Protein AF-0000000079722863 (afdb_homodimer)

Sequence (1226 aa):
MKKISLLLFFFPYLYQCSDLTKPKSFPVSSSGKISIHKEDLLARGLPLAGDWEFYWNHSLQDLKKENSNPVFVPVPGIWREYPVSLYLLKGYGVYRLNVRVEDEISGIKLKIPRLPGIYEVYLNDTKVFSNGHPGKNSSDSYLIAHPFQTILSVPEKDFSLTVAVSNFHGNILKAGIRKPFLLSQGELLEKEEKKTEWLEIFLITVIFSFGLYHFVFYLSYRKDLTPFYFSLFCVIVSSYSFITSEIQYRMIPHLTLDLRIRAEFFCEVAFVPIVYLLFSKMFPNQYRSKWISYPIMTTIVFFSGIIFFSEAGVLELYQYYLYFPPLYAIPILGGIVQAIKEKQPKAITIFLTGLILAITMLNDVIYGLYEVYILFPYSFPIGLVGFVALNSYIISYRFTDDLERTKEFAQLQLRYNEQLKFQTEERSRIASDIHDSIGSELTAILFELEANGKKDQTLLKLKKEMSQLISNVRDIVFLMHHQGSKNELVEEVIIRYCKRIHETGRIQVHSMIGDFSGALKIDECLHVQKIFLEVMSNILRHGEAESIHVFWRKEVQGLILKISNDGKKFENPYLETKGIGLENIKMRAFKLESNVRFYYEKSKSHFELLIPRMKKISLLLFFFPYLYQCSDLTKPKSFPVSSSGKISIHKEDLLARGLPLAGDWEFYWNHSLQDLKKENSNPVFVPVPGIWREYPVSLYLLKGYGVYRLNVRVEDEISGIKLKIPRLPGIYEVYLNDTKVFSNGHPGKNSSDSYLIAHPFQTILSVPEKDFSLTVAVSNFHGNILKAGIRKPFLLSQGELLEKEEKKTEWLEIFLITVIFSFGLYHFVFYLSYRKDLTPFYFSLFCVIVSSYSFITSEIQYRMIPHLTLDLRIRAEFFCEVAFVPIVYLLFSKMFPNQYRSKWISYPIMTTIVFFSGIIFFSEAGVLELYQYYLYFPPLYAIPILGGIVQAIKEKQPKAITIFLTGLILAITMLNDVIYGLYEVYILFPYSFPIGLVGFVALNSYIISYRFTDDLERTKEFAQLQLRYNEQLKFQTEERSRIASDIHDSIGSELTAILFELEANGKKDQTLLKLKKEMSQLISNVRDIVFLMHHQGSKNELVEEVIIRYCKRIHETGRIQVHSMIGDFSGALKIDECLHVQKIFLEVMSNILRHGEAESIHVFWRKEVQGLILKISNDGKKFENPYLETKGIGLENIKMRAFKLESNVRFYYEKSKSHFELLIPR

InterPro domains:
  IPR008979 Galactose-binding-like domain superfamily [SSF49785] (43-131)
  IPR011623 7TM-DISM receptor, extracellular domain, type 1 [PF07695] (199-398)
  IPR011712 Signal transduction histidine kinase, subgroup 3, dimerisation and phosphoacceptor domain [PF07730] (426-482)
  IPR036890 Histidine kinase/HSP90-like ATPase superfamily [G3DSA:3.30.565.10] (492-613)
  IPR050482 Sensor Histidine Kinase Two-Component System [PTHR24421] (375-592)

Nearest PDB structures (foldseek):
  4gt8-assembly1_A  TM=8.811E-01  e=9.577E-07  Staphylococcus aureus subsp. aureus Mu50
  3ehg-assembly1_A  TM=8.394E-01  e=8.378E-06  Bacillus subtilis
  7ssj-assembly1_A-2  TM=5.279E-01  e=5.850E-07  Bacillus subtilis subsp. subtilis str. 168
  5iuj-assembly2_E  TM=5.201E-01  e=6.146E-07  Bacillus subtilis subsp. subtilis str. 168
  3gig-assembly1_B  TM=5.477E-01  e=2.107E-06  Bacillus subtilis

Solvent-accessible surface area (backbone atoms only — not comparable to full-atom values): 63698 Å² total; per-residue (Å²): 128,77,84,62,60,74,69,60,68,74,55,61,74,64,57,68,71,58,70,65,60,75,74,70,83,69,68,59,25,55,86,21,34,34,72,46,50,70,77,54,30,74,49,102,44,32,52,65,28,31,25,27,28,33,33,75,79,32,53,76,68,49,56,76,74,38,96,74,82,65,43,73,41,58,32,47,33,46,31,64,75,33,74,88,52,71,48,37,45,65,48,32,26,32,38,36,36,36,40,38,49,77,45,93,49,78,60,38,30,36,36,57,53,85,54,52,47,24,29,34,33,22,55,61,88,41,79,76,44,52,28,34,41,52,28,92,46,61,86,60,32,48,75,61,35,42,60,76,72,49,66,43,79,49,74,63,51,68,44,33,42,35,36,39,39,14,21,68,49,44,57,32,89,54,25,42,44,72,50,47,36,31,32,25,46,68,63,54,64,59,51,53,51,48,52,52,48,51,49,50,51,42,52,31,30,33,37,34,34,53,12,51,49,26,40,41,42,18,72,49,39,71,88,49,58,44,39,40,33,47,14,50,46,24,42,40,51,21,50,37,50,39,68,73,38,75,59,40,42,58,74,45,28,65,62,50,48,55,59,51,48,44,50,47,51,46,35,62,55,51,48,55,53,36,52,49,55,27,46,29,61,75,40,44,84,53,43,68,38,64,81,42,46,52,67,52,54,54,51,53,58,55,54,50,37,58,72,70,41,52,71,69,49,35,51,54,50,47,63,57,46,72,65,40,60,69,60,56,45,49,42,58,51,48,32,42,52,53,34,39,76,68,63,43,84,65,29,60,59,53,44,52,39,49,48,47,35,50,50,24,46,49,29,51,51,40,21,72,74,64,71,42,68,85,53,68,82,76,37,37,62,53,34,43,52,51,35,53,53,50,49,50,31,52,54,44,27,52,53,47,51,52,36,51,50,31,45,51,49,26,51,51,32,49,50,50,38,50,52,48,50,51,52,50,51,51,47,28,49,52,26,48,54,40,33,56,50,53,48,53,53,46,51,52,50,46,51,56,44,59,71,68,28,83,84,43,72,67,44,52,51,47,47,52,50,48,52,48,47,44,51,48,51,48,49,42,24,46,55,54,52,52,84,66,55,46,47,56,45,31,53,47,44,52,53,52,52,45,49,54,50,32,67,68,67,72,30,48,55,49,73,51,76,52,94,59,43,83,83,46,53,66,69,49,29,46,41,54,34,52,39,50,52,52,56,50,48,47,39,67,73,69,18,76,37,51,38,37,40,40,38,34,47,80,52,92,66,14,41,35,42,37,39,36,28,54,25,49,72,74,74,69,86,85,51,86,88,64,54,73,62,64,51,50,42,52,52,42,30,51,74,56,65,29,52,75,45,78,48,74,55,95,79,24,24,38,39,37,40,41,34,70,96,126,78,81,62,59,74,67,60,67,72,54,63,73,65,56,66,71,58,71,65,56,76,73,70,83,69,67,57,25,55,85,21,34,35,71,45,51,69,77,54,28,73,49,103,44,31,51,62,28,30,25,27,28,33,33,75,80,33,52,77,69,49,56,76,75,38,94,73,82,65,42,73,43,60,33,49,34,46,30,63,74,33,73,86,51,72,46,37,46,65,48,33,24,30,39,35,36,36,41,39,49,77,44,95,49,79,60,37,28,36,37,58,55,84,54,52,46,23,30,35,34,23,54,59,90,42,78,76,44,54,28,35,40,52,28,91,45,61,87,59,32,47,76,61,35,43,59,75,73,48,67,42,80,49,74,64,52,68,44,32,43,34,37,38,37,14,24,70,47,44,58,31,89,53,25,41,44,71,52,46,37,30,32,24,45,67,63,55,63,58,52,52,51,50,52,52,48,51,50,50,50,42,53,33,32,33,38,33,34,52,12,50,50,26,41,41,43,18,73,51,38,70,88,50,59,45,39,40,33,46,14,50,46,25,43,40,50,20,50,37,51,39,69,72,38,76,61,42,42,58,75,45,29,64,62,51,48,55,57,51,46,43,50,46,50,47,34,62,56,50,48,55,52,36,52,48,55,28,44,29,62,74,39,45,84,52,45,68,36,62,82,42,46,52,67,52,55,54,50,53,58,55,54,51,36,58,71,70,41,53,71,68,50,35,51,55,50,47,64,57,47,74,66,40,59,68,62,56,45,48,41,58,50,49,33,43,51,52,34,40,76,68,63,44,85,65,29,60,59,52,44,53,41,48,48,48,36,49,50,23,45,48,30,50,51,40,22,71,74,66,72,41,68,83,52,67,83,76,36,36,64,54,34,43,53,51,35,51,52,51,49,52,32,51,54,44,29,54,53,46,50,52,34,51,50,31,44,50,48,27,50,51,29,50,52,51,38,50,51,48,49,50,53,51,50,50,46,29,49,52,28,48,54,41,32,54,52,51,46,53,54,46,50,51,49,46,52,55,43,59,71,68,27,84,83,43,73,67,43,53,51,48,45,51,52,48,54,49,48,43,51,48,49,47,49,44,25,45,56,53,50,53,84,65,57,48,47,53,46,31,52,47,45,52,52,50,52,45,50,54,49,32,68,68,66,73,29,48,57,50,75,49,78,51,96,58,45,83,82,45,54,67,68,50,29,47,42,52,33,50,38,50,51,51,53,51,50,46,40,68,73,68,17,76,39,52,39,37,38,40,37,36,47,80,52,93,67,15,42,37,41,37,40,35,29,53,26,49,71,74,74,68,84,86,54,84,91,63,55,73,62,64,52,49,41,51,52,42,29,52,73,57,65,29,53,75,44,77,47,74,55,95,78,23,21,37,39,37,40,41,33,71,97

pLDDT: mean 80.48, std 15.43, range [27.27, 97.81]

Structure (mmCIF, N/CA/C/O backbone):
data_AF-0000000079722863-model_v1
#
loop_
_entity.id
_entity.type
_entity.pdbx_description
1 polymer 'histidine kinase'
#
loop_
_atom_site.group_PDB
_atom_site.id
_atom_site.type_symbol
_atom_site.label_atom_id
_atom_site.label_alt_id
_atom_site.label_comp_id
_atom_site.label_asym_id
_atom_site.label_entity_id
_atom_site.label_seq_id
_atom_site.pdbx_PDB_ins_code
_atom_site.Cartn_x
_atom_site.Cartn_y
_atom_site.Cartn_z
_atom_site.occupancy
_atom_site.B_iso_or_equiv
_atom_site.auth_seq_id
_atom_site.auth_comp_id
_atom_site.auth_asym_id
_atom_site.auth_atom_id
_atom_site.pdbx_PDB_model_num
ATOM 1 N N . MET A 1 1 ? 10.109 5.406 25.891 1 27.27 1 MET A N 1
ATOM 2 C CA . MET A 1 1 ? 10.344 3.965 25.938 1 27.27 1 MET A CA 1
ATOM 3 C C . MET A 1 1 ? 9.117 3.199 25.453 1 27.27 1 MET A C 1
ATOM 5 O O . MET A 1 1 ? 9.18 1.989 25.234 1 27.27 1 MET A O 1
ATOM 9 N N . LYS A 1 2 ? 7.941 3.738 25.859 1 36.19 2 LYS A N 1
ATOM 10 C CA . LYS A 1 2 ? 6.703 2.994 25.641 1 36.19 2 LYS A CA 1
ATOM 11 C C . LYS A 1 2 ? 6.43 2.799 24.156 1 36.19 2 LYS A C 1
ATOM 13 O O . LYS A 1 2 ? 5.637 1.938 23.766 1 36.19 2 LYS A O 1
ATOM 18 N N . LYS A 1 3 ? 6.801 3.705 23.375 1 38.03 3 LYS A N 1
ATOM 19 C CA . LYS A 1 3 ? 6.246 3.834 22.016 1 38.03 3 LYS A CA 1
ATOM 20 C C . LYS A 1 3 ? 6.914 2.859 21.062 1 38.03 3 LYS A C 1
ATOM 22 O O . LYS A 1 3 ? 6.641 2.879 19.859 1 38.03 3 LYS A O 1
ATOM 27 N N . ILE A 1 4 ? 7.973 2.215 21.516 1 35.38 4 ILE A N 1
ATOM 28 C CA . ILE A 1 4 ? 8.695 1.311 20.625 1 35.38 4 ILE A CA 1
ATOM 29 C C . ILE A 1 4 ? 7.938 -0.009 20.516 1 35.38 4 ILE A C 1
ATOM 31 O O . ILE A 1 4 ? 8.383 -0.926 19.812 1 35.38 4 ILE A O 1
ATOM 35 N N . SER A 1 5 ? 6.887 -0.254 21.25 1 33.09 5 SER A N 1
ATOM 36 C CA . SER A 1 5 ? 6.379 -1.618 21.375 1 33.09 5 SER A CA 1
ATOM 37 C C . SER A 1 5 ? 5.789 -2.104 20.047 1 33.09 5 SER A C 1
ATOM 39 O O . SER A 1 5 ? 5.598 -3.305 19.859 1 33.09 5 SER A O 1
ATOM 41 N N . LEU A 1 6 ? 5.34 -1.222 19.375 1 34 6 LEU A N 1
ATOM 42 C CA . LEU A 1 6 ? 4.52 -1.8 18.312 1 34 6 LEU A CA 1
ATOM 43 C C . LEU A 1 6 ? 5.387 -2.488 17.266 1 34 6 LEU A C 1
ATOM 45 O O . LEU A 1 6 ? 4.879 -3.213 16.406 1 34 6 LEU A O 1
ATOM 49 N N . LEU A 1 7 ? 6.637 -2.244 17.344 1 34.19 7 LEU A N 1
ATOM 50 C CA . LEU A 1 7 ? 7.469 -2.775 16.281 1 34.19 7 LEU A CA 1
ATOM 51 C C . LEU A 1 7 ? 7.598 -4.289 16.391 1 34.19 7 LEU A C 1
ATOM 53 O O . LEU A 1 7 ? 7.961 -4.961 15.422 1 34.19 7 LEU A O 1
ATOM 57 N N . LEU A 1 8 ? 7.406 -4.859 17.594 1 32.34 8 LEU A N 1
ATOM 58 C CA . LEU A 1 8 ? 7.781 -6.246 17.844 1 32.34 8 LEU A CA 1
ATOM 59 C C . LEU A 1 8 ? 6.828 -7.203 17.141 1 32.34 8 LEU A C 1
ATOM 61 O O . LEU A 1 8 ? 7.055 -8.414 17.125 1 32.34 8 LEU A O 1
ATOM 65 N N . PHE A 1 9 ? 5.707 -6.758 16.812 1 33.31 9 PHE A N 1
ATOM 66 C CA . PHE A 1 9 ? 4.812 -7.855 16.469 1 33.31 9 PHE A CA 1
ATOM 67 C C . PHE A 1 9 ? 5.199 -8.461 15.125 1 33.31 9 PHE A C 1
ATOM 69 O O . PHE A 1 9 ? 4.617 -9.469 14.703 1 33.31 9 PHE A O 1
ATOM 76 N N . PHE A 1 10 ? 5.82 -7.758 14.367 1 34.59 10 PHE A N 1
ATOM 77 C CA . PHE A 1 10 ? 5.977 -8.406 13.07 1 34.59 10 PHE A CA 1
ATOM 78 C C . PHE A 1 10 ? 7.023 -9.508 13.141 1 34.59 10 PHE A C 1
ATOM 80 O O . PHE A 1 10 ? 7.328 -10.148 12.125 1 34.59 10 PHE A O 1
ATOM 87 N N . PHE A 1 11 ? 7.684 -9.734 14.266 1 32.94 11 PHE A N 1
ATOM 88 C CA . PHE A 1 11 ? 8.797 -10.672 14.328 1 32.94 11 PHE A CA 1
ATOM 89 C C . PHE A 1 11 ? 8.297 -12.109 14.281 1 32.94 11 PHE A C 1
ATOM 91 O O . PHE A 1 11 ? 9.078 -13.031 14.047 1 32.94 11 PHE A O 1
ATOM 98 N N . PRO A 1 12 ? 7.117 -12.352 14.797 1 32.81 12 PRO A N 1
ATOM 99 C CA . PRO A 1 12 ? 6.992 -13.789 15.016 1 32.81 12 PRO A CA 1
ATOM 100 C C . PRO A 1 12 ? 7.055 -14.594 13.719 1 32.81 12 PRO A C 1
ATOM 102 O O . PRO A 1 12 ? 7.34 -15.789 13.742 1 32.81 12 PRO A O 1
ATOM 105 N N . TYR A 1 13 ? 6.578 -14.039 12.703 1 34.31 13 TYR A N 1
ATOM 106 C CA . TYR A 1 13 ? 6.414 -15.023 11.641 1 34.31 13 TYR A CA 1
ATOM 107 C C . TYR A 1 13 ? 7.766 -15.484 11.102 1 34.31 13 TYR A C 1
ATOM 109 O O . TYR A 1 13 ? 7.828 -16.281 10.172 1 34.31 13 TYR A O 1
ATOM 117 N N . LEU A 1 14 ? 8.789 -14.844 11.547 1 33.94 14 LEU A N 1
ATOM 118 C CA . LEU A 1 14 ? 10.094 -15.305 11.078 1 33.94 14 LEU A CA 1
ATOM 119 C C . LEU A 1 14 ? 10.383 -16.719 11.555 1 33.94 14 LEU A C 1
ATOM 121 O O . LEU A 1 14 ? 11.266 -17.391 11.023 1 33.94 14 LEU A O 1
ATOM 125 N N . TYR A 1 15 ? 9.859 -17.094 12.719 1 33 15 TYR A N 1
ATOM 126 C CA . TYR A 1 15 ? 10.367 -18.328 13.32 1 33 15 TYR A CA 1
ATOM 127 C C . TYR A 1 15 ? 9.922 -19.547 12.523 1 33 15 TYR A C 1
ATOM 129 O O . TYR A 1 15 ? 10.453 -20.641 12.711 1 33 15 TYR A O 1
ATOM 137 N N . GLN A 1 16 ? 8.773 -19.469 11.906 1 33.78 16 GLN A N 1
ATOM 138 C CA . GLN A 1 16 ? 8.344 -20.797 11.5 1 33.78 16 GLN A CA 1
ATOM 139 C C . GLN A 1 16 ? 9.273 -21.375 10.43 1 33.78 16 GLN A C 1
ATOM 141 O O . GLN A 1 16 ? 9.078 -22.5 9.961 1 33.78 16 GLN A O 1
ATOM 146 N N . CYS A 1 17 ? 9.992 -20.516 9.844 1 35.44 17 CYS A N 1
ATOM 147 C CA . CYS A 1 17 ? 10.734 -21.25 8.82 1 35.44 17 CYS A CA 1
ATOM 148 C C . CYS A 1 17 ? 11.711 -22.219 9.445 1 35.44 17 CYS A C 1
ATOM 150 O O . CYS A 1 17 ? 12.484 -22.875 8.742 1 35.44 17 CYS A O 1
ATOM 152 N N . SER A 1 18 ? 12.078 -21.969 10.727 1 34.31 18 SER A N 1
ATOM 153 C CA . SER A 1 18 ? 13.117 -22.922 11.141 1 34.31 18 SER A CA 1
ATOM 154 C C . SER A 1 18 ? 12.555 -24.312 11.344 1 34.31 18 SER A C 1
ATOM 156 O O . SER A 1 18 ? 12.32 -24.734 12.477 1 34.31 18 SER A O 1
ATOM 158 N N . ASP A 1 19 ? 11.469 -24.625 10.969 1 34.41 19 ASP A N 1
ATOM 159 C CA . ASP A 1 19 ? 11.391 -26.062 11.211 1 34.41 19 ASP A CA 1
ATOM 160 C C . ASP A 1 19 ? 12.711 -26.75 10.867 1 34.41 19 ASP A C 1
ATOM 162 O O . ASP A 1 19 ? 12.992 -27.016 9.695 1 34.41 19 ASP A O 1
ATOM 166 N N . LEU A 1 20 ? 13.719 -26.469 11.664 1 34.5 20 LEU A N 1
ATOM 167 C CA . LEU A 1 20 ? 14.898 -27.297 11.812 1 34.5 20 LEU A CA 1
ATOM 168 C C . LEU A 1 20 ? 14.508 -28.75 12.094 1 34.5 20 LEU A C 1
ATOM 170 O O . LEU A 1 20 ? 14.391 -29.141 13.258 1 34.5 20 LEU A O 1
ATOM 174 N N . THR A 1 21 ? 13.492 -29.297 11.773 1 35.44 21 THR A N 1
ATOM 175 C CA . THR A 1 21 ? 13.648 -30.734 11.961 1 35.44 21 THR A CA 1
ATOM 176 C C . THR A 1 21 ? 15.094 -31.156 11.711 1 35.44 21 THR A C 1
ATOM 178 O O . THR A 1 21 ? 15.812 -30.5 10.953 1 35.44 21 THR A O 1
ATOM 181 N N . LYS A 1 22 ? 15.555 -31.875 12.562 1 42.88 22 LYS A N 1
ATOM 182 C CA . LYS A 1 22 ? 16.828 -32.594 12.359 1 42.88 22 LYS A CA 1
ATOM 183 C C . LYS A 1 22 ? 17.047 -32.906 10.883 1 42.88 22 LYS A C 1
ATOM 185 O O . LYS A 1 22 ? 16.219 -33.531 10.25 1 42.88 22 LYS A O 1
ATOM 190 N N . PRO A 1 23 ? 17.828 -32.188 10.219 1 45.06 23 PRO A N 1
ATOM 191 C CA . PRO A 1 23 ? 18.078 -32.5 8.812 1 45.06 23 PRO A CA 1
ATOM 192 C C . PRO A 1 23 ? 18.172 -34 8.555 1 45.06 23 PRO A C 1
ATOM 194 O O . PRO A 1 23 ? 19.016 -34.688 9.156 1 45.06 23 PRO A O 1
ATOM 197 N N . LYS A 1 24 ? 17.125 -34.656 8.547 1 52.44 24 LYS A N 1
ATOM 198 C CA . LYS A 1 24 ? 17.359 -36 8.055 1 52.44 24 LYS A CA 1
ATOM 199 C C . LYS A 1 24 ? 18.438 -36.031 6.977 1 52.44 24 LYS A C 1
ATOM 201 O O . LYS A 1 24 ? 18.484 -35.125 6.125 1 52.44 24 LYS A O 1
ATOM 206 N N . SER A 1 25 ? 19.516 -36.656 7.215 1 68 25 SER A N 1
ATOM 207 C CA . SER A 1 25 ? 20.672 -36.875 6.363 1 68 25 SER A CA 1
ATOM 208 C C . SER A 1 25 ? 20.266 -37.281 4.953 1 68 25 SER A C 1
ATOM 210 O O . SER A 1 25 ? 19.625 -38.312 4.77 1 68 25 SER A O 1
ATOM 212 N N . PHE A 1 26 ? 20.078 -36.375 4.051 1 82.19 26 PHE A N 1
ATOM 213 C CA . PHE A 1 26 ? 19.828 -36.688 2.646 1 82.19 26 PHE A CA 1
ATOM 214 C C . PHE A 1 26 ? 21.031 -37.406 2.033 1 82.19 26 PHE A C 1
ATOM 216 O O . PHE A 1 26 ? 22.172 -37.125 2.418 1 82.19 26 PHE A O 1
ATOM 223 N N . PRO A 1 27 ? 20.703 -38.312 1.269 1 87.19 27 PRO A N 1
ATOM 224 C CA . PRO A 1 27 ? 21.828 -38.906 0.542 1 87.19 27 PRO A CA 1
ATOM 225 C C . PRO A 1 27 ? 22.562 -37.906 -0.323 1 87.19 27 PRO A C 1
ATOM 227 O O . PRO A 1 27 ? 21.953 -36.969 -0.862 1 87.19 27 PRO A O 1
ATOM 230 N N . VAL A 1 28 ? 23.859 -38.062 -0.399 1 91.38 28 VAL A N 1
ATOM 231 C CA . VAL A 1 28 ? 24.703 -37.219 -1.212 1 91.38 28 VAL A CA 1
ATOM 232 C C . VAL A 1 28 ? 25.375 -38.031 -2.32 1 91.38 28 VAL A C 1
ATOM 234 O O . VAL A 1 28 ? 25.703 -39.188 -2.125 1 91.38 28 VAL A O 1
ATOM 237 N N . SER A 1 29 ? 25.453 -37.406 -3.438 1 92.81 29 SER A N 1
ATOM 238 C CA . SER A 1 29 ? 26.078 -38.094 -4.57 1 92.81 29 SER A CA 1
ATOM 239 C C . SER A 1 29 ? 27.594 -38.188 -4.379 1 92.81 29 SER A C 1
ATOM 241 O O . SER A 1 29 ? 28.234 -37.281 -3.836 1 92.81 29 SER A O 1
ATOM 243 N N . SER A 1 30 ? 28.062 -39.375 -4.805 1 93.5 30 SER A N 1
ATOM 244 C CA . SER A 1 30 ? 29.484 -39.625 -4.809 1 93.5 30 SER A CA 1
ATOM 245 C C . SER A 1 30 ? 29.953 -40.156 -6.164 1 93.5 30 SER A C 1
ATOM 247 O O . SER A 1 30 ? 29.391 -41.156 -6.676 1 93.5 30 SER A O 1
ATOM 249 N N . SER A 1 31 ? 30.891 -39.531 -6.746 1 94 31 SER A N 1
ATOM 250 C CA . SER A 1 31 ? 31.484 -39.906 -8.023 1 94 31 SER A CA 1
ATOM 251 C C . SER A 1 31 ? 30.422 -39.969 -9.125 1 94 31 SER A C 1
ATOM 253 O O . SER A 1 31 ? 30.391 -40.938 -9.898 1 94 31 SER A O 1
ATOM 255 N N . GLY A 1 32 ? 29.547 -39.094 -9.031 1 95 32 GLY A N 1
ATOM 256 C CA . GLY A 1 32 ? 28.578 -38.938 -10.117 1 95 32 GLY A CA 1
ATOM 257 C C . GLY A 1 32 ? 27.391 -39.844 -9.992 1 95 32 GLY A C 1
ATOM 258 O O . GLY A 1 32 ? 26.625 -40.031 -10.945 1 95 32 GLY A O 1
ATOM 259 N N . LYS A 1 33 ? 27.281 -40.5 -8.875 1 95.81 33 LYS A N 1
ATOM 260 C CA . LYS A 1 33 ? 26.172 -41.438 -8.68 1 95.81 33 LYS A CA 1
ATOM 261 C C . LYS A 1 33 ? 25.469 -41.188 -7.359 1 95.81 33 LYS A C 1
ATOM 263 O O . LYS A 1 33 ? 26.094 -40.844 -6.363 1 95.81 33 LYS A O 1
ATOM 268 N N . ILE A 1 34 ? 24.172 -41.312 -7.449 1 94.5 34 ILE A N 1
ATOM 269 C CA . ILE A 1 34 ? 23.391 -41.156 -6.23 1 94.5 34 ILE A CA 1
ATOM 270 C C . ILE A 1 34 ? 22.297 -42.219 -6.191 1 94.5 34 ILE A C 1
ATOM 272 O O . ILE A 1 34 ? 21.688 -42.531 -7.223 1 94.5 34 ILE A O 1
ATOM 276 N N . SER A 1 35 ? 22.094 -42.844 -5.055 1 91.94 35 SER A N 1
ATOM 277 C CA . SER A 1 35 ? 21.031 -43.844 -4.852 1 91.94 35 SER A CA 1
ATOM 278 C C . SER A 1 35 ? 19.938 -43.281 -3.957 1 91.94 35 SER A C 1
ATOM 280 O O . SER A 1 35 ? 20.203 -42.781 -2.869 1 91.94 35 SER A O 1
ATOM 282 N N . ILE A 1 36 ? 18.766 -43.438 -4.473 1 89.88 36 ILE A N 1
ATOM 283 C CA . ILE A 1 36 ? 17.656 -42.844 -3.73 1 89.88 36 ILE A CA 1
ATOM 284 C C . ILE A 1 36 ? 16.688 -43.938 -3.299 1 89.88 36 ILE A C 1
ATOM 286 O O . ILE A 1 36 ? 16.453 -44.906 -4.043 1 89.88 36 ILE A O 1
ATOM 290 N N . HIS A 1 37 ? 16.141 -43.719 -2.064 1 87.94 37 HIS A N 1
ATOM 291 C CA . HIS A 1 37 ? 15.125 -44.594 -1.498 1 87.94 37 HIS A CA 1
ATOM 292 C C . HIS A 1 37 ? 13.797 -43.875 -1.32 1 87.94 37 HIS A C 1
ATOM 294 O O . HIS A 1 37 ? 13.742 -42.656 -1.378 1 87.94 37 HIS A O 1
ATOM 300 N N . LYS A 1 38 ? 12.734 -44.656 -1.161 1 84.25 38 LYS A N 1
ATOM 301 C CA . LYS A 1 38 ? 11.391 -44.094 -1.031 1 84.25 38 LYS A CA 1
ATOM 302 C C . LYS A 1 38 ? 11.289 -43.156 0.167 1 84.25 38 LYS A C 1
ATOM 304 O O . LYS A 1 38 ? 10.602 -42.125 0.108 1 84.25 38 LYS A O 1
ATOM 309 N N . GLU A 1 39 ? 12.008 -43.406 1.152 1 82.62 39 GLU A N 1
ATOM 310 C CA . GLU A 1 39 ? 11.953 -42.625 2.383 1 82.62 39 GLU A CA 1
ATOM 311 C C . GLU A 1 39 ? 12.562 -41.219 2.188 1 82.62 39 GLU A C 1
ATOM 313 O O . GLU A 1 39 ? 12.211 -40.281 2.891 1 82.62 39 GLU A O 1
ATOM 318 N N . ASP A 1 40 ? 13.445 -41.188 1.199 1 82.56 40 ASP A N 1
ATOM 319 C CA . ASP A 1 40 ? 14.133 -39.938 0.964 1 82.56 40 ASP A CA 1
ATOM 320 C C . ASP A 1 40 ? 13.211 -38.906 0.299 1 82.56 40 ASP A C 1
ATOM 322 O O . ASP A 1 40 ? 13.445 -37.719 0.382 1 82.56 40 ASP A O 1
ATOM 326 N N . LEU A 1 41 ? 12.172 -39.438 -0.337 1 83.06 41 LEU A N 1
ATOM 327 C CA . LEU A 1 41 ? 11.344 -38.594 -1.175 1 83.06 41 LEU A CA 1
ATOM 328 C C . LEU A 1 41 ? 10.156 -38.031 -0.39 1 83.06 41 LEU A C 1
ATOM 330 O O . LEU A 1 41 ? 9.406 -37.188 -0.888 1 83.06 41 LEU A O 1
ATOM 334 N N . LEU A 1 42 ? 9.953 -38.469 0.756 1 71.88 42 LEU A N 1
ATOM 335 C CA . LEU A 1 42 ? 8.781 -38.125 1.538 1 71.88 42 LEU A CA 1
ATOM 336 C C . LEU A 1 42 ? 8.953 -36.719 2.16 1 71.88 42 LEU A C 1
ATOM 338 O O . LEU A 1 42 ? 7.973 -36.094 2.572 1 71.88 42 LEU A O 1
ATOM 342 N N . ALA A 1 43 ? 10.156 -36.25 2.039 1 66.56 43 ALA A N 1
ATOM 343 C CA . ALA A 1 43 ? 10.422 -34.969 2.664 1 66.56 43 ALA A CA 1
ATOM 344 C C . ALA A 1 43 ? 10.133 -33.812 1.697 1 66.56 43 ALA A C 1
ATOM 346 O O . ALA A 1 43 ? 9.617 -34.031 0.6 1 66.56 43 ALA A O 1
ATOM 347 N N . ARG A 1 44 ? 10.266 -32.531 2.148 1 69.44 44 ARG A N 1
ATOM 348 C CA . ARG A 1 44 ? 10.055 -31.281 1.441 1 69.44 44 ARG A CA 1
ATOM 349 C C . ARG A 1 44 ? 10.93 -31.203 0.192 1 69.44 44 ARG A C 1
ATOM 351 O O . ARG A 1 44 ? 11.125 -30.125 -0.363 1 69.44 44 ARG A O 1
ATOM 358 N N . GLY A 1 45 ? 11.414 -32.375 -0.373 1 83 45 GLY A N 1
ATOM 359 C CA . GLY A 1 45 ? 12.25 -32.375 -1.558 1 83 45 GLY A CA 1
ATOM 360 C C . GLY A 1 45 ? 13.664 -32.875 -1.287 1 83 45 GLY A C 1
ATOM 361 O O . GLY A 1 45 ? 14.312 -32.438 -0.339 1 83 45 GLY A O 1
ATOM 362 N N . LEU A 1 46 ? 14.141 -33.938 -1.963 1 90.31 46 LEU A N 1
ATOM 363 C CA . LEU A 1 46 ? 15.5 -34.438 -1.877 1 90.31 46 LEU A CA 1
ATOM 364 C C . LEU A 1 46 ? 16.438 -33.656 -2.787 1 90.31 46 LEU A C 1
ATOM 366 O O . LEU A 1 46 ? 16.297 -33.688 -4.012 1 90.31 46 LEU A O 1
ATOM 370 N N . PRO A 1 47 ? 17.344 -32.969 -2.215 1 93 47 PRO A N 1
ATOM 371 C CA . PRO A 1 47 ? 18.312 -32.281 -3.059 1 93 47 PRO A CA 1
ATOM 372 C C . PRO A 1 47 ? 19.328 -33.219 -3.699 1 93 47 PRO A C 1
ATOM 374 O O . PRO A 1 47 ? 19.875 -34.094 -3.018 1 93 47 PRO A O 1
ATOM 377 N N . LEU A 1 48 ? 19.469 -33.094 -4.98 1 95.06 48 LEU A N 1
ATOM 378 C CA . LEU A 1 48 ? 20.5 -33.844 -5.672 1 95.06 48 LEU A CA 1
ATOM 379 C C . LEU A 1 48 ? 21.859 -33.156 -5.551 1 95.06 48 LEU A C 1
ATOM 381 O O . LEU A 1 48 ? 22.391 -32.656 -6.543 1 95.06 48 LEU A O 1
ATOM 385 N N . ALA A 1 49 ? 22.297 -33.281 -4.348 1 93.94 49 ALA A N 1
ATOM 386 C CA . ALA A 1 49 ? 23.547 -32.594 -4.027 1 93.94 49 ALA A CA 1
ATOM 387 C C . ALA A 1 49 ? 24.703 -33.594 -3.91 1 93.94 49 ALA A C 1
ATOM 389 O O . ALA A 1 49 ? 24.484 -34.781 -3.768 1 93.94 49 ALA A O 1
ATOM 390 N N . GLY A 1 50 ? 25.906 -33.031 -4.109 1 94.5 50 GLY A N 1
ATOM 391 C CA . GLY A 1 50 ? 27.109 -33.844 -3.975 1 94.5 50 GLY A CA 1
ATOM 392 C C . GLY A 1 50 ? 28.047 -33.719 -5.156 1 94.5 50 GLY A C 1
ATOM 393 O O . GLY A 1 50 ? 28.125 -32.656 -5.781 1 94.5 50 GLY A O 1
ATOM 394 N N . ASP A 1 51 ? 28.766 -34.812 -5.371 1 95.5 51 ASP A N 1
ATOM 395 C CA . ASP A 1 51 ? 29.781 -34.812 -6.422 1 95.5 51 ASP A CA 1
ATOM 396 C C . ASP A 1 51 ? 29.188 -35.219 -7.766 1 95.5 51 ASP A C 1
ATOM 398 O O . ASP A 1 51 ? 28.812 -36.375 -7.949 1 95.5 51 ASP A O 1
ATOM 402 N N . TRP A 1 52 ? 29.188 -34.25 -8.641 1 97.12 52 TRP A N 1
ATOM 403 C CA . TRP A 1 52 ? 28.703 -34.5 -10 1 97.12 52 TRP A CA 1
ATOM 404 C C . TRP A 1 52 ? 29.875 -34.688 -10.961 1 97.12 52 TRP A C 1
ATOM 406 O O . TRP A 1 52 ? 30.969 -34.156 -10.719 1 97.12 52 TRP A O 1
ATOM 416 N N . GLU A 1 53 ? 29.656 -35.375 -12.031 1 96.56 53 GLU A N 1
ATOM 417 C CA . GLU A 1 53 ? 30.609 -35.375 -13.133 1 96.56 53 GLU A CA 1
ATOM 418 C C . GLU A 1 53 ? 30.562 -34.031 -13.875 1 96.56 53 GLU A C 1
ATOM 420 O O . GLU A 1 53 ? 29.484 -33.5 -14.141 1 96.56 53 GLU A O 1
ATOM 425 N N . PHE A 1 54 ? 31.703 -33.5 -14.094 1 95.62 54 PHE A N 1
ATOM 426 C CA . PHE A 1 54 ? 31.766 -32.25 -14.812 1 95.62 54 PHE A CA 1
ATOM 427 C C . PHE A 1 54 ? 32.812 -32.312 -15.922 1 95.62 54 PHE A C 1
ATOM 429 O O . PHE A 1 54 ? 33.938 -32.719 -15.68 1 95.62 54 PHE A O 1
ATOM 436 N N . TYR A 1 55 ? 32.375 -31.938 -17.094 1 95 55 TYR A N 1
ATOM 437 C CA . TYR A 1 55 ? 33.25 -31.875 -18.281 1 95 55 TYR A CA 1
ATOM 438 C C . TYR A 1 55 ? 33.438 -30.438 -18.734 1 95 55 TYR A C 1
ATOM 440 O O . TYR A 1 55 ? 32.625 -29.922 -19.516 1 95 55 TYR A O 1
ATOM 448 N N . TRP A 1 56 ? 34.5 -29.891 -18.359 1 93.25 56 TRP A N 1
ATOM 449 C CA . TRP A 1 56 ? 34.812 -28.5 -18.688 1 93.25 56 TRP A CA 1
ATOM 450 C C . TRP A 1 56 ? 35.25 -28.359 -20.125 1 93.25 56 TRP A C 1
ATOM 452 O O . TRP A 1 56 ? 36.031 -29.172 -20.625 1 93.25 56 TRP A O 1
ATOM 462 N N . ASN A 1 57 ? 34.75 -27.438 -20.859 1 91.94 57 ASN A N 1
ATOM 463 C CA . ASN A 1 57 ? 35.094 -27.125 -22.234 1 91.94 57 ASN A CA 1
ATOM 464 C C . ASN A 1 57 ? 34.688 -28.25 -23.188 1 91.94 57 ASN A C 1
ATOM 466 O O . ASN A 1 57 ? 35.406 -28.547 -24.156 1 91.94 57 ASN A O 1
ATOM 470 N N . HIS A 1 58 ? 33.656 -28.953 -22.75 1 93.81 58 HIS A N 1
ATOM 471 C CA . HIS A 1 58 ? 33.094 -29.984 -23.594 1 93.81 58 HIS A CA 1
ATOM 472 C C . HIS A 1 58 ? 31.609 -29.75 -23.828 1 93.81 58 HIS A C 1
ATOM 474 O O . HIS A 1 58 ? 30.891 -29.344 -22.922 1 93.81 58 HIS A O 1
ATOM 480 N N . SER A 1 59 ? 31.25 -29.859 -25.094 1 92.81 59 SER A N 1
ATOM 481 C CA . SER A 1 59 ? 29.828 -29.828 -25.438 1 92.81 59 SER A CA 1
ATOM 482 C C . SER A 1 59 ? 29.219 -31.219 -25.391 1 92.81 59 SER A C 1
ATOM 484 O O . SER A 1 59 ? 29.938 -32.219 -25.281 1 92.81 59 SER A O 1
ATOM 486 N N . LEU A 1 60 ? 27.922 -31.297 -25.453 1 92.62 60 LEU A N 1
ATOM 487 C CA . LEU A 1 60 ? 27.234 -32.594 -25.469 1 92.62 60 LEU A CA 1
ATOM 488 C C . LEU A 1 60 ? 27.656 -33.438 -26.656 1 92.62 60 LEU A C 1
ATOM 490 O O . LEU A 1 60 ? 27.75 -34.656 -26.562 1 92.62 60 LEU A O 1
ATOM 494 N N . GLN A 1 61 ? 27.891 -32.75 -27.766 1 90.75 61 GLN A N 1
ATOM 495 C CA . GLN A 1 61 ? 28.328 -33.438 -28.984 1 90.75 61 GLN A CA 1
ATOM 496 C C . GLN A 1 61 ? 29.734 -34 -28.828 1 90.75 61 GLN A C 1
ATOM 498 O O . GLN A 1 61 ? 30.047 -35.062 -29.344 1 90.75 61 GLN A O 1
ATOM 503 N N . ASP A 1 62 ? 30.547 -33.281 -28.125 1 92.06 62 ASP A N 1
ATOM 504 C CA . ASP A 1 62 ? 31.922 -33.719 -27.875 1 92.06 62 ASP A CA 1
ATOM 505 C C . ASP A 1 62 ? 31.938 -35 -27.047 1 92.06 62 ASP A C 1
ATOM 507 O O . ASP A 1 62 ? 32.75 -35.906 -27.281 1 92.06 62 ASP A O 1
ATOM 511 N N . LEU A 1 63 ? 31.062 -35.031 -26.109 1 91.38 63 LEU A N 1
ATOM 512 C CA . LEU A 1 63 ? 31.016 -36.188 -25.188 1 91.38 63 LEU A CA 1
ATOM 513 C C . LEU A 1 63 ? 30.531 -37.438 -25.891 1 91.38 63 LEU A C 1
ATOM 515 O O . LEU A 1 63 ? 30.844 -38.562 -25.469 1 91.38 63 LEU A O 1
ATOM 519 N N . LYS A 1 64 ? 29.703 -37.312 -26.891 1 88.19 64 LYS A N 1
ATOM 520 C CA . LYS A 1 64 ? 29.25 -38.438 -27.672 1 88.19 64 LYS A CA 1
ATOM 521 C C . LYS A 1 64 ? 30.375 -39 -28.547 1 88.19 64 LYS A C 1
ATOM 523 O O . LYS A 1 64 ? 30.406 -40.188 -28.844 1 88.19 64 LYS A O 1
ATOM 528 N N . LYS A 1 65 ? 31.344 -38.156 -28.891 1 88.44 65 LYS A N 1
ATOM 529 C CA . LYS A 1 65 ? 32.406 -38.531 -29.812 1 88.44 65 LYS A CA 1
ATOM 530 C C . LYS A 1 65 ? 33.656 -39.031 -29.047 1 88.44 65 LYS A C 1
ATOM 532 O O . LYS A 1 65 ? 34.344 -39.938 -29.516 1 88.44 65 LYS A O 1
ATOM 537 N N . GLU A 1 66 ? 33.875 -38.344 -27.969 1 85.06 66 GLU A N 1
ATOM 538 C CA . GLU A 1 66 ? 35.094 -38.625 -27.234 1 85.06 66 GLU A CA 1
ATOM 539 C C . GLU A 1 66 ? 34.781 -39.156 -25.844 1 85.06 66 GLU A C 1
ATOM 541 O O . GLU A 1 66 ? 33.812 -38.719 -25.203 1 85.06 66 GLU A O 1
ATOM 546 N N . ASN A 1 67 ? 35.531 -40.25 -25.531 1 83.19 67 ASN A N 1
ATOM 547 C CA . ASN A 1 67 ? 35.438 -40.719 -24.156 1 83.19 67 ASN A CA 1
ATOM 548 C C . ASN A 1 67 ? 36.344 -39.875 -23.234 1 83.19 67 ASN A C 1
ATOM 550 O O . ASN A 1 67 ? 37.531 -40.188 -23.062 1 83.19 67 ASN A O 1
ATOM 554 N N . SER A 1 68 ? 35.812 -38.781 -22.734 1 85.31 68 SER A N 1
ATOM 555 C CA . SER A 1 68 ? 36.562 -37.906 -21.828 1 85.31 68 SER A CA 1
ATOM 556 C C . SER A 1 68 ? 36.344 -38.281 -20.375 1 85.31 68 SER A C 1
ATOM 558 O O . SER A 1 68 ? 35.25 -38.781 -20.016 1 85.31 68 SER A O 1
ATOM 560 N N . ASN A 1 69 ? 37.406 -38.094 -19.547 1 89.06 69 ASN A N 1
ATOM 561 C CA . ASN A 1 69 ? 37.281 -38.344 -18.125 1 89.06 69 ASN A CA 1
ATOM 562 C C . ASN A 1 69 ? 36.656 -37.188 -17.375 1 89.06 69 ASN A C 1
ATOM 564 O O . ASN A 1 69 ? 37.094 -36.031 -17.547 1 89.06 69 ASN A O 1
ATOM 568 N N . PRO A 1 70 ? 35.719 -37.5 -16.656 1 91.94 70 PRO A N 1
ATOM 569 C CA . PRO A 1 70 ? 35.062 -36.438 -15.906 1 91.94 70 PRO A CA 1
ATOM 570 C C . PRO A 1 70 ? 35.844 -36 -14.672 1 91.94 70 PRO A C 1
ATOM 572 O O . PRO A 1 70 ? 36.656 -36.781 -14.156 1 91.94 70 PRO A O 1
ATOM 575 N N . VAL A 1 71 ? 35.688 -34.75 -14.297 1 93.38 71 VAL A N 1
ATOM 576 C CA . VAL A 1 71 ? 36.094 -34.281 -12.992 1 93.38 71 VAL A CA 1
ATOM 577 C C . VAL A 1 71 ? 34.875 -34.156 -12.062 1 93.38 71 VAL A C 1
ATOM 579 O O . VAL A 1 71 ? 33.781 -33.844 -12.508 1 93.38 71 VAL A O 1
ATOM 582 N N . PHE A 1 72 ? 35.125 -34.469 -10.836 1 95.12 72 PHE A N 1
ATOM 583 C CA . PHE A 1 72 ? 34.031 -34.406 -9.891 1 95.12 72 PHE A CA 1
ATOM 584 C C . PHE A 1 72 ? 34 -33.062 -9.148 1 95.12 72 PHE A C 1
ATOM 586 O O . PHE A 1 72 ? 35.031 -32.656 -8.586 1 95.12 72 PHE A O 1
ATOM 593 N N . VAL A 1 73 ? 32.906 -32.406 -9.219 1 93.88 73 VAL A N 1
ATOM 594 C CA . VAL A 1 73 ? 32.75 -31.109 -8.602 1 93.88 73 VAL A CA 1
ATOM 595 C C . VAL A 1 73 ? 31.5 -31.094 -7.707 1 93.88 73 VAL A C 1
ATOM 597 O O . VAL A 1 73 ? 30.547 -31.828 -7.961 1 93.88 73 VAL A O 1
ATOM 600 N N . PRO A 1 74 ? 31.5 -30.328 -6.727 1 93.06 74 PRO A N 1
ATOM 601 C CA . PRO A 1 74 ? 30.328 -30.234 -5.836 1 93.06 74 PRO A CA 1
ATOM 602 C C . PRO A 1 74 ? 29.172 -29.469 -6.461 1 93.06 74 PRO A C 1
ATOM 604 O O . PRO A 1 74 ? 29.375 -28.406 -7.062 1 93.06 74 PRO A O 1
ATOM 607 N N . VAL A 1 75 ? 27.984 -29.984 -6.344 1 93.31 75 VAL A N 1
ATOM 608 C CA . VAL A 1 75 ? 26.734 -29.328 -6.73 1 93.31 75 VAL A CA 1
ATOM 609 C C . VAL A 1 75 ? 25.781 -29.312 -5.543 1 93.31 75 VAL A C 1
ATOM 611 O O . VAL A 1 75 ? 25.469 -30.359 -4.973 1 93.31 75 VAL A O 1
ATOM 614 N N . PRO A 1 76 ? 25.297 -28.312 -5.141 1 90.5 76 PRO A N 1
ATOM 615 C CA . PRO A 1 76 ? 25.453 -26.984 -5.711 1 90.5 76 PRO A CA 1
ATOM 616 C C . PRO A 1 76 ? 26.859 -26.406 -5.512 1 90.5 76 PRO A C 1
ATOM 618 O O . PRO A 1 76 ? 27.562 -26.812 -4.582 1 90.5 76 PRO A O 1
ATOM 621 N N . GLY A 1 77 ? 27.266 -25.5 -6.496 1 87.12 77 GLY A N 1
ATOM 622 C CA . GLY A 1 77 ? 28.578 -24.875 -6.461 1 87.12 77 GLY A CA 1
ATOM 623 C C . GLY A 1 77 ? 28.75 -23.797 -7.516 1 87.12 77 GLY A C 1
ATOM 624 O O . GLY A 1 77 ? 27.906 -23.641 -8.406 1 87.12 77 GLY A O 1
ATOM 625 N N . ILE A 1 78 ? 29.891 -23.078 -7.363 1 84.81 78 ILE A N 1
ATOM 626 C CA . ILE A 1 78 ? 30.188 -21.984 -8.289 1 84.81 78 ILE A CA 1
ATOM 627 C C . ILE A 1 78 ? 31.484 -22.281 -9.031 1 84.81 78 ILE A C 1
ATOM 629 O O . ILE A 1 78 ? 32.438 -22.844 -8.461 1 84.81 78 ILE A O 1
ATOM 633 N N . TRP A 1 79 ? 31.484 -21.859 -10.25 1 88.12 79 TRP A N 1
ATOM 634 C CA . TRP A 1 79 ? 32.625 -22.156 -11.109 1 88.12 79 TRP A CA 1
ATOM 635 C C . TRP A 1 79 ? 33.906 -21.547 -10.547 1 88.12 79 TRP A C 1
ATOM 637 O O . TRP A 1 79 ? 35 -22.109 -10.727 1 88.12 79 TRP A O 1
ATOM 647 N N . ARG A 1 80 ? 33.781 -20.469 -9.828 1 82.19 80 ARG A N 1
ATOM 648 C CA . ARG A 1 80 ? 34.938 -19.797 -9.258 1 82.19 80 ARG A CA 1
ATOM 649 C C . ARG A 1 80 ? 35.656 -20.703 -8.273 1 82.19 80 ARG A C 1
ATOM 651 O O . ARG A 1 80 ? 36.875 -20.516 -8.023 1 82.19 80 ARG A O 1
ATOM 658 N N . GLU A 1 81 ? 35 -21.641 -7.777 1 83.5 81 GLU A N 1
ATOM 659 C CA . GLU A 1 81 ? 35.594 -22.516 -6.766 1 83.5 81 GLU A CA 1
ATOM 660 C C . GLU A 1 81 ? 36.031 -23.844 -7.379 1 83.5 81 GLU A C 1
ATOM 662 O O . GLU A 1 81 ? 36.625 -24.672 -6.699 1 83.5 81 GLU A O 1
ATOM 667 N N . TYR A 1 82 ? 35.688 -23.953 -8.648 1 86.38 82 TYR A N 1
ATOM 668 C CA . TYR A 1 82 ? 36.094 -25.188 -9.328 1 86.38 82 TYR A CA 1
ATOM 669 C C . TYR A 1 82 ? 37.531 -25.109 -9.812 1 86.38 82 TYR A C 1
ATOM 671 O O . TYR A 1 82 ? 37.875 -24.219 -10.586 1 86.38 82 TYR A O 1
ATOM 679 N N . PRO A 1 83 ? 38.344 -25.938 -9.43 1 82.5 83 PRO A N 1
ATOM 680 C CA . PRO A 1 83 ? 39.75 -25.922 -9.93 1 82.5 83 PRO A CA 1
ATOM 681 C C . PRO A 1 83 ? 39.812 -26.172 -11.438 1 82.5 83 PRO A C 1
ATOM 683 O O . PRO A 1 83 ? 40.688 -25.609 -12.109 1 82.5 83 PRO A O 1
ATOM 686 N N . VAL A 1 84 ? 39 -26.891 -11.953 1 78.25 84 VAL A N 1
ATOM 687 C CA . VAL A 1 84 ? 39.031 -27.312 -13.352 1 78.25 84 VAL A CA 1
ATOM 688 C C . VAL A 1 84 ? 38.75 -26.109 -14.258 1 78.25 84 VAL A C 1
ATOM 690 O O . VAL A 1 84 ? 39.25 -26.031 -15.383 1 78.25 84 VAL A O 1
ATOM 693 N N . SER A 1 85 ? 38 -25.234 -13.844 1 75.38 85 SER A N 1
ATOM 694 C CA . SER A 1 85 ? 37.625 -24.078 -14.656 1 75.38 85 SER A CA 1
ATOM 695 C C . SER A 1 85 ? 38.688 -23 -14.594 1 75.38 85 SER A C 1
ATOM 697 O O . SER A 1 85 ? 38.562 -21.938 -15.227 1 75.38 85 SER A O 1
ATOM 699 N N . LEU A 1 86 ? 39.781 -23.297 -13.93 1 71.62 86 LEU A N 1
ATOM 700 C CA . LEU A 1 86 ? 40.844 -22.312 -13.719 1 71.62 86 LEU A CA 1
ATOM 701 C C . LEU A 1 86 ? 40.281 -21.016 -13.164 1 71.62 86 LEU A C 1
ATOM 703 O O . LEU A 1 86 ? 40.719 -19.922 -13.539 1 71.62 86 LEU A O 1
ATOM 707 N N . TYR A 1 87 ? 39.188 -21.219 -12.578 1 71.06 87 TYR A N 1
ATOM 708 C CA . TYR A 1 87 ? 38.562 -20.141 -11.828 1 71.06 87 TYR A CA 1
ATOM 709 C C . TYR A 1 87 ? 37.969 -19.094 -12.781 1 71.06 87 TYR A C 1
ATOM 711 O O . TYR A 1 87 ? 37.812 -17.922 -12.406 1 71.06 87 TYR A O 1
ATOM 719 N N . LEU A 1 88 ? 37.781 -19.609 -14.023 1 77.62 88 LEU A N 1
ATOM 720 C CA . LEU A 1 88 ? 37.156 -18.75 -15.008 1 77.62 88 LEU A CA 1
ATOM 721 C C . LEU A 1 88 ? 35.656 -18.734 -14.82 1 77.62 88 LEU A C 1
ATOM 723 O O . LEU A 1 88 ? 35.062 -19.734 -14.414 1 77.62 88 LEU A O 1
ATOM 727 N N . LEU A 1 89 ? 35.125 -17.594 -15.078 1 81.94 89 LEU A N 1
ATOM 728 C CA . LEU A 1 89 ? 33.688 -17.453 -14.891 1 81.94 89 LEU A CA 1
ATOM 729 C C . LEU A 1 89 ? 32.969 -17.562 -16.219 1 81.94 89 LEU A C 1
ATOM 731 O O . LEU A 1 89 ? 31.75 -17.812 -16.25 1 81.94 89 LEU A O 1
ATOM 735 N N . LYS A 1 90 ? 33.75 -17.453 -17.297 1 88.88 90 LYS A N 1
ATOM 736 C CA . LYS A 1 90 ? 33.188 -17.578 -18.641 1 88.88 90 LYS A CA 1
ATOM 737 C C . LYS A 1 90 ? 33.562 -18.922 -19.266 1 88.88 90 LYS A C 1
ATOM 739 O O . LYS A 1 90 ? 34.719 -19.359 -19.141 1 88.88 90 LYS A O 1
ATOM 744 N N . GLY A 1 91 ? 32.531 -19.578 -19.797 1 92.75 91 GLY A N 1
ATOM 745 C CA . GLY A 1 91 ? 32.781 -20.844 -20.453 1 92.75 91 GLY A CA 1
ATOM 746 C C . GLY A 1 91 ? 31.562 -21.719 -20.609 1 92.75 91 GLY A C 1
ATOM 747 O O . GLY A 1 91 ? 30.438 -21.203 -20.625 1 92.75 91 GLY A O 1
ATOM 748 N N . TYR A 1 92 ? 31.859 -22.922 -21.016 1 94.44 92 TYR A N 1
ATOM 749 C CA . TYR A 1 92 ? 30.797 -23.906 -21.172 1 94.44 92 TYR A CA 1
ATOM 750 C C . TYR A 1 92 ? 31.219 -25.281 -20.641 1 94.44 92 TYR A C 1
ATOM 752 O O . TYR A 1 92 ? 32.406 -25.531 -20.469 1 94.44 92 TYR A O 1
ATOM 760 N N . GLY A 1 93 ? 30.281 -26.031 -20.25 1 94.69 93 GLY A N 1
ATOM 761 C CA . GLY A 1 93 ? 30.531 -27.359 -19.719 1 94.69 93 GLY A CA 1
ATOM 762 C C . GLY A 1 93 ? 29.281 -28.203 -19.578 1 94.69 93 GLY A C 1
ATOM 763 O O . GLY A 1 93 ? 28.172 -27.734 -19.844 1 94.69 93 GLY A O 1
ATOM 764 N N . VAL A 1 94 ? 29.516 -29.5 -19.281 1 96.38 94 VAL A N 1
ATOM 765 C CA . VAL A 1 94 ? 28.406 -30.453 -19.141 1 96.38 94 VAL A CA 1
ATOM 766 C C . VAL A 1 94 ? 28.484 -31.141 -17.781 1 96.38 94 VAL A C 1
ATOM 768 O O . VAL A 1 94 ? 29.547 -31.641 -17.391 1 96.38 94 VAL A O 1
ATOM 771 N N . TYR A 1 95 ? 27.406 -31.016 -17.047 1 97.19 95 TYR A N 1
ATOM 772 C CA . TYR A 1 95 ? 27.25 -31.766 -15.797 1 97.19 95 TYR A CA 1
ATOM 773 C C . TYR A 1 95 ? 26.516 -33.094 -16.031 1 97.19 95 TYR A C 1
ATOM 775 O O . TYR A 1 95 ? 25.609 -33.156 -16.875 1 97.19 95 TYR A O 1
ATOM 783 N N . ARG A 1 96 ? 26.844 -34.125 -15.258 1 97.12 96 ARG A N 1
ATOM 784 C CA . ARG A 1 96 ? 26.125 -35.406 -15.367 1 97.12 96 ARG A CA 1
ATOM 785 C C . ARG A 1 96 ? 26 -36.094 -14.008 1 97.12 96 ARG A C 1
ATOM 787 O O . ARG A 1 96 ? 26.953 -36.094 -13.219 1 97.12 96 ARG A O 1
ATOM 794 N N . LEU A 1 97 ? 24.859 -36.5 -13.727 1 97.44 97 LEU A N 1
ATOM 795 C CA . LEU A 1 97 ? 24.578 -37.25 -12.508 1 97.44 97 LEU A CA 1
ATOM 796 C C . LEU A 1 97 ? 23.734 -38.5 -12.82 1 97.44 97 LEU A C 1
ATOM 798 O O . LEU A 1 97 ? 22.734 -38.406 -13.516 1 97.44 97 LEU A O 1
ATOM 802 N N . ASN A 1 98 ? 24.172 -39.625 -12.359 1 96.44 98 ASN A N 1
ATOM 803 C CA . ASN A 1 98 ? 23.422 -40.844 -12.5 1 96.44 98 ASN A CA 1
ATOM 804 C C . ASN A 1 98 ? 22.609 -41.156 -11.242 1 96.44 98 ASN A C 1
ATOM 806 O O . ASN A 1 98 ? 23.188 -41.312 -10.156 1 96.44 98 ASN A O 1
ATOM 810 N N . VAL A 1 99 ? 21.359 -41.281 -11.406 1 94.94 99 VAL A N 1
ATOM 811 C CA . VAL A 1 99 ? 20.469 -41.5 -10.273 1 94.94 99 VAL A CA 1
ATOM 812 C C . VAL A 1 99 ? 19.922 -42.906 -10.305 1 94.94 99 VAL A C 1
ATOM 814 O O . VAL A 1 99 ? 19.266 -43.312 -11.273 1 94.94 99 VAL A O 1
ATOM 817 N N . ARG A 1 100 ? 20.125 -43.656 -9.258 1 92.75 100 ARG A N 1
ATOM 818 C CA . ARG A 1 100 ? 19.625 -45 -9.102 1 92.75 100 ARG A CA 1
ATOM 819 C C . ARG A 1 100 ? 18.438 -45.031 -8.133 1 92.75 100 ARG A C 1
ATOM 821 O O . ARG A 1 100 ? 18.562 -44.594 -6.984 1 92.75 100 ARG A O 1
ATOM 828 N N . VAL A 1 101 ? 17.375 -45.531 -8.648 1 88.56 101 VAL A N 1
ATOM 829 C CA . VAL A 1 101 ? 16.172 -45.625 -7.832 1 88.56 101 VAL A CA 1
ATOM 830 C C . VAL A 1 101 ? 16.016 -47.062 -7.316 1 88.56 101 VAL A C 1
ATOM 832 O O . VAL A 1 101 ? 15.734 -47.969 -8.094 1 88.56 101 VAL A O 1
ATOM 835 N N . GLU A 1 102 ? 16.188 -47.312 -6.109 1 83.62 102 GLU A N 1
ATOM 836 C CA . GLU A 1 102 ? 16.203 -48.656 -5.531 1 83.62 102 GLU A CA 1
ATOM 837 C C . GLU A 1 102 ? 14.781 -49.219 -5.352 1 83.62 102 GLU A C 1
ATOM 839 O O . GLU A 1 102 ? 14.555 -50.406 -5.473 1 83.62 102 GLU A O 1
ATOM 844 N N . ASP A 1 103 ? 13.797 -48.312 -5.039 1 82.62 103 ASP A N 1
ATOM 845 C CA . ASP A 1 103 ? 12.422 -48.75 -4.816 1 82.62 103 ASP A CA 1
ATOM 846 C C . ASP A 1 103 ? 11.531 -48.375 -5.996 1 82.62 103 ASP A C 1
ATOM 848 O O . ASP A 1 103 ? 11.898 -47.531 -6.824 1 82.62 103 ASP A O 1
ATOM 852 N N . GLU A 1 104 ? 10.539 -49.25 -6.246 1 83.12 104 GLU A N 1
ATOM 853 C CA . GLU A 1 104 ? 9.539 -48.875 -7.242 1 83.12 104 GLU A CA 1
ATOM 854 C C . GLU A 1 104 ? 8.672 -47.719 -6.758 1 83.12 104 GLU A C 1
ATOM 856 O O . GLU A 1 104 ? 7.777 -47.906 -5.93 1 83.12 104 GLU A O 1
ATOM 861 N N . ILE A 1 105 ? 9.125 -46.688 -7.109 1 82.94 105 ILE A N 1
ATOM 862 C CA . ILE A 1 105 ? 8.398 -45.469 -6.707 1 82.94 105 ILE A CA 1
ATOM 863 C C . ILE A 1 105 ? 7.715 -44.844 -7.922 1 82.94 105 ILE A C 1
ATOM 865 O O . ILE A 1 105 ? 8.352 -44.625 -8.953 1 82.94 105 ILE A O 1
ATOM 869 N N . SER A 1 106 ? 6.398 -44.594 -7.812 1 83.94 106 SER A N 1
ATOM 870 C CA . SER A 1 106 ? 5.68 -43.969 -8.906 1 83.94 106 SER A CA 1
ATOM 871 C C . SER A 1 106 ? 5.469 -42.469 -8.625 1 83.94 106 SER A C 1
ATOM 873 O O . SER A 1 106 ? 5.426 -42.062 -7.469 1 83.94 106 SER A O 1
ATOM 875 N N . GLY A 1 107 ? 5.492 -41.656 -9.703 1 86.5 107 GLY A N 1
ATOM 876 C CA . GLY A 1 107 ? 5.129 -40.25 -9.594 1 86.5 107 GLY A CA 1
ATOM 877 C C . GLY A 1 107 ? 6.262 -39.375 -9.094 1 86.5 107 GLY A C 1
ATOM 878 O O . GLY A 1 107 ? 6.047 -38.469 -8.281 1 86.5 107 GLY A O 1
ATOM 879 N N . ILE A 1 108 ? 7.527 -39.688 -9.438 1 90.56 108 ILE A N 1
ATOM 880 C CA . ILE A 1 108 ? 8.672 -38.875 -9.039 1 90.56 108 ILE A CA 1
ATOM 881 C C . ILE A 1 108 ? 8.742 -37.625 -9.914 1 90.56 108 ILE A C 1
ATOM 883 O O . ILE A 1 108 ? 8.547 -37.719 -11.133 1 90.56 108 ILE A O 1
ATOM 887 N N . LYS A 1 109 ? 8.891 -36.562 -9.258 1 92.19 109 LYS A N 1
ATOM 888 C CA . LYS A 1 109 ? 9.016 -35.281 -9.953 1 92.19 109 LYS A CA 1
ATOM 889 C C . LYS A 1 109 ? 10.367 -34.625 -9.68 1 92.19 109 LYS A C 1
ATOM 891 O O . LYS A 1 109 ? 10.938 -34.812 -8.602 1 92.19 109 LYS A O 1
ATOM 896 N N . LEU A 1 110 ? 10.891 -33.906 -10.664 1 94.75 110 LEU A N 1
ATOM 897 C CA . LEU A 1 110 ? 12.164 -33.188 -10.586 1 94.75 110 LEU A CA 1
ATOM 898 C C . LEU A 1 110 ? 11.961 -31.703 -10.773 1 94.75 110 LEU A C 1
ATOM 900 O O . LEU A 1 110 ? 11.312 -31.281 -11.734 1 94.75 110 LEU A O 1
ATOM 904 N N . LYS A 1 111 ? 12.43 -30.969 -9.867 1 95.25 111 LYS A N 1
ATOM 905 C CA . LYS A 1 111 ? 12.438 -29.516 -10.016 1 95.25 111 LYS A CA 1
ATOM 906 C C . LYS A 1 111 ? 13.797 -29.031 -10.523 1 95.25 111 LYS A C 1
ATOM 908 O O . LYS A 1 111 ? 14.828 -29.297 -9.898 1 95.25 111 LYS A O 1
ATOM 913 N N . ILE A 1 112 ? 13.797 -28.359 -11.586 1 96.06 112 ILE A N 1
ATOM 914 C CA . ILE A 1 112 ? 15 -27.797 -12.172 1 96.06 112 ILE A CA 1
ATOM 915 C C . ILE A 1 112 ? 15.227 -26.391 -11.641 1 96.06 112 ILE A C 1
ATOM 917 O O . ILE A 1 112 ? 14.375 -25.5 -11.828 1 96.06 112 ILE A O 1
ATOM 921 N N . PRO A 1 113 ? 16.297 -26.156 -10.992 1 93.38 113 PRO A N 1
ATOM 922 C CA . PRO A 1 113 ? 16.578 -24.797 -10.531 1 93.38 113 PRO A CA 1
ATOM 923 C C . PRO A 1 113 ? 17 -23.875 -11.664 1 93.38 113 PRO A C 1
ATOM 925 O O . PRO A 1 113 ? 17.391 -24.328 -12.742 1 93.38 113 PRO A O 1
ATOM 928 N N . ARG A 1 114 ? 16.844 -22.672 -11.375 1 91.5 114 ARG A N 1
ATOM 929 C CA . ARG A 1 114 ? 17.312 -21.703 -12.352 1 91.5 114 ARG A CA 1
ATOM 930 C C . ARG A 1 114 ? 18.828 -21.578 -12.328 1 91.5 114 ARG A C 1
ATOM 932 O O . ARG A 1 114 ? 19.422 -21.344 -11.273 1 91.5 114 ARG A O 1
ATOM 939 N N . LEU A 1 115 ? 19.391 -21.75 -13.453 1 92.88 115 LEU A N 1
ATOM 940 C CA . LEU A 1 115 ? 20.844 -21.609 -13.602 1 92.88 115 LEU A CA 1
ATOM 941 C C . LEU A 1 115 ? 21.203 -20.312 -14.32 1 92.88 115 LEU A C 1
ATOM 943 O O . LEU A 1 115 ? 20.453 -19.859 -15.195 1 92.88 115 LEU A O 1
ATOM 947 N N . PRO A 1 116 ? 22.281 -19.812 -13.93 1 91.19 116 PRO A N 1
ATOM 948 C CA . PRO A 1 116 ? 22.766 -18.672 -14.703 1 91.19 116 PRO A CA 1
ATOM 949 C C . PRO A 1 116 ? 23.188 -19.047 -16.125 1 91.19 116 PRO A C 1
ATOM 951 O O . PRO A 1 116 ? 23.719 -20.141 -16.344 1 91.19 116 PRO A O 1
ATOM 954 N N . GLY A 1 117 ? 22.875 -18.172 -17.062 1 93.12 117 GLY A N 1
ATOM 955 C CA . GLY A 1 117 ? 23.297 -18.391 -18.438 1 93.12 117 GLY A CA 1
ATOM 956 C C . GLY A 1 117 ? 22.297 -19.219 -19.234 1 93.12 117 GLY A C 1
ATOM 957 O O . GLY A 1 117 ? 21.094 -19.125 -19.031 1 93.12 117 GLY A O 1
ATOM 958 N N . ILE A 1 118 ? 22.906 -19.906 -20.25 1 96.25 118 ILE A N 1
ATOM 959 C CA . ILE A 1 118 ? 22.094 -20.719 -21.156 1 96.25 118 ILE A CA 1
ATOM 960 C C . ILE A 1 118 ? 22.375 -22.203 -20.891 1 96.25 118 ILE A C 1
ATOM 962 O O . ILE A 1 118 ? 23.531 -22.609 -20.766 1 96.25 118 ILE A O 1
ATOM 966 N N . TYR A 1 119 ? 21.266 -22.891 -20.766 1 96.75 119 TYR A N 1
ATOM 967 C CA . TYR A 1 119 ? 21.484 -24.297 -20.422 1 96.75 119 TYR A CA 1
ATOM 968 C C . TYR A 1 119 ? 20.375 -25.172 -20.953 1 96.75 119 TYR A C 1
ATOM 970 O O . TYR A 1 119 ? 19.312 -24.672 -21.328 1 96.75 119 TYR A O 1
ATOM 978 N N . GLU A 1 120 ? 20.672 -26.422 -21.062 1 97.56 120 GLU A N 1
ATOM 979 C CA . GLU A 1 120 ? 19.766 -27.5 -21.438 1 97.56 120 GLU A CA 1
ATOM 980 C C . GLU A 1 120 ? 19.859 -28.672 -20.453 1 97.56 120 GLU A C 1
ATOM 982 O O . GLU A 1 120 ? 20.938 -28.969 -19.938 1 97.56 120 GLU A O 1
ATOM 987 N N . VAL A 1 121 ? 18.75 -29.219 -20.203 1 97.44 121 VAL A N 1
ATOM 988 C CA . VAL A 1 121 ? 18.719 -30.359 -19.297 1 97.44 121 VAL A CA 1
ATOM 989 C C . VAL A 1 121 ? 18.188 -31.594 -20.031 1 97.44 121 VAL A C 1
ATOM 991 O O . VAL A 1 121 ? 17.188 -31.516 -20.75 1 97.44 121 VAL A O 1
ATOM 994 N N . TYR A 1 122 ? 18.875 -32.688 -19.828 1 96.44 122 TYR A N 1
ATOM 995 C CA . TYR A 1 122 ? 18.516 -33.969 -20.469 1 96.44 122 TYR A CA 1
ATOM 996 C C . TYR A 1 122 ? 18.266 -35.031 -19.422 1 96.44 122 TYR A C 1
ATOM 998 O O . TYR A 1 122 ? 18.969 -35.125 -18.422 1 96.44 122 TYR A O 1
ATOM 1006 N N . LEU A 1 123 ? 17.25 -35.75 -19.562 1 95.44 123 LEU A N 1
ATOM 1007 C CA . LEU A 1 123 ? 17.016 -37 -18.875 1 95.44 123 LEU A CA 1
ATOM 1008 C C . LEU A 1 123 ? 17.328 -38.188 -19.781 1 95.44 123 LEU A C 1
ATOM 1010 O O . LEU A 1 123 ? 16.625 -38.438 -20.766 1 95.44 123 LEU A O 1
ATOM 1014 N N . ASN A 1 124 ? 18.375 -38.812 -19.359 1 92.38 124 ASN A N 1
ATOM 1015 C CA . ASN A 1 124 ? 18.938 -39.812 -20.266 1 92.38 124 ASN A CA 1
ATOM 1016 C C . ASN A 1 124 ? 19.328 -39.188 -21.594 1 92.38 124 ASN A C 1
ATOM 1018 O O . ASN A 1 124 ? 20.203 -38.312 -21.641 1 92.38 124 ASN A O 1
ATOM 1022 N N . ASP A 1 125 ? 18.594 -39.375 -22.672 1 89.38 125 ASP A N 1
ATOM 1023 C CA . ASP A 1 125 ? 19 -38.812 -23.953 1 89.38 125 ASP A CA 1
ATOM 1024 C C . ASP A 1 125 ? 17.906 -37.906 -24.516 1 89.38 125 ASP A C 1
ATOM 1026 O O . ASP A 1 125 ? 18 -37.438 -25.641 1 89.38 125 ASP A O 1
ATOM 1030 N N . THR A 1 126 ? 17.016 -37.594 -23.625 1 93.62 126 THR A N 1
ATOM 1031 C CA . THR A 1 126 ? 15.914 -36.781 -24.078 1 93.62 126 THR A CA 1
ATOM 1032 C C . THR A 1 126 ? 15.992 -35.375 -23.469 1 93.62 126 THR A C 1
ATOM 1034 O O . THR A 1 126 ? 16.078 -35.25 -22.234 1 93.62 126 THR A O 1
ATOM 1037 N N . LYS A 1 127 ? 16.031 -34.344 -24.312 1 95.56 127 LYS A N 1
ATOM 1038 C CA . LYS A 1 127 ? 16.016 -32.969 -23.828 1 95.56 127 LYS A CA 1
ATOM 1039 C C . LYS A 1 127 ? 14.672 -32.625 -23.188 1 95.56 127 LYS A C 1
ATOM 1041 O O . LYS A 1 127 ? 13.625 -32.688 -23.828 1 95.56 127 LYS A O 1
ATOM 1046 N N . VAL A 1 128 ? 14.664 -32.25 -21.938 1 94.12 128 VAL A N 1
ATOM 1047 C CA . VAL A 1 128 ? 13.406 -32.031 -21.234 1 94.12 128 VAL A CA 1
ATOM 1048 C C . VAL A 1 128 ? 13.281 -30.547 -20.859 1 94.12 128 VAL A C 1
ATOM 1050 O O . VAL A 1 128 ? 12.188 -30.078 -20.547 1 94.12 128 VAL A O 1
ATOM 1053 N N . PHE A 1 129 ? 14.344 -29.875 -20.859 1 95.31 129 PHE A N 1
ATOM 1054 C CA . PHE A 1 129 ? 14.344 -28.484 -20.453 1 95.31 129 PHE A CA 1
ATOM 1055 C C . PHE A 1 129 ? 15.414 -27.703 -21.203 1 95.31 129 PHE A C 1
ATOM 1057 O O . PHE A 1 129 ? 16.547 -28.172 -21.375 1 95.31 129 PHE A O 1
ATOM 1064 N N . SER A 1 130 ? 15.07 -26.547 -21.734 1 96.44 130 SER A N 1
ATOM 1065 C CA . SER A 1 130 ? 16.031 -25.703 -22.453 1 96.44 130 SER A CA 1
ATOM 1066 C C . SER A 1 130 ? 15.578 -24.25 -22.469 1 96.44 130 SER A C 1
ATOM 1068 O O . SER A 1 130 ? 14.406 -23.953 -22.734 1 96.44 130 SER A O 1
ATOM 1070 N N . ASN A 1 131 ? 16.406 -23.344 -22.156 1 95.19 131 ASN A N 1
ATOM 1071 C CA . ASN A 1 131 ? 16.078 -21.922 -22.281 1 95.19 131 ASN A CA 1
ATOM 1072 C C . ASN A 1 131 ? 16.766 -21.297 -23.5 1 95.19 131 ASN A C 1
ATOM 1074 O O . ASN A 1 131 ? 16.562 -20.125 -23.797 1 95.19 131 ASN A O 1
ATOM 1078 N N . GLY A 1 132 ? 17.5 -22.094 -24.172 1 96.56 132 GLY A N 1
ATOM 1079 C CA . GLY A 1 132 ? 18.234 -21.641 -25.328 1 96.56 132 GLY A CA 1
ATOM 1080 C C . GLY A 1 132 ? 19.219 -22.656 -25.859 1 96.56 132 GLY A C 1
ATOM 1081 O O . GLY A 1 132 ? 19.016 -23.875 -25.688 1 96.56 132 GLY A O 1
ATOM 1082 N N . HIS A 1 133 ? 20.188 -22.156 -26.562 1 96.12 133 HIS A N 1
ATOM 1083 C CA . HIS A 1 133 ? 21.203 -23.016 -27.125 1 96.12 133 HIS A CA 1
ATOM 1084 C C . HIS A 1 133 ? 22.578 -22.75 -26.516 1 96.12 133 HIS A C 1
ATOM 1086 O O . HIS A 1 133 ? 23.203 -21.734 -26.812 1 96.12 133 HIS A O 1
ATOM 1092 N N . PRO A 1 134 ? 22.953 -23.688 -25.641 1 96.62 134 PRO A N 1
ATOM 1093 C CA . PRO A 1 134 ? 24.281 -23.516 -25.078 1 96.62 134 PRO A CA 1
ATOM 1094 C C . PRO A 1 134 ? 25.391 -23.797 -26.094 1 96.62 134 PRO A C 1
ATOM 1096 O O . PRO A 1 134 ? 25.656 -24.969 -26.422 1 96.62 134 PRO A O 1
ATOM 1099 N N . GLY A 1 135 ? 26.062 -22.797 -26.5 1 94.94 135 GLY A N 1
ATOM 1100 C CA . GLY A 1 135 ? 27.141 -22.922 -27.484 1 94.94 135 GLY A CA 1
ATOM 1101 C C . GLY A 1 135 ? 28.516 -22.922 -26.859 1 94.94 135 GLY A C 1
ATOM 1102 O O . GLY A 1 135 ? 28.656 -22.922 -25.641 1 94.94 135 GLY A O 1
ATOM 1103 N N . LYS A 1 136 ? 29.516 -22.938 -27.734 1 94.44 136 LYS A N 1
ATOM 1104 C CA . LYS A 1 136 ? 30.906 -22.984 -27.312 1 94.44 136 LYS A CA 1
ATOM 1105 C C . LYS A 1 136 ? 31.5 -21.594 -27.172 1 94.44 136 LYS A C 1
ATOM 1107 O O . LYS A 1 136 ? 32.531 -21.406 -26.547 1 94.44 136 LYS A O 1
ATOM 1112 N N . ASN A 1 137 ? 30.812 -20.656 -27.766 1 93.12 137 ASN A N 1
ATOM 1113 C CA . ASN A 1 137 ? 31.234 -19.25 -27.688 1 93.12 137 ASN A CA 1
ATOM 1114 C C . ASN A 1 137 ? 30.031 -18.312 -27.531 1 93.12 137 ASN A C 1
ATOM 1116 O O . ASN A 1 137 ? 28.891 -18.766 -27.469 1 93.12 137 ASN A O 1
ATOM 1120 N N . SER A 1 138 ? 30.344 -17.078 -27.391 1 91.44 138 SER A N 1
ATOM 1121 C CA . SER A 1 138 ? 29.312 -16.062 -27.172 1 91.44 138 SER A CA 1
ATOM 1122 C C . SER A 1 138 ? 28.406 -15.93 -28.391 1 91.44 138 SER A C 1
ATOM 1124 O O . SER A 1 138 ? 27.203 -15.703 -28.234 1 91.44 138 SER A O 1
ATOM 1126 N N . SER A 1 139 ? 28.875 -16.125 -29.531 1 92.06 139 SER A N 1
ATOM 1127 C CA . SER A 1 139 ? 28.094 -15.945 -30.766 1 92.06 139 SER A CA 1
ATOM 1128 C C . SER A 1 139 ? 27.172 -17.141 -31 1 92.06 139 SER A C 1
ATOM 1130 O O . SER A 1 139 ? 26.078 -16.969 -31.547 1 92.06 139 SER A O 1
ATOM 1132 N N . ASP A 1 140 ? 27.578 -18.297 -30.516 1 93.44 140 ASP A N 1
ATOM 1133 C CA . ASP A 1 140 ? 26.812 -19.516 -30.766 1 93.44 140 ASP A CA 1
ATOM 1134 C C . ASP A 1 140 ? 25.812 -19.766 -29.625 1 93.44 140 ASP A C 1
ATOM 1136 O O . ASP A 1 140 ? 24.953 -20.641 -29.734 1 93.44 140 ASP A O 1
ATOM 1140 N N . SER A 1 141 ? 26 -19.094 -28.609 1 94.5 141 SER A N 1
ATOM 1141 C CA . SER A 1 141 ? 25.109 -19.25 -27.469 1 94.5 141 SER A CA 1
ATOM 1142 C C . SER A 1 141 ? 24.016 -18.188 -27.469 1 94.5 141 SER A C 1
ATOM 1144 O O . SER A 1 141 ? 24.312 -16.984 -27.531 1 94.5 141 SER A O 1
ATOM 1146 N N . TYR A 1 142 ? 22.781 -18.578 -27.453 1 93.81 142 TYR A N 1
ATOM 1147 C CA . TYR A 1 142 ? 21.703 -17.578 -27.453 1 93.81 142 TYR A CA 1
ATOM 1148 C C . TYR A 1 142 ? 20.516 -18.062 -26.641 1 93.81 142 TYR A C 1
ATOM 1150 O O . TYR A 1 142 ? 20.219 -19.266 -26.609 1 93.81 142 TYR A O 1
ATOM 1158 N N . LEU A 1 143 ? 19.875 -17.156 -26.094 1 94.81 143 LEU A N 1
ATOM 1159 C CA . LEU A 1 143 ? 18.672 -17.391 -25.297 1 94.81 143 LEU A CA 1
ATOM 1160 C C . LEU A 1 143 ? 17.422 -17.359 -26.172 1 94.81 143 LEU A C 1
ATOM 1162 O O . LEU A 1 143 ? 17.297 -16.516 -27.047 1 94.81 143 LEU A O 1
ATOM 1166 N N . ILE A 1 144 ? 16.516 -18.25 -25.969 1 93.81 144 ILE A N 1
ATOM 1167 C CA . ILE A 1 144 ? 15.227 -18.25 -26.641 1 93.81 144 ILE A CA 1
ATOM 1168 C C . ILE A 1 144 ? 14.148 -17.766 -25.672 1 93.81 144 ILE A C 1
ATOM 1170 O O . ILE A 1 144 ? 13.617 -16.656 -25.828 1 93.81 144 ILE A O 1
ATOM 1174 N N . ALA A 1 145 ? 13.82 -18.578 -24.719 1 93.44 145 ALA A N 1
ATOM 1175 C CA . ALA A 1 145 ? 12.852 -18.234 -23.688 1 93.44 145 ALA A CA 1
ATOM 1176 C C . ALA A 1 145 ? 12.977 -19.172 -22.484 1 93.44 145 ALA A C 1
ATOM 1178 O O . ALA A 1 145 ? 13.195 -20.375 -22.656 1 93.44 145 ALA A O 1
ATOM 1179 N N . HIS A 1 146 ? 12.836 -18.578 -21.375 1 92.62 146 HIS A N 1
ATOM 1180 C CA . HIS A 1 146 ? 12.828 -19.422 -20.188 1 92.62 146 HIS A CA 1
ATOM 1181 C C . HIS A 1 146 ? 11.539 -20.234 -20.109 1 92.62 146 HIS A C 1
ATOM 1183 O O . HIS A 1 146 ? 10.445 -19.672 -20.234 1 92.62 146 HIS A O 1
ATOM 1189 N N . PRO A 1 147 ? 11.75 -21.469 -19.906 1 90.88 147 PRO A N 1
ATOM 1190 C CA . PRO A 1 147 ? 10.547 -22.312 -19.828 1 90.88 147 PRO A CA 1
ATOM 1191 C C . PRO A 1 147 ? 9.648 -21.938 -18.641 1 90.88 147 PRO A C 1
ATOM 1193 O O . PRO A 1 147 ? 10.148 -21.547 -17.594 1 90.88 147 PRO A O 1
ATOM 1196 N N . PHE A 1 148 ? 8.477 -22.188 -18.906 1 87.31 148 PHE A N 1
ATOM 1197 C CA . PHE A 1 148 ? 7.461 -21.844 -17.922 1 87.31 148 PHE A CA 1
ATOM 1198 C C . PHE A 1 148 ? 7.434 -22.875 -16.797 1 87.31 148 PHE A C 1
ATOM 1200 O O . PHE A 1 148 ? 7.32 -22.516 -15.617 1 87.31 148 PHE A O 1
ATOM 1207 N N . GLN A 1 149 ? 7.508 -24.109 -17.125 1 86.19 149 GLN A N 1
ATOM 1208 C CA . GLN A 1 149 ? 7.477 -25.188 -16.156 1 86.19 149 GLN A CA 1
ATOM 1209 C C . GLN A 1 149 ? 8.883 -25.609 -15.75 1 86.19 149 GLN A C 1
ATOM 1211 O O . GLN A 1 149 ? 9.75 -25.812 -16.609 1 86.19 149 GLN A O 1
ATOM 1216 N N . THR A 1 150 ? 9.039 -25.672 -14.438 1 91.31 150 THR A N 1
ATOM 1217 C CA . THR A 1 150 ? 10.344 -26.078 -13.922 1 91.31 150 THR A CA 1
ATOM 1218 C C . THR A 1 150 ? 10.266 -27.453 -13.266 1 91.31 150 THR A C 1
ATOM 1220 O O . THR A 1 150 ? 11.289 -28.016 -12.859 1 91.31 150 THR A O 1
ATOM 1223 N N . ILE A 1 151 ? 9.086 -27.922 -13.125 1 92.31 151 ILE A N 1
ATOM 1224 C CA . ILE A 1 151 ? 8.891 -29.234 -12.508 1 92.31 151 ILE A CA 1
ATOM 1225 C C . ILE A 1 151 ? 8.453 -30.234 -13.562 1 92.31 151 ILE A C 1
ATOM 1227 O O . ILE A 1 151 ? 7.48 -30 -14.289 1 92.31 151 ILE A O 1
ATOM 1231 N N . LEU A 1 152 ? 9.195 -31.312 -13.656 1 91.69 152 LEU A N 1
ATOM 1232 C CA . LEU A 1 152 ? 8.922 -32.312 -14.664 1 91.69 152 LEU A CA 1
ATOM 1233 C C . LEU A 1 152 ? 8.844 -33.719 -14.031 1 91.69 152 LEU A C 1
ATOM 1235 O O . LEU A 1 152 ? 9.391 -33.938 -12.945 1 91.69 152 LEU A O 1
ATOM 1239 N N . SER A 1 153 ? 8.109 -34.562 -14.703 1 89.44 153 SER A N 1
ATOM 1240 C CA . SER A 1 153 ? 8.055 -35.969 -14.281 1 89.44 153 SER A CA 1
ATOM 1241 C C . SER A 1 153 ? 9.289 -36.719 -14.734 1 89.44 153 SER A C 1
ATOM 1243 O O . SER A 1 153 ? 9.805 -36.5 -15.836 1 89.44 153 SER A O 1
ATOM 1245 N N . VAL A 1 154 ? 9.766 -37.562 -13.867 1 90.38 154 VAL A N 1
ATOM 1246 C CA . VAL A 1 154 ? 10.945 -38.375 -14.195 1 90.38 154 VAL A CA 1
ATOM 1247 C C . VAL A 1 154 ? 10.555 -39.812 -14.375 1 90.38 154 VAL A C 1
ATOM 1249 O O . VAL A 1 154 ? 9.523 -40.25 -13.859 1 90.38 154 VAL A O 1
ATOM 1252 N N . PRO A 1 155 ? 11.438 -40.469 -15.148 1 82.81 155 PRO A N 1
ATOM 1253 C CA . PRO A 1 155 ? 11.18 -41.906 -15.297 1 82.81 155 PRO A CA 1
ATOM 1254 C C . PRO A 1 155 ? 11.258 -42.656 -13.977 1 82.81 155 PRO A C 1
ATOM 1256 O O . PRO A 1 155 ? 12.008 -42.281 -13.078 1 82.81 155 PRO A O 1
ATOM 1259 N N . GLU A 1 156 ? 10.469 -43.719 -13.812 1 80.19 156 GLU A N 1
ATOM 1260 C CA . GLU A 1 156 ? 10.344 -44.5 -12.578 1 80.19 156 GLU A CA 1
ATOM 1261 C C . GLU A 1 156 ? 11.523 -45.469 -12.406 1 80.19 156 GLU A C 1
ATOM 1263 O O . GLU A 1 156 ? 11.648 -46.125 -11.375 1 80.19 156 GLU A O 1
ATOM 1268 N N . LYS A 1 157 ? 12.383 -45.375 -13.367 1 85.81 157 LYS A N 1
ATOM 1269 C CA . LYS A 1 157 ? 13.586 -46.219 -13.305 1 85.81 157 LYS A CA 1
ATOM 1270 C C . LYS A 1 157 ? 14.844 -45.344 -13.211 1 85.81 157 LYS A C 1
ATOM 1272 O O . LYS A 1 157 ? 14.758 -44.125 -13 1 85.81 157 LYS A O 1
ATOM 1277 N N . ASP A 1 158 ? 16.031 -46.188 -13.195 1 92.81 158 ASP A N 1
ATOM 1278 C CA . ASP A 1 158 ? 17.312 -45.469 -13.203 1 92.81 158 ASP A CA 1
ATOM 1279 C C . ASP A 1 158 ? 17.391 -44.5 -14.383 1 92.81 158 ASP A C 1
ATOM 1281 O O . ASP A 1 158 ? 16.953 -44.812 -15.492 1 92.81 158 ASP A O 1
ATOM 1285 N N . PHE A 1 159 ? 17.828 -43.312 -14.016 1 94.06 159 PHE A N 1
ATOM 1286 C CA . PHE A 1 159 ? 17.969 -42.344 -15.078 1 94.06 159 PHE A CA 1
ATOM 1287 C C . PHE A 1 159 ? 19.234 -41.5 -14.891 1 94.06 159 PHE A C 1
ATOM 1289 O O . PHE A 1 159 ? 19.812 -41.5 -13.797 1 94.06 159 PHE A O 1
ATOM 1296 N N . SER A 1 160 ? 19.672 -40.906 -15.969 1 95.69 160 SER A N 1
ATOM 1297 C CA . SER A 1 160 ? 20.812 -39.969 -15.938 1 95.69 160 SER A CA 1
ATOM 1298 C C . SER A 1 160 ? 20.375 -38.531 -16.172 1 95.69 160 SER A C 1
ATOM 1300 O O . SER A 1 160 ? 19.5 -38.281 -17.016 1 95.69 160 SER A O 1
ATOM 1302 N N . LEU A 1 161 ? 20.875 -37.75 -15.336 1 96.56 161 LEU A N 1
ATOM 1303 C CA . LEU A 1 161 ? 20.641 -36.312 -15.453 1 96.56 161 LEU A CA 1
ATOM 1304 C C . LEU A 1 161 ? 21.844 -35.594 -16.031 1 96.56 161 LEU A C 1
ATOM 1306 O O . LEU A 1 161 ? 22.938 -35.625 -15.445 1 96.56 161 LEU A O 1
ATOM 1310 N N . THR A 1 162 ? 21.688 -35 -17.203 1 97.5 162 THR A N 1
ATOM 1311 C CA . THR A 1 162 ? 22.766 -34.281 -17.875 1 97.5 162 THR A CA 1
ATOM 1312 C C . THR A 1 162 ? 22.391 -32.812 -18.078 1 97.5 162 THR A C 1
ATOM 1314 O O . THR A 1 162 ? 21.297 -32.5 -18.578 1 97.5 162 THR A O 1
ATOM 1317 N N . VAL A 1 163 ? 23.25 -31.906 -17.719 1 97.81 163 VAL A N 1
ATOM 1318 C CA . VAL A 1 163 ? 23.016 -30.469 -17.844 1 97.81 163 VAL A CA 1
ATOM 1319 C C . VAL A 1 163 ? 24.125 -29.828 -18.672 1 97.81 163 VAL A C 1
ATOM 1321 O O . VAL A 1 163 ? 25.297 -29.844 -18.25 1 97.81 163 VAL A O 1
ATOM 1324 N N . ALA A 1 164 ? 23.828 -29.344 -19.812 1 97.56 164 ALA A N 1
ATOM 1325 C CA . ALA A 1 164 ? 24.766 -28.578 -20.625 1 97.56 164 ALA A CA 1
ATOM 1326 C C . ALA A 1 164 ? 24.609 -27.078 -20.359 1 97.56 164 ALA A C 1
ATOM 1328 O O . ALA A 1 164 ? 23.516 -26.531 -20.5 1 97.56 164 ALA A O 1
ATOM 1329 N N . VAL A 1 165 ? 25.672 -26.469 -19.984 1 96.12 165 VAL A N 1
ATOM 1330 C CA . VAL A 1 165 ? 25.578 -25.062 -19.609 1 96.12 165 VAL A CA 1
ATOM 1331 C C . VAL A 1 165 ? 26.594 -24.25 -20.391 1 96.12 165 VAL A C 1
ATOM 1333 O O . VAL A 1 165 ? 27.688 -24.734 -20.703 1 96.12 165 VAL A O 1
ATOM 1336 N N . SER A 1 166 ? 26.219 -23.094 -20.812 1 95.5 166 SER A N 1
ATOM 1337 C CA . SER A 1 166 ? 27.078 -22.078 -21.422 1 95.5 166 SER A CA 1
ATOM 1338 C C . SER A 1 166 ? 26.906 -20.734 -20.734 1 95.5 166 SER A C 1
ATOM 1340 O O . SER A 1 166 ? 25.812 -20.172 -20.719 1 95.5 166 SER A O 1
ATOM 1342 N N . ASN A 1 167 ? 27.953 -20.172 -20.188 1 93.25 167 ASN A N 1
ATOM 1343 C CA . ASN A 1 167 ? 27.891 -18.922 -19.438 1 93.25 167 ASN A CA 1
ATOM 1344 C C . ASN A 1 167 ? 28.688 -17.828 -20.109 1 93.25 167 ASN A C 1
ATOM 1346 O O . ASN A 1 167 ? 29.672 -17.328 -19.547 1 93.25 167 ASN A O 1
ATOM 1350 N N . PHE A 1 168 ? 28.234 -17.422 -21.25 1 92.44 168 PHE A N 1
ATOM 1351 C CA . PHE A 1 168 ? 28.859 -16.312 -21.984 1 92.44 168 PHE A CA 1
ATOM 1352 C C . PHE A 1 168 ? 28 -15.062 -21.906 1 92.44 168 PHE A C 1
ATOM 1354 O O . PHE A 1 168 ? 28.469 -13.961 -22.188 1 92.44 168 PHE A O 1
ATOM 1361 N N . HIS A 1 169 ? 26.75 -15.336 -21.547 1 91 169 HIS A N 1
ATOM 1362 C CA . HIS A 1 169 ? 25.797 -14.234 -21.453 1 91 169 HIS A CA 1
ATOM 1363 C C . HIS A 1 169 ? 25.188 -14.164 -20.062 1 91 169 HIS A C 1
ATOM 1365 O O . HIS A 1 169 ? 25.156 -15.164 -19.328 1 91 169 HIS A O 1
ATOM 1371 N N . GLY A 1 170 ? 24.781 -12.984 -19.688 1 86.75 170 GLY A N 1
ATOM 1372 C CA . GLY A 1 170 ? 24.141 -12.82 -18.391 1 86.75 170 GLY A CA 1
ATOM 1373 C C . GLY A 1 170 ? 25.125 -12.539 -17.266 1 86.75 170 GLY A C 1
ATOM 1374 O O . GLY A 1 170 ? 26.203 -11.992 -17.516 1 86.75 170 GLY A O 1
ATOM 1375 N N . ASN A 1 171 ? 24.688 -12.852 -16.109 1 84.12 171 ASN A N 1
ATOM 1376 C CA . ASN A 1 171 ? 25.547 -12.617 -14.945 1 84.12 171 ASN A CA 1
ATOM 1377 C C . ASN A 1 171 ? 26.578 -13.734 -14.781 1 84.12 171 ASN A C 1
ATOM 1379 O O . ASN A 1 171 ? 26.344 -14.68 -14.023 1 84.12 171 ASN A O 1
ATOM 1383 N N . ILE A 1 172 ? 27.703 -13.562 -15.344 1 84.94 172 ILE A N 1
ATOM 1384 C CA . ILE A 1 172 ? 28.75 -14.578 -15.391 1 84.94 172 ILE A CA 1
ATOM 1385 C C . ILE A 1 172 ? 29.328 -14.773 -14 1 84.94 172 ILE A C 1
ATOM 1387 O O . ILE A 1 172 ? 29.969 -15.797 -13.719 1 84.94 172 ILE A O 1
ATOM 1391 N N . LEU A 1 173 ? 29.094 -13.773 -13.172 1 80.31 173 LEU A N 1
ATOM 1392 C CA . LEU A 1 173 ? 29.641 -13.844 -11.82 1 80.31 173 LEU A CA 1
ATOM 1393 C C . LEU A 1 173 ? 28.938 -14.922 -11.008 1 80.31 173 LEU A C 1
ATOM 1395 O O . LEU A 1 173 ? 29.453 -15.375 -9.984 1 80.31 173 LEU A O 1
ATOM 1399 N N . LYS A 1 174 ? 27.828 -15.367 -11.547 1 82 174 LYS A N 1
ATOM 1400 C CA . LYS A 1 174 ? 27.031 -16.359 -10.82 1 82 174 LYS A CA 1
ATOM 1401 C C . LYS A 1 174 ? 27.094 -17.719 -11.508 1 82 174 LYS A C 1
ATOM 1403 O O . LYS A 1 174 ? 26.219 -18.562 -11.289 1 82 174 LYS A O 1
ATOM 1408 N N . ALA A 1 175 ? 28.094 -17.953 -12.227 1 88.19 175 ALA A N 1
ATOM 1409 C CA . ALA A 1 175 ? 28.203 -19.188 -13.016 1 88.19 175 ALA A CA 1
ATOM 1410 C C . ALA A 1 175 ? 28.266 -20.406 -12.109 1 88.19 175 ALA A C 1
ATOM 1412 O O . ALA A 1 175 ? 28.875 -20.375 -11.039 1 88.19 175 ALA A O 1
ATOM 1413 N N . GLY A 1 176 ? 27.594 -21.469 -12.633 1 89.12 176 GLY A N 1
ATOM 1414 C CA . GLY A 1 176 ? 27.5 -22.703 -11.875 1 89.12 176 GLY A CA 1
ATOM 1415 C C . GLY A 1 176 ? 26.094 -23.031 -11.445 1 89.12 176 GLY A C 1
ATOM 1416 O O . GLY A 1 176 ? 25.156 -22.266 -11.711 1 89.12 176 GLY A O 1
ATOM 1417 N N . ILE A 1 177 ? 25.906 -24.219 -10.883 1 92.62 177 ILE A N 1
ATOM 1418 C CA . ILE A 1 177 ? 24.625 -24.609 -10.328 1 92.62 177 ILE A CA 1
ATOM 1419 C C . ILE A 1 177 ? 24.547 -24.219 -8.852 1 92.62 177 ILE A C 1
ATOM 1421 O O . ILE A 1 177 ? 25.078 -24.922 -7.992 1 92.62 177 ILE A O 1
ATOM 1425 N N . ARG A 1 178 ? 23.797 -23.25 -8.586 1 86.44 178 ARG A N 1
ATOM 1426 C CA . ARG A 1 178 ? 23.828 -22.625 -7.262 1 86.44 178 ARG A CA 1
ATOM 1427 C C . ARG A 1 178 ? 22.766 -23.234 -6.348 1 86.44 178 ARG A C 1
ATOM 1429 O O . ARG A 1 178 ? 22.859 -23.125 -5.121 1 86.44 178 ARG A O 1
ATOM 1436 N N . LYS A 1 179 ? 21.766 -23.734 -6.914 1 88.88 179 LYS A N 1
ATOM 1437 C CA . LYS A 1 179 ? 20.719 -24.438 -6.176 1 88.88 179 LYS A CA 1
ATOM 1438 C C . LYS A 1 179 ? 20.594 -25.875 -6.637 1 88.88 179 LYS A C 1
ATOM 1440 O O . LYS A 1 179 ? 20.734 -26.172 -7.824 1 88.88 179 LYS A O 1
ATOM 1445 N N . PRO A 1 180 ? 20.297 -26.656 -5.727 1 92.75 180 PRO A N 1
ATOM 1446 C CA . PRO A 1 180 ? 20.234 -28.062 -6.109 1 92.75 180 PRO A CA 1
ATOM 1447 C C . PRO A 1 180 ? 18.953 -28.406 -6.871 1 92.75 180 PRO A C 1
ATOM 1449 O O . PRO A 1 180 ? 17.938 -27.703 -6.73 1 92.75 180 PRO A O 1
ATOM 1452 N N . PHE A 1 181 ? 19.141 -29.422 -7.691 1 95.31 181 PHE A N 1
ATOM 1453 C CA . PHE A 1 181 ? 17.953 -30.078 -8.219 1 95.31 181 PHE A CA 1
ATOM 1454 C C . PHE A 1 181 ? 17.188 -30.781 -7.113 1 95.31 181 PHE A C 1
ATOM 1456 O O . PHE A 1 181 ? 17.781 -31.359 -6.207 1 95.31 181 PHE A O 1
ATOM 1463 N N . LEU A 1 182 ? 15.914 -30.719 -7.16 1 94.56 182 LEU A N 1
ATOM 1464 C CA . LEU A 1 182 ? 15.117 -31.328 -6.105 1 94.56 182 LEU A CA 1
ATOM 1465 C C . LEU A 1 182 ? 14.242 -32.438 -6.668 1 94.56 182 LEU A C 1
ATOM 1467 O O . LEU A 1 182 ? 13.648 -32.312 -7.738 1 94.56 182 LEU A O 1
ATOM 1471 N N . LEU A 1 183 ? 14.211 -33.531 -5.961 1 93 183 LEU A N 1
ATOM 1472 C CA . LEU A 1 183 ? 13.344 -34.656 -6.281 1 93 183 LEU A CA 1
ATOM 1473 C C . LEU A 1 183 ? 12.289 -34.844 -5.195 1 93 183 LEU A C 1
ATOM 1475 O O . LEU A 1 183 ? 12.578 -34.719 -4.008 1 93 183 LEU A O 1
ATOM 1479 N N . SER A 1 184 ? 11.125 -35.062 -5.602 1 91.31 184 SER A N 1
ATOM 1480 C CA . SER A 1 184 ? 10.062 -35.375 -4.648 1 91.31 184 SER A CA 1
ATOM 1481 C C . SER A 1 184 ? 8.992 -36.25 -5.281 1 91.31 184 SER A C 1
ATOM 1483 O O . SER A 1 184 ? 9.023 -36.5 -6.488 1 91.31 184 SER A O 1
ATOM 1485 N N . GLN A 1 185 ? 8.164 -36.719 -4.387 1 87.75 185 GLN A N 1
ATOM 1486 C CA . GLN A 1 185 ? 7.031 -37.5 -4.848 1 87.75 185 GLN A CA 1
ATOM 1487 C C . GLN A 1 185 ? 5.738 -36.688 -4.781 1 87.75 185 GLN A C 1
ATOM 1489 O O . GLN A 1 185 ? 5.539 -35.906 -3.855 1 87.75 185 GLN A O 1
ATOM 1494 N N . GLY A 1 186 ? 4.941 -36.875 -5.793 1 81.31 186 GLY A N 1
ATOM 1495 C CA . GLY A 1 186 ? 3.623 -36.25 -5.75 1 81.31 186 GLY A CA 1
ATOM 1496 C C . GLY A 1 186 ? 3.639 -34.781 -6.125 1 81.31 186 GLY A C 1
ATOM 1497 O O . GLY A 1 186 ? 4.305 -34.375 -7.086 1 81.31 186 GLY A O 1
ATOM 1498 N N . GLU A 1 187 ? 2.818 -33.969 -5.293 1 85.62 187 GLU A N 1
ATOM 1499 C CA . GLU A 1 187 ? 2.633 -32.562 -5.645 1 85.62 187 GLU A CA 1
ATOM 1500 C C . GLU A 1 187 ? 3.336 -31.641 -4.645 1 85.62 187 GLU A C 1
ATOM 1502 O O . GLU A 1 187 ? 3.008 -30.453 -4.539 1 85.62 187 GLU A O 1
ATOM 1507 N N . LEU A 1 188 ? 4.266 -32.156 -3.998 1 87.31 188 LEU A N 1
ATOM 1508 C CA . LEU A 1 188 ? 4.918 -31.406 -2.945 1 87.31 188 LEU A CA 1
ATOM 1509 C C . LEU A 1 188 ? 5.75 -30.266 -3.537 1 87.31 188 LEU A C 1
ATOM 1511 O O . LEU A 1 188 ? 5.738 -29.156 -3.018 1 87.31 188 LEU A O 1
ATOM 1515 N N . LEU A 1 189 ? 6.441 -30.547 -4.578 1 90.44 189 LEU A N 1
ATOM 1516 C CA . LEU A 1 189 ? 7.285 -29.531 -5.199 1 90.44 189 LEU A CA 1
ATOM 1517 C C . LEU A 1 189 ? 6.438 -28.422 -5.793 1 90.44 189 LEU A C 1
ATOM 1519 O O . LEU A 1 189 ? 6.801 -27.25 -5.703 1 90.44 189 LEU A O 1
ATOM 1523 N N . GLU A 1 190 ? 5.355 -28.797 -6.34 1 89.62 190 GLU A N 1
ATOM 1524 C CA . GLU A 1 190 ? 4.465 -27.797 -6.918 1 89.62 190 GLU A CA 1
ATOM 1525 C C . GLU A 1 190 ? 3.873 -26.891 -5.844 1 89.62 190 GLU A C 1
ATOM 1527 O O . GLU A 1 190 ? 3.748 -25.672 -6.043 1 89.62 190 GLU A O 1
ATOM 1532 N N . LYS A 1 191 ? 3.529 -27.484 -4.77 1 89.06 191 LYS A N 1
ATOM 1533 C CA . LYS A 1 191 ? 2.967 -26.719 -3.66 1 89.06 191 LYS A CA 1
ATOM 1534 C C . LYS A 1 191 ? 3.99 -25.734 -3.092 1 89.06 191 LYS A C 1
ATOM 1536 O O . LYS A 1 191 ? 3.67 -24.578 -2.838 1 89.06 191 LYS A O 1
ATOM 1541 N N . GLU A 1 192 ? 5.164 -26.188 -2.949 1 88.88 192 GLU A N 1
ATOM 1542 C CA . GLU A 1 192 ? 6.215 -25.328 -2.418 1 88.88 192 GLU A CA 1
ATOM 1543 C C . GLU A 1 192 ? 6.555 -24.203 -3.393 1 88.88 192 GLU A C 1
ATOM 1545 O O . GLU A 1 192 ? 6.82 -23.062 -2.977 1 88.88 192 GLU A O 1
ATOM 1550 N N . GLU A 1 193 ? 6.605 -24.5 -4.602 1 89.38 193 GLU A N 1
ATOM 1551 C CA . GLU A 1 193 ? 6.887 -23.484 -5.613 1 89.38 193 GLU A CA 1
ATOM 1552 C C . GLU A 1 193 ? 5.805 -22.422 -5.641 1 89.38 193 GLU A C 1
ATOM 1554 O O . GLU A 1 193 ? 6.102 -21.234 -5.77 1 89.38 193 GLU A O 1
ATOM 1559 N N . LYS A 1 194 ? 4.605 -22.875 -5.523 1 90.44 194 LYS A N 1
ATOM 1560 C CA . LYS A 1 194 ? 3.5 -21.922 -5.527 1 90.44 194 LYS A CA 1
ATOM 1561 C C . LYS A 1 194 ? 3.549 -21.016 -4.301 1 90.44 194 LYS A C 1
ATOM 1563 O O . LYS A 1 194 ? 3.303 -19.812 -4.402 1 90.44 194 LYS A O 1
ATOM 1568 N N . LYS A 1 195 ? 3.867 -21.594 -3.225 1 88.88 195 LYS A N 1
ATOM 1569 C CA . LYS A 1 195 ? 3.973 -20.812 -2.004 1 88.88 195 LYS A CA 1
ATOM 1570 C C . LYS A 1 195 ? 5.059 -19.734 -2.131 1 88.88 195 LYS A C 1
ATOM 1572 O O . LYS A 1 195 ? 4.855 -18.594 -1.737 1 88.88 195 LYS A O 1
ATOM 1577 N N . THR A 1 196 ? 6.133 -20.141 -2.668 1 87.88 196 THR A N 1
ATOM 1578 C CA . THR A 1 196 ? 7.23 -19.188 -2.859 1 87.88 196 THR A CA 1
ATOM 1579 C C . THR A 1 196 ? 6.836 -18.094 -3.852 1 87.88 196 THR A C 1
ATOM 1581 O O . THR A 1 196 ? 7.152 -16.922 -3.65 1 87.88 196 THR A O 1
ATOM 1584 N N . GLU A 1 197 ? 6.164 -18.516 -4.809 1 90.75 197 GLU A N 1
ATOM 1585 C CA . GLU A 1 197 ? 5.695 -17.562 -5.812 1 90.75 197 GLU A CA 1
ATOM 1586 C C . GLU A 1 197 ? 4.727 -16.562 -5.207 1 90.75 197 GLU A C 1
ATOM 1588 O O . GLU A 1 197 ? 4.836 -15.359 -5.457 1 90.75 197 GLU A O 1
ATOM 1593 N N . TRP A 1 198 ? 3.816 -17.047 -4.449 1 91.38 198 TRP A N 1
ATOM 1594 C CA . TRP A 1 198 ? 2.838 -16.172 -3.807 1 91.38 198 TRP A CA 1
ATOM 1595 C C . TRP A 1 198 ? 3.525 -15.18 -2.883 1 91.38 198 TRP A C 1
ATOM 1597 O O . TRP A 1 198 ? 3.174 -14 -2.865 1 91.38 198 TRP A O 1
ATOM 1607 N N . LEU A 1 199 ? 4.461 -15.633 -2.201 1 88.69 199 LEU A N 1
ATOM 1608 C CA . LEU A 1 199 ? 5.168 -14.773 -1.26 1 88.69 199 LEU A CA 1
ATOM 1609 C C . LEU A 1 199 ? 5.953 -13.695 -1.996 1 88.69 199 LEU A C 1
ATOM 1611 O O . LEU A 1 199 ? 5.98 -12.539 -1.567 1 88.69 199 LEU A O 1
ATOM 1615 N N . GLU A 1 200 ? 6.559 -14.086 -3.055 1 88.62 200 GLU A N 1
ATOM 1616 C CA . GLU A 1 200 ? 7.32 -13.117 -3.838 1 88.62 200 GLU A CA 1
ATOM 1617 C C . GLU A 1 200 ? 6.41 -12.039 -4.414 1 88.62 200 GLU A C 1
ATOM 1619 O O . GLU A 1 200 ? 6.723 -10.844 -4.328 1 88.62 200 GLU A O 1
ATOM 1624 N N . ILE A 1 201 ? 5.316 -12.469 -4.918 1 92.38 201 ILE A N 1
ATOM 1625 C CA . ILE A 1 201 ? 4.395 -11.508 -5.508 1 92.38 201 ILE A CA 1
ATOM 1626 C C . ILE A 1 201 ? 3.826 -10.602 -4.414 1 92.38 201 ILE A C 1
ATOM 1628 O O . ILE A 1 201 ? 3.688 -9.398 -4.613 1 92.38 201 ILE A O 1
ATOM 1632 N N . PHE A 1 202 ? 3.547 -11.18 -3.316 1 91.12 202 PHE A N 1
ATOM 1633 C CA . PHE A 1 202 ? 3.023 -10.43 -2.186 1 91.12 202 PHE A CA 1
ATOM 1634 C C . PHE A 1 202 ? 4.004 -9.344 -1.758 1 91.12 202 PHE A C 1
ATOM 1636 O O . PHE A 1 202 ? 3.629 -8.172 -1.635 1 91.12 202 PHE A O 1
ATOM 1643 N N . LEU A 1 203 ? 5.219 -9.719 -1.61 1 86.88 203 LEU A N 1
ATOM 1644 C CA . LEU A 1 203 ? 6.238 -8.789 -1.131 1 86.88 203 LEU A CA 1
ATOM 1645 C C . LEU A 1 203 ? 6.48 -7.68 -2.145 1 86.88 203 LEU A C 1
ATOM 1647 O O . LEU A 1 203 ? 6.535 -6.504 -1.781 1 86.88 203 LEU A O 1
ATOM 1651 N N . ILE A 1 204 ? 6.594 -8.008 -3.379 1 90.25 204 ILE A N 1
ATOM 1652 C CA . ILE A 1 204 ? 6.832 -7.039 -4.445 1 90.25 204 ILE A CA 1
ATOM 1653 C C . ILE A 1 204 ? 5.66 -6.062 -4.527 1 90.25 204 ILE A C 1
ATOM 1655 O O . ILE A 1 204 ? 5.863 -4.852 -4.637 1 90.25 204 ILE A O 1
ATOM 1659 N N . THR A 1 205 ? 4.48 -6.594 -4.348 1 90.94 205 THR A N 1
ATOM 1660 C CA . THR A 1 205 ? 3.279 -5.777 -4.492 1 90.94 205 THR A CA 1
ATOM 1661 C C . THR A 1 205 ? 3.1 -4.855 -3.285 1 90.94 205 THR A C 1
ATOM 1663 O O . THR A 1 205 ? 2.668 -3.713 -3.43 1 90.94 205 THR A O 1
ATOM 1666 N N . VAL A 1 206 ? 3.416 -5.355 -2.158 1 88.44 206 VAL A N 1
ATOM 1667 C CA . VAL A 1 206 ? 3.287 -4.547 -0.953 1 88.44 206 VAL A CA 1
ATOM 1668 C C . VAL A 1 206 ? 4.191 -3.318 -1.057 1 88.44 206 VAL A C 1
ATOM 1670 O O . VAL A 1 206 ? 3.75 -2.193 -0.805 1 88.44 206 VAL A O 1
ATOM 1673 N N . ILE A 1 207 ? 5.426 -3.533 -1.433 1 87.56 207 ILE A N 1
ATOM 1674 C CA . ILE A 1 207 ? 6.391 -2.443 -1.542 1 87.56 207 ILE A CA 1
ATOM 1675 C C . ILE A 1 207 ? 5.945 -1.467 -2.627 1 87.56 207 ILE A C 1
ATOM 1677 O O . ILE A 1 207 ? 5.992 -0.25 -2.434 1 87.56 207 ILE A O 1
ATOM 1681 N N . PHE A 1 208 ? 5.508 -1.98 -3.67 1 91 208 PHE A N 1
ATOM 1682 C CA . PHE A 1 208 ? 5.027 -1.159 -4.773 1 91 208 PHE A CA 1
ATOM 1683 C C . PHE A 1 208 ? 3.842 -0.307 -4.34 1 91 208 PHE A C 1
ATOM 1685 O O . PHE A 1 208 ? 3.75 0.869 -4.699 1 91 208 PHE A O 1
ATOM 1692 N N . SER A 1 209 ? 2.955 -0.91 -3.59 1 88.25 209 SER A N 1
ATOM 1693 C CA . SER A 1 209 ? 1.746 -0.224 -3.148 1 88.25 209 SER A CA 1
ATOM 1694 C C . SER A 1 209 ? 2.078 0.924 -2.199 1 88.25 209 SER A C 1
ATOM 1696 O O . SER A 1 209 ? 1.438 1.978 -2.244 1 88.25 209 SER A O 1
ATOM 1698 N N . PHE A 1 210 ? 3.045 0.731 -1.401 1 85.31 210 PHE A N 1
ATOM 1699 C CA . PHE A 1 210 ? 3.486 1.818 -0.536 1 85.31 210 PHE A CA 1
ATOM 1700 C C . PHE A 1 210 ? 4.031 2.979 -1.359 1 85.31 210 PHE A C 1
ATOM 1702 O O . PHE A 1 210 ? 3.818 4.145 -1.019 1 85.31 210 PHE A O 1
ATOM 1709 N N . GLY A 1 211 ? 4.793 2.6 -2.383 1 87.44 211 GLY A N 1
ATOM 1710 C CA . GLY A 1 211 ? 5.27 3.625 -3.299 1 87.44 211 GLY A CA 1
ATOM 1711 C C . GLY A 1 211 ? 4.145 4.391 -3.973 1 87.44 211 GLY A C 1
ATOM 1712 O O . GLY A 1 211 ? 4.188 5.617 -4.062 1 87.44 211 GLY A O 1
ATOM 1713 N N . LEU A 1 212 ? 3.199 3.674 -4.367 1 85.19 212 LEU A N 1
ATOM 1714 C CA . LEU A 1 212 ? 2.049 4.297 -5.016 1 85.19 212 LEU A CA 1
ATOM 1715 C C . LEU A 1 212 ? 1.328 5.238 -4.055 1 85.19 212 LEU A C 1
ATOM 1717 O O . LEU A 1 212 ? 0.92 6.336 -4.445 1 85.19 212 LEU A O 1
ATOM 1721 N N . TYR A 1 213 ? 1.165 4.836 -2.889 1 82.88 213 TYR A N 1
ATOM 1722 C CA . TYR A 1 213 ? 0.506 5.664 -1.885 1 82.88 213 TYR A CA 1
ATOM 1723 C C . TYR A 1 213 ? 1.265 6.969 -1.671 1 82.88 213 TYR A C 1
ATOM 1725 O O . TYR A 1 213 ? 0.659 8.039 -1.601 1 82.88 213 TYR A O 1
ATOM 1733 N N . HIS A 1 214 ? 2.51 6.879 -1.464 1 85.94 214 HIS A N 1
ATOM 1734 C CA . HIS A 1 214 ? 3.299 8.078 -1.189 1 85.94 214 HIS A CA 1
ATOM 1735 C C . HIS A 1 214 ? 3.348 8.992 -2.406 1 85.94 214 HIS A C 1
ATOM 1737 O O . HIS A 1 214 ? 3.477 10.211 -2.264 1 85.94 214 HIS A O 1
ATOM 1743 N N . PHE A 1 215 ? 3.242 8.414 -3.512 1 87.44 215 PHE A N 1
ATOM 1744 C CA . PHE A 1 215 ? 3.135 9.242 -4.707 1 87.44 215 PHE A CA 1
ATOM 1745 C C . PHE A 1 215 ? 1.837 10.047 -4.695 1 87.44 215 PHE A C 1
ATOM 1747 O O . PHE A 1 215 ? 1.83 11.234 -5.023 1 87.44 215 PHE A O 1
ATOM 1754 N N . VAL A 1 216 ? 0.784 9.367 -4.312 1 78.81 216 VAL A N 1
ATOM 1755 C CA . VAL A 1 216 ? -0.512 10.031 -4.207 1 78.81 216 VAL A CA 1
ATOM 1756 C C . VAL A 1 216 ? -0.455 11.117 -3.129 1 78.81 216 VAL A C 1
ATOM 1758 O O . VAL A 1 216 ? -0.998 12.203 -3.307 1 78.81 216 VAL A O 1
ATOM 1761 N N . PHE A 1 217 ? 0.158 10.797 -2.039 1 80.06 217 PHE A N 1
ATOM 1762 C CA . PHE A 1 217 ? 0.333 11.766 -0.959 1 80.06 217 PHE A CA 1
ATOM 1763 C C . PHE A 1 217 ? 1.102 12.984 -1.445 1 80.06 217 PHE A C 1
ATOM 1765 O O . PHE A 1 217 ? 0.755 14.117 -1.105 1 80.06 217 PHE A O 1
ATOM 1772 N N . TYR A 1 218 ? 2.129 12.852 -2.23 1 85.38 218 TYR A N 1
ATOM 1773 C CA . TYR A 1 218 ? 2.908 13.945 -2.797 1 85.38 218 TYR A CA 1
ATOM 1774 C C . TYR A 1 218 ? 2.045 14.82 -3.699 1 85.38 218 TYR A C 1
ATOM 1776 O O . TYR A 1 218 ? 2.164 16.047 -3.684 1 85.38 218 TYR A O 1
ATOM 1784 N N . LEU A 1 219 ? 1.221 14.18 -4.465 1 78.94 219 LEU A N 1
ATOM 1785 C CA . LEU A 1 219 ? 0.35 14.93 -5.367 1 78.94 219 LEU A CA 1
ATOM 1786 C C . LEU A 1 219 ? -0.602 15.82 -4.578 1 78.94 219 LEU A C 1
ATOM 1788 O O . LEU A 1 219 ? -1.001 16.891 -5.059 1 78.94 219 LEU A O 1
ATOM 1792 N N . SER A 1 220 ? -0.954 15.359 -3.371 1 74.25 220 SER A N 1
ATOM 1793 C CA . SER A 1 220 ? -1.85 16.141 -2.523 1 74.25 220 SER A CA 1
ATOM 1794 C C . SER A 1 220 ? -1.114 17.297 -1.864 1 74.25 220 SER A C 1
ATOM 1796 O O . SER A 1 220 ? -1.723 18.328 -1.539 1 74.25 220 SER A O 1
ATOM 1798 N N . TYR A 1 221 ? 0.114 17.141 -1.635 1 76.69 221 TYR A N 1
ATOM 1799 C CA . TYR A 1 221 ? 0.937 18.172 -1.009 1 76.69 221 TYR A CA 1
ATOM 1800 C C . TYR A 1 221 ? 2.287 18.281 -1.706 1 76.69 221 TYR A C 1
ATOM 1802 O O . TYR A 1 221 ? 3.295 17.781 -1.21 1 76.69 221 TYR A O 1
ATOM 1810 N N . ARG A 1 222 ? 2.475 19.141 -2.668 1 80.69 222 ARG A N 1
ATOM 1811 C CA . ARG A 1 222 ? 3.627 19.203 -3.561 1 80.69 222 ARG A CA 1
ATOM 1812 C C . ARG A 1 222 ? 4.738 20.062 -2.971 1 80.69 222 ARG A C 1
ATOM 1814 O O . ARG A 1 222 ? 5.863 20.062 -3.469 1 80.69 222 ARG A O 1
ATOM 1821 N N . LYS A 1 223 ? 4.438 20.703 -1.941 1 78.75 223 LYS A N 1
ATOM 1822 C CA . LYS A 1 223 ? 5.445 21.578 -1.356 1 78.75 223 LYS A CA 1
ATOM 1823 C C . LYS A 1 223 ? 6.551 20.766 -0.678 1 78.75 223 LYS A C 1
ATOM 1825 O O . LYS A 1 223 ? 7.688 21.234 -0.574 1 78.75 223 LYS A O 1
ATOM 1830 N N . ASP A 1 224 ? 6.188 19.578 -0.218 1 82.12 224 ASP A N 1
ATOM 1831 C CA . ASP A 1 224 ? 7.168 18.688 0.392 1 82.12 224 ASP A CA 1
ATOM 1832 C C . ASP A 1 224 ? 7.547 17.547 -0.562 1 82.12 224 ASP A C 1
ATOM 1834 O O . ASP A 1 224 ? 6.691 16.766 -0.982 1 82.12 224 ASP A O 1
ATOM 1838 N N . LEU A 1 225 ? 8.766 17.406 -0.861 1 89.88 225 LEU A N 1
ATOM 1839 C CA . LEU A 1 225 ? 9.227 16.422 -1.832 1 89.88 225 LEU A CA 1
ATOM 1840 C C . LEU A 1 225 ? 9.602 15.117 -1.142 1 89.88 225 LEU A C 1
ATOM 1842 O O . LEU A 1 225 ? 9.914 14.125 -1.806 1 89.88 225 LEU A O 1
ATOM 1846 N N . THR A 1 226 ? 9.578 15 0.121 1 87.25 226 THR A N 1
ATOM 1847 C CA . THR A 1 226 ? 9.977 13.82 0.873 1 87.25 226 THR A CA 1
ATOM 1848 C C . THR A 1 226 ? 9.141 12.609 0.471 1 87.25 226 THR A C 1
ATOM 1850 O O . THR A 1 226 ? 9.68 11.555 0.139 1 87.25 226 THR A O 1
ATOM 1853 N N . PRO A 1 227 ? 7.793 12.727 0.371 1 86 227 PRO A N 1
ATOM 1854 C CA . PRO A 1 227 ? 7 11.562 -0.044 1 86 227 PRO A CA 1
ATOM 1855 C C . PRO A 1 227 ? 7.297 11.133 -1.479 1 86 227 PRO A C 1
ATOM 1857 O O . PRO A 1 227 ? 7.207 9.945 -1.8 1 86 227 PRO A O 1
ATOM 1860 N N . PHE A 1 228 ? 7.645 12.07 -2.291 1 91.88 228 PHE A N 1
ATOM 1861 C CA . PHE A 1 228 ? 7.961 11.742 -3.676 1 91.88 228 PHE A CA 1
ATOM 1862 C C . PHE A 1 228 ? 9.211 10.875 -3.756 1 91.88 228 PHE A C 1
ATOM 1864 O O . PHE A 1 228 ? 9.211 9.836 -4.43 1 91.88 228 PHE A O 1
ATOM 1871 N N . TYR A 1 229 ? 10.266 11.305 -3.115 1 92.38 229 TYR A N 1
ATOM 1872 C CA . TYR A 1 229 ? 11.508 10.547 -3.148 1 92.38 229 TYR A CA 1
ATOM 1873 C C . TYR A 1 229 ? 11.336 9.195 -2.465 1 92.38 229 TYR A C 1
ATOM 1875 O O . TYR A 1 229 ? 11.953 8.203 -2.867 1 92.38 229 TYR A O 1
ATOM 1883 N N . PHE A 1 230 ? 10.539 9.18 -1.481 1 89.44 230 PHE A N 1
ATOM 1884 C CA . PHE A 1 230 ? 10.258 7.902 -0.836 1 89.44 230 PHE A CA 1
ATOM 1885 C C . PHE A 1 230 ? 9.484 6.98 -1.771 1 89.44 230 PHE A C 1
ATOM 1887 O O . PHE A 1 230 ? 9.695 5.766 -1.772 1 89.44 230 PHE A O 1
ATOM 1894 N N . SER A 1 231 ? 8.508 7.516 -2.504 1 91 231 SER A N 1
ATOM 1895 C CA . SER A 1 231 ? 7.797 6.746 -3.52 1 91 231 SER A CA 1
ATOM 1896 C C . SER A 1 231 ? 8.766 6.156 -4.539 1 91 231 SER A C 1
ATOM 1898 O O . SER A 1 231 ? 8.656 4.98 -4.902 1 91 231 SER A O 1
ATOM 1900 N N . LEU A 1 232 ? 9.68 7.012 -4.945 1 93.31 232 LEU A N 1
ATOM 1901 C CA . LEU A 1 232 ? 10.68 6.551 -5.902 1 93.31 232 LEU A CA 1
ATOM 1902 C C . LEU A 1 232 ? 11.523 5.426 -5.312 1 93.31 232 LEU A C 1
ATOM 1904 O O . LEU A 1 232 ? 11.859 4.469 -6.008 1 93.31 232 LEU A O 1
ATOM 1908 N N . PHE A 1 233 ? 11.898 5.555 -4.082 1 91.12 233 PHE A N 1
ATOM 1909 C CA . PHE A 1 233 ? 12.648 4.523 -3.371 1 91.12 233 PHE A CA 1
ATOM 1910 C C . PHE A 1 233 ? 11.883 3.203 -3.377 1 91.12 233 PHE A C 1
ATOM 1912 O O . PHE A 1 233 ? 12.445 2.154 -3.691 1 91.12 233 PHE A O 1
ATOM 1919 N N . CYS A 1 234 ? 10.609 3.205 -3.076 1 89.38 234 CYS A N 1
ATOM 1920 C CA . CYS A 1 234 ? 9.789 2.002 -3.021 1 89.38 234 CYS A CA 1
ATOM 1921 C C . CYS A 1 234 ? 9.664 1.363 -4.398 1 89.38 234 CYS A C 1
ATOM 1923 O O . CYS A 1 234 ? 9.727 0.139 -4.527 1 89.38 234 CYS A O 1
ATOM 1925 N N . VAL A 1 235 ? 9.531 2.18 -5.402 1 92.19 235 VAL A N 1
ATOM 1926 C CA . VAL A 1 235 ? 9.375 1.666 -6.762 1 92.19 235 VAL A CA 1
ATOM 1927 C C . VAL A 1 235 ? 10.672 0.977 -7.199 1 92.19 235 VAL A C 1
ATOM 1929 O O . VAL A 1 235 ? 10.633 -0.095 -7.809 1 92.19 235 VAL A O 1
ATOM 1932 N N . ILE A 1 236 ? 11.75 1.56 -6.867 1 90.69 236 ILE A N 1
ATOM 1933 C CA . ILE A 1 236 ? 13.031 0.99 -7.262 1 90.69 236 ILE A CA 1
ATOM 1934 C C . ILE A 1 236 ? 13.273 -0.312 -6.5 1 90.69 236 ILE A C 1
ATOM 1936 O O . ILE A 1 236 ? 13.766 -1.288 -7.07 1 90.69 236 ILE A O 1
ATOM 1940 N N . VAL A 1 237 ? 12.969 -0.315 -5.289 1 86.88 237 VAL A N 1
ATOM 1941 C CA . VAL A 1 237 ? 13.156 -1.513 -4.477 1 86.88 237 VAL A CA 1
ATOM 1942 C C . VAL A 1 237 ? 12.219 -2.615 -4.957 1 86.88 237 VAL A C 1
ATOM 1944 O O . VAL A 1 237 ? 12.594 -3.787 -5.008 1 86.88 237 VAL A O 1
ATOM 1947 N N . SER A 1 238 ? 10.977 -2.268 -5.223 1 90.62 238 SER A N 1
ATOM 1948 C CA . SER A 1 238 ? 10.031 -3.232 -5.777 1 90.62 238 SER A CA 1
ATOM 1949 C C . SER A 1 238 ? 10.523 -3.787 -7.109 1 90.62 238 SER A C 1
ATOM 1951 O O . SER A 1 238 ? 10.43 -4.992 -7.359 1 90.62 238 SER A O 1
ATOM 1953 N N . SER A 1 239 ? 11.039 -2.92 -7.922 1 91.75 239 SER A N 1
ATOM 1954 C CA . SER A 1 239 ? 11.578 -3.342 -9.211 1 91.75 239 SER A CA 1
ATOM 1955 C C . SER A 1 239 ? 12.789 -4.262 -9.023 1 91.75 239 SER A C 1
ATOM 1957 O O . SER A 1 239 ? 12.945 -5.242 -9.75 1 91.75 239 SER A O 1
ATOM 1959 N N . TYR A 1 240 ? 13.594 -3.938 -8.086 1 88.94 240 TYR A N 1
ATOM 1960 C CA . TYR A 1 240 ? 14.742 -4.773 -7.77 1 88.94 240 TYR A CA 1
ATOM 1961 C C . TYR A 1 240 ? 14.305 -6.152 -7.289 1 88.94 240 TYR A C 1
ATOM 1963 O O . TYR A 1 240 ? 14.852 -7.168 -7.715 1 88.94 240 TYR A O 1
ATOM 1971 N N . SER A 1 241 ? 13.367 -6.191 -6.379 1 86.19 241 SER A N 1
ATOM 1972 C CA . SER A 1 241 ? 12.836 -7.457 -5.875 1 86.19 241 SER A CA 1
ATOM 1973 C C . SER A 1 241 ? 12.242 -8.297 -6.996 1 86.19 241 SER A C 1
ATOM 1975 O O . SER A 1 241 ? 12.352 -9.523 -6.992 1 86.19 241 SER A O 1
ATOM 1977 N N . PHE A 1 242 ? 11.672 -7.652 -7.938 1 92.19 242 PHE A N 1
ATOM 1978 C CA . PHE A 1 242 ? 11.078 -8.359 -9.062 1 92.19 242 PHE A CA 1
ATOM 1979 C C . PHE A 1 242 ? 12.156 -8.961 -9.961 1 92.19 242 PHE A C 1
ATOM 1981 O O . PHE A 1 242 ? 12.094 -10.141 -10.297 1 92.19 242 PHE A O 1
ATOM 1988 N N . ILE A 1 243 ? 13.125 -8.156 -10.273 1 91.19 243 ILE A N 1
ATOM 1989 C CA . ILE A 1 243 ? 14.133 -8.586 -11.242 1 91.19 243 ILE A CA 1
ATOM 1990 C C . ILE A 1 243 ? 15.016 -9.672 -10.633 1 91.19 243 ILE A C 1
ATOM 1992 O O . ILE A 1 243 ? 15.625 -10.461 -11.352 1 91.19 243 ILE A O 1
ATOM 1996 N N . THR A 1 244 ? 15.086 -9.742 -9.359 1 85.81 244 THR A N 1
ATOM 1997 C CA . THR A 1 244 ? 15.922 -10.75 -8.703 1 85.81 244 THR A CA 1
ATOM 1998 C C . THR A 1 244 ? 15.078 -11.938 -8.25 1 85.81 244 THR A C 1
ATOM 2000 O O . THR A 1 244 ? 15.602 -12.914 -7.723 1 85.81 244 THR A O 1
ATOM 2003 N N . SER A 1 245 ? 13.797 -11.859 -8.484 1 87.44 245 SER A N 1
ATOM 2004 C CA . SER A 1 245 ? 12.906 -12.945 -8.102 1 87.44 245 SER A CA 1
ATOM 2005 C C . SER A 1 245 ? 12.859 -14.023 -9.188 1 87.44 245 SER A C 1
ATOM 2007 O O . SER A 1 245 ? 13.367 -13.828 -10.289 1 87.44 245 SER A O 1
ATOM 2009 N N . GLU A 1 246 ? 12.32 -15.164 -8.828 1 88.44 246 GLU A N 1
ATOM 2010 C CA . GLU A 1 246 ? 12.156 -16.25 -9.781 1 88.44 246 GLU A CA 1
ATOM 2011 C C . GLU A 1 246 ? 10.945 -16.031 -10.688 1 88.44 246 GLU A C 1
ATOM 2013 O O . GLU A 1 246 ? 10.898 -16.531 -11.805 1 88.44 246 GLU A O 1
ATOM 2018 N N . ILE A 1 247 ? 10.094 -15.227 -10.273 1 90.75 247 ILE A N 1
ATOM 2019 C CA . ILE A 1 247 ? 8.836 -15.055 -10.992 1 90.75 247 ILE A CA 1
ATOM 2020 C C . ILE A 1 247 ? 9.078 -14.273 -12.281 1 90.75 247 ILE A C 1
ATOM 2022 O O . ILE A 1 247 ? 8.328 -14.414 -13.25 1 90.75 247 ILE A O 1
ATOM 2026 N N . GLN A 1 248 ? 10.156 -13.469 -12.336 1 92.25 248 GLN A N 1
ATOM 2027 C CA . GLN A 1 248 ? 10.391 -12.648 -13.516 1 92.25 248 GLN A CA 1
ATOM 2028 C C . GLN A 1 248 ? 10.633 -13.516 -14.75 1 92.25 248 GLN A C 1
ATOM 2030 O O . GLN A 1 248 ? 10.281 -13.133 -15.867 1 92.25 248 GLN A O 1
ATOM 2035 N N . TYR A 1 249 ? 11.164 -14.719 -14.531 1 92.56 249 TYR A N 1
ATOM 2036 C CA . TYR A 1 249 ? 11.461 -15.617 -15.641 1 92.56 249 TYR A CA 1
ATOM 2037 C C . TYR A 1 249 ? 10.18 -16.172 -16.25 1 92.56 249 TYR A C 1
ATOM 2039 O O . TYR A 1 249 ? 10.133 -16.484 -17.438 1 92.56 249 TYR A O 1
ATOM 2047 N N . ARG A 1 250 ? 9.203 -16.281 -15.453 1 91.25 250 ARG A N 1
ATOM 2048 C CA . ARG A 1 250 ? 7.918 -16.797 -15.93 1 91.25 250 ARG A CA 1
ATOM 2049 C C . ARG A 1 250 ? 7.07 -15.664 -16.516 1 91.25 250 ARG A C 1
ATOM 2051 O O . ARG A 1 250 ? 6.34 -15.875 -17.484 1 91.25 250 ARG A O 1
ATOM 2058 N N . MET A 1 251 ? 7.211 -14.539 -15.969 1 90.69 251 MET A N 1
ATOM 2059 C CA . MET A 1 251 ? 6.391 -13.414 -16.406 1 90.69 251 MET A CA 1
ATOM 2060 C C . MET A 1 251 ? 6.91 -12.836 -17.719 1 90.69 251 MET A C 1
ATOM 2062 O O . MET A 1 251 ? 6.125 -12.453 -18.578 1 90.69 251 MET A O 1
ATOM 2066 N N . ILE A 1 252 ? 8.219 -12.789 -17.781 1 93.5 252 ILE A N 1
ATOM 2067 C CA . ILE A 1 252 ? 8.836 -12.289 -19 1 93.5 252 ILE A CA 1
ATOM 2068 C C . ILE A 1 252 ? 9.906 -13.273 -19.484 1 93.5 252 ILE A C 1
ATOM 2070 O O . ILE A 1 252 ? 11.102 -12.984 -19.406 1 93.5 252 ILE A O 1
ATOM 2074 N N . PRO A 1 253 ? 9.469 -14.297 -20.094 1 92.69 253 PRO A N 1
ATOM 2075 C CA . PRO A 1 253 ? 10.406 -15.359 -20.453 1 92.69 253 PRO A CA 1
ATOM 2076 C C . PRO A 1 253 ? 11.359 -14.961 -21.578 1 92.69 253 PRO A C 1
ATOM 2078 O O . PRO A 1 253 ? 12.469 -15.492 -21.672 1 92.69 253 PRO A O 1
ATOM 2081 N N . HIS A 1 254 ? 11.039 -13.938 -22.328 1 93.81 254 HIS A N 1
ATOM 2082 C CA . HIS A 1 254 ? 11.828 -13.602 -23.516 1 93.81 254 HIS A CA 1
ATOM 2083 C C . HIS A 1 254 ? 12.812 -12.477 -23.203 1 93.81 254 HIS A C 1
ATOM 2085 O O . HIS A 1 254 ? 13.594 -12.078 -24.078 1 93.81 254 HIS A O 1
ATOM 2091 N N . LEU A 1 255 ? 12.82 -12.008 -22 1 94.19 255 LEU A N 1
ATOM 2092 C CA . LEU A 1 255 ? 13.75 -10.953 -21.641 1 94.19 255 LEU A CA 1
ATOM 2093 C C . LEU A 1 255 ? 15.195 -11.438 -21.734 1 94.19 255 LEU A C 1
ATOM 2095 O O . LEU A 1 255 ? 15.539 -12.484 -21.188 1 94.19 255 LEU A O 1
ATOM 2099 N N . THR A 1 256 ? 15.969 -10.75 -22.422 1 94.62 256 THR A N 1
ATOM 2100 C CA . THR A 1 256 ? 17.359 -11.156 -22.641 1 94.62 256 THR A CA 1
ATOM 2101 C C . THR A 1 256 ? 18.141 -11.133 -21.328 1 94.62 256 THR A C 1
ATOM 2103 O O . THR A 1 256 ? 17.781 -10.422 -20.391 1 94.62 256 THR A O 1
ATOM 2106 N N . LEU A 1 257 ? 19.188 -11.891 -21.281 1 94.19 257 LEU A N 1
ATOM 2107 C CA . LEU A 1 257 ? 20.031 -11.945 -20.094 1 94.19 257 LEU A CA 1
ATOM 2108 C C . LEU A 1 257 ? 20.781 -10.633 -19.891 1 94.19 257 LEU A C 1
ATOM 2110 O O . LEU A 1 257 ? 21.031 -10.219 -18.75 1 94.19 257 LEU A O 1
ATOM 2114 N N . ASP A 1 258 ? 21.062 -9.969 -20.922 1 94.06 258 ASP A N 1
ATOM 2115 C CA . ASP A 1 258 ? 21.734 -8.672 -20.859 1 94.06 258 ASP A CA 1
ATOM 2116 C C . ASP A 1 258 ? 20.844 -7.629 -20.172 1 94.06 258 ASP A C 1
ATOM 2118 O O . ASP A 1 258 ? 21.297 -6.926 -19.266 1 94.06 258 ASP A O 1
ATOM 2122 N N . LEU A 1 259 ? 19.656 -7.602 -20.609 1 94.88 259 LEU A N 1
ATOM 2123 C CA . LEU A 1 259 ? 18.734 -6.621 -20.047 1 94.88 259 LEU A CA 1
ATOM 2124 C C . LEU A 1 259 ? 18.453 -6.922 -18.578 1 94.88 259 LEU A C 1
ATOM 2126 O O . LEU A 1 259 ? 18.219 -6.008 -17.797 1 94.88 259 LEU A O 1
ATOM 2130 N N . ARG A 1 260 ? 18.469 -8.125 -18.234 1 94.31 260 ARG A N 1
ATOM 2131 C CA . ARG A 1 260 ? 18.219 -8.5 -16.844 1 94.31 260 ARG A CA 1
ATOM 2132 C C . ARG A 1 260 ? 19.328 -8.008 -15.93 1 94.31 260 ARG A C 1
ATOM 2134 O O . ARG A 1 260 ? 19.078 -7.449 -14.859 1 94.31 260 ARG A O 1
ATOM 2141 N N . ILE A 1 261 ? 20.531 -8.148 -16.359 1 92.94 261 ILE A N 1
ATOM 2142 C CA . ILE A 1 261 ? 21.656 -7.703 -15.539 1 92.94 261 ILE A CA 1
ATOM 2143 C C . ILE A 1 261 ? 21.703 -6.18 -15.508 1 92.94 261 ILE A C 1
ATOM 2145 O O . ILE A 1 261 ? 22.031 -5.578 -14.484 1 92.94 261 ILE A O 1
ATOM 2149 N N . ARG A 1 262 ? 21.422 -5.598 -16.609 1 95.75 262 ARG A N 1
ATOM 2150 C CA . ARG A 1 262 ? 21.406 -4.141 -16.656 1 95.75 262 ARG A CA 1
ATOM 2151 C C . ARG A 1 262 ? 20.344 -3.58 -15.719 1 95.75 262 ARG A C 1
ATOM 2153 O O . ARG A 1 262 ? 20.578 -2.592 -15.023 1 95.75 262 ARG A O 1
ATOM 2160 N N . ALA A 1 263 ? 19.203 -4.238 -15.727 1 95 263 ALA A N 1
ATOM 2161 C CA . ALA A 1 263 ? 18.109 -3.795 -14.867 1 95 263 ALA A CA 1
ATOM 2162 C C . ALA A 1 263 ? 18.469 -3.975 -13.391 1 95 263 ALA A C 1
ATOM 2164 O O . ALA A 1 263 ? 18.203 -3.096 -12.57 1 95 263 ALA A O 1
ATOM 2165 N N . GLU A 1 264 ? 19.016 -5.102 -13.117 1 91.25 264 GLU A N 1
ATOM 2166 C CA . GLU A 1 264 ? 19.453 -5.359 -11.75 1 91.25 264 GLU A CA 1
ATOM 2167 C C . GLU A 1 264 ? 20.484 -4.336 -11.305 1 91.25 264 GLU A C 1
ATOM 2169 O O . GLU A 1 264 ? 20.375 -3.748 -10.227 1 91.25 264 GLU A O 1
ATOM 2174 N N . PHE A 1 265 ? 21.453 -4.121 -12.148 1 92.81 265 PHE A N 1
ATOM 2175 C CA . PHE A 1 265 ? 22.531 -3.17 -11.891 1 92.81 265 PHE A CA 1
ATOM 2176 C C . PHE A 1 265 ? 21.984 -1.757 -11.734 1 92.81 265 PHE A C 1
ATOM 2178 O O . PHE A 1 265 ? 22.375 -1.029 -10.82 1 92.81 265 PHE A O 1
ATOM 2185 N N . PHE A 1 266 ? 21.062 -1.427 -12.516 1 95.44 266 PHE A N 1
ATOM 2186 C CA . PHE A 1 266 ? 20.453 -0.105 -12.484 1 95.44 266 PHE A CA 1
ATOM 2187 C C . PHE A 1 266 ? 19.75 0.135 -11.148 1 95.44 266 PHE A C 1
ATOM 2189 O O . PHE A 1 266 ? 19.922 1.19 -10.539 1 95.44 266 PHE A O 1
ATOM 2196 N N . CYS A 1 267 ? 19 -0.829 -10.742 1 92.06 267 CYS A N 1
ATOM 2197 C CA . CYS A 1 267 ? 18.266 -0.687 -9.492 1 92.06 267 CYS A CA 1
ATOM 2198 C C . CYS A 1 267 ? 19.219 -0.55 -8.305 1 92.06 267 CYS A C 1
ATOM 2200 O O . CYS A 1 267 ? 18.984 0.259 -7.406 1 92.06 267 CYS A O 1
ATOM 2202 N N . GLU A 1 268 ? 20.25 -1.278 -8.352 1 88.12 268 GLU A N 1
ATOM 2203 C CA . GLU A 1 268 ? 21.203 -1.229 -7.254 1 88.12 268 GLU A CA 1
ATOM 2204 C C . GLU A 1 268 ? 21.891 0.132 -7.184 1 88.12 268 GLU A C 1
ATOM 2206 O O . GLU A 1 268 ? 22.094 0.677 -6.094 1 88.12 268 GLU A O 1
ATOM 2211 N N . VAL A 1 269 ? 22.203 0.645 -8.297 1 93.25 269 VAL A N 1
ATOM 2212 C CA . VAL A 1 269 ? 22.891 1.935 -8.344 1 93.25 269 VAL A CA 1
ATOM 2213 C C . VAL A 1 269 ? 21.906 3.049 -7.977 1 93.25 269 VAL A C 1
ATOM 2215 O O . VAL A 1 269 ? 22.266 3.979 -7.246 1 93.25 269 VAL A O 1
ATOM 2218 N N . ALA A 1 270 ? 20.719 2.918 -8.438 1 93.88 270 ALA A N 1
ATOM 2219 C CA . ALA A 1 270 ? 19.703 3.959 -8.242 1 93.88 270 ALA A CA 1
ATOM 2220 C C . ALA A 1 270 ? 19.344 4.094 -6.766 1 93.88 270 ALA A C 1
ATOM 2222 O O . ALA A 1 270 ? 18.891 5.156 -6.328 1 93.88 270 ALA A O 1
ATOM 2223 N N . PHE A 1 271 ? 19.578 3.119 -6.016 1 88.31 271 PHE A N 1
ATOM 2224 C CA . PHE A 1 271 ? 19.266 3.109 -4.59 1 88.31 271 PHE A CA 1
ATOM 2225 C C . PHE A 1 271 ? 20 4.227 -3.865 1 88.31 271 PHE A C 1
ATOM 2227 O O . PHE A 1 271 ? 19.422 4.934 -3.039 1 88.31 271 PHE A O 1
ATOM 2234 N N . VAL A 1 272 ? 21.188 4.465 -4.176 1 90.19 272 VAL A N 1
ATOM 2235 C CA . VAL A 1 272 ? 22.078 5.348 -3.434 1 90.19 272 VAL A CA 1
ATOM 2236 C C . VAL A 1 272 ? 21.641 6.801 -3.633 1 90.19 272 VAL A C 1
ATOM 2238 O O . VAL A 1 272 ? 21.359 7.508 -2.662 1 90.19 272 VAL A O 1
ATOM 2241 N N . PRO A 1 273 ? 21.531 7.27 -4.844 1 93.62 273 PRO A N 1
ATOM 2242 C CA . PRO A 1 273 ? 21.125 8.664 -5.004 1 93.62 273 PRO A CA 1
ATOM 2243 C C . PRO A 1 273 ? 19.703 8.93 -4.504 1 93.62 273 PRO A C 1
ATOM 2245 O O . PRO A 1 273 ? 19.406 10.023 -4.016 1 93.62 273 PRO A O 1
ATOM 2248 N N . ILE A 1 274 ? 18.828 8.008 -4.605 1 92.62 274 ILE A N 1
ATOM 2249 C CA . ILE A 1 274 ? 17.453 8.211 -4.176 1 92.62 274 ILE A CA 1
ATOM 2250 C C . ILE A 1 274 ? 17.406 8.344 -2.656 1 92.62 274 ILE A C 1
ATOM 2252 O O . ILE A 1 274 ? 16.703 9.219 -2.129 1 92.62 274 ILE A O 1
ATOM 2256 N N . VAL A 1 275 ? 18.141 7.496 -1.958 1 88.06 275 VAL A N 1
ATOM 2257 C CA . VAL A 1 275 ? 18.203 7.586 -0.502 1 88.06 275 VAL A CA 1
ATOM 2258 C C . VAL A 1 275 ? 18.828 8.914 -0.088 1 88.06 275 VAL A C 1
ATOM 2260 O O . VAL A 1 275 ? 18.359 9.562 0.855 1 88.06 275 VAL A O 1
ATOM 2263 N N . TYR A 1 276 ? 19.812 9.336 -0.775 1 91.75 276 TYR A N 1
ATOM 2264 C CA . TYR A 1 276 ? 20.438 10.633 -0.521 1 91.75 276 TYR A CA 1
ATOM 2265 C C . TYR A 1 276 ? 19.422 11.766 -0.683 1 91.75 276 TYR A C 1
ATOM 2267 O O . TYR A 1 276 ? 19.344 12.656 0.165 1 91.75 276 TYR A O 1
ATOM 2275 N N . LEU A 1 277 ? 18.703 11.711 -1.795 1 92 277 LEU A N 1
ATOM 2276 C CA . LEU A 1 277 ? 17.719 12.75 -2.061 1 92 277 LEU A CA 1
ATOM 2277 C C . LEU A 1 277 ? 16.625 12.758 -0.997 1 92 277 LEU A C 1
ATOM 2279 O O . LEU A 1 277 ? 16.156 13.82 -0.58 1 92 277 LEU A O 1
ATOM 2283 N N . LEU A 1 278 ? 16.234 11.578 -0.58 1 88.56 278 LEU A N 1
ATOM 2284 C CA . LEU A 1 278 ? 15.234 11.461 0.48 1 88.56 278 LEU A CA 1
ATOM 2285 C C . LEU A 1 278 ? 15.727 12.109 1.768 1 88.56 278 LEU A C 1
ATOM 2287 O O . LEU A 1 278 ? 15.047 12.961 2.342 1 88.56 278 LEU A O 1
ATOM 2291 N N . PHE A 1 279 ? 16.953 11.836 2.164 1 88.12 279 PHE A N 1
ATOM 2292 C CA . PHE A 1 279 ? 17.5 12.336 3.42 1 88.12 279 PHE A CA 1
ATOM 2293 C C . PHE A 1 279 ? 17.859 13.812 3.297 1 88.12 279 PHE A C 1
ATOM 2295 O O . PHE A 1 279 ? 17.781 14.562 4.277 1 88.12 279 PHE A O 1
ATOM 2302 N N . SER A 1 280 ? 18.188 14.25 2.119 1 90.12 280 SER A N 1
ATOM 2303 C CA . SER A 1 280 ? 18.5 15.664 1.897 1 90.12 280 SER A CA 1
ATOM 2304 C C . SER A 1 280 ? 17.266 16.547 2.119 1 90.12 280 SER A C 1
ATOM 2306 O O . SER A 1 280 ? 17.391 17.719 2.471 1 90.12 280 SER A O 1
ATOM 2308 N N . LYS A 1 281 ? 16.109 15.969 1.87 1 87.12 281 LYS A N 1
ATOM 2309 C CA . LYS A 1 281 ? 14.883 16.719 2.104 1 87.12 281 LYS A CA 1
ATOM 2310 C C . LYS A 1 281 ? 14.445 16.609 3.562 1 87.12 281 LYS A C 1
ATOM 2312 O O . LYS A 1 281 ? 13.852 17.547 4.102 1 87.12 281 LYS A O 1
ATOM 2317 N N . MET A 1 282 ? 14.734 15.555 4.18 1 82.56 282 MET A N 1
ATOM 2318 C CA . MET A 1 282 ? 14.375 15.367 5.582 1 82.56 282 MET A CA 1
ATOM 2319 C C . MET A 1 282 ? 15.305 16.156 6.496 1 82.56 282 MET A C 1
ATOM 2321 O O . MET A 1 282 ? 14.859 16.734 7.488 1 82.56 282 MET A O 1
ATOM 2325 N N . PHE A 1 283 ? 16.609 16.078 6.105 1 85.81 283 PHE A N 1
ATOM 2326 C CA . PHE A 1 283 ? 17.625 16.781 6.867 1 85.81 283 PHE A CA 1
ATOM 2327 C C . PHE A 1 283 ? 18.469 17.656 5.957 1 85.81 283 PHE A C 1
ATOM 2329 O O . PHE A 1 283 ? 19.641 17.375 5.707 1 85.81 283 PHE A O 1
ATOM 2336 N N . PRO A 1 284 ? 18 18.734 5.547 1 87.06 284 PRO A N 1
ATOM 2337 C CA . PRO A 1 284 ? 18.672 19.562 4.535 1 87.06 284 PRO A CA 1
ATOM 2338 C C . PRO A 1 284 ? 20 20.156 5.035 1 87.06 284 PRO A C 1
ATOM 2340 O O . PRO A 1 284 ? 20.953 20.266 4.27 1 87.06 284 PRO A O 1
ATOM 2343 N N . ASN A 1 285 ? 20.062 20.5 6.266 1 85.81 285 ASN A N 1
ATOM 2344 C CA . ASN A 1 285 ? 21.266 21.125 6.797 1 85.81 285 ASN A CA 1
ATOM 2345 C C . ASN A 1 285 ? 22.453 20.172 6.816 1 85.81 285 ASN A C 1
ATOM 2347 O O . ASN A 1 285 ? 23.578 20.562 6.555 1 85.81 285 ASN A O 1
ATOM 2351 N N . GLN A 1 286 ? 22.188 18.953 7.004 1 86.56 286 GLN A N 1
ATOM 2352 C CA . GLN A 1 286 ? 23.25 17.969 7.105 1 86.56 286 GLN A CA 1
ATOM 2353 C C . GLN A 1 286 ? 23.656 17.453 5.727 1 86.56 286 GLN A C 1
ATOM 2355 O O . GLN A 1 286 ? 24.844 17.297 5.441 1 86.56 286 GLN A O 1
ATOM 2360 N N . TYR A 1 287 ? 22.766 17.281 4.852 1 89.94 287 TYR A N 1
ATOM 2361 C CA . TYR A 1 287 ? 23.031 16.578 3.604 1 89.94 287 TYR A CA 1
ATOM 2362 C C . TYR A 1 287 ? 23.359 17.547 2.479 1 89.94 287 TYR A C 1
ATOM 2364 O O . TYR A 1 287 ? 23.688 17.125 1.365 1 89.94 287 TYR A O 1
ATOM 2372 N N . ARG A 1 288 ? 23.406 18.781 2.752 1 82.88 288 ARG A N 1
ATOM 2373 C CA . ARG A 1 288 ? 23.859 19.781 1.781 1 82.88 288 ARG A CA 1
ATOM 2374 C C . ARG A 1 288 ? 25.391 19.875 1.777 1 82.88 288 ARG A C 1
ATOM 2376 O O . ARG A 1 288 ? 25.969 20.484 0.875 1 82.88 288 ARG A O 1
ATOM 2383 N N . SER A 1 289 ? 25.922 19.188 2.598 1 85.62 289 SER A N 1
ATOM 2384 C CA . SER A 1 289 ? 27.391 19.219 2.699 1 85.62 289 SER A CA 1
ATOM 2385 C C . SER A 1 289 ? 28.031 18.531 1.507 1 85.62 289 SER A C 1
ATOM 2387 O O . SER A 1 289 ? 27.531 17.516 1.018 1 85.62 289 SER A O 1
ATOM 2389 N N . LYS A 1 290 ? 29.172 19 1.083 1 88.31 290 LYS A N 1
ATOM 2390 C CA . LYS A 1 290 ? 29.875 18.531 -0.106 1 88.31 290 LYS A CA 1
ATOM 2391 C C . LYS A 1 290 ? 30.469 17.141 0.128 1 88.31 290 LYS A C 1
ATOM 2393 O O . LYS A 1 290 ? 30.578 16.344 -0.805 1 88.31 290 LYS A O 1
ATOM 2398 N N . TRP A 1 291 ? 30.781 16.906 1.324 1 86.69 291 TRP A N 1
ATOM 2399 C CA . TRP A 1 291 ? 31.422 15.633 1.606 1 86.69 291 TRP A CA 1
ATOM 2400 C C . TRP A 1 291 ? 30.438 14.477 1.491 1 86.69 291 TRP A C 1
ATOM 2402 O O . TRP A 1 291 ? 30.828 13.32 1.378 1 86.69 291 TRP A O 1
ATOM 2412 N N . ILE A 1 292 ? 29.219 14.75 1.462 1 89.38 292 ILE A N 1
ATOM 2413 C CA . ILE A 1 292 ? 28.203 13.727 1.265 1 89.38 292 ILE A CA 1
ATOM 2414 C C . ILE A 1 292 ? 27.766 13.711 -0.198 1 89.38 292 ILE A C 1
ATOM 2416 O O . ILE A 1 292 ? 27.688 12.648 -0.816 1 89.38 292 ILE A O 1
ATOM 2420 N N . SER A 1 293 ? 27.609 14.852 -0.852 1 87.81 293 SER A N 1
ATOM 2421 C CA . SER A 1 293 ? 27.031 14.953 -2.184 1 87.81 293 SER A CA 1
ATOM 2422 C C . SER A 1 293 ? 28 14.484 -3.256 1 87.81 293 SER A C 1
ATOM 2424 O O . SER A 1 293 ? 27.609 13.852 -4.234 1 87.81 293 SER A O 1
ATOM 2426 N N . TYR A 1 294 ? 29.25 14.672 -3.061 1 88.38 294 TYR A N 1
ATOM 2427 C CA . TYR A 1 294 ? 30.234 14.383 -4.105 1 88.38 294 TYR A CA 1
ATOM 2428 C C . TYR A 1 294 ? 30.359 12.883 -4.328 1 88.38 294 TYR A C 1
ATOM 2430 O O . TYR A 1 294 ? 30.266 12.406 -5.461 1 88.38 294 TYR A O 1
ATOM 2438 N N . PRO A 1 295 ? 30.516 12.148 -3.268 1 88.31 295 PRO A N 1
ATOM 2439 C CA . PRO A 1 295 ? 30.562 10.703 -3.488 1 88.31 295 PRO A CA 1
ATOM 2440 C C . PRO A 1 295 ? 29.297 10.164 -4.164 1 88.31 295 PRO A C 1
ATOM 2442 O O . PRO A 1 295 ? 29.375 9.273 -5.008 1 88.31 295 PRO A O 1
ATOM 2445 N N . ILE A 1 296 ? 28.234 10.688 -3.885 1 88.88 296 ILE A N 1
ATOM 2446 C CA . ILE A 1 296 ? 26.969 10.219 -4.434 1 88.88 296 ILE A CA 1
ATOM 2447 C C . ILE A 1 296 ? 26.891 10.562 -5.918 1 88.88 296 ILE A C 1
ATOM 2449 O O . ILE A 1 296 ? 26.344 9.797 -6.715 1 88.88 296 ILE A O 1
ATOM 2453 N N . MET A 1 297 ? 27.594 11.578 -6.289 1 90.06 297 MET A N 1
ATOM 2454 C CA . MET A 1 297 ? 27.594 12.016 -7.68 1 90.06 297 MET A CA 1
ATOM 2455 C C . MET A 1 297 ? 28.375 11.039 -8.555 1 90.06 297 MET A C 1
ATOM 2457 O O . MET A 1 297 ? 28.141 10.961 -9.766 1 90.06 297 MET A O 1
ATOM 2461 N N . THR A 1 298 ? 29.156 10.258 -7.914 1 91.44 298 THR A N 1
ATOM 2462 C CA . THR A 1 298 ? 29.953 9.297 -8.68 1 91.44 298 THR A CA 1
ATOM 2463 C C . THR A 1 298 ? 29.062 8.18 -9.219 1 91.44 298 THR A C 1
ATOM 2465 O O . THR A 1 298 ? 29.484 7.438 -10.117 1 91.44 298 THR A O 1
ATOM 2468 N N . THR A 1 299 ? 27.859 8.055 -8.719 1 94.5 299 THR A N 1
ATOM 2469 C CA . THR A 1 299 ? 26.938 7.039 -9.227 1 94.5 299 THR A CA 1
ATOM 2470 C C . THR A 1 299 ? 26.609 7.297 -10.695 1 94.5 299 THR A C 1
ATOM 2472 O O . THR A 1 299 ? 26.219 6.379 -11.414 1 94.5 299 THR A O 1
ATOM 2475 N N . ILE A 1 300 ? 26.844 8.531 -11.156 1 94.69 300 ILE A N 1
ATOM 2476 C CA . ILE A 1 300 ? 26.547 8.906 -12.539 1 94.69 300 ILE A CA 1
ATOM 2477 C C . ILE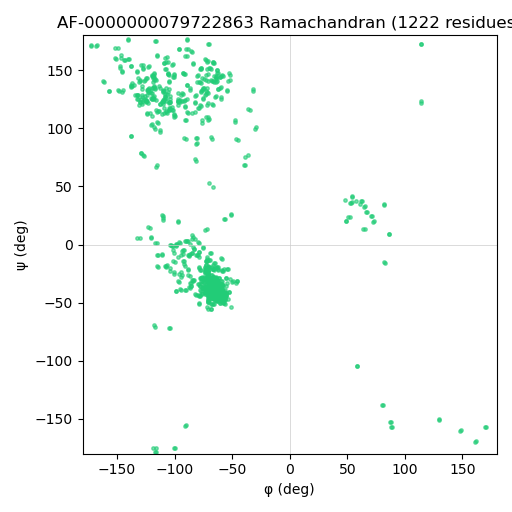 A 1 300 ? 27.438 8.102 -13.484 1 94.69 300 ILE A C 1
ATOM 2479 O O . ILE A 1 300 ? 27 7.727 -14.578 1 94.69 300 ILE A O 1
ATOM 2483 N N . VAL A 1 301 ? 28.594 7.797 -13.055 1 94.25 301 VAL A N 1
ATOM 2484 C CA . VAL A 1 301 ? 29.531 7.016 -13.859 1 94.25 301 VAL A CA 1
ATOM 2485 C C . VAL A 1 301 ? 28.969 5.613 -14.094 1 94.25 301 VAL A C 1
ATOM 2487 O O . VAL A 1 301 ? 29.031 5.09 -15.211 1 94.25 301 VAL A O 1
ATOM 2490 N N . PHE A 1 302 ? 28.422 5.059 -13.109 1 96.06 302 PHE A N 1
ATOM 2491 C CA . PHE A 1 302 ? 27.859 3.721 -13.227 1 96.06 302 PHE A CA 1
ATOM 2492 C C . PHE A 1 302 ? 26.609 3.736 -14.102 1 96.06 302 PHE A C 1
ATOM 2494 O O . PHE A 1 302 ? 26.391 2.82 -14.898 1 96.06 302 PHE A O 1
ATOM 2501 N N . PHE A 1 303 ? 25.812 4.773 -13.969 1 96 303 PHE A N 1
ATOM 2502 C CA . PHE A 1 303 ? 24.641 4.891 -14.82 1 96 303 PHE A CA 1
ATOM 2503 C C . PHE A 1 303 ? 25.031 4.984 -16.281 1 96 303 PHE A C 1
ATOM 2505 O O . PHE A 1 303 ? 24.422 4.344 -17.141 1 96 303 PHE A O 1
ATOM 2512 N N . SER A 1 304 ? 26.047 5.777 -16.531 1 96.06 304 SER A N 1
ATOM 2513 C CA . SER A 1 304 ? 26.547 5.926 -17.891 1 96.06 304 SER A CA 1
ATOM 2514 C C . SER A 1 304 ? 27.078 4.605 -18.438 1 96.06 304 SER A C 1
ATOM 2516 O O . SER A 1 304 ? 26.844 4.266 -19.594 1 96.06 304 SER A O 1
ATOM 2518 N N . GLY A 1 305 ? 27.719 3.875 -17.641 1 96.06 305 GLY A N 1
ATOM 2519 C CA . GLY A 1 305 ? 28.234 2.574 -18.047 1 96.06 305 GLY A CA 1
ATOM 2520 C C . GLY A 1 305 ? 27.125 1.571 -18.344 1 96.06 305 GLY A C 1
ATOM 2521 O O . GLY A 1 305 ? 27.219 0.803 -19.297 1 96.06 305 GLY A O 1
ATOM 2522 N N . ILE A 1 306 ? 26.125 1.583 -17.594 1 96.38 306 ILE A N 1
ATOM 2523 C CA . ILE A 1 306 ? 25 0.667 -17.766 1 96.38 306 ILE A CA 1
ATOM 2524 C C . ILE A 1 306 ? 24.344 0.913 -19.125 1 96.38 306 ILE A C 1
ATOM 2526 O O . ILE A 1 306 ? 23.953 -0.033 -19.812 1 96.38 306 ILE A O 1
ATOM 2530 N N . ILE A 1 307 ? 24.328 2.164 -19.531 1 94.88 307 ILE A N 1
ATOM 2531 C CA . ILE A 1 307 ? 23.625 2.531 -20.75 1 94.88 307 ILE A CA 1
ATOM 2532 C C . ILE A 1 307 ? 24.531 2.336 -21.969 1 94.88 307 ILE A C 1
ATOM 2534 O O . ILE A 1 307 ? 24.109 1.79 -22.984 1 94.88 307 ILE A O 1
ATOM 2538 N N . PHE A 1 308 ? 25.859 2.602 -21.844 1 94.94 308 PHE A N 1
ATOM 2539 C CA . PHE A 1 308 ? 26.688 2.742 -23.031 1 94.94 308 PHE A CA 1
ATOM 2540 C C . PHE A 1 308 ? 27.609 1.532 -23.203 1 94.94 308 PHE A C 1
ATOM 2542 O O . PHE A 1 308 ? 28.078 1.259 -24.312 1 94.94 308 PHE A O 1
ATOM 2549 N N . PHE A 1 309 ? 27.844 0.783 -22.25 1 95.75 309 PHE A N 1
ATOM 2550 C CA . PHE A 1 309 ? 28.812 -0.307 -22.359 1 95.75 309 PHE A CA 1
ATOM 2551 C C . PHE A 1 309 ? 28.172 -1.543 -22.969 1 95.75 309 PHE A C 1
ATOM 2553 O O . PHE A 1 309 ? 26.938 -1.676 -22.969 1 95.75 309 PHE A O 1
ATOM 2560 N N . SER A 1 310 ? 29.047 -2.363 -23.562 1 93.44 310 SER A N 1
ATOM 2561 C CA . SER A 1 310 ? 28.609 -3.666 -24.047 1 93.44 310 SER A CA 1
ATOM 2562 C C . SER A 1 310 ? 28.312 -4.617 -22.891 1 93.44 310 SER A C 1
ATOM 2564 O O . SER A 1 310 ? 28.547 -4.281 -21.734 1 93.44 310 SER A O 1
ATOM 2566 N N . GLU A 1 311 ? 27.781 -5.754 -23.156 1 92.38 311 GLU A N 1
ATOM 2567 C CA . GLU A 1 311 ? 27.422 -6.723 -22.125 1 92.38 311 GLU A CA 1
ATOM 2568 C C . GLU A 1 311 ? 28.625 -7.09 -21.266 1 92.38 311 GLU A C 1
ATOM 2570 O O . GLU A 1 311 ? 28.516 -7.141 -20.031 1 92.38 311 GLU A O 1
ATOM 2575 N N . ALA A 1 312 ? 29.719 -7.293 -21.891 1 89.06 312 ALA A N 1
ATOM 2576 C CA . ALA A 1 312 ? 30.953 -7.629 -21.172 1 89.06 312 ALA A CA 1
ATOM 2577 C C . ALA A 1 312 ? 31.422 -6.453 -20.312 1 89.06 312 ALA A C 1
ATOM 2579 O O . ALA A 1 312 ? 31.875 -6.645 -19.188 1 89.06 312 ALA A O 1
ATOM 2580 N N . GLY A 1 313 ? 31.312 -5.289 -20.875 1 92.19 313 GLY A N 1
ATOM 2581 C CA . GLY A 1 313 ? 31.703 -4.098 -20.141 1 92.19 313 GLY A CA 1
ATOM 2582 C C . GLY A 1 313 ? 30.859 -3.844 -18.922 1 92.19 313 GLY A C 1
ATOM 2583 O O . GLY A 1 313 ? 31.375 -3.43 -17.875 1 92.19 313 GLY A O 1
ATOM 2584 N N . VAL A 1 314 ? 29.625 -4.098 -19.078 1 94.38 314 VAL A N 1
ATOM 2585 C CA . VAL A 1 314 ? 28.703 -3.9 -17.969 1 94.38 314 VAL A CA 1
ATOM 2586 C C . VAL A 1 314 ? 29.062 -4.855 -16.828 1 94.38 314 VAL A C 1
ATOM 2588 O O . VAL A 1 314 ? 29.031 -4.473 -15.656 1 94.38 314 VAL A O 1
ATOM 2591 N N . LEU A 1 315 ? 29.438 -5.996 -17.156 1 90.31 315 LEU A N 1
ATOM 2592 C CA . LEU A 1 315 ? 29.781 -6.988 -16.141 1 90.31 315 LEU A CA 1
ATOM 2593 C C . LEU A 1 315 ? 31.078 -6.605 -15.43 1 90.31 315 LEU A C 1
ATOM 2595 O O . LEU A 1 315 ? 31.188 -6.789 -14.219 1 90.31 315 LEU A O 1
ATOM 2599 N N . GLU A 1 316 ? 31.938 -6.129 -16.188 1 90.31 316 GLU A N 1
ATOM 2600 C CA . GLU A 1 316 ? 33.156 -5.648 -15.562 1 90.31 316 GLU A CA 1
ATOM 2601 C C . GLU A 1 316 ? 32.906 -4.48 -14.617 1 90.31 316 GLU A C 1
ATOM 2603 O O . GLU A 1 316 ? 33.438 -4.43 -13.508 1 90.31 316 GLU A O 1
ATOM 2608 N N . LEU A 1 317 ? 32.094 -3.662 -15.133 1 93.25 317 LEU A N 1
ATOM 2609 C CA . LEU A 1 317 ? 31.734 -2.512 -14.32 1 93.25 317 LEU A CA 1
ATOM 2610 C C . LEU A 1 317 ? 31 -2.953 -13.062 1 93.25 317 LEU A C 1
ATOM 2612 O O . LEU A 1 317 ? 31.188 -2.371 -11.992 1 93.25 317 LEU A O 1
ATOM 2616 N N . TYR A 1 318 ? 30.203 -3.93 -13.195 1 90.19 318 TYR A N 1
ATOM 2617 C CA . TYR A 1 318 ? 29.422 -4.449 -12.078 1 90.19 318 TYR A CA 1
ATOM 2618 C C . TYR A 1 318 ? 30.344 -5.047 -11.016 1 90.19 318 TYR A C 1
ATOM 2620 O O . TYR A 1 318 ? 30.094 -4.879 -9.812 1 90.19 318 TYR A O 1
ATOM 2628 N N . GLN A 1 319 ? 31.344 -5.695 -11.391 1 85.81 319 GLN A N 1
ATOM 2629 C CA . GLN A 1 319 ? 32.312 -6.262 -10.453 1 85.81 319 GLN A CA 1
ATOM 2630 C C . GLN A 1 319 ? 32.969 -5.172 -9.609 1 85.81 319 GLN A C 1
ATOM 2632 O O . GLN A 1 319 ? 33.156 -5.348 -8.406 1 85.81 319 GLN A O 1
ATOM 2637 N N . TYR A 1 320 ? 33.219 -4.125 -10.25 1 87.56 320 TYR A N 1
ATOM 2638 C CA . TYR A 1 320 ? 33.781 -2.996 -9.531 1 87.56 320 TYR A CA 1
ATOM 2639 C C . TYR A 1 320 ? 32.75 -2.363 -8.594 1 87.56 320 TYR A C 1
ATOM 2641 O O . TYR A 1 320 ? 33.062 -1.987 -7.469 1 87.56 320 TYR A O 1
ATOM 2649 N N . TYR A 1 321 ? 31.562 -2.318 -9.086 1 89.25 321 TYR A N 1
ATOM 2650 C CA . TYR A 1 321 ? 30.516 -1.653 -8.32 1 89.25 321 TYR A CA 1
ATOM 2651 C C . TYR A 1 321 ? 30.25 -2.391 -7.012 1 89.25 321 TYR A C 1
ATOM 2653 O O . TYR A 1 321 ? 29.844 -1.78 -6.02 1 89.25 321 TYR A O 1
ATOM 2661 N N . LEU A 1 322 ? 30.453 -3.623 -6.988 1 81.5 322 LEU A N 1
ATOM 2662 C CA . LEU A 1 322 ? 30.141 -4.434 -5.816 1 81.5 322 LEU A CA 1
ATOM 2663 C C . LEU A 1 322 ? 30.922 -3.945 -4.598 1 81.5 322 LEU A C 1
ATOM 2665 O O . LEU A 1 322 ? 30.531 -4.211 -3.461 1 81.5 322 LEU A O 1
ATOM 2669 N N . TYR A 1 323 ? 31.906 -3.076 -4.758 1 80.75 323 TYR A N 1
ATOM 2670 C CA . TYR A 1 323 ? 32.719 -2.555 -3.66 1 80.75 323 TYR A CA 1
ATOM 2671 C C . TYR A 1 323 ? 32.281 -1.148 -3.275 1 80.75 323 TYR A C 1
ATOM 2673 O O . TYR A 1 323 ? 32.75 -0.598 -2.271 1 80.75 323 TYR A O 1
ATOM 2681 N N . PHE A 1 324 ? 31.344 -0.642 -3.936 1 85.38 324 PHE A N 1
ATOM 2682 C CA . PHE A 1 324 ? 31.016 0.77 -3.758 1 85.38 324 PHE A CA 1
ATOM 2683 C C . PHE A 1 324 ? 29.875 0.946 -2.773 1 85.38 324 PHE A C 1
ATOM 2685 O O . PHE A 1 324 ? 29.781 1.969 -2.09 1 85.38 324 PHE A O 1
ATOM 2692 N N . PRO A 1 325 ? 28.938 0.031 -2.682 1 83 325 PRO A N 1
ATOM 2693 C CA . PRO A 1 325 ? 27.812 0.252 -1.775 1 83 325 PRO A CA 1
ATOM 2694 C C . PRO A 1 325 ? 28.25 0.526 -0.339 1 83 325 PRO A C 1
ATOM 2696 O O . PRO A 1 325 ? 27.781 1.481 0.283 1 83 325 PRO A O 1
ATOM 2699 N N . PRO A 1 326 ? 29.203 -0.193 0.193 1 79.12 326 PRO A N 1
ATOM 2700 C CA . PRO A 1 326 ? 29.656 0.182 1.535 1 79.12 326 PRO A CA 1
ATOM 2701 C C . PRO A 1 326 ? 30.297 1.565 1.574 1 79.12 326 PRO A C 1
ATOM 2703 O O . PRO A 1 326 ? 30.188 2.275 2.576 1 79.12 326 PRO A O 1
ATOM 2706 N N . LEU A 1 327 ? 30.922 1.966 0.545 1 86.38 327 LEU A N 1
ATOM 2707 C CA . LEU A 1 327 ? 31.547 3.281 0.458 1 86.38 327 LEU A CA 1
ATOM 2708 C C . LEU A 1 327 ? 30.484 4.383 0.408 1 86.38 327 LEU A C 1
ATOM 2710 O O . LEU A 1 327 ? 30.688 5.465 0.96 1 86.38 327 LEU A O 1
ATOM 2714 N N . TYR A 1 328 ? 29.406 4.105 -0.264 1 88.31 328 TYR A N 1
ATOM 2715 C CA . TYR A 1 328 ? 28.328 5.078 -0.335 1 88.31 328 TYR A CA 1
ATOM 2716 C C . TYR A 1 328 ? 27.562 5.137 0.981 1 88.31 328 TYR A C 1
ATOM 2718 O O . TYR A 1 328 ? 26.969 6.168 1.322 1 88.31 328 TYR A O 1
ATOM 2726 N N . ALA A 1 329 ? 27.531 4.039 1.732 1 83.75 329 ALA A N 1
ATOM 2727 C CA . ALA A 1 329 ? 26.797 3.969 2.99 1 83.75 329 ALA A CA 1
ATOM 2728 C C . ALA A 1 329 ? 27.438 4.852 4.055 1 83.75 329 ALA A C 1
ATOM 2730 O O . ALA A 1 329 ? 26.75 5.414 4.906 1 83.75 329 ALA A O 1
ATOM 2731 N N . ILE A 1 330 ? 28.672 5.102 3.961 1 86.62 330 ILE A N 1
ATOM 2732 C CA . ILE A 1 330 ? 29.406 5.848 4.977 1 86.62 330 ILE A CA 1
ATOM 2733 C C . ILE A 1 330 ? 28.938 7.301 4.992 1 86.62 330 ILE A C 1
ATOM 2735 O O . ILE A 1 330 ? 28.5 7.805 6.027 1 86.62 330 ILE A O 1
ATOM 2739 N N . PRO A 1 331 ? 29 7.949 3.895 1 89.81 331 PRO A N 1
ATOM 2740 C CA . PRO A 1 331 ? 28.531 9.336 3.947 1 89.81 331 PRO A CA 1
ATOM 2741 C C . PRO A 1 331 ? 27.031 9.43 4.262 1 89.81 331 PRO A C 1
ATOM 2743 O O . PRO A 1 331 ? 26.609 10.367 4.941 1 89.81 331 PRO A O 1
ATOM 2746 N N . ILE A 1 332 ? 26.234 8.586 3.795 1 88.62 332 ILE A N 1
ATOM 2747 C CA . ILE A 1 332 ? 24.812 8.633 4.047 1 88.62 332 ILE A CA 1
ATOM 2748 C C . ILE A 1 332 ? 24.531 8.445 5.535 1 88.62 332 ILE A C 1
ATOM 2750 O O . ILE A 1 332 ? 23.766 9.211 6.137 1 88.62 332 ILE A O 1
ATOM 2754 N N . LEU A 1 333 ? 25.203 7.52 6.113 1 86.31 333 LEU A N 1
ATOM 2755 C CA . LEU A 1 333 ? 25.031 7.285 7.543 1 86.31 333 LEU A CA 1
ATOM 2756 C C . LEU A 1 333 ? 25.656 8.414 8.359 1 86.31 333 LEU A C 1
ATOM 2758 O O . LEU A 1 333 ? 25.156 8.766 9.43 1 86.31 333 LEU A O 1
ATOM 2762 N N . GLY A 1 334 ? 26.719 8.93 7.859 1 87.44 334 GLY A N 1
ATOM 2763 C CA . GLY A 1 334 ? 27.344 10.062 8.516 1 87.44 334 GLY A CA 1
ATOM 2764 C C . GLY A 1 334 ? 26.422 11.258 8.656 1 87.44 334 GLY A C 1
ATOM 2765 O O . GLY A 1 334 ? 26.406 11.93 9.688 1 87.44 334 GLY A O 1
ATOM 2766 N N . GLY A 1 335 ? 25.641 11.5 7.605 1 88.94 335 GLY A N 1
ATOM 2767 C CA . GLY A 1 335 ? 24.672 12.586 7.672 1 88.94 335 GLY A CA 1
ATOM 2768 C C . GLY A 1 335 ? 23.609 12.375 8.734 1 88.94 335 GLY A C 1
ATOM 2769 O O . GLY A 1 335 ? 23.234 13.312 9.43 1 88.94 335 GLY A O 1
ATOM 2770 N N . ILE A 1 336 ? 23.172 11.195 8.875 1 88.5 336 ILE A N 1
ATOM 2771 C CA . ILE A 1 336 ? 22.141 10.891 9.867 1 88.5 336 ILE A CA 1
ATOM 2772 C C . ILE A 1 336 ? 22.719 11.031 11.273 1 88.5 336 ILE A C 1
ATOM 2774 O O . ILE A 1 336 ? 22.031 11.484 12.188 1 88.5 336 ILE A O 1
ATOM 2778 N N . VAL A 1 337 ? 23.984 10.609 11.43 1 88.75 337 VAL A N 1
ATOM 2779 C CA . VAL A 1 337 ? 24.641 10.727 12.727 1 88.75 337 VAL A CA 1
ATOM 2780 C C . VAL A 1 337 ? 24.75 12.195 13.117 1 88.75 337 VAL A C 1
ATOM 2782 O O . VAL A 1 337 ? 24.531 12.562 14.273 1 88.75 337 VAL A O 1
ATOM 2785 N N . GLN A 1 338 ? 25.047 12.992 12.203 1 91.06 338 GLN A N 1
ATOM 2786 C CA . GLN A 1 338 ? 25.094 14.422 12.453 1 91.06 338 GLN A CA 1
ATOM 2787 C C . GLN A 1 338 ? 23.719 14.961 12.844 1 91.06 338 GLN A C 1
ATOM 2789 O O . GLN A 1 338 ? 23.609 15.844 13.703 1 91.06 338 GLN A O 1
ATOM 2794 N N . ALA A 1 339 ? 22.75 14.438 12.195 1 89.19 339 ALA A N 1
ATOM 2795 C CA . ALA A 1 339 ? 21.391 14.859 12.508 1 89.19 339 ALA A CA 1
ATOM 2796 C C . ALA A 1 339 ? 21 14.445 13.93 1 89.19 339 ALA A C 1
ATOM 2798 O O . ALA A 1 339 ? 20.297 15.18 14.625 1 89.19 339 ALA A O 1
ATOM 2799 N N . ILE A 1 340 ? 21.453 13.312 14.352 1 88.94 340 ILE A N 1
ATOM 2800 C CA . ILE A 1 340 ? 21.203 12.828 15.703 1 88.94 340 ILE A CA 1
ATOM 2801 C C . ILE A 1 340 ? 21.922 13.711 16.719 1 88.94 340 ILE A C 1
ATOM 2803 O O . ILE A 1 340 ? 21.344 14.078 17.75 1 88.94 340 ILE A O 1
ATOM 2807 N N . LYS A 1 341 ? 23.109 14.07 16.438 1 90.81 341 LYS A N 1
ATOM 2808 C CA . LYS A 1 341 ? 23.891 14.93 17.328 1 90.81 341 LYS A CA 1
ATOM 2809 C C . LYS A 1 341 ? 23.234 16.297 17.5 1 90.81 341 LYS A C 1
ATOM 2811 O O . LYS A 1 341 ? 23.266 16.875 18.594 1 90.81 341 LYS A O 1
ATOM 2816 N N . GLU A 1 342 ? 22.594 16.688 16.469 1 89.44 342 GLU A N 1
ATOM 2817 C CA . GLU A 1 342 ? 21.922 17.984 16.516 1 89.44 342 GLU A CA 1
ATOM 2818 C C . GLU A 1 342 ? 20.484 17.859 17.047 1 89.44 342 GLU A C 1
ATOM 2820 O O . GLU A 1 342 ? 19.719 18.812 17.016 1 89.44 342 GLU A O 1
ATOM 2825 N N . LYS A 1 343 ? 20.078 16.641 17.438 1 83.38 343 LYS A N 1
ATOM 2826 C CA . LYS A 1 343 ? 18.812 16.328 18.094 1 83.38 343 LYS A CA 1
ATOM 2827 C C . LYS A 1 343 ? 17.625 16.656 17.172 1 83.38 343 LYS A C 1
ATOM 2829 O O . LYS A 1 343 ? 16.656 17.266 17.609 1 83.38 343 LYS A O 1
ATOM 2834 N N . GLN A 1 344 ? 17.859 16.391 15.953 1 81 344 GLN A N 1
ATOM 2835 C CA . GLN A 1 344 ? 16.734 16.547 15.031 1 81 344 GLN A CA 1
ATOM 2836 C C . GLN A 1 344 ? 15.625 15.539 15.336 1 81 344 GLN A C 1
ATOM 2838 O O . GLN A 1 344 ? 15.906 14.406 15.742 1 81 344 GLN A O 1
ATOM 2843 N N . PRO A 1 345 ? 14.406 15.898 15.172 1 76.44 345 PRO A N 1
ATOM 2844 C CA . PRO A 1 345 ? 13.312 14.992 15.516 1 76.44 345 PRO A CA 1
ATOM 2845 C C . PRO A 1 345 ? 13.328 13.711 14.68 1 76.44 345 PRO A C 1
ATOM 2847 O O . PRO A 1 345 ? 13.531 13.766 13.469 1 76.44 345 PRO A O 1
ATOM 2850 N N . LYS A 1 346 ? 13.164 12.594 15.32 1 76.75 346 LYS A N 1
ATOM 2851 C CA . LYS A 1 346 ? 13 11.25 14.773 1 76.75 346 LYS A CA 1
ATOM 2852 C C . LYS A 1 346 ? 14.25 10.805 14.016 1 76.75 346 LYS A C 1
ATOM 2854 O O . LYS A 1 346 ? 14.211 9.836 13.266 1 76.75 346 LYS A O 1
ATOM 2859 N N . ALA A 1 347 ? 15.383 11.469 14.141 1 81.75 347 ALA A N 1
ATOM 2860 C CA . ALA A 1 347 ? 16.625 11.102 13.461 1 81.75 347 ALA A CA 1
ATOM 2861 C C . ALA A 1 347 ? 17.125 9.742 13.922 1 81.75 347 ALA A C 1
ATOM 2863 O O . ALA A 1 347 ? 17.625 8.945 13.117 1 81.75 347 ALA A O 1
ATOM 2864 N N . ILE A 1 348 ? 16.859 9.453 15.125 1 83.06 348 ILE A N 1
ATOM 2865 C CA . ILE A 1 348 ? 17.312 8.18 15.672 1 83.06 348 ILE A CA 1
ATOM 2866 C C . ILE A 1 348 ? 16.516 7.031 15.062 1 83.06 348 ILE A C 1
ATOM 2868 O O . ILE A 1 348 ? 17.094 5.996 14.711 1 83.06 348 ILE A O 1
ATOM 2872 N N . THR A 1 349 ? 15.281 7.219 14.977 1 77.56 349 THR A N 1
ATOM 2873 C CA . THR A 1 349 ? 14.438 6.18 14.398 1 77.56 349 THR A CA 1
ATOM 2874 C C . THR A 1 349 ? 14.805 5.938 12.938 1 77.56 349 THR A C 1
ATOM 2876 O O . THR A 1 349 ? 14.859 4.793 12.484 1 77.56 349 THR A O 1
ATOM 2879 N N . ILE A 1 350 ? 15.031 7.004 12.289 1 79.31 350 ILE A N 1
ATOM 2880 C CA . ILE A 1 350 ? 15.406 6.895 10.883 1 79.31 350 ILE A CA 1
ATOM 2881 C C . ILE A 1 350 ? 16.75 6.176 10.758 1 79.31 350 ILE A C 1
ATOM 2883 O O . ILE A 1 350 ? 16.922 5.34 9.867 1 79.31 350 ILE A O 1
ATOM 2887 N N . PHE A 1 351 ? 17.578 6.445 11.664 1 81.62 351 PHE A N 1
ATOM 2888 C CA . PHE A 1 351 ? 18.891 5.805 11.672 1 81.62 351 PHE A CA 1
ATOM 2889 C C . PHE A 1 351 ? 18.766 4.305 11.914 1 81.62 351 PHE A C 1
ATOM 2891 O O . PHE A 1 351 ? 19.375 3.502 11.211 1 81.62 351 PHE A O 1
ATOM 2898 N N . LEU A 1 352 ? 17.969 3.959 12.797 1 79.06 352 LEU A N 1
ATOM 2899 C CA . LEU A 1 352 ? 17.812 2.551 13.141 1 79.06 352 LEU A CA 1
ATOM 2900 C C . LEU A 1 352 ? 17.172 1.777 11.992 1 79.06 352 LEU A C 1
ATOM 2902 O O . LEU A 1 352 ? 17.609 0.664 11.68 1 79.06 352 LEU A O 1
ATOM 2906 N N . THR A 1 353 ? 16.203 2.346 11.398 1 74.88 353 THR A N 1
ATOM 2907 C CA . THR A 1 353 ? 15.57 1.672 10.266 1 74.88 353 THR A CA 1
ATOM 2908 C C . THR A 1 353 ? 16.516 1.593 9.078 1 74.88 353 THR A C 1
ATOM 2910 O O . THR A 1 353 ? 16.547 0.588 8.367 1 74.88 353 THR A O 1
ATOM 2913 N N . GLY A 1 354 ? 17.281 2.6 8.93 1 74.75 354 GLY A N 1
ATOM 2914 C CA . GLY A 1 354 ? 18.281 2.586 7.879 1 74.75 354 GLY A CA 1
ATOM 2915 C C . GLY A 1 354 ? 19.359 1.548 8.102 1 74.75 354 GLY A C 1
ATOM 2916 O O . GLY A 1 354 ? 19.797 0.888 7.16 1 74.75 354 GLY A O 1
ATOM 2917 N N . LEU A 1 355 ? 19.656 1.445 9.336 1 76.81 355 LEU A N 1
ATOM 2918 C CA . LEU A 1 355 ? 20.672 0.464 9.688 1 76.81 355 LEU A CA 1
ATOM 2919 C C . LEU A 1 355 ? 20.188 -0.954 9.422 1 76.81 355 LEU A C 1
ATOM 2921 O O . LEU A 1 355 ? 20.922 -1.788 8.906 1 76.81 355 LEU A O 1
ATOM 2925 N N . ILE A 1 356 ? 19.016 -1.181 9.742 1 72.94 356 ILE A N 1
ATOM 2926 C CA . ILE A 1 356 ? 18.438 -2.496 9.5 1 72.94 356 ILE A CA 1
ATOM 2927 C C . ILE A 1 356 ? 18.406 -2.781 7.996 1 72.94 356 ILE A C 1
ATOM 2929 O O . ILE A 1 356 ? 18.734 -3.885 7.562 1 72.94 356 ILE A O 1
ATOM 2933 N N . LEU A 1 357 ? 18.078 -1.852 7.285 1 73.62 357 LEU A N 1
ATOM 2934 C CA . LEU A 1 357 ? 18.047 -2.016 5.836 1 73.62 357 LEU A CA 1
ATOM 2935 C C . LEU A 1 357 ? 19.438 -2.273 5.285 1 73.62 357 LEU A C 1
ATOM 2937 O O . LEU A 1 357 ? 19.625 -3.152 4.441 1 73.62 357 LEU A O 1
ATOM 2941 N N . ALA A 1 358 ? 20.359 -1.538 5.805 1 73.06 358 ALA A N 1
ATOM 2942 C CA . ALA A 1 358 ? 21.734 -1.69 5.352 1 73.06 358 ALA A CA 1
ATOM 2943 C C . ALA A 1 358 ? 22.281 -3.076 5.691 1 73.06 358 ALA A C 1
ATOM 2945 O O . ALA A 1 358 ? 22.922 -3.719 4.859 1 73.06 358 ALA A O 1
ATOM 2946 N N . ILE A 1 359 ? 21.891 -3.533 6.801 1 74 359 ILE A N 1
ATOM 2947 C CA . ILE A 1 359 ? 22.375 -4.836 7.25 1 74 359 ILE A CA 1
ATOM 2948 C C . ILE A 1 359 ? 21.734 -5.941 6.414 1 74 359 ILE A C 1
ATOM 2950 O O . ILE A 1 359 ? 22.422 -6.879 5.988 1 74 359 ILE A O 1
ATOM 2954 N N . THR A 1 360 ? 20.516 -5.797 6.141 1 72.69 360 THR A N 1
ATOM 2955 C CA . THR A 1 360 ? 19.844 -6.82 5.359 1 72.69 360 THR A CA 1
ATOM 2956 C C . THR A 1 360 ? 20.312 -6.797 3.908 1 72.69 360 THR A C 1
ATOM 2958 O O . THR A 1 360 ? 20.422 -7.844 3.266 1 72.69 360 THR A O 1
ATOM 2961 N N . MET A 1 361 ? 20.625 -5.641 3.486 1 70.56 361 MET A N 1
ATOM 2962 C CA . MET A 1 361 ? 21.141 -5.523 2.131 1 70.56 361 MET A CA 1
ATOM 2963 C C . MET A 1 361 ? 22.547 -6.133 2.035 1 70.56 361 MET A C 1
ATOM 2965 O O . MET A 1 361 ? 22.844 -6.836 1.071 1 70.56 361 MET A O 1
ATOM 2969 N N . LEU A 1 362 ? 23.312 -5.84 3.035 1 70.12 362 LEU A N 1
ATOM 2970 C CA . LEU A 1 362 ? 24.672 -6.383 3.061 1 70.12 362 LEU A CA 1
ATOM 2971 C C . LEU A 1 362 ? 24.641 -7.906 3.166 1 70.12 362 LEU A C 1
ATOM 2973 O O . LEU A 1 362 ? 25.469 -8.586 2.561 1 70.12 362 LEU A O 1
ATOM 2977 N N . ASN A 1 363 ? 23.672 -8.359 3.814 1 70.62 363 ASN A N 1
ATOM 2978 C CA . ASN A 1 363 ? 23.516 -9.805 3.938 1 70.62 363 ASN A CA 1
ATOM 2979 C C . ASN A 1 363 ? 23.266 -10.453 2.582 1 70.62 363 ASN A C 1
ATOM 2981 O O . ASN A 1 363 ? 23.875 -11.477 2.26 1 70.62 363 ASN A O 1
ATOM 2985 N N . ASP A 1 364 ? 22.516 -9.875 1.853 1 66.12 364 ASP A N 1
ATOM 2986 C CA . ASP A 1 364 ? 22.188 -10.453 0.554 1 66.12 364 ASP A CA 1
ATOM 2987 C C . ASP A 1 364 ? 23.344 -10.305 -0.433 1 66.12 364 ASP A C 1
ATOM 2989 O O . ASP A 1 364 ? 23.578 -11.195 -1.247 1 66.12 364 ASP A O 1
ATOM 2993 N N . VAL A 1 365 ? 24.016 -9.195 -0.308 1 65.19 365 VAL A N 1
ATOM 2994 C CA . VAL A 1 365 ? 25.156 -8.969 -1.202 1 65.19 365 VAL A CA 1
ATOM 2995 C C . VAL A 1 365 ? 26.266 -9.945 -0.87 1 65.19 365 VAL A C 1
ATOM 2997 O O . VAL A 1 365 ? 26.891 -10.516 -1.771 1 65.19 365 VAL A O 1
ATOM 3000 N N . ILE A 1 366 ? 26.375 -10.141 0.385 1 67.44 366 ILE A N 1
ATOM 3001 C CA . ILE A 1 366 ? 27.422 -11.07 0.812 1 67.44 366 ILE A CA 1
ATOM 3002 C C . ILE A 1 366 ? 27.047 -12.492 0.377 1 67.44 366 ILE A C 1
ATOM 3004 O O . ILE A 1 366 ? 27.906 -13.25 -0.083 1 67.44 366 ILE A O 1
ATOM 3008 N N . TYR A 1 367 ? 25.844 -12.773 0.435 1 64.5 367 TYR A N 1
ATOM 3009 C CA . TYR A 1 367 ? 25.406 -14.086 -0.015 1 64.5 367 TYR A CA 1
ATOM 3010 C C . TYR A 1 367 ? 25.594 -14.242 -1.519 1 64.5 367 TYR A C 1
ATOM 3012 O O . TYR A 1 367 ? 26.016 -15.305 -1.988 1 64.5 367 TYR A O 1
ATOM 3020 N N . GLY A 1 368 ? 25.266 -13.266 -2.188 1 61.28 368 GLY A N 1
ATOM 3021 C CA . GLY A 1 368 ? 25.438 -13.336 -3.631 1 61.28 368 GLY A CA 1
ATOM 3022 C C . GLY A 1 368 ? 26.875 -13.531 -4.051 1 61.28 368 GLY A C 1
ATOM 3023 O O . GLY A 1 368 ? 27.156 -14.25 -5.012 1 61.28 368 GLY A O 1
ATOM 3024 N N . LEU A 1 369 ? 27.734 -12.945 -3.236 1 60.47 369 LEU A N 1
ATOM 3025 C CA . LEU A 1 369 ? 29.141 -12.977 -3.625 1 60.47 369 LEU A CA 1
ATOM 3026 C C . LEU A 1 369 ? 29.828 -14.203 -3.053 1 60.47 369 LEU A C 1
ATOM 3028 O O . LEU A 1 369 ? 30.641 -14.844 -3.738 1 60.47 369 LEU A O 1
ATOM 3032 N N . TYR A 1 370 ? 29.422 -14.469 -1.849 1 58.75 370 TYR A N 1
ATOM 3033 C CA . TYR A 1 370 ? 30.234 -15.469 -1.166 1 58.75 370 TYR A CA 1
ATOM 3034 C C . TYR A 1 370 ? 29.391 -16.672 -0.758 1 58.75 370 TYR A C 1
ATOM 3036 O O . TYR A 1 370 ? 29.906 -17.656 -0.222 1 58.75 370 TYR A O 1
ATOM 3044 N N . GLU A 1 371 ? 28.078 -16.688 -1.201 1 58.25 371 GLU A N 1
ATOM 3045 C CA . GLU A 1 371 ? 27.141 -17.734 -0.868 1 58.25 371 GLU A CA 1
ATOM 3046 C C . GLU A 1 371 ? 27.141 -18.031 0.629 1 58.25 371 GLU A C 1
ATOM 3048 O O . GLU A 1 371 ? 27.109 -19.203 1.037 1 58.25 371 GLU A O 1
ATOM 3053 N N . VAL A 1 372 ? 27.609 -17.094 1.386 1 56.06 372 VAL A N 1
ATOM 3054 C CA . VAL A 1 372 ? 27.547 -17.234 2.838 1 56.06 372 VAL A CA 1
ATOM 3055 C C . VAL A 1 372 ? 26.484 -16.297 3.404 1 56.06 372 VAL A C 1
ATOM 3057 O O . VAL A 1 372 ? 26.484 -15.102 3.105 1 56.06 372 VAL A O 1
ATOM 3060 N N . TYR A 1 373 ? 25.453 -17.016 3.957 1 54.91 373 TYR A N 1
ATOM 3061 C CA . TYR A 1 373 ? 24.469 -16.188 4.648 1 54.91 373 TYR A CA 1
ATOM 3062 C C . TYR A 1 373 ? 24.969 -15.797 6.035 1 54.91 373 TYR A C 1
ATOM 3064 O O . TYR A 1 373 ? 25.422 -16.641 6.801 1 54.91 373 TYR A O 1
ATOM 3072 N N . ILE A 1 374 ? 25.156 -14.477 6.289 1 56.62 374 ILE A N 1
ATOM 3073 C CA . ILE A 1 374 ? 25.438 -14.039 7.648 1 56.62 374 ILE A CA 1
ATOM 3074 C C . ILE A 1 374 ? 24.141 -14.008 8.461 1 56.62 374 ILE A C 1
ATOM 3076 O O . ILE A 1 374 ? 24.141 -14.383 9.641 1 56.62 374 ILE A O 1
ATOM 3080 N N . LEU A 1 375 ? 23.094 -13.625 7.738 1 61.47 375 LEU A N 1
ATOM 3081 C CA . LEU A 1 375 ? 21.766 -13.625 8.352 1 61.47 375 LEU A CA 1
ATOM 3082 C C . LEU A 1 375 ? 20.844 -14.625 7.652 1 61.47 375 LEU A C 1
ATOM 3084 O O . LEU A 1 375 ? 21.297 -15.398 6.801 1 61.47 375 LEU A O 1
ATOM 3088 N N . PHE A 1 376 ? 19.547 -14.625 8.078 1 55.88 376 PHE A N 1
ATOM 3089 C CA . PHE A 1 376 ? 18.578 -15.547 7.504 1 55.88 376 PHE A CA 1
ATOM 3090 C C . PHE A 1 376 ? 18.359 -15.258 6.023 1 55.88 376 PHE A C 1
ATOM 3092 O O . PHE A 1 376 ? 18.516 -14.117 5.582 1 55.88 376 PHE A O 1
ATOM 3099 N N . PRO A 1 377 ? 18.156 -16.297 5.32 1 57.34 377 PRO A N 1
ATOM 3100 C CA . PRO A 1 377 ? 17.891 -16.109 3.891 1 57.34 377 PRO A CA 1
ATOM 3101 C C . PRO A 1 377 ? 16.672 -15.219 3.625 1 57.34 377 PRO A C 1
ATOM 3103 O O . PRO A 1 377 ? 15.75 -15.18 4.43 1 57.34 377 PRO A O 1
ATOM 3106 N N . TYR A 1 378 ? 16.672 -14.445 2.619 1 56.06 378 TYR A N 1
ATOM 3107 C CA . TYR A 1 378 ? 15.602 -13.578 2.137 1 56.06 378 TYR A CA 1
ATOM 3108 C C . TYR A 1 378 ? 15.297 -12.477 3.15 1 56.06 378 TYR A C 1
ATOM 3110 O O . TYR A 1 378 ? 14.133 -12.133 3.361 1 56.06 378 TYR A O 1
ATOM 3118 N N . SER A 1 379 ? 16.328 -12.062 3.838 1 63.53 379 SER A N 1
ATOM 3119 C CA . SER A 1 379 ? 16.172 -11.047 4.875 1 63.53 379 SER A CA 1
ATOM 3120 C C . SER A 1 379 ? 15.922 -9.672 4.27 1 63.53 379 SER A C 1
ATOM 3122 O O . SER A 1 379 ? 15.242 -8.836 4.871 1 63.53 379 SER A O 1
ATOM 3124 N N . PHE A 1 380 ? 16.281 -9.531 3.076 1 66.94 380 PHE A N 1
ATOM 3125 C CA . PHE A 1 380 ? 16.234 -8.188 2.512 1 66.94 380 PHE A CA 1
ATOM 3126 C C . PHE A 1 380 ? 14.789 -7.766 2.26 1 66.94 380 PHE A C 1
ATOM 3128 O O . PHE A 1 380 ? 14.375 -6.68 2.664 1 66.94 380 PHE A O 1
ATOM 3135 N N . PRO A 1 381 ? 14.047 -8.695 1.735 1 65.5 381 PRO A N 1
ATOM 3136 C CA . PRO A 1 381 ? 12.68 -8.258 1.479 1 65.5 381 PRO A CA 1
ATOM 3137 C C . PRO A 1 381 ? 11.914 -7.926 2.76 1 65.5 381 PRO A C 1
ATOM 3139 O O . PRO A 1 381 ? 11.148 -6.965 2.795 1 65.5 381 PRO A O 1
ATOM 3142 N N . ILE A 1 382 ? 12.195 -8.641 3.75 1 65.5 382 ILE A N 1
ATOM 3143 C CA . ILE A 1 382 ? 11.508 -8.414 5.016 1 65.5 382 ILE A CA 1
ATOM 3144 C C . ILE A 1 382 ? 11.992 -7.105 5.633 1 65.5 382 ILE A C 1
ATOM 3146 O O . ILE A 1 382 ? 11.188 -6.32 6.148 1 65.5 382 ILE A O 1
ATOM 3150 N N . GLY A 1 383 ? 13.32 -7.066 5.641 1 67.19 383 GLY A N 1
ATOM 3151 C CA . GLY A 1 383 ? 13.875 -5.812 6.125 1 67.19 383 GLY A CA 1
ATOM 3152 C C . GLY A 1 383 ? 13.359 -4.602 5.367 1 67.19 383 GLY A C 1
ATOM 3153 O O . GLY A 1 383 ? 13.109 -3.551 5.961 1 67.19 383 GLY A O 1
ATOM 3154 N N . LEU A 1 384 ? 13.062 -4.902 4.184 1 72.75 384 LEU A N 1
ATOM 3155 C CA . LEU A 1 384 ? 12.586 -3.826 3.32 1 72.75 384 LEU A CA 1
ATOM 3156 C C . LEU A 1 384 ? 11.156 -3.426 3.684 1 72.75 384 LEU A C 1
ATOM 3158 O O . LEU A 1 384 ? 10.828 -2.238 3.711 1 72.75 384 LEU A O 1
ATOM 3162 N N . VAL A 1 385 ? 10.352 -4.418 3.969 1 70.38 385 VAL A N 1
ATOM 3163 C CA . VAL A 1 385 ? 8.969 -4.121 4.348 1 70.38 385 VAL A CA 1
ATOM 3164 C C . VAL A 1 385 ? 8.953 -3.312 5.641 1 70.38 385 VAL A C 1
ATOM 3166 O O . VAL A 1 385 ? 8.219 -2.326 5.754 1 70.38 385 VAL A O 1
ATOM 3169 N N . GLY A 1 386 ? 9.852 -3.732 6.5 1 67.69 386 GLY A N 1
ATOM 3170 C CA . GLY A 1 386 ? 9.961 -2.988 7.746 1 67.69 386 GLY A CA 1
ATOM 3171 C C . GLY A 1 386 ? 10.43 -1.56 7.547 1 67.69 386 GLY A C 1
ATOM 3172 O O . GLY A 1 386 ? 9.883 -0.631 8.148 1 67.69 386 GLY A O 1
ATOM 3173 N N . PHE A 1 387 ? 11.383 -1.393 6.75 1 74.31 387 PHE A N 1
ATOM 3174 C CA . PHE A 1 387 ? 11.922 -0.07 6.457 1 74.31 387 PHE A CA 1
ATOM 3175 C C . PHE A 1 387 ? 10.844 0.831 5.855 1 74.31 387 PHE A C 1
ATOM 3177 O O . PHE A 1 387 ? 10.688 1.98 6.273 1 74.31 387 PHE A O 1
ATOM 3184 N N . VAL A 1 388 ? 10.133 0.233 4.965 1 74.56 388 VAL A N 1
ATOM 3185 C CA . VAL A 1 388 ? 9.125 1.023 4.258 1 74.56 388 VAL A CA 1
ATOM 3186 C C . VAL A 1 388 ? 7.992 1.394 5.211 1 74.56 388 VAL A C 1
ATOM 3188 O O . VAL A 1 388 ? 7.535 2.537 5.227 1 74.56 388 VAL A O 1
ATOM 3191 N N . ALA A 1 389 ? 7.605 0.453 6.004 1 71.06 389 ALA A N 1
ATOM 3192 C CA . ALA A 1 389 ? 6.516 0.713 6.941 1 71.06 389 ALA A CA 1
ATOM 3193 C C . ALA A 1 389 ? 6.918 1.771 7.965 1 71.06 389 ALA A C 1
ATOM 3195 O O . ALA A 1 389 ? 6.152 2.699 8.242 1 71.06 389 ALA A O 1
ATOM 3196 N N . LEU A 1 390 ? 8.102 1.682 8.438 1 74.38 390 LEU A N 1
ATOM 3197 C CA . LEU A 1 390 ? 8.547 2.598 9.477 1 74.38 390 LEU A CA 1
ATOM 3198 C C . LEU A 1 390 ? 8.773 3.996 8.914 1 74.38 390 LEU A C 1
ATOM 3200 O O . LEU A 1 390 ? 8.461 4.992 9.562 1 74.38 390 LEU A O 1
ATOM 3204 N N . ASN A 1 391 ? 9.297 4.016 7.789 1 75.75 391 ASN A N 1
ATOM 3205 C CA . ASN A 1 391 ? 9.492 5.328 7.18 1 75.75 391 ASN A CA 1
ATOM 3206 C C . ASN A 1 391 ? 8.164 5.977 6.805 1 75.75 391 ASN A C 1
ATOM 3208 O O . ASN A 1 391 ? 8.023 7.199 6.859 1 75.75 391 ASN A O 1
ATOM 3212 N N . SER A 1 392 ? 7.258 5.164 6.406 1 74.19 392 SER A N 1
ATOM 3213 C CA . SER A 1 392 ? 5.918 5.691 6.172 1 74.19 392 SER A CA 1
ATOM 3214 C C . SER A 1 392 ? 5.332 6.301 7.438 1 74.19 392 SER A C 1
ATOM 3216 O O . SER A 1 392 ? 4.699 7.355 7.391 1 74.19 392 SER A O 1
ATOM 3218 N N . TYR A 1 393 ? 5.609 5.695 8.5 1 72.44 393 TYR A N 1
ATOM 3219 C CA . TYR A 1 393 ? 5.172 6.207 9.789 1 72.44 393 TYR A CA 1
ATOM 3220 C C . TYR A 1 393 ? 5.848 7.535 10.109 1 72.44 393 TYR A C 1
ATOM 3222 O O . TYR A 1 393 ? 5.195 8.477 10.562 1 72.44 393 TYR A O 1
ATOM 3230 N N . ILE A 1 394 ? 7.074 7.582 9.891 1 75.31 394 ILE A N 1
ATOM 3231 C CA . ILE A 1 394 ? 7.855 8.773 10.219 1 75.31 394 ILE A CA 1
ATOM 3232 C C . ILE A 1 394 ? 7.371 9.953 9.375 1 75.31 394 ILE A C 1
ATOM 3234 O O . ILE A 1 394 ? 7.199 11.062 9.891 1 75.31 394 ILE A O 1
ATOM 3238 N N . ILE A 1 395 ? 7.156 9.695 8.172 1 73.44 395 ILE A N 1
ATOM 3239 C CA . ILE A 1 395 ? 6.695 10.75 7.273 1 73.44 395 ILE A CA 1
ATOM 3240 C C . ILE A 1 395 ? 5.312 11.234 7.707 1 73.44 395 ILE A C 1
ATOM 3242 O O . ILE A 1 395 ? 5.07 12.438 7.809 1 73.44 395 ILE A O 1
ATOM 3246 N N . SER A 1 396 ? 4.449 10.328 7.98 1 73.44 396 SER A N 1
ATOM 3247 C CA . SER A 1 396 ? 3.107 10.68 8.438 1 73.44 396 SER A CA 1
ATOM 3248 C C . SER A 1 396 ? 3.156 11.445 9.758 1 73.44 396 SER A C 1
ATOM 3250 O O . SER A 1 396 ? 2.428 12.43 9.938 1 73.44 396 SER A O 1
ATOM 3252 N N . TYR A 1 397 ? 4.047 11.031 10.562 1 71 397 TYR A N 1
ATOM 3253 C CA . TYR A 1 397 ? 4.191 11.68 11.859 1 71 397 TYR A CA 1
ATOM 3254 C C . TYR A 1 397 ? 4.691 13.109 11.703 1 71 397 TYR A C 1
ATOM 3256 O O . TYR A 1 397 ? 4.227 14.008 12.406 1 71 397 TYR A O 1
ATOM 3264 N N . ARG A 1 398 ? 5.641 13.25 10.93 1 72.25 398 ARG A N 1
ATOM 3265 C CA . ARG A 1 398 ? 6.18 14.586 10.672 1 72.25 398 ARG A CA 1
ATOM 3266 C C . ARG A 1 398 ? 5.078 15.547 10.242 1 72.25 398 ARG A C 1
ATOM 3268 O O . ARG A 1 398 ? 5.023 16.688 10.711 1 72.25 398 ARG A O 1
ATOM 3275 N N . PHE A 1 399 ? 4.219 15.117 9.469 1 71.69 399 PHE A N 1
ATOM 3276 C CA . PHE A 1 399 ? 3.131 15.961 8.984 1 71.69 399 PHE A CA 1
ATOM 3277 C C . PHE A 1 399 ? 2.148 16.281 10.109 1 71.69 399 PHE A C 1
ATOM 3279 O O . PHE A 1 399 ? 1.699 17.422 10.242 1 71.69 399 PHE A O 1
ATOM 3286 N N . THR A 1 400 ? 1.83 15.312 10.836 1 71.88 400 THR A N 1
ATOM 3287 C CA . THR A 1 400 ? 0.884 15.508 11.93 1 71.88 400 THR A CA 1
ATOM 3288 C C . THR A 1 400 ? 1.485 16.391 13.016 1 71.88 400 THR A C 1
ATOM 3290 O O . THR A 1 400 ? 0.786 17.219 13.609 1 71.88 400 THR A O 1
ATOM 3293 N N . ASP A 1 401 ? 2.748 16.172 13.242 1 73.19 401 ASP A N 1
ATOM 3294 C CA . ASP A 1 401 ? 3.451 17 14.211 1 73.19 401 ASP A CA 1
ATOM 3295 C C . ASP A 1 401 ? 3.49 18.453 13.766 1 73.19 401 ASP A C 1
ATOM 3297 O O . ASP A 1 401 ? 3.297 19.375 14.57 1 73.19 401 ASP A O 1
ATOM 3301 N N . ASP A 1 402 ? 3.748 18.688 12.5 1 74.12 402 ASP A N 1
ATOM 3302 C CA . ASP A 1 402 ? 3.732 20.031 11.938 1 74.12 402 ASP A CA 1
ATOM 3303 C C . ASP A 1 402 ? 2.361 20.672 12.102 1 74.12 402 ASP A C 1
ATOM 3305 O O . ASP A 1 402 ? 2.264 21.859 12.414 1 74.12 402 ASP A O 1
ATOM 3309 N N . LEU A 1 403 ? 1.378 19.953 11.891 1 74.5 403 LEU A N 1
ATOM 3310 C CA . LEU A 1 403 ? 0.016 20.453 12.047 1 74.5 403 LEU A CA 1
ATOM 3311 C C . LEU A 1 403 ? -0.253 20.844 13.5 1 74.5 403 LEU A C 1
ATOM 3313 O O . LEU A 1 403 ? -0.773 21.938 13.758 1 74.5 403 LEU A O 1
ATOM 3317 N N . GLU A 1 404 ? 0.116 20.016 14.398 1 75.94 404 GLU A N 1
ATOM 3318 C CA . GLU A 1 404 ? -0.118 20.297 15.812 1 75.94 404 GLU A CA 1
ATOM 3319 C C . GLU A 1 404 ? 0.669 21.516 16.281 1 75.94 404 GLU A C 1
ATOM 3321 O O . GLU A 1 404 ? 0.159 22.328 17.047 1 75.94 404 GLU A O 1
ATOM 3326 N N . ARG A 1 405 ? 1.851 21.625 15.852 1 76.94 405 ARG A N 1
ATOM 3327 C CA . ARG A 1 405 ? 2.676 22.781 16.203 1 76.94 405 ARG A CA 1
ATOM 3328 C C . ARG A 1 405 ? 2.086 24.062 15.656 1 76.94 405 ARG A C 1
ATOM 3330 O O . ARG A 1 405 ? 2.076 25.094 16.344 1 76.94 405 ARG A O 1
ATOM 3337 N N . THR A 1 406 ? 1.635 23.953 14.438 1 77.75 406 THR A N 1
ATOM 3338 C CA . THR A 1 406 ? 1.033 25.141 13.836 1 77.75 406 THR A CA 1
ATOM 3339 C C . THR A 1 406 ? -0.232 25.547 14.586 1 77.75 406 THR A C 1
ATOM 3341 O O . THR A 1 406 ? -0.501 26.734 14.766 1 77.75 406 THR A O 1
ATOM 3344 N N . LYS A 1 407 ? -0.96 24.609 15.055 1 77.44 407 LYS A N 1
ATOM 3345 C CA . LYS A 1 407 ? -2.156 24.891 15.852 1 77.44 407 LYS A CA 1
ATOM 3346 C C . LYS A 1 407 ? -1.799 25.547 17.172 1 77.44 407 LYS A C 1
ATOM 3348 O O . LYS A 1 407 ? -2.451 26.5 17.594 1 77.44 407 LYS A O 1
ATOM 3353 N N . GLU A 1 408 ? -0.817 24.969 17.75 1 75.25 408 GLU A N 1
ATOM 3354 C CA . GLU A 1 408 ? -0.355 25.531 19.016 1 75.25 408 GLU A CA 1
ATOM 3355 C C . GLU A 1 408 ? 0.125 26.969 18.828 1 75.25 408 GLU A C 1
ATOM 3357 O O . GLU A 1 408 ? -0.164 27.844 19.656 1 75.25 408 GLU A O 1
ATOM 3362 N N . PHE A 1 409 ? 0.825 27.141 17.75 1 77.06 409 PHE A N 1
ATOM 3363 C CA . PHE A 1 409 ? 1.317 28.469 17.453 1 77.06 409 PHE A CA 1
ATOM 3364 C C . PHE A 1 409 ? 0.16 29.438 17.219 1 77.06 409 PHE A C 1
ATOM 3366 O O . PHE A 1 409 ? 0.187 30.578 17.688 1 77.06 409 PHE A O 1
ATOM 3373 N N . ALA A 1 410 ? -0.788 29 16.531 1 77.06 410 ALA A N 1
ATOM 3374 C CA . ALA A 1 410 ? -1.974 29.812 16.281 1 77.06 410 ALA A CA 1
ATOM 3375 C C . ALA A 1 410 ? -2.688 30.156 17.578 1 77.06 410 ALA A C 1
ATOM 3377 O O . ALA A 1 410 ? -3.141 31.281 17.781 1 77.06 410 ALA A O 1
ATOM 3378 N N . GLN A 1 411 ? -2.748 29.234 18.453 1 78 411 GLN A N 1
ATOM 3379 C CA . GLN A 1 411 ? -3.391 29.453 19.75 1 78 411 GLN A CA 1
ATOM 3380 C C . GLN A 1 411 ? -2.609 30.469 20.594 1 78 411 GLN A C 1
ATOM 3382 O O . GLN A 1 411 ? -3.203 31.297 21.281 1 78 411 GLN A O 1
ATOM 3387 N N . LEU A 1 412 ? -1.338 30.297 20.516 1 77.06 412 LEU A N 1
ATOM 3388 C CA . LEU A 1 412 ? -0.486 31.234 21.25 1 77.06 412 LEU A CA 1
ATOM 3389 C C . LEU A 1 412 ? -0.669 32.656 20.719 1 77.06 412 LEU A C 1
ATOM 3391 O O . LEU A 1 412 ? -0.717 33.625 21.5 1 77.06 412 LEU A O 1
ATOM 3395 N N . GLN A 1 413 ? -0.774 32.75 19.422 1 76.62 413 GLN A N 1
ATOM 3396 C CA . GLN A 1 413 ? -0.969 34.031 18.812 1 76.62 413 GLN A CA 1
ATOM 3397 C C . GLN A 1 413 ? -2.314 34.656 19.219 1 76.62 413 GLN A C 1
ATOM 3399 O O . GLN A 1 413 ? -2.424 35.844 19.422 1 76.62 413 GLN A O 1
ATOM 3404 N N . LEU A 1 414 ? -3.299 33.844 19.391 1 78.06 414 LEU A N 1
ATOM 3405 C CA . LEU A 1 414 ? -4.617 34.281 19.828 1 78.06 414 LEU A CA 1
ATOM 3406 C C . LEU A 1 414 ? -4.562 34.812 21.266 1 78.06 414 LEU A C 1
ATOM 3408 O O . LEU A 1 414 ? -5.164 35.844 21.562 1 78.06 414 LEU A O 1
ATOM 3412 N N . ARG A 1 415 ? -3.826 34.125 22.062 1 73.75 415 ARG A N 1
ATOM 3413 C CA . ARG A 1 415 ? -3.672 34.562 23.438 1 73.75 415 ARG A CA 1
ATOM 3414 C C . ARG A 1 415 ? -2.93 35.906 23.531 1 73.75 415 ARG A C 1
ATOM 3416 O O . ARG A 1 415 ? -3.281 36.75 24.344 1 73.75 415 ARG A O 1
ATOM 3423 N N . TYR A 1 416 ? -1.941 35.938 22.719 1 75.25 416 TYR A N 1
ATOM 3424 C CA . TYR A 1 416 ? -1.162 37.156 22.672 1 75.25 416 TYR A CA 1
ATOM 3425 C C . TYR A 1 416 ? -2.027 38.344 22.234 1 75.25 416 TYR A C 1
ATOM 3427 O O . TYR A 1 416 ? -1.933 39.438 22.797 1 75.25 416 TYR A O 1
ATOM 3435 N N . ASN A 1 417 ? -2.824 38.094 21.281 1 72.75 417 ASN A N 1
ATOM 3436 C CA . ASN A 1 417 ? -3.748 39.125 20.797 1 72.75 417 ASN A CA 1
ATOM 3437 C C . ASN A 1 417 ? -4.723 39.562 21.891 1 72.75 417 ASN A C 1
ATOM 3439 O O . ASN A 1 417 ? -5.031 40.75 22.016 1 72.75 417 ASN A O 1
ATOM 3443 N N . GLU A 1 418 ? -5.176 38.625 22.578 1 73.81 418 GLU A N 1
ATOM 3444 C CA . GLU A 1 418 ? -6.09 38.938 23.688 1 73.81 418 GLU A CA 1
ATOM 3445 C C . GLU A 1 418 ? -5.402 39.781 24.75 1 73.81 418 GLU A C 1
ATOM 3447 O O . GLU A 1 418 ? -6.004 40.688 25.297 1 73.81 418 GLU A O 1
ATOM 3452 N N . GLN A 1 419 ? -4.23 39.438 25.031 1 71.06 419 GLN A N 1
ATOM 3453 C CA . GLN A 1 419 ? -3.457 40.188 26.016 1 71.06 419 GLN A CA 1
ATOM 3454 C C . GLN A 1 419 ? -3.227 41.625 25.562 1 71.06 419 GLN A C 1
ATOM 3456 O O . GLN A 1 419 ? -3.334 42.562 26.359 1 71.06 419 GLN A O 1
ATOM 3461 N N . LEU A 1 420 ? -2.98 41.75 24.312 1 70.31 420 LEU A N 1
ATOM 3462 C CA . LEU A 1 420 ? -2.758 43.094 23.75 1 70.31 420 LEU A CA 1
ATOM 3463 C C . LEU A 1 420 ? -4.035 43.906 23.797 1 70.31 420 LEU A C 1
ATOM 3465 O O . LEU A 1 420 ? -3.994 45.125 24.062 1 70.31 420 LEU A O 1
ATOM 3469 N N . LYS A 1 421 ? -5.066 43.219 23.547 1 68.81 421 LYS A N 1
ATOM 3470 C CA . LYS A 1 421 ? -6.359 43.875 23.594 1 68.81 421 LYS A CA 1
ATOM 3471 C C . LYS A 1 421 ? -6.676 44.344 25.016 1 68.81 421 LYS A C 1
ATOM 3473 O O . LYS A 1 421 ? -7.16 45.469 25.203 1 68.81 421 LYS A O 1
ATOM 3478 N N . PHE A 1 422 ? -6.383 43.5 25.922 1 63.97 422 PHE A N 1
ATOM 3479 C CA . PHE A 1 422 ? -6.605 43.844 27.312 1 63.97 422 PHE A CA 1
ATOM 3480 C C . PHE A 1 422 ? -5.742 45.031 27.734 1 63.97 422 PHE A C 1
ATOM 3482 O O . PHE A 1 422 ? -6.199 45.938 28.453 1 63.97 422 PHE A O 1
ATOM 3489 N N . GLN A 1 423 ? -4.582 45 27.266 1 64.88 423 GLN A N 1
ATOM 3490 C CA . GLN A 1 423 ? -3.664 46.094 27.594 1 64.88 423 GLN A CA 1
ATOM 3491 C C . GLN A 1 423 ? -4.125 47.406 26.984 1 64.88 423 GLN A C 1
ATOM 3493 O O . GLN A 1 423 ? -4.039 48.469 27.609 1 64.88 423 GLN A O 1
ATOM 3498 N N . THR A 1 424 ? -4.664 47.25 25.812 1 64.31 424 THR A N 1
ATOM 3499 C CA . THR A 1 424 ? -5.16 48.438 25.125 1 64.31 424 THR A CA 1
ATOM 3500 C C . THR A 1 424 ? -6.402 48.969 25.828 1 64.31 424 THR A C 1
ATOM 3502 O O . THR A 1 424 ? -6.559 50.188 25.969 1 64.31 424 THR A O 1
ATOM 3505 N N . GLU A 1 425 ? -7.188 48.188 26.281 1 61.22 425 GLU A N 1
ATOM 3506 C CA . GLU A 1 425 ? -8.391 48.594 27 1 61.22 425 GLU A CA 1
ATOM 3507 C C . GLU A 1 425 ? -8.039 49.25 28.328 1 61.22 425 GLU A C 1
ATOM 3509 O O . GLU A 1 425 ? -8.664 50.219 28.734 1 61.22 425 GLU A O 1
ATOM 3514 N N . GLU A 1 426 ? -7.133 48.625 28.906 1 59.81 426 GLU A N 1
ATOM 3515 C CA . GLU A 1 426 ? -6.703 49.156 30.203 1 59.81 426 GLU A CA 1
ATOM 3516 C C . GLU A 1 426 ? -6.098 50.562 30.047 1 59.81 426 GLU A C 1
ATOM 3518 O O . GLU A 1 426 ? -6.379 51.469 30.844 1 59.81 426 GLU A O 1
ATOM 3523 N N . ARG A 1 427 ? -5.465 50.719 29.047 1 58.62 427 ARG A N 1
ATOM 3524 C CA . ARG A 1 427 ? -4.859 52.031 28.781 1 58.62 427 ARG A CA 1
ATOM 3525 C C . ARG A 1 427 ? -5.926 53.062 28.453 1 58.62 427 ARG A C 1
ATOM 3527 O O . ARG A 1 427 ? -5.832 54.219 28.891 1 58.62 427 ARG A O 1
ATOM 3534 N N . SER A 1 428 ? -6.867 52.594 27.734 1 57.47 428 SER A N 1
ATOM 3535 C CA . SER A 1 428 ? -7.98 53.469 27.391 1 57.47 428 SER A CA 1
ATOM 3536 C C . SER A 1 428 ? -8.742 53.906 28.641 1 57.47 428 SER A C 1
ATOM 3538 O O . SER A 1 428 ? -9.156 55.062 28.766 1 57.47 428 SER A O 1
ATOM 3540 N N . ARG A 1 429 ? -8.914 53.031 29.484 1 56.53 429 ARG A N 1
ATOM 3541 C CA . ARG A 1 429 ? -9.602 53.312 30.734 1 56.53 429 ARG A CA 1
ATOM 3542 C C . ARG A 1 429 ? -8.812 54.312 31.578 1 56.53 429 ARG A C 1
ATOM 3544 O O . ARG A 1 429 ? -9.383 55.25 32.125 1 56.53 429 ARG A O 1
ATOM 3551 N N . ILE A 1 430 ? -7.582 54.094 31.641 1 54.59 430 ILE A N 1
ATOM 3552 C CA . ILE A 1 430 ? -6.707 54.969 32.406 1 54.59 430 ILE A CA 1
ATOM 3553 C C . ILE A 1 430 ? -6.738 56.375 31.828 1 54.59 430 ILE A C 1
ATOM 3555 O O . ILE A 1 430 ? -6.82 57.375 32.562 1 54.59 430 ILE A O 1
ATOM 3559 N N . ALA A 1 431 ? -6.789 56.438 30.562 1 56.72 431 ALA A N 1
ATOM 3560 C CA . ALA A 1 431 ? -6.84 57.719 29.891 1 56.72 431 ALA A CA 1
ATOM 3561 C C . ALA A 1 431 ? -8.141 58.469 30.203 1 56.72 431 ALA A C 1
ATOM 3563 O O . ALA A 1 431 ? -8.133 59.656 30.438 1 56.72 431 ALA A O 1
ATOM 3564 N N . SER A 1 432 ? -9.227 57.75 30.266 1 54.28 432 SER A N 1
ATOM 3565 C CA . SER A 1 432 ? -10.531 58.344 30.578 1 54.28 432 SER A CA 1
ATOM 3566 C C . SER A 1 432 ? -10.586 58.844 32 1 54.28 432 SER A C 1
ATOM 3568 O O . SER A 1 432 ? -11.109 59.906 32.281 1 54.28 432 SER A O 1
ATOM 3570 N N . ASP A 1 433 ? -10.117 58.062 32.812 1 52.91 433 ASP A N 1
ATOM 3571 C CA . ASP A 1 433 ? -10.125 58.438 34.219 1 52.91 433 ASP A CA 1
ATOM 3572 C C . ASP A 1 433 ? -9.281 59.656 34.469 1 52.91 433 ASP A C 1
ATOM 3574 O O . ASP A 1 433 ? -9.664 60.531 35.25 1 52.91 433 ASP A O 1
ATOM 3578 N N . ILE A 1 434 ? -8.336 59.812 33.75 1 53.75 434 ILE A N 1
ATOM 3579 C CA . ILE A 1 434 ? -7.453 60.938 33.875 1 53.75 434 ILE A CA 1
ATOM 3580 C C . ILE A 1 434 ? -8.164 62.188 33.344 1 53.75 434 ILE A C 1
ATOM 3582 O O . ILE A 1 434 ? -8.094 63.25 33.969 1 53.75 434 ILE A O 1
ATOM 3586 N N . HIS A 1 435 ? -8.82 61.844 32.312 1 50.53 435 HIS A N 1
ATOM 3587 C CA . HIS A 1 435 ? -9.633 62.906 31.734 1 50.53 435 HIS A CA 1
ATOM 3588 C C . HIS A 1 435 ? -10.617 63.469 32.75 1 50.53 435 HIS A C 1
ATOM 3590 O O . HIS A 1 435 ? -10.672 64.688 32.969 1 50.53 435 HIS A O 1
ATOM 3596 N N . ASP A 1 436 ? -11.234 62.656 33.281 1 50.34 436 ASP A N 1
ATOM 3597 C CA . ASP A 1 436 ? -12.273 63.094 34.219 1 50.34 436 ASP A CA 1
ATOM 3598 C C . ASP A 1 436 ? -11.664 63.781 35.438 1 50.34 436 ASP A C 1
ATOM 3600 O O . ASP A 1 436 ? -12.18 64.812 35.875 1 50.34 436 ASP A O 1
ATOM 3604 N N . SER A 1 437 ? -10.531 63.375 35.812 1 51.88 437 SER A N 1
ATOM 3605 C CA . SER A 1 437 ? -9.93 63.906 37 1 51.88 437 SER A CA 1
ATOM 3606 C C . SER A 1 437 ? -9.289 65.25 36.75 1 51.88 437 SER A C 1
ATOM 3608 O O . SER A 1 437 ? -9.555 66.25 37.469 1 51.88 437 SER A O 1
ATOM 3610 N N . ILE A 1 438 ? -8.586 65.375 35.656 1 54.94 438 ILE A N 1
ATOM 3611 C CA . ILE A 1 438 ? -7.895 66.625 35.312 1 54.94 438 ILE A CA 1
ATOM 3612 C C . ILE A 1 438 ? -8.914 67.688 34.938 1 54.94 438 ILE A C 1
ATOM 3614 O O . ILE A 1 438 ? -8.781 68.812 35.344 1 54.94 438 ILE A O 1
ATOM 3618 N N . GLY A 1 439 ? -9.922 67.25 34.25 1 50.62 439 GLY A N 1
ATOM 3619 C CA . GLY A 1 439 ? -10.977 68.188 33.844 1 50.62 439 GLY A CA 1
ATOM 3620 C C . GLY A 1 439 ? -11.672 68.812 35.031 1 50.62 439 GLY A C 1
ATOM 3621 O O . GLY A 1 439 ? -11.891 70.062 35.031 1 50.62 439 GLY A O 1
ATOM 3622 N N . SER A 1 440 ? -11.984 68 35.969 1 52.62 440 SER A N 1
ATOM 3623 C CA . SER A 1 440 ? -12.695 68.562 37.125 1 52.62 440 SER A CA 1
ATOM 3624 C C . SER A 1 440 ? -11.82 69.5 37.938 1 52.62 440 SER A C 1
ATOM 3626 O O . SER A 1 440 ? -12.289 70.5 38.406 1 52.62 440 SER A O 1
ATOM 3628 N N . GLU A 1 441 ? -10.547 69.188 38.062 1 54.19 441 GLU A N 1
ATOM 3629 C CA . GLU A 1 441 ? -9.633 70 38.844 1 54.19 441 GLU A CA 1
ATOM 3630 C C . GLU A 1 441 ? -9.352 71.312 38.156 1 54.19 441 GLU A C 1
ATOM 3632 O O . GLU A 1 441 ? -9.344 72.375 38.844 1 54.19 441 GLU A O 1
ATOM 3637 N N . LEU A 1 442 ? -9.289 71.25 36.938 1 57.25 442 LEU A N 1
ATOM 3638 C CA . LEU A 1 442 ? -9.016 72.438 36.156 1 57.25 442 LEU A CA 1
ATOM 3639 C C . LEU A 1 442 ? -10.227 73.375 36.156 1 57.25 442 LEU A C 1
ATOM 3641 O O . LEU A 1 442 ? -10.086 74.625 36.281 1 57.25 442 LEU A O 1
ATOM 3645 N N . THR A 1 443 ? -11.336 72.812 36.125 1 53.34 443 THR A N 1
ATOM 3646 C CA . THR A 1 443 ? -12.57 73.562 36.156 1 53.34 443 THR A CA 1
ATOM 3647 C C . THR A 1 443 ? -12.727 74.25 37.5 1 53.34 443 THR A C 1
ATOM 3649 O O . THR A 1 443 ? -13.156 75.438 37.562 1 53.34 443 THR A O 1
ATOM 3652 N N . ALA A 1 444 ? -12.336 73.688 38.5 1 55.47 444 ALA A N 1
ATOM 3653 C CA . ALA A 1 444 ? -12.43 74.25 39.844 1 55.47 444 ALA A CA 1
ATOM 3654 C C . ALA A 1 444 ? -11.492 75.438 39.969 1 55.47 444 ALA A C 1
ATOM 3656 O O . ALA A 1 444 ? -11.875 76.5 40.562 1 55.47 444 ALA A O 1
ATOM 3657 N N . ILE A 1 445 ? -10.383 75.312 39.438 1 58.31 445 ILE A N 1
ATOM 3658 C CA . ILE A 1 445 ? -9.414 76.375 39.5 1 58.31 445 ILE A CA 1
ATOM 3659 C C . ILE A 1 445 ? -9.93 77.562 38.688 1 58.31 445 ILE A C 1
ATOM 3661 O O . ILE A 1 445 ? -9.82 78.75 39.125 1 58.31 445 ILE A O 1
ATOM 3665 N N . LEU A 1 446 ? -10.578 77.312 37.625 1 55.22 446 LEU A N 1
ATOM 3666 C CA . LEU A 1 446 ? -11.141 78.375 36.781 1 55.22 446 LEU A CA 1
ATOM 3667 C C . LEU A 1 446 ? -12.242 79.125 37.5 1 55.22 446 LEU A C 1
ATOM 3669 O O . LEU A 1 446 ? -12.32 80.312 37.406 1 55.22 446 LEU A O 1
ATOM 3673 N N . PHE A 1 447 ? -12.969 78.375 38.188 1 52.72 447 PHE A N 1
ATOM 3674 C CA . PHE A 1 447 ? -14.062 79 38.906 1 52.72 447 PHE A CA 1
ATOM 3675 C C . PHE A 1 447 ? -13.523 79.875 40.031 1 52.72 447 PHE A C 1
ATOM 3677 O O . PHE A 1 447 ? -14.047 81 40.25 1 52.72 447 PHE A O 1
ATOM 3684 N N . GLU A 1 448 ? -12.492 79.562 40.625 1 55.34 448 GLU A N 1
ATOM 3685 C CA . GLU A 1 448 ? -11.906 80.312 41.719 1 55.34 448 GLU A CA 1
ATOM 3686 C C . GLU A 1 448 ? -11.25 81.625 41.188 1 55.34 448 GLU A C 1
ATOM 3688 O O . GLU A 1 448 ? -11.352 82.625 41.812 1 55.34 448 GLU A O 1
ATOM 3693 N N . LEU A 1 449 ? -10.695 81.438 40.062 1 58.69 449 LEU A N 1
ATOM 3694 C CA . LEU A 1 449 ? -10.078 82.625 39.438 1 58.69 449 LEU A CA 1
ATOM 3695 C C . LEU A 1 449 ? -11.133 83.625 38.969 1 58.69 449 LEU A C 1
ATOM 3697 O O . LEU A 1 449 ? -10.938 84.812 39.062 1 58.69 449 LEU A O 1
ATOM 3701 N N . GLU A 1 450 ? -12.203 83.062 38.5 1 53.75 450 GLU A N 1
ATOM 3702 C CA . GLU A 1 450 ? -13.305 83.875 38.031 1 53.75 450 GLU A CA 1
ATOM 3703 C C . GLU A 1 450 ? -13.961 84.625 39.188 1 53.75 450 GLU A C 1
ATOM 3705 O O . GLU A 1 450 ? -14.344 85.812 39.031 1 53.75 450 GLU A O 1
ATOM 3710 N N . ALA A 1 451 ? -14.047 84 40.219 1 51.66 451 ALA A N 1
ATOM 3711 C CA . ALA A 1 451 ? -14.719 84.625 41.375 1 51.66 451 ALA A CA 1
ATOM 3712 C C . ALA A 1 451 ? -13.898 85.75 41.969 1 51.66 451 ALA A C 1
ATOM 3714 O O . ALA A 1 451 ? -14.461 86.75 42.406 1 51.66 451 ALA A O 1
ATOM 3715 N N . ASN A 1 452 ? -12.672 85.688 41.906 1 52.53 452 ASN A N 1
ATOM 3716 C CA . ASN A 1 452 ? -11.859 86.688 42.562 1 52.53 452 ASN A CA 1
ATOM 3717 C C . ASN A 1 452 ? -11.266 87.688 41.562 1 52.53 452 ASN A C 1
ATOM 3719 O O . ASN A 1 452 ? -10.672 88.688 41.938 1 52.53 452 ASN A O 1
ATOM 3723 N N . GLY A 1 453 ? -11.133 87.375 40.375 1 52.47 453 GLY A N 1
ATOM 3724 C CA . GLY A 1 453 ? -10.344 88.125 39.375 1 52.47 453 GLY A CA 1
ATOM 3725 C C . GLY A 1 453 ? -11.086 89.25 38.75 1 52.47 453 GLY A C 1
ATOM 3726 O O . GLY A 1 453 ? -10.648 89.812 37.719 1 52.47 453 GLY A O 1
ATOM 3727 N N . LYS A 1 454 ? -12.148 89.625 39.062 1 53.62 454 LYS A N 1
ATOM 3728 C CA . LYS A 1 454 ? -12.797 90.75 38.281 1 53.62 454 LYS A CA 1
ATOM 3729 C C . LYS A 1 454 ? -11.852 91.875 38.062 1 53.62 454 LYS A C 1
ATOM 3731 O O . LYS A 1 454 ? -12.055 92.688 37.156 1 53.62 454 LYS A O 1
ATOM 3736 N N . LYS A 1 455 ? -10.891 92.188 39 1 55.19 455 LYS A N 1
ATOM 3737 C CA . LYS A 1 455 ? -10.289 93.5 38.812 1 55.19 455 LYS A CA 1
ATOM 3738 C C . LYS A 1 455 ? -8.812 93.375 38.469 1 55.19 455 LYS A C 1
ATOM 3740 O O . LYS A 1 455 ? -8.125 94.375 38.312 1 55.19 455 LYS A O 1
ATOM 3745 N N . ASP A 1 456 ? -8.18 92.125 38.344 1 55.06 456 ASP A N 1
ATOM 3746 C CA . ASP A 1 456 ? -6.723 92.125 38.188 1 55.06 456 ASP A CA 1
ATOM 3747 C C . ASP A 1 456 ? -6.32 91.438 36.875 1 55.06 456 ASP A C 1
ATOM 3749 O O . ASP A 1 456 ? -6.805 90.375 36.562 1 55.06 456 ASP A O 1
ATOM 3753 N N . GLN A 1 457 ? -5.738 92.062 35.812 1 58.03 457 GLN A N 1
ATOM 3754 C CA . GLN A 1 457 ? -5.266 91.688 34.5 1 58.03 457 GLN A CA 1
ATOM 3755 C C . GLN A 1 457 ? -4.441 90.438 34.531 1 58.03 457 GLN A C 1
ATOM 3757 O O . GLN A 1 457 ? -4.496 89.625 33.625 1 58.03 457 GLN A O 1
ATOM 3762 N N . THR A 1 458 ? -3.729 90.188 35.594 1 58.56 458 THR A N 1
ATOM 3763 C CA . THR A 1 458 ? -2.904 89 35.75 1 58.56 458 THR A CA 1
ATOM 3764 C C . THR A 1 458 ? -3.777 87.75 35.938 1 58.56 458 THR A C 1
ATOM 3766 O O . THR A 1 458 ? -3.477 86.75 35.375 1 58.56 458 THR A O 1
ATOM 3769 N N . LEU A 1 459 ? -4.852 88 36.562 1 61.34 459 LEU A N 1
ATOM 3770 C CA . LEU A 1 459 ? -5.766 86.875 36.812 1 61.34 459 LEU A CA 1
ATOM 3771 C C . LEU A 1 459 ? -6.52 86.5 35.531 1 61.34 459 LEU A C 1
ATOM 3773 O O . LEU A 1 459 ? -6.805 85.312 35.312 1 61.34 459 LEU A O 1
ATOM 3777 N N . LEU A 1 460 ? -6.73 87.5 34.75 1 61.78 460 LEU A N 1
ATOM 3778 C CA . LEU A 1 460 ? -7.395 87.25 33.469 1 61.78 460 LEU A CA 1
ATOM 3779 C C . LEU A 1 460 ? -6.484 86.438 32.531 1 61.78 460 LEU A C 1
ATOM 3781 O O . LEU A 1 460 ? -6.949 85.562 31.828 1 61.78 460 LEU A O 1
ATOM 3785 N N . LYS A 1 461 ? -5.23 86.75 32.594 1 62.88 461 LYS A N 1
ATOM 3786 C CA . LYS A 1 461 ? -4.266 86.062 31.766 1 62.88 461 LYS A CA 1
ATOM 3787 C C . LYS A 1 461 ? -4.113 84.625 32.25 1 62.88 461 LYS A C 1
ATOM 3789 O O . LYS A 1 461 ? -4.059 83.688 31.422 1 62.88 461 LYS A O 1
ATOM 3794 N N . LEU A 1 462 ? -4.121 84.5 33.469 1 61.03 462 LEU A N 1
ATOM 3795 C CA . LEU A 1 462 ? -3.988 83.188 34.031 1 61.03 462 LEU A CA 1
ATOM 3796 C C . LEU A 1 462 ? -5.207 82.312 33.719 1 61.03 462 LEU A C 1
ATOM 3798 O O . LEU A 1 462 ? -5.082 81.125 33.5 1 61.03 462 LEU A O 1
ATOM 3802 N N . LYS A 1 463 ? -6.359 82.875 33.781 1 61.19 463 LYS A N 1
ATOM 3803 C CA . LYS A 1 463 ? -7.59 82.188 33.406 1 61.19 463 LYS A CA 1
ATOM 3804 C C . LYS A 1 463 ? -7.523 81.688 31.969 1 61.19 463 LYS A C 1
ATOM 3806 O O . LYS A 1 463 ? -7.914 80.5 31.688 1 61.19 463 LYS A O 1
ATOM 3811 N N . LYS A 1 464 ? -6.969 82.5 31.188 1 61.59 464 LYS A N 1
ATOM 3812 C CA . LYS A 1 464 ? -6.852 82.125 29.781 1 61.59 464 LYS A CA 1
ATOM 3813 C C . LYS A 1 464 ? -5.895 81 29.578 1 61.59 464 LYS A C 1
ATOM 3815 O O . LYS A 1 464 ? -6.203 80 28.844 1 61.59 464 LYS A O 1
ATOM 3820 N N . GLU A 1 465 ? -4.84 81.062 30.219 1 60.81 465 GLU A N 1
ATOM 3821 C CA . GLU A 1 465 ? -3.826 80 30.078 1 60.81 465 GLU A CA 1
ATOM 3822 C C . GLU A 1 465 ? -4.312 78.688 30.672 1 60.81 465 GLU A C 1
ATOM 3824 O O . GLU A 1 465 ? -4.062 77.625 30.094 1 60.81 465 GLU A O 1
ATOM 3829 N N . MET A 1 466 ? -5.016 78.812 31.688 1 59.72 466 MET A N 1
ATOM 3830 C CA . MET A 1 466 ? -5.559 77.625 32.344 1 59.72 466 MET A CA 1
ATOM 3831 C C . MET A 1 466 ? -6.645 77 31.469 1 59.72 466 MET A C 1
ATOM 3833 O O . MET A 1 466 ? -6.727 75.75 31.375 1 59.72 466 MET A O 1
ATOM 3837 N N . SER A 1 467 ? -7.43 77.812 30.953 1 59.5 467 SER A N 1
ATOM 3838 C CA . SER A 1 467 ? -8.477 77.312 30.062 1 59.5 467 SER A CA 1
ATOM 3839 C C . SER A 1 467 ? -7.879 76.562 28.875 1 59.5 467 SER A C 1
ATOM 3841 O O . SER A 1 467 ? -8.398 75.5 28.469 1 59.5 467 SER A O 1
ATOM 3843 N N . GLN A 1 468 ? -6.781 77.125 28.469 1 60.12 468 GLN A N 1
ATOM 3844 C CA . GLN A 1 468 ? -6.086 76.438 27.359 1 60.12 468 GLN A CA 1
ATOM 3845 C C . GLN A 1 468 ? -5.488 75.125 27.781 1 60.12 468 GLN A C 1
ATOM 3847 O O . GLN A 1 468 ? -5.527 74.125 27.016 1 60.12 468 GLN A O 1
ATOM 3852 N N . LEU A 1 469 ? -4.965 75.125 28.875 1 59.47 469 LEU A N 1
ATOM 3853 C CA . LEU A 1 469 ? -4.375 73.875 29.391 1 59.47 469 LEU A CA 1
ATOM 3854 C C . LEU A 1 469 ? -5.434 72.812 29.562 1 59.47 469 LEU A C 1
ATOM 3856 O O . LEU A 1 469 ? -5.195 71.625 29.219 1 59.47 469 LEU A O 1
ATOM 3860 N N . ILE A 1 470 ? -6.555 73.188 30.094 1 57.88 470 ILE A N 1
ATOM 3861 C CA . ILE A 1 470 ? -7.664 72.25 30.281 1 57.88 470 ILE A CA 1
ATOM 3862 C C . ILE A 1 470 ? -8.078 71.688 28.938 1 57.88 470 ILE A C 1
ATOM 3864 O O . ILE A 1 470 ? -8.297 70.5 28.812 1 57.88 470 ILE A O 1
ATOM 3868 N N . SER A 1 471 ? -8.117 72.562 28.062 1 60.09 471 SER A N 1
ATOM 3869 C CA . SER A 1 471 ? -8.508 72.125 26.719 1 60.09 471 SER A CA 1
ATOM 3870 C C . SER A 1 471 ? -7.488 71.188 26.141 1 60.09 471 SER A C 1
ATOM 3872 O O . SER A 1 471 ? -7.863 70.188 25.5 1 60.09 471 SER A O 1
ATOM 3874 N N . ASN A 1 472 ? -6.281 71.438 26.422 1 59.34 472 ASN A N 1
ATOM 3875 C CA . ASN A 1 472 ? -5.211 70.562 25.922 1 59.34 472 ASN A CA 1
ATOM 3876 C C . ASN A 1 472 ? -5.258 69.188 26.562 1 59.34 472 ASN A C 1
ATOM 3878 O O . ASN A 1 472 ? -5.113 68.188 25.875 1 59.34 472 ASN A O 1
ATOM 3882 N N . VAL A 1 473 ? -5.406 69.188 27.812 1 60.22 473 VAL A N 1
ATOM 3883 C CA . VAL A 1 473 ? -5.48 67.938 28.547 1 60.22 473 VAL A CA 1
ATOM 3884 C C . VAL A 1 473 ? -6.668 67.125 28.031 1 60.22 473 VAL A C 1
ATOM 3886 O O . VAL A 1 473 ? -6.562 65.938 27.844 1 60.22 473 VAL A O 1
ATOM 3889 N N . ARG A 1 474 ? -7.785 67.75 27.875 1 55.56 474 ARG A N 1
ATOM 3890 C CA . ARG A 1 474 ? -8.984 67.125 27.344 1 55.56 474 ARG A CA 1
ATOM 3891 C C . ARG A 1 474 ? -8.727 66.5 25.969 1 55.56 474 ARG A C 1
ATOM 3893 O O . ARG A 1 474 ? -9.188 65.438 25.688 1 55.56 474 ARG A O 1
ATOM 3900 N N . ASP A 1 475 ? -7.98 67.188 25.219 1 61.06 475 ASP A N 1
ATOM 3901 C CA . ASP A 1 475 ? -7.656 66.75 23.875 1 61.06 475 ASP A CA 1
ATOM 3902 C C . ASP A 1 475 ? -6.77 65.5 23.922 1 61.06 475 ASP A C 1
ATOM 3904 O O . ASP A 1 475 ? -6.961 64.562 23.156 1 61.06 475 ASP A O 1
ATOM 3908 N N . ILE A 1 476 ? -5.977 65.5 24.734 1 58.25 476 ILE A N 1
ATOM 3909 C CA . ILE A 1 476 ? -5.039 64.375 24.891 1 58.25 476 ILE A CA 1
ATOM 3910 C C . ILE A 1 476 ? -5.789 63.125 25.344 1 58.25 476 ILE A C 1
ATOM 3912 O O . ILE A 1 476 ? -5.59 62.062 24.797 1 58.25 476 ILE A O 1
ATOM 3916 N N . VAL A 1 477 ? -6.535 63.312 26.359 1 56.81 477 VAL A N 1
ATOM 3917 C CA . VAL A 1 477 ? -7.336 62.219 26.875 1 56.81 477 VAL A CA 1
ATOM 3918 C C . VAL A 1 477 ? -8.227 61.656 25.766 1 56.81 477 VAL A C 1
ATOM 3920 O O . VAL A 1 477 ? -8.375 60.438 25.641 1 56.81 477 VAL A O 1
ATOM 3923 N N . PHE A 1 478 ? -8.742 62.5 25.062 1 57.41 478 PHE A N 1
ATOM 3924 C CA . PHE A 1 478 ? -9.578 62.094 23.938 1 57.41 478 PHE A CA 1
ATOM 3925 C C . PHE A 1 478 ? -8.781 61.25 22.953 1 57.41 478 PHE A C 1
ATOM 3927 O O . PHE A 1 478 ? -9.25 60.188 22.516 1 57.41 478 PHE A O 1
ATOM 3934 N N . LEU A 1 479 ? -7.645 61.719 22.688 1 59.66 479 LEU A N 1
ATOM 3935 C CA . LEU A 1 479 ? -6.816 61.031 21.703 1 59.66 479 LEU A CA 1
ATOM 3936 C C . LEU A 1 479 ? -6.367 59.688 22.219 1 59.66 479 LEU A C 1
ATOM 3938 O O . LEU A 1 479 ? -6.25 58.719 21.438 1 59.66 479 LEU A O 1
ATOM 3942 N N . MET A 1 480 ? -6.223 59.656 23.344 1 57.53 480 MET A N 1
ATOM 3943 C CA . MET A 1 480 ? -5.812 58.406 23.969 1 57.53 480 MET A CA 1
ATOM 3944 C C . MET A 1 480 ? -6.938 57.375 23.906 1 57.53 480 MET A C 1
ATOM 3946 O O . MET A 1 480 ? -6.68 56.156 23.828 1 57.53 480 MET A O 1
ATOM 3950 N N . HIS A 1 481 ? -8.141 57.938 23.891 1 55.47 481 HIS A N 1
ATOM 3951 C CA . HIS A 1 481 ? -9.336 57.094 23.859 1 55.47 481 HIS A CA 1
ATOM 3952 C C . HIS A 1 481 ? -9.734 56.75 22.422 1 55.47 481 HIS A C 1
ATOM 3954 O O . HIS A 1 481 ? -10.477 55.781 22.188 1 55.47 481 HIS A O 1
ATOM 3960 N N . HIS A 1 482 ? -9.219 57.594 21.688 1 56.12 482 HIS A N 1
ATOM 3961 C CA . HIS A 1 482 ? -9.711 57.438 20.328 1 56.12 482 HIS A CA 1
ATOM 3962 C C . HIS A 1 482 ? -9.156 56.156 19.672 1 56.12 482 HIS A C 1
ATOM 3964 O O . HIS A 1 482 ? -7.941 56 19.562 1 56.12 482 HIS A O 1
ATOM 3970 N N . GLN A 1 483 ? -9.938 55.156 19.5 1 54.81 483 GLN A N 1
ATOM 3971 C CA . GLN A 1 483 ? -9.617 53.875 18.828 1 54.81 483 GLN A CA 1
ATOM 3972 C C . GLN A 1 483 ? -9.93 53.969 17.344 1 54.81 483 GLN A C 1
ATOM 3974 O O . GLN A 1 483 ? -9.695 53 16.609 1 54.81 483 GLN A O 1
ATOM 3979 N N . GLY A 1 484 ? -10.367 55.156 16.875 1 58.34 484 GLY A N 1
ATOM 3980 C CA . GLY A 1 484 ? -10.812 55.25 15.492 1 58.34 484 GLY A CA 1
ATOM 3981 C C . GLY A 1 484 ? -9.734 55.75 14.547 1 58.34 484 GLY A C 1
ATOM 3982 O O . GLY A 1 484 ? -8.586 55.938 14.953 1 58.34 484 GLY A O 1
ATOM 3983 N N . SER A 1 485 ? -9.984 55.625 13.289 1 71.25 485 SER A N 1
ATOM 3984 C CA . SER A 1 485 ? -9.102 56.062 12.211 1 71.25 485 SER A CA 1
ATOM 3985 C C . SER A 1 485 ? -8.984 57.594 12.195 1 71.25 485 SER A C 1
ATOM 3987 O O . SER A 1 485 ? -9.781 58.281 12.82 1 71.25 485 SER A O 1
ATOM 3989 N N . LYS A 1 486 ? -7.977 58.094 11.664 1 79.06 486 LYS A N 1
ATOM 3990 C CA . LYS A 1 486 ? -7.805 59.531 11.43 1 79.06 486 LYS A CA 1
ATOM 3991 C C . LYS A 1 486 ? -9.023 60.125 10.719 1 79.06 486 LYS A C 1
ATOM 3993 O O . LYS A 1 486 ? -9.453 61.219 11.031 1 79.06 486 LYS A O 1
ATOM 3998 N N . ASN A 1 487 ? -9.547 59.312 9.969 1 85.38 487 ASN A N 1
ATOM 3999 C CA . ASN A 1 487 ? -10.734 59.719 9.219 1 85.38 487 ASN A CA 1
ATOM 4000 C C . ASN A 1 487 ? -11.914 59.969 10.148 1 85.38 487 ASN A C 1
ATOM 4002 O O . ASN A 1 487 ? -12.695 60.906 9.914 1 85.38 487 ASN A O 1
ATOM 4006 N N . GLU A 1 488 ? -11.984 59.25 11.148 1 80.62 488 GLU A N 1
ATOM 4007 C CA . GLU A 1 488 ? -13.086 59.375 12.094 1 80.62 488 GLU A CA 1
ATOM 4008 C C . GLU A 1 488 ? -12.953 60.656 12.914 1 80.62 488 GLU A C 1
ATOM 4010 O O . GLU A 1 488 ? -13.961 61.219 13.375 1 80.62 488 GLU A O 1
ATOM 4015 N N . LEU A 1 489 ? -11.789 61.156 12.961 1 81.56 489 LEU A N 1
ATOM 4016 C CA . LEU A 1 489 ? -11.523 62.312 13.781 1 81.56 489 LEU A CA 1
ATOM 4017 C C . LEU A 1 489 ? -11.789 63.594 13 1 81.56 489 LEU A C 1
ATOM 4019 O O . LEU A 1 489 ? -12.109 64.625 13.578 1 81.56 489 LEU A O 1
ATOM 4023 N N . VAL A 1 490 ? -11.68 63.562 11.688 1 90.19 490 VAL A N 1
ATOM 4024 C CA . VAL A 1 490 ? -11.781 64.812 10.914 1 90.19 490 VAL A CA 1
ATOM 4025 C C . VAL A 1 490 ? -12.984 64.75 9.977 1 90.19 490 VAL A C 1
ATOM 4027 O O . VAL A 1 490 ? -14.047 65.312 10.273 1 90.19 490 VAL A O 1
ATOM 4030 N N . GLU A 1 491 ? -12.844 63.906 9 1 92.12 491 GLU A N 1
ATOM 4031 C CA . GLU A 1 491 ? -13.844 63.875 7.938 1 92.12 491 GLU A CA 1
ATOM 4032 C C . GLU A 1 491 ? -15.203 63.438 8.469 1 92.12 491 GLU A C 1
ATOM 4034 O O . GLU A 1 491 ? -16.219 64.062 8.203 1 92.12 491 GLU A O 1
ATOM 4039 N N . GLU A 1 492 ? -15.219 62.438 9.289 1 86.62 492 GLU A N 1
ATOM 4040 C CA . GLU A 1 492 ? -16.5 61.938 9.773 1 86.62 492 GLU A CA 1
ATOM 4041 C C . GLU A 1 492 ? -17.156 62.938 10.727 1 86.62 492 GLU A C 1
ATOM 4043 O O . GLU A 1 492 ? -18.375 63.125 10.719 1 86.62 492 GLU A O 1
ATOM 4048 N N . VAL A 1 493 ? -16.406 63.531 11.531 1 83.69 493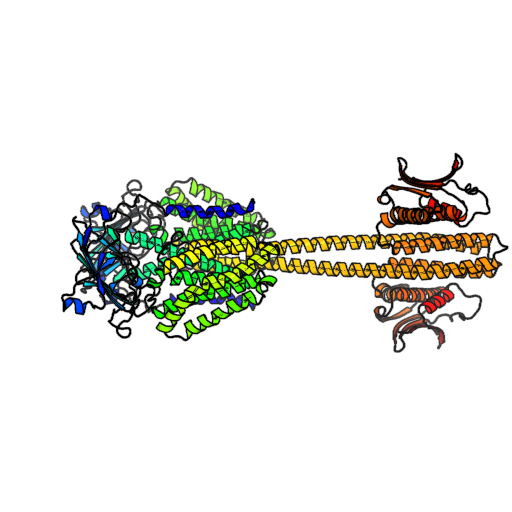 VAL A N 1
ATOM 4049 C CA . VAL A 1 493 ? -16.953 64.5 12.461 1 83.69 493 VAL A CA 1
ATOM 4050 C C . VAL A 1 493 ? -17.516 65.688 11.68 1 83.69 493 VAL A C 1
ATOM 4052 O O . VAL A 1 493 ? -18.609 66.188 11.977 1 83.69 493 VAL A O 1
ATOM 4055 N N . ILE A 1 494 ? -16.844 66.188 10.695 1 90.44 494 ILE A N 1
ATOM 4056 C CA . ILE A 1 494 ? -17.281 67.312 9.891 1 90.44 494 ILE A CA 1
ATOM 4057 C C . ILE A 1 494 ? -18.594 67 9.18 1 90.44 494 ILE A C 1
ATOM 4059 O O . ILE A 1 494 ? -19.562 67.75 9.234 1 90.44 494 ILE A O 1
ATOM 4063 N N . ILE A 1 495 ? -18.531 65.812 8.594 1 91.94 495 ILE A N 1
ATOM 4064 C CA . ILE A 1 495 ? -19.703 65.375 7.84 1 91.94 495 ILE A CA 1
ATOM 4065 C C . ILE A 1 495 ? -20.906 65.25 8.773 1 91.94 495 ILE A C 1
ATOM 4067 O O . ILE A 1 495 ? -21.984 65.75 8.477 1 91.94 495 ILE A O 1
ATOM 4071 N N . ARG A 1 496 ? -20.703 64.688 9.883 1 85.19 496 ARG A N 1
ATOM 4072 C CA . ARG A 1 496 ? -21.781 64.438 10.836 1 85.19 496 ARG A CA 1
ATOM 4073 C C . ARG A 1 496 ? -22.312 65.75 11.391 1 85.19 496 ARG A C 1
ATOM 4075 O O . ARG A 1 496 ? -23.516 65.938 11.555 1 85.19 496 ARG A O 1
ATOM 4082 N N . TYR A 1 497 ? -21.469 66.625 11.758 1 84.56 497 TYR A N 1
ATOM 4083 C CA . TYR A 1 497 ? -21.844 67.875 12.305 1 84.56 497 TYR A CA 1
ATOM 4084 C C . TYR A 1 497 ? -22.625 68.688 11.289 1 84.56 497 TYR A C 1
ATOM 4086 O O . TYR A 1 497 ? -23.656 69.312 11.609 1 84.56 497 TYR A O 1
ATOM 4094 N N . CYS A 1 498 ? -22.156 68.812 10.086 1 90.31 498 CYS A N 1
ATOM 4095 C CA . CYS A 1 498 ? -22.828 69.5 9.008 1 90.31 498 CYS A CA 1
ATOM 4096 C C . CYS A 1 498 ? -24.219 68.938 8.742 1 90.31 498 CYS A C 1
ATOM 4098 O O . CYS A 1 498 ? -25.172 69.688 8.562 1 90.31 498 CYS A O 1
ATOM 4100 N N . LYS A 1 499 ? -24.234 67.688 8.742 1 88.38 499 LYS A N 1
ATOM 4101 C CA . LYS A 1 499 ? -25.516 67 8.516 1 88.38 499 LYS A CA 1
ATOM 4102 C C . LYS A 1 499 ? -26.516 67.375 9.617 1 88.38 499 LYS A C 1
ATOM 4104 O O . LYS A 1 499 ? -27.688 67.625 9.344 1 88.38 499 LYS A O 1
ATOM 4109 N N . ARG A 1 500 ? -26.078 67.312 10.758 1 82.25 500 ARG A N 1
ATOM 4110 C CA . ARG A 1 500 ? -26.922 67.625 11.906 1 82.25 500 ARG A CA 1
ATOM 4111 C C . ARG A 1 500 ? -27.484 69.062 11.828 1 82.25 500 ARG A C 1
ATOM 4113 O O . ARG A 1 500 ? -28.656 69.25 12.086 1 82.25 500 ARG A O 1
ATOM 4120 N N . ILE A 1 501 ? -26.703 70 11.5 1 83.81 501 ILE A N 1
ATOM 4121 C CA . ILE A 1 501 ? -27.109 71.375 11.406 1 83.81 501 ILE A CA 1
ATOM 4122 C C . ILE A 1 501 ? -28.078 71.562 10.242 1 83.81 501 ILE A C 1
ATOM 4124 O O . ILE A 1 501 ? -29.094 72.25 10.367 1 83.81 501 ILE A O 1
ATOM 4128 N N . HIS A 1 502 ? -27.766 70.875 9.18 1 86.88 502 HIS A N 1
ATOM 4129 C CA . HIS A 1 502 ? -28.625 70.938 8 1 86.88 502 HIS A CA 1
ATOM 4130 C C . HIS A 1 502 ? -30.016 70.438 8.289 1 86.88 502 HIS A C 1
ATOM 4132 O O . HIS A 1 502 ? -31.016 70.938 7.828 1 86.88 502 HIS A O 1
ATOM 4138 N N . GLU A 1 503 ? -30.016 69.5 9.094 1 82.62 503 GLU A N 1
ATOM 4139 C CA . GLU A 1 503 ? -31.266 68.812 9.383 1 82.62 503 GLU A CA 1
ATOM 4140 C C . GLU A 1 503 ? -32.156 69.625 10.328 1 82.62 503 GLU A C 1
ATOM 4142 O O . GLU A 1 503 ? -33.344 69.375 10.414 1 82.62 503 GLU A O 1
ATOM 4147 N N . THR A 1 504 ? -31.516 70.5 11.039 1 74.31 504 THR A N 1
ATOM 4148 C CA . THR A 1 504 ? -32.344 71.375 11.898 1 74.31 504 THR A CA 1
ATOM 4149 C C . THR A 1 504 ? -33.219 72.25 11.062 1 74.31 504 THR A C 1
ATOM 4151 O O . THR A 1 504 ? -34.219 72.812 11.57 1 74.31 504 THR A O 1
ATOM 4154 N N . GLY A 1 505 ? -33 72.438 9.75 1 77.38 505 GLY A N 1
ATOM 4155 C CA . GLY A 1 505 ? -33.844 73.188 8.812 1 77.38 505 GLY A CA 1
ATOM 4156 C C . GLY A 1 505 ? -33.625 74.688 8.852 1 77.38 505 GLY A C 1
ATOM 4157 O O . GLY A 1 505 ? -34.062 75.438 7.973 1 77.38 505 GLY A O 1
ATOM 4158 N N . ARG A 1 506 ? -33 75.312 9.797 1 78.19 506 ARG A N 1
ATOM 4159 C CA . ARG A 1 506 ? -32.844 76.75 9.969 1 78.19 506 ARG A CA 1
ATOM 4160 C C . ARG A 1 506 ? -31.672 77.25 9.141 1 78.19 506 ARG A C 1
ATOM 4162 O O . ARG A 1 506 ? -31.703 78.375 8.633 1 78.19 506 ARG A O 1
ATOM 4169 N N . ILE A 1 507 ? -30.656 76.438 8.945 1 87.5 507 ILE A N 1
ATOM 4170 C CA . ILE A 1 507 ? -29.438 76.812 8.25 1 87.5 507 ILE A CA 1
ATOM 4171 C C . ILE A 1 507 ? -29.109 75.812 7.148 1 87.5 507 ILE A C 1
ATOM 4173 O O . ILE A 1 507 ? -29.156 74.625 7.383 1 87.5 507 ILE A O 1
ATOM 4177 N N . GLN A 1 508 ? -28.984 76.188 5.953 1 92.44 508 GLN A N 1
ATOM 4178 C CA . GLN A 1 508 ? -28.562 75.375 4.848 1 92.44 508 GLN A CA 1
ATOM 4179 C C . GLN A 1 508 ? -27.062 75.188 4.848 1 92.44 508 GLN A C 1
ATOM 4181 O O . GLN A 1 508 ? -26.297 76.125 4.816 1 92.44 508 GLN A O 1
ATOM 4186 N N . VAL A 1 509 ? -26.609 73.938 4.945 1 92.62 509 VAL A N 1
ATOM 4187 C CA . VAL A 1 509 ? -25.172 73.625 4.984 1 92.62 509 VAL A CA 1
ATOM 4188 C C . VAL A 1 509 ? -24.766 72.875 3.732 1 92.62 509 VAL A C 1
ATOM 4190 O O . VAL A 1 509 ? -25.406 71.875 3.389 1 92.62 509 VAL A O 1
ATOM 4193 N N . HIS A 1 510 ? -23.859 73.312 2.902 1 92.88 510 HIS A N 1
ATOM 4194 C CA . HIS A 1 510 ? -23.234 72.625 1.776 1 92.88 510 HIS A CA 1
ATOM 4195 C C . HIS A 1 510 ? -21.797 72.188 2.102 1 92.88 510 HIS A C 1
ATOM 4197 O O . HIS A 1 510 ? -20.984 73.062 2.477 1 92.88 510 HIS A O 1
ATOM 4203 N N . SER A 1 511 ? -21.547 70.938 2.121 1 92.75 511 SER A N 1
ATOM 4204 C CA . SER A 1 511 ? -20.219 70.5 2.496 1 92.75 511 SER A CA 1
ATOM 4205 C C . SER A 1 511 ? -19.578 69.625 1.383 1 92.75 511 SER A C 1
ATOM 4207 O O . SER A 1 511 ? -20.266 68.875 0.693 1 92.75 511 SER A O 1
ATOM 4209 N N . MET A 1 512 ? -18.344 69.875 1.01 1 92.81 512 MET A N 1
ATOM 4210 C CA . MET A 1 512 ? -17.469 69.062 0.158 1 92.81 512 MET A CA 1
ATOM 4211 C C . MET A 1 512 ? -16.234 68.625 0.926 1 92.81 512 MET A C 1
ATOM 4213 O O . MET A 1 512 ? -15.266 69.375 1.068 1 92.81 512 MET A O 1
ATOM 4217 N N . ILE A 1 513 ? -16.281 67.375 1.371 1 93.19 513 ILE A N 1
ATOM 4218 C CA . ILE A 1 513 ? -15.25 66.812 2.266 1 93.19 513 ILE A CA 1
ATOM 4219 C C . ILE A 1 513 ? -14.5 65.688 1.586 1 93.19 513 ILE A C 1
ATOM 4221 O O . ILE A 1 513 ? -15.086 64.688 1.248 1 93.19 513 ILE A O 1
ATOM 4225 N N . GLY A 1 514 ? -13.164 65.938 1.338 1 89.75 514 GLY A N 1
ATOM 4226 C CA . GLY A 1 514 ? -12.305 64.875 0.829 1 89.75 514 GLY A CA 1
ATOM 4227 C C . GLY A 1 514 ? -11.648 64.062 1.927 1 89.75 514 GLY A C 1
ATOM 4228 O O . GLY A 1 514 ? -11.711 64.438 3.102 1 89.75 514 GLY A O 1
ATOM 4229 N N . ASP A 1 515 ? -11.156 62.875 1.601 1 89.31 515 ASP A N 1
ATOM 4230 C CA . ASP A 1 515 ? -10.461 62 2.541 1 89.31 515 ASP A CA 1
ATOM 4231 C C . ASP A 1 515 ? -8.953 62.281 2.527 1 89.31 515 ASP A C 1
ATOM 4233 O O . ASP A 1 515 ? -8.227 61.75 1.689 1 89.31 515 ASP A O 1
ATOM 4237 N N . PHE A 1 516 ? -8.516 63.25 3.457 1 87.69 516 PHE A N 1
ATOM 4238 C CA . PHE A 1 516 ? -7.117 63.656 3.404 1 87.69 516 PHE A CA 1
ATOM 4239 C C . PHE A 1 516 ? -6.484 63.594 4.789 1 87.69 516 PHE A C 1
ATOM 4241 O O . PHE A 1 516 ? -5.34 64 4.973 1 87.69 516 PHE A O 1
ATOM 4248 N N . SER A 1 517 ? -7.223 63.094 5.762 1 85.81 517 SER A N 1
ATOM 4249 C CA . SER A 1 517 ? -6.727 63.062 7.133 1 85.81 517 SER A CA 1
ATOM 4250 C C . SER A 1 517 ? -5.512 62.156 7.262 1 85.81 517 SER A C 1
ATOM 4252 O O . SER A 1 517 ? -4.75 62.25 8.227 1 85.81 517 SER A O 1
ATOM 4254 N N . GLY A 1 518 ? -5.367 61.25 6.289 1 81.88 518 GLY A N 1
ATOM 4255 C CA . GLY A 1 518 ? -4.23 60.344 6.289 1 81.88 518 GLY A CA 1
ATOM 4256 C C . GLY A 1 518 ? -2.895 61.031 6.254 1 81.88 518 GLY A C 1
ATOM 4257 O O . GLY A 1 518 ? -1.883 60.5 6.711 1 81.88 518 GLY A O 1
ATOM 4258 N N . ALA A 1 519 ? -2.83 62.281 5.789 1 81.19 519 ALA A N 1
ATOM 4259 C CA . ALA A 1 519 ? -1.6 63.062 5.652 1 81.19 519 ALA A CA 1
ATOM 4260 C C . ALA A 1 519 ? -1.243 63.75 6.965 1 81.19 519 ALA A C 1
ATOM 4262 O O . ALA A 1 519 ? -0.161 64.312 7.094 1 81.19 519 ALA A O 1
ATOM 4263 N N . LEU A 1 520 ? -2.154 63.688 7.984 1 82.44 520 LEU A N 1
ATOM 4264 C CA . LEU A 1 520 ? -1.967 64.375 9.266 1 82.44 520 LEU A CA 1
ATOM 4265 C C . LEU A 1 520 ? -1.662 63.375 10.367 1 82.44 520 LEU A C 1
ATOM 4267 O O . LEU A 1 520 ? -1.988 62.188 10.242 1 82.44 520 LEU A O 1
ATOM 4271 N N . LYS A 1 521 ? -0.996 63.75 11.273 1 78.44 521 LYS A N 1
ATOM 4272 C CA . LYS A 1 521 ? -0.859 62.969 12.5 1 78.44 521 LYS A CA 1
ATOM 4273 C C . LYS A 1 521 ? -2.154 63 13.312 1 78.44 521 LYS A C 1
ATOM 4275 O O . LYS A 1 521 ? -2.996 63.875 13.125 1 78.44 521 LYS A O 1
ATOM 4280 N N . ILE A 1 522 ? -2.365 62.094 14.109 1 75 522 ILE A N 1
ATOM 4281 C CA . ILE A 1 522 ? -3.611 61.938 14.852 1 75 522 ILE A CA 1
ATOM 4282 C C . ILE A 1 522 ? -3.85 63.188 15.719 1 75 522 ILE A C 1
ATOM 4284 O O . ILE A 1 522 ? -4.988 63.625 15.867 1 75 522 ILE A O 1
ATOM 4288 N N . ASP A 1 523 ? -2.816 63.781 16.281 1 73.06 523 ASP A N 1
ATOM 4289 C CA . ASP A 1 523 ? -2.953 65 17.094 1 73.06 523 ASP A CA 1
ATOM 4290 C C . ASP A 1 523 ? -3.365 66.188 16.234 1 73.06 523 ASP A C 1
ATOM 4292 O O . ASP A 1 523 ? -4.164 67 16.672 1 73.06 523 ASP A O 1
ATOM 4296 N N . GLU A 1 524 ? -2.818 66.25 15.109 1 81.12 524 GLU A N 1
ATOM 4297 C CA . GLU A 1 524 ? -3.178 67.312 14.18 1 81.12 524 GLU A CA 1
ATOM 4298 C C . GLU A 1 524 ? -4.641 67.188 13.75 1 81.12 524 GLU A C 1
ATOM 4300 O O . GLU A 1 524 ? -5.328 68.25 13.602 1 81.12 524 GLU A O 1
ATOM 4305 N N . CYS A 1 525 ? -5.02 65.938 13.539 1 86.5 525 CYS A N 1
ATOM 4306 C CA . CYS A 1 525 ? -6.418 65.688 13.203 1 86.5 525 CYS A CA 1
ATOM 4307 C C . CYS A 1 525 ? -7.34 66.25 14.281 1 86.5 525 CYS A C 1
ATOM 4309 O O . CYS A 1 525 ? -8.375 66.875 13.977 1 86.5 525 CYS A O 1
ATOM 4311 N N . LEU A 1 526 ? -6.961 66.062 15.422 1 80.62 526 LEU A N 1
ATOM 4312 C CA . LEU A 1 526 ? -7.77 66.562 16.531 1 80.62 526 LEU A CA 1
ATOM 4313 C C . LEU A 1 526 ? -7.832 68.062 16.516 1 80.62 526 LEU A C 1
ATOM 4315 O O . LEU A 1 526 ? -8.891 68.625 16.766 1 80.62 526 LEU A O 1
ATOM 4319 N N . HIS A 1 527 ? -6.684 68.75 16.297 1 84.19 527 HIS A N 1
ATOM 4320 C CA . HIS A 1 527 ? -6.668 70.188 16.203 1 84.19 527 HIS A CA 1
ATOM 4321 C C . HIS A 1 527 ? -7.598 70.688 15.109 1 84.19 527 HIS A C 1
ATOM 4323 O O . HIS A 1 527 ? -8.336 71.625 15.305 1 84.19 527 HIS A O 1
ATOM 4329 N N . VAL A 1 528 ? -7.582 70.062 13.992 1 90 528 VAL A N 1
ATOM 4330 C CA . VAL A 1 528 ? -8.453 70.438 12.883 1 90 528 VAL A CA 1
ATOM 4331 C C . VAL A 1 528 ? -9.914 70.25 13.305 1 90 528 VAL A C 1
ATOM 4333 O O . VAL A 1 528 ? -10.727 71.188 13.055 1 90 528 VAL A O 1
ATOM 4336 N N . GLN A 1 529 ? -10.203 69.188 13.938 1 87.44 529 GLN A N 1
ATOM 4337 C CA . GLN A 1 529 ? -11.562 68.938 14.414 1 87.44 529 GLN A CA 1
ATOM 4338 C C . GLN A 1 529 ? -12.039 70 15.352 1 87.44 529 GLN A C 1
ATOM 4340 O O . GLN A 1 529 ? -13.141 70.562 15.188 1 87.44 529 GLN A O 1
ATOM 4345 N N . LYS A 1 530 ? -11.234 70.312 16.281 1 82.88 530 LYS A N 1
ATOM 4346 C CA . LYS A 1 530 ? -11.609 71.312 17.297 1 82.88 530 LYS A CA 1
ATOM 4347 C C . LYS A 1 530 ? -11.758 72.688 16.703 1 82.88 530 LYS A C 1
ATOM 4349 O O . LYS A 1 530 ? -12.648 73.438 17.109 1 82.88 530 LYS A O 1
ATOM 4354 N N . ILE A 1 531 ? -10.906 73 15.836 1 87.5 531 ILE A N 1
ATOM 4355 C CA . ILE A 1 531 ? -11.008 74.312 15.156 1 87.5 531 ILE A CA 1
ATOM 4356 C C . ILE A 1 531 ? -12.32 74.375 14.383 1 87.5 531 ILE A C 1
ATOM 4358 O O . ILE A 1 531 ? -13.047 75.375 14.477 1 87.5 531 ILE A O 1
ATOM 4362 N N . PHE A 1 532 ? -12.609 73.375 13.695 1 91.62 532 PHE A N 1
ATOM 4363 C CA . PHE A 1 532 ? -13.852 73.312 12.945 1 91.62 532 PHE A CA 1
ATOM 4364 C C . PHE A 1 532 ? -15.055 73.5 13.867 1 91.62 532 PHE A C 1
ATOM 4366 O O . PHE A 1 532 ? -15.93 74.375 13.578 1 91.62 532 PHE A O 1
ATOM 4373 N N . LEU A 1 533 ? -15.039 72.812 14.922 1 85.25 533 LEU A N 1
ATOM 4374 C CA . LEU A 1 533 ? -16.172 72.812 15.836 1 85.25 533 LEU A CA 1
ATOM 4375 C C . LEU A 1 533 ? -16.297 74.25 16.453 1 85.25 533 LEU A C 1
ATOM 4377 O O . LEU A 1 533 ? -17.422 74.75 16.641 1 85.25 533 LEU A O 1
ATOM 4381 N N . GLU A 1 534 ? -15.164 74.75 16.734 1 82.25 534 GLU A N 1
ATOM 4382 C CA . GLU A 1 534 ? -15.172 76.125 17.312 1 82.25 534 GLU A CA 1
ATOM 4383 C C . GLU A 1 534 ? -15.703 77.125 16.312 1 82.25 534 GLU A C 1
ATOM 4385 O O . GLU A 1 534 ? -16.5 78 16.672 1 82.25 534 GLU A O 1
ATOM 4390 N N . VAL A 1 535 ? -15.297 77.125 15.102 1 87.62 535 VAL A N 1
ATOM 4391 C CA . VAL A 1 535 ? -15.727 78.062 14.062 1 87.62 535 VAL A CA 1
ATOM 4392 C C . VAL A 1 535 ? -17.219 77.875 13.805 1 87.62 535 VAL A C 1
ATOM 4394 O O . VAL A 1 535 ? -17.969 78.812 13.742 1 87.62 535 VAL A O 1
ATOM 4397 N N . MET A 1 536 ? -17.625 76.688 13.758 1 85.88 536 MET A N 1
ATOM 4398 C CA . MET A 1 536 ? -19.031 76.375 13.508 1 85.88 536 MET A CA 1
ATOM 4399 C C . MET A 1 536 ? -19.906 76.875 14.664 1 85.88 536 MET A C 1
ATOM 4401 O O . MET A 1 536 ? -20.984 77.438 14.453 1 85.88 536 MET A O 1
ATOM 4405 N N . SER A 1 537 ? -19.484 76.625 15.812 1 80.88 537 SER A N 1
ATOM 4406 C CA . SER A 1 537 ? -20.219 77.062 16.984 1 80.88 537 SER A CA 1
ATOM 4407 C C . SER A 1 537 ? -20.359 78.562 17.016 1 80.88 537 SER A C 1
ATOM 4409 O O . SER A 1 537 ? -21.422 79.062 17.359 1 80.88 537 SER A O 1
ATOM 4411 N N . ASN A 1 538 ? -19.375 79.25 16.688 1 80.38 538 ASN A N 1
ATOM 4412 C CA . ASN A 1 538 ? -19.406 80.688 16.625 1 80.38 538 ASN A CA 1
ATOM 4413 C C . ASN A 1 538 ? -20.391 81.188 15.57 1 80.38 538 ASN A C 1
ATOM 4415 O O . ASN A 1 538 ? -21.109 82.188 15.797 1 80.38 538 ASN A O 1
ATOM 4419 N N . ILE A 1 539 ? -20.406 80.562 14.484 1 86 539 ILE A N 1
ATOM 4420 C CA . ILE A 1 539 ? -21.328 80.938 13.414 1 86 539 ILE A CA 1
ATOM 4421 C C . ILE A 1 539 ? -22.766 80.688 13.875 1 86 539 ILE A C 1
ATOM 4423 O O . ILE A 1 539 ? -23.625 81.562 13.633 1 86 539 ILE A O 1
ATOM 4427 N N . LEU A 1 540 ? -22.922 79.688 14.578 1 83.12 540 LEU A N 1
ATOM 4428 C CA . LEU A 1 540 ? -24.266 79.375 15.016 1 83.12 540 LEU A CA 1
ATOM 4429 C C . LEU A 1 540 ? -24.719 80.25 16.141 1 83.12 540 LEU A C 1
ATOM 4431 O O . LEU A 1 540 ? -25.891 80.625 16.219 1 83.12 540 LEU A O 1
ATOM 4435 N N . ARG A 1 541 ? -23.828 80.625 17 1 74.62 541 ARG A N 1
ATOM 4436 C CA . ARG A 1 541 ? -24.188 81.438 18.156 1 74.62 541 ARG A CA 1
ATOM 4437 C C . ARG A 1 541 ? -24.266 82.875 17.797 1 74.62 541 ARG A C 1
ATOM 4439 O O . ARG A 1 541 ? -25.172 83.625 18.234 1 74.62 541 ARG A O 1
ATOM 4446 N N . HIS A 1 542 ? -23.281 83.312 17 1 75.31 542 HIS A N 1
ATOM 4447 C CA . HIS A 1 542 ? -23.141 84.75 16.812 1 75.31 542 HIS A CA 1
ATOM 4448 C C . HIS A 1 542 ? -23.391 85.188 15.367 1 75.31 542 HIS A C 1
ATOM 4450 O O . HIS A 1 542 ? -23.516 86.375 15.062 1 75.31 542 HIS A O 1
ATOM 4456 N N . GLY A 1 543 ? -23.516 84.375 14.438 1 77.31 543 GLY A N 1
ATOM 4457 C CA . GLY A 1 543 ? -23.469 84.75 13.031 1 77.31 543 GLY A CA 1
ATOM 4458 C C . GLY A 1 543 ? -24.828 85 12.414 1 77.31 543 GLY A C 1
ATOM 4459 O O . GLY A 1 543 ? -24.969 85.688 11.422 1 77.31 543 GLY A O 1
ATOM 4460 N N . GLU A 1 544 ? -25.875 84.375 12.914 1 80.69 544 GLU A N 1
ATOM 4461 C CA . GLU A 1 544 ? -27.219 84.438 12.328 1 80.69 544 GLU A CA 1
ATOM 4462 C C . GLU A 1 544 ? -27.172 84.062 10.844 1 80.69 544 GLU A C 1
ATOM 4464 O O . GLU A 1 544 ? -27.766 84.75 10.016 1 80.69 544 GLU A O 1
ATOM 4469 N N . ALA A 1 545 ? -26.391 83.188 10.469 1 87.56 545 ALA A N 1
ATOM 4470 C CA . ALA A 1 545 ? -26.188 82.75 9.086 1 87.56 545 ALA A CA 1
ATOM 4471 C C . ALA A 1 545 ? -27.359 81.875 8.594 1 87.56 545 ALA A C 1
ATOM 4473 O O . ALA A 1 545 ? -27.969 81.188 9.367 1 87.56 545 ALA A O 1
ATOM 4474 N N . GLU A 1 546 ? -27.766 82 7.359 1 89.81 546 GLU A N 1
ATOM 4475 C CA . GLU A 1 546 ? -28.797 81.188 6.727 1 89.81 546 GLU A CA 1
ATOM 4476 C C . GLU A 1 546 ? -28.188 80.125 5.863 1 89.81 546 GLU A C 1
ATOM 4478 O O . GLU A 1 546 ? -28.812 79.062 5.609 1 89.81 546 GLU A O 1
ATOM 4483 N N . SER A 1 547 ? -27.016 80.375 5.457 1 93.12 547 SER A N 1
ATOM 4484 C CA . SER A 1 547 ? -26.312 79.438 4.641 1 93.12 547 SER A CA 1
ATOM 4485 C C . SER A 1 547 ? -24.844 79.312 5.055 1 93.12 547 SER A C 1
ATOM 4487 O O . SER A 1 547 ? -24.188 80.312 5.32 1 93.12 547 SER A O 1
ATOM 4489 N N . ILE A 1 548 ? -24.328 78.062 5.137 1 93.81 548 ILE A N 1
ATOM 4490 C CA . ILE A 1 548 ? -22.938 77.75 5.48 1 93.81 548 ILE A CA 1
ATOM 4491 C C . ILE A 1 548 ? -22.312 76.812 4.445 1 93.81 548 ILE A C 1
ATOM 4493 O O . ILE A 1 548 ? -22.969 75.875 4 1 93.81 548 ILE A O 1
ATOM 4497 N N . HIS A 1 549 ? -21.125 77.062 3.963 1 94.88 549 HIS A N 1
ATOM 4498 C CA . HIS A 1 549 ? -20.375 76.25 3.057 1 94.88 549 HIS A CA 1
ATOM 4499 C C . HIS A 1 549 ? -19.078 75.75 3.709 1 94.88 549 HIS A C 1
ATOM 4501 O O . HIS A 1 549 ? -18.297 76.562 4.223 1 94.88 549 HIS A O 1
ATOM 4507 N N . VAL A 1 550 ? -18.859 74.438 3.742 1 95.06 550 VAL A N 1
ATOM 4508 C CA . VAL A 1 550 ? -17.656 73.875 4.328 1 95.06 550 VAL A CA 1
ATOM 4509 C C . VAL A 1 550 ? -16.891 73.062 3.262 1 95.06 550 VAL A C 1
ATOM 4511 O O . VAL A 1 550 ? -17.469 72.25 2.59 1 95.06 550 VAL A O 1
ATOM 4514 N N . PHE A 1 551 ? -15.578 73.375 3.053 1 95 551 PHE A N 1
ATOM 4515 C CA . PHE A 1 551 ? -14.703 72.688 2.104 1 95 551 PHE A CA 1
ATOM 4516 C C . PHE A 1 551 ? -13.469 72.188 2.803 1 95 551 PHE A C 1
ATOM 4518 O O . PHE A 1 551 ? -12.805 72.875 3.561 1 95 551 PHE A O 1
ATOM 4525 N N . TRP A 1 552 ? -13.203 70.875 2.711 1 94.62 552 TRP A N 1
ATOM 4526 C CA . TRP A 1 552 ? -11.992 70.188 3.152 1 94.62 552 TRP A CA 1
ATOM 4527 C C . TRP A 1 552 ? -11.305 69.5 1.984 1 94.62 552 TRP A C 1
ATOM 4529 O O . TRP A 1 552 ? -11.789 68.438 1.485 1 94.62 552 TRP A O 1
ATOM 4539 N N . ARG A 1 553 ? -10.211 70 1.405 1 92.5 553 ARG A N 1
ATOM 4540 C CA . ARG A 1 553 ? -9.57 69.438 0.204 1 92.5 553 ARG A CA 1
ATOM 4541 C C . ARG A 1 553 ? -8.055 69.625 0.27 1 92.5 553 ARG A C 1
ATOM 4543 O O . ARG A 1 553 ? -7.551 70.375 1.14 1 92.5 553 ARG A O 1
ATOM 4550 N N . LYS A 1 554 ? -7.387 68.875 -0.55 1 91 554 LYS A N 1
ATOM 4551 C CA . LYS A 1 554 ? -5.941 69 -0.711 1 91 554 LYS A CA 1
ATOM 4552 C C . LYS A 1 554 ? -5.602 70 -1.84 1 91 554 LYS A C 1
ATOM 4554 O O . LYS A 1 554 ? -6.168 69.938 -2.93 1 91 554 LYS A O 1
ATOM 4559 N N . GLU A 1 555 ? -4.824 71 -1.535 1 85.12 555 GLU A N 1
ATOM 4560 C CA . GLU A 1 555 ? -4.34 71.938 -2.537 1 85.12 555 GLU A CA 1
ATOM 4561 C C . GLU A 1 555 ? -2.82 71.875 -2.672 1 85.12 555 GLU A C 1
ATOM 4563 O O . GLU A 1 555 ? -2.168 71.062 -1.991 1 85.12 555 GLU A O 1
ATOM 4568 N N . VAL A 1 556 ? -2.264 72.625 -3.629 1 80.56 556 VAL A N 1
ATOM 4569 C CA . VAL A 1 556 ? -0.841 72.625 -3.951 1 80.56 556 VAL A CA 1
ATOM 4570 C C . VAL A 1 556 ? -0.022 72.938 -2.703 1 80.56 556 VAL A C 1
ATOM 4572 O O . VAL A 1 556 ? 1.013 72.312 -2.457 1 80.56 556 VAL A O 1
ATOM 4575 N N . GLN A 1 557 ? -0.495 73.75 -1.878 1 80.06 557 GLN A N 1
ATOM 4576 C CA . GLN A 1 557 ? 0.274 74.188 -0.735 1 80.06 557 GLN A CA 1
ATOM 4577 C C . GLN A 1 557 ? -0.005 73.375 0.508 1 80.06 557 GLN A C 1
ATOM 4579 O O . GLN A 1 557 ? 0.708 73.5 1.509 1 80.06 557 GLN A O 1
ATOM 4584 N N . GLY A 1 558 ? -0.967 72.562 0.436 1 89.06 558 GLY A N 1
ATOM 4585 C CA . GLY A 1 558 ? -1.271 71.75 1.589 1 89.06 558 GLY A CA 1
ATOM 4586 C C . GLY A 1 558 ? -2.75 71.438 1.731 1 89.06 558 GLY A C 1
ATOM 4587 O O . GLY A 1 558 ? -3.484 71.438 0.741 1 89.06 558 GLY A O 1
ATOM 4588 N N . LEU A 1 559 ? -3.16 71.062 2.943 1 92.94 559 LEU A N 1
ATOM 4589 C CA . LEU A 1 559 ? -4.566 70.812 3.244 1 92.94 559 LEU A CA 1
ATOM 4590 C C . LEU A 1 559 ? -5.273 72.125 3.648 1 92.94 559 LEU A C 1
ATOM 4592 O O . LEU A 1 559 ? -4.711 72.938 4.375 1 92.94 559 LEU A O 1
ATOM 4596 N N . ILE A 1 560 ? -6.426 72.312 3.088 1 93.94 560 ILE A N 1
ATOM 4597 C CA . ILE A 1 560 ? -7.133 73.562 3.346 1 93.94 560 ILE A CA 1
ATOM 4598 C C . ILE A 1 560 ? -8.539 73.25 3.865 1 93.94 560 ILE A C 1
ATOM 4600 O O . ILE A 1 560 ? -9.25 72.438 3.303 1 93.94 560 ILE A O 1
ATOM 4604 N N . LEU A 1 561 ? -8.914 73.812 4.949 1 95.06 561 LEU A N 1
ATOM 4605 C CA . LEU A 1 561 ? -10.273 73.875 5.465 1 95.06 561 LEU A CA 1
ATOM 4606 C C . LEU A 1 561 ? -10.883 75.25 5.262 1 95.06 561 LEU A C 1
ATOM 4608 O O . LEU A 1 561 ? -10.359 76.25 5.773 1 95.06 561 LEU A O 1
ATOM 4612 N N . LYS A 1 562 ? -11.945 75.375 4.477 1 94.62 562 LYS A N 1
ATOM 4613 C CA . LYS A 1 562 ? -12.641 76.625 4.207 1 94.62 562 LYS A CA 1
ATOM 4614 C C . LYS A 1 562 ? -14.086 76.562 4.684 1 94.62 562 LYS A C 1
ATOM 4616 O O . LYS A 1 562 ? -14.805 75.625 4.395 1 94.62 562 LYS A O 1
ATOM 4621 N N . ILE A 1 563 ? -14.461 77.5 5.465 1 93.94 563 ILE A N 1
ATOM 4622 C CA . ILE A 1 563 ? -15.836 77.688 5.922 1 93.94 563 ILE A CA 1
ATOM 4623 C C . ILE A 1 563 ? -16.359 79.062 5.566 1 93.94 563 ILE A C 1
ATOM 4625 O O . ILE A 1 563 ? -15.75 80.062 5.91 1 93.94 563 ILE A O 1
ATOM 4629 N N . SER A 1 564 ? -17.422 79.125 4.84 1 93.56 564 SER A N 1
ATOM 4630 C CA . SER A 1 564 ? -18.047 80.438 4.457 1 93.56 564 SER A CA 1
ATOM 4631 C C . SER A 1 564 ? -19.516 80.438 4.887 1 93.56 564 SER A C 1
ATOM 4633 O O . SER A 1 564 ? -20.172 79.438 4.945 1 93.56 564 SER A O 1
ATOM 4635 N N . ASN A 1 565 ? -19.891 81.625 5.32 1 91.56 565 ASN A N 1
ATOM 4636 C CA . ASN A 1 565 ? -21.281 81.812 5.719 1 91.56 565 ASN A CA 1
ATOM 4637 C C . ASN A 1 565 ? -21.812 83.188 5.344 1 91.56 565 ASN A C 1
ATOM 4639 O O . ASN A 1 565 ? -21.016 84.062 5.113 1 91.56 565 ASN A O 1
ATOM 4643 N N . ASP A 1 566 ? -23.125 83.312 5.258 1 88.81 566 ASP A N 1
ATOM 4644 C CA . ASP A 1 566 ? -23.75 84.562 4.867 1 88.81 566 ASP A CA 1
ATOM 4645 C C . ASP A 1 566 ? -24.203 85.375 6.094 1 88.81 566 ASP A C 1
ATOM 4647 O O . ASP A 1 566 ? -25.078 86.25 5.988 1 88.81 566 ASP A O 1
ATOM 4651 N N . GLY A 1 567 ? -23.656 85.062 7.172 1 84.12 567 GLY A N 1
ATOM 4652 C CA . GLY A 1 567 ? -24.062 85.75 8.391 1 84.12 567 GLY A CA 1
ATOM 4653 C C . GLY A 1 567 ? -23.25 87 8.68 1 84.12 567 GLY A C 1
ATOM 4654 O O . GLY A 1 567 ? -22.766 87.625 7.754 1 84.12 567 GLY A O 1
ATOM 4655 N N . LYS A 1 568 ? -23.188 87.375 9.953 1 81.94 568 LYS A N 1
ATOM 4656 C CA . LYS A 1 568 ? -22.484 88.562 10.398 1 81.94 568 LYS A CA 1
ATOM 4657 C C . LYS A 1 568 ? -20.984 88.438 10.242 1 81.94 568 LYS A C 1
ATOM 4659 O O . LYS A 1 568 ? -20.453 87.312 10.195 1 81.94 568 LYS A O 1
ATOM 4664 N N . LYS A 1 569 ? -20.359 89.5 10.055 1 77.06 569 LYS A N 1
ATOM 4665 C CA . LYS A 1 569 ? -18.891 89.562 9.938 1 77.06 569 LYS A CA 1
ATOM 4666 C C . LYS A 1 569 ? -18.234 89.062 11.203 1 77.06 569 LYS A C 1
ATOM 4668 O O . LYS A 1 569 ? -18.703 89.312 12.312 1 77.06 569 LYS A O 1
ATOM 4673 N N . PHE A 1 570 ? -17.172 88.188 10.969 1 73 570 PHE A N 1
ATOM 4674 C CA . PHE A 1 570 ? -16.406 87.75 12.125 1 73 570 PHE A CA 1
ATOM 4675 C C . PHE A 1 570 ? -15.789 89 12.836 1 73 570 PHE A C 1
ATOM 4677 O O . PHE A 1 570 ? -15.383 89.938 12.188 1 73 570 PHE A O 1
ATOM 4684 N N . GLU A 1 571 ? -15.977 89.188 14.102 1 59.91 571 GLU A N 1
ATOM 4685 C CA . GLU A 1 571 ? -15.344 90.312 14.812 1 59.91 571 GLU A CA 1
ATOM 4686 C C . GLU A 1 571 ? -13.836 90.312 14.594 1 59.91 571 GLU A C 1
ATOM 4688 O O . GLU A 1 571 ? -13.219 89.25 14.43 1 59.91 571 GLU A O 1
ATOM 4693 N N . ASN A 1 572 ? -13.141 91.5 14.406 1 54.97 572 ASN A N 1
ATOM 4694 C CA . ASN A 1 572 ? -11.719 91.688 14.148 1 54.97 572 ASN A CA 1
ATOM 4695 C C . ASN A 1 572 ? -10.867 90.875 15.117 1 54.97 572 ASN A C 1
ATOM 4697 O O . ASN A 1 572 ? -10.898 91.125 16.328 1 54.97 572 ASN A O 1
ATOM 4701 N N . PRO A 1 573 ? -10.242 89.812 14.672 1 54.81 573 PRO A N 1
ATOM 4702 C CA . PRO A 1 573 ? -9.484 88.875 15.539 1 54.81 573 PRO A CA 1
ATOM 4703 C C . PRO A 1 573 ? -8.375 89.562 16.312 1 54.81 573 PRO A C 1
ATOM 4705 O O . PRO A 1 573 ? -7.836 89.062 17.281 1 54.81 573 PRO A O 1
ATOM 4708 N N . TYR A 1 574 ? -7.895 90.75 15.805 1 50.59 574 TYR A N 1
ATOM 4709 C CA . TYR A 1 574 ? -6.797 91.5 16.422 1 50.59 574 TYR A CA 1
ATOM 4710 C C . TYR A 1 574 ? -7.309 92.438 17.516 1 50.59 574 TYR A C 1
ATOM 4712 O O . TYR A 1 574 ? -6.531 93.188 18.141 1 50.59 574 TYR A O 1
ATOM 4720 N N . LEU A 1 575 ? -8.57 92.688 17.781 1 47.53 575 LEU A N 1
ATOM 4721 C CA . LEU A 1 575 ? -9.016 93.562 18.859 1 47.53 575 LEU A CA 1
ATOM 4722 C C . LEU A 1 575 ? -8.93 92.875 20.219 1 47.53 575 LEU A C 1
ATOM 4724 O O . LEU A 1 575 ? -9.07 91.688 20.312 1 47.53 575 LEU A O 1
ATOM 4728 N N . GLU A 1 576 ? -8.477 93.562 21.328 1 47.47 576 GLU A N 1
ATOM 4729 C CA . GLU A 1 576 ? -8.07 93.188 22.688 1 47.47 576 GLU A CA 1
ATOM 4730 C C . GLU A 1 576 ? -9.125 92.375 23.391 1 47.47 576 GLU A C 1
ATOM 4732 O O . GLU A 1 576 ? -8.812 91.625 24.328 1 47.47 576 GLU A O 1
ATOM 4737 N N . THR A 1 577 ? -10.438 92.688 23.422 1 47.03 577 THR A N 1
ATOM 4738 C CA . THR A 1 577 ? -11.406 91.938 24.266 1 47.03 577 THR A CA 1
ATOM 4739 C C . THR A 1 577 ? -11.648 90.562 23.766 1 47.03 577 THR A C 1
ATOM 4741 O O . THR A 1 577 ? -12.57 90.312 22.984 1 47.03 577 THR A O 1
ATOM 4744 N N . LYS A 1 578 ? -10.781 89.688 23.5 1 54.94 578 LYS A N 1
ATOM 4745 C CA . LYS A 1 578 ? -10.719 88.438 22.688 1 54.94 578 LYS A CA 1
ATOM 4746 C C . LYS A 1 578 ? -11.422 87.312 23.391 1 54.94 578 LYS A C 1
ATOM 4748 O O . LYS A 1 578 ? -11.141 87 24.547 1 54.94 578 LYS A O 1
ATOM 4753 N N . GLY A 1 579 ? -12.625 86.938 22.859 1 57.53 579 GLY A N 1
ATOM 4754 C CA . GLY A 1 579 ? -13.359 85.75 23.359 1 57.53 579 GLY A CA 1
ATOM 4755 C C . GLY A 1 579 ? -12.531 84.5 23.375 1 57.53 579 GLY A C 1
ATOM 4756 O O . GLY A 1 579 ? -11.523 84.375 22.656 1 57.53 579 GLY A O 1
ATOM 4757 N N . ILE A 1 580 ? -12.766 83.625 24.297 1 61.28 580 ILE A N 1
ATOM 4758 C CA . ILE A 1 580 ? -12.078 82.375 24.594 1 61.28 580 ILE A CA 1
ATOM 4759 C C . ILE A 1 580 ? -12.039 81.5 23.344 1 61.28 580 ILE A C 1
ATOM 4761 O O . ILE A 1 580 ? -11.039 80.875 23.062 1 61.28 580 ILE A O 1
ATOM 4765 N N . GLY A 1 581 ? -12.969 81.812 22.438 1 69.12 581 GLY A N 1
ATOM 4766 C CA . GLY A 1 581 ? -13.078 81 21.25 1 69.12 581 GLY A CA 1
ATOM 4767 C C . GLY A 1 581 ? -12.039 81.312 20.188 1 69.12 581 GLY A C 1
ATOM 4768 O O . GLY A 1 581 ? -11.406 80.375 19.656 1 69.12 581 GLY A O 1
ATOM 4769 N N . LEU A 1 582 ? -11.945 82.5 19.891 1 75.38 582 LEU A N 1
ATOM 4770 C CA . LEU A 1 582 ? -11 82.938 18.859 1 75.38 582 LEU A CA 1
ATOM 4771 C C . LEU A 1 582 ? -9.562 82.688 19.297 1 75.38 582 LEU A C 1
ATOM 4773 O O . LEU A 1 582 ? -8.711 82.375 18.484 1 75.38 582 LEU A O 1
ATOM 4777 N N . GLU A 1 583 ? -9.359 82.75 20.516 1 73.31 583 GLU A N 1
ATOM 4778 C CA . GLU A 1 583 ? -8.039 82.438 21.062 1 73.31 583 GLU A CA 1
ATOM 4779 C C . GLU A 1 583 ? -7.711 81 20.922 1 73.31 583 GLU A C 1
ATOM 4781 O O . GLU A 1 583 ? -6.57 80.625 20.641 1 73.31 583 GLU A O 1
ATOM 4786 N N . ASN A 1 584 ? -8.734 80.25 21.125 1 72.94 584 ASN A N 1
ATOM 4787 C CA . ASN A 1 584 ? -8.562 78.812 20.969 1 72.94 584 ASN A CA 1
ATOM 4788 C C . ASN A 1 584 ? -8.203 78.438 19.531 1 72.94 584 ASN A C 1
ATOM 4790 O O . ASN A 1 584 ? -7.344 77.562 19.312 1 72.94 584 ASN A O 1
ATOM 4794 N N . ILE A 1 585 ? -8.805 79 18.594 1 81.81 585 ILE A N 1
ATOM 4795 C CA . ILE A 1 585 ? -8.555 78.75 17.188 1 81.81 585 ILE A CA 1
ATOM 4796 C C . ILE A 1 585 ? -7.125 79.125 16.828 1 81.81 585 ILE A C 1
ATOM 4798 O O . ILE A 1 585 ? -6.414 78.375 16.172 1 81.81 585 ILE A O 1
ATOM 4802 N N . LYS A 1 586 ? -6.695 80.25 17.344 1 80 586 LYS A N 1
ATOM 4803 C CA . LYS A 1 586 ? -5.352 80.75 17.062 1 80 586 LYS A CA 1
ATOM 4804 C C . LYS A 1 586 ? -4.293 79.812 17.656 1 80 586 LYS A C 1
ATOM 4806 O O . LYS A 1 586 ? -3.283 79.5 17.016 1 80 586 LYS A O 1
ATOM 4811 N N . MET A 1 587 ? -4.574 79.438 18.781 1 76.94 587 MET A N 1
ATOM 4812 C CA . MET A 1 587 ? -3.643 78.562 19.484 1 76.94 587 MET A CA 1
ATOM 4813 C C . MET A 1 587 ? -3.496 77.188 18.75 1 76.94 587 MET A C 1
ATOM 4815 O O . MET A 1 587 ? -2.381 76.75 18.531 1 76.94 587 MET A O 1
ATOM 4819 N N . ARG A 1 588 ? -4.555 76.688 18.406 1 79.69 588 ARG A N 1
ATOM 4820 C CA . ARG A 1 588 ? -4.543 75.375 17.734 1 79.69 588 ARG A CA 1
ATOM 4821 C C . ARG A 1 588 ? -3.936 75.5 16.328 1 79.69 588 ARG A C 1
ATOM 4823 O O . ARG A 1 588 ? -3.234 74.625 15.875 1 79.69 588 ARG A O 1
ATOM 4830 N N . ALA A 1 589 ? -4.242 76.625 15.727 1 85.62 589 ALA A N 1
ATOM 4831 C CA . ALA A 1 589 ? -3.643 76.875 14.422 1 85.62 589 ALA A CA 1
ATOM 4832 C C . ALA A 1 589 ? -2.127 77 14.523 1 85.62 589 ALA A C 1
ATOM 4834 O O . ALA A 1 589 ? -1.396 76.562 13.648 1 85.62 589 ALA A O 1
ATOM 4835 N N . PHE A 1 590 ? -1.77 77.5 15.586 1 81.69 590 PHE A N 1
ATOM 4836 C CA . PHE A 1 590 ? -0.339 77.688 15.828 1 81.69 590 PHE A CA 1
ATOM 4837 C C . PHE A 1 590 ? 0.314 76.312 16.016 1 81.69 590 PHE A C 1
ATOM 4839 O O . PHE A 1 590 ? 1.39 76.062 15.469 1 81.69 590 PHE A O 1
ATOM 4846 N N . LYS A 1 591 ? -0.341 75.5 16.641 1 76.81 591 LYS A N 1
ATOM 4847 C CA . LYS A 1 591 ? 0.17 74.125 16.891 1 76.81 591 LYS A CA 1
ATOM 4848 C C . LYS A 1 591 ? 0.23 73.312 15.602 1 76.81 591 LYS A C 1
ATOM 4850 O O . LYS A 1 591 ? 1.079 72.438 15.453 1 76.81 591 LYS A O 1
ATOM 4855 N N . LEU A 1 592 ? -0.61 73.625 14.734 1 85.5 592 LEU A N 1
ATOM 4856 C CA . LEU A 1 592 ? -0.662 72.938 13.43 1 85.5 592 LEU A CA 1
ATOM 4857 C C . LEU A 1 592 ? 0.326 73.625 12.461 1 85.5 592 LEU A C 1
ATOM 4859 O O . LEU A 1 592 ? 0.478 73.125 11.328 1 85.5 592 LEU A O 1
ATOM 4863 N N . GLU A 1 593 ? 0.965 74.625 13 1 84.88 593 GLU A N 1
ATOM 4864 C CA . GLU A 1 593 ? 1.828 75.438 12.141 1 84.88 593 GLU A CA 1
ATOM 4865 C C . GLU A 1 593 ? 1.077 75.938 10.906 1 84.88 593 GLU A C 1
ATOM 4867 O O . GLU A 1 593 ? 1.608 75.875 9.797 1 84.88 593 GLU A O 1
ATOM 4872 N N . SER A 1 594 ? -0.076 76.188 11.172 1 87.81 594 SER A N 1
ATOM 4873 C CA . SER A 1 594 ? -0.964 76.625 10.078 1 87.81 594 SER A CA 1
ATOM 4874 C C . SER A 1 594 ? -1.283 78.062 10.141 1 87.81 594 SER A C 1
ATOM 4876 O O . SER A 1 594 ? -1 78.75 11.141 1 87.81 594 SER A O 1
ATOM 4878 N N . ASN A 1 595 ? -1.735 78.562 8.977 1 84.81 595 ASN A N 1
ATOM 4879 C CA . ASN A 1 595 ? -2.211 79.938 8.883 1 84.81 595 ASN A CA 1
ATOM 4880 C C . ASN A 1 595 ? -3.734 80 8.828 1 84.81 595 ASN A C 1
ATOM 4882 O O . ASN A 1 595 ? -4.367 79.25 8.125 1 84.81 595 ASN A O 1
ATOM 4886 N N . VAL A 1 596 ? -4.25 80.875 9.789 1 89.12 596 VAL A N 1
ATOM 4887 C CA . VAL A 1 596 ? -5.695 81.062 9.812 1 89.12 596 VAL A CA 1
ATOM 4888 C C . VAL A 1 596 ? -6.043 82.438 9.266 1 89.12 596 VAL A C 1
ATOM 4890 O O . VAL A 1 596 ? -5.379 83.438 9.594 1 89.12 596 VAL A O 1
ATOM 4893 N N . ARG A 1 597 ? -7.027 82.562 8.391 1 87.88 597 ARG A N 1
ATOM 4894 C CA . ARG A 1 597 ? -7.488 83.812 7.824 1 87.88 597 ARG A CA 1
ATOM 4895 C C . ARG A 1 597 ? -8.992 83.938 7.984 1 87.88 597 ARG A C 1
ATOM 4897 O O . ARG A 1 597 ? -9.75 83 7.766 1 87.88 597 ARG A O 1
ATOM 4904 N N . PHE A 1 598 ? -9.32 85.125 8.555 1 87.88 598 PHE A N 1
ATOM 4905 C CA . PHE A 1 598 ? -10.719 85.562 8.57 1 87.88 598 PHE A CA 1
ATOM 4906 C C . PHE A 1 598 ? -10.938 86.75 7.633 1 87.88 598 PHE A C 1
ATOM 4908 O O . PHE A 1 598 ? -10.234 87.75 7.711 1 87.88 598 PHE A O 1
ATOM 4915 N N . TYR A 1 599 ? -11.773 86.625 6.699 1 86.19 599 TYR A N 1
ATOM 4916 C CA . TYR A 1 599 ? -12.016 87.812 5.812 1 86.19 599 TYR A CA 1
ATOM 4917 C C . TYR A 1 599 ? -13.469 87.812 5.352 1 86.19 599 TYR A C 1
ATOM 4919 O O . TYR A 1 599 ? -14.188 86.812 5.469 1 86.19 599 TYR A O 1
ATOM 4927 N N . TYR A 1 600 ? -13.891 89 5.066 1 85.94 600 TYR A N 1
ATOM 4928 C CA . TYR A 1 600 ? -15.25 89.25 4.586 1 85.94 600 TYR A CA 1
ATOM 4929 C C . TYR A 1 600 ? -15.242 89.688 3.119 1 85.94 600 TYR A C 1
ATOM 4931 O O . TYR A 1 600 ? -14.547 90.625 2.738 1 85.94 600 TYR A O 1
ATOM 4939 N N . GLU A 1 601 ? -15.75 88.875 2.316 1 84.44 601 GLU A N 1
ATOM 4940 C CA . GLU A 1 601 ? -15.797 89.188 0.885 1 84.44 601 GLU A CA 1
ATOM 4941 C C . GLU A 1 601 ? -17.172 88.812 0.3 1 84.44 601 GLU A C 1
ATOM 4943 O O . GLU A 1 601 ? -17.766 87.812 0.647 1 84.44 601 GLU A O 1
ATOM 4948 N N . LYS A 1 602 ? -17.672 89.75 -0.605 1 84.06 602 LYS A N 1
ATOM 4949 C CA . LYS A 1 602 ? -18.906 89.562 -1.357 1 84.06 602 LYS A CA 1
ATOM 4950 C C . LYS A 1 602 ? -20.078 89.25 -0.425 1 84.06 602 LYS A C 1
ATOM 4952 O O . LYS A 1 602 ? -20.828 88.312 -0.659 1 84.06 602 LYS A O 1
ATOM 4957 N N . SER A 1 603 ? -20.25 89.875 0.756 1 82.25 603 SER A N 1
ATOM 4958 C CA . SER A 1 603 ? -21.344 89.812 1.72 1 82.25 603 SER A CA 1
ATOM 4959 C C . SER A 1 603 ? -21.344 88.438 2.449 1 82.25 603 SER A C 1
ATOM 4961 O O . SER A 1 603 ? -22.406 88 2.883 1 82.25 603 SER A O 1
ATOM 4963 N N . LYS A 1 604 ? -20.172 87.875 2.463 1 89 604 LYS A N 1
ATOM 4964 C CA . LYS A 1 604 ? -20.062 86.562 3.205 1 89 604 LYS A CA 1
ATOM 4965 C C . LYS A 1 604 ? -18.828 86.625 4.117 1 89 604 LYS A C 1
ATOM 4967 O O . LYS A 1 604 ? -17.828 87.25 3.799 1 89 604 LYS A O 1
ATOM 4972 N N . SER A 1 605 ? -18.938 85.938 5.184 1 90.5 605 SER A N 1
ATOM 4973 C CA . SER A 1 605 ? -17.812 85.812 6.105 1 90.5 605 SER A CA 1
ATOM 4974 C C . SER A 1 605 ? -17.078 84.5 5.816 1 90.5 605 SER A C 1
ATOM 4976 O O . SER A 1 605 ? -17.688 83.438 5.637 1 90.5 605 SER A O 1
ATOM 4978 N N . HIS A 1 606 ? -15.805 84.625 5.688 1 91.44 606 HIS A N 1
ATOM 4979 C CA . HIS A 1 606 ? -14.984 83.5 5.324 1 91.44 606 HIS A CA 1
ATOM 4980 C C . HIS A 1 606 ? -13.961 83.188 6.41 1 91.44 606 HIS A C 1
ATOM 4982 O O . HIS A 1 606 ? -13.367 84.125 6.992 1 91.44 606 HIS A O 1
ATOM 4988 N N . PHE A 1 607 ? -13.766 81.875 6.652 1 92.12 607 PHE A N 1
ATOM 4989 C CA . PHE A 1 607 ? -12.695 81.312 7.473 1 92.12 607 PHE A CA 1
ATOM 4990 C C . PHE A 1 607 ? -11.844 80.312 6.664 1 92.12 607 PHE A C 1
ATOM 4992 O O . PHE A 1 607 ? -12.375 79.5 5.918 1 92.12 607 PHE A O 1
ATOM 4999 N N . GLU A 1 608 ? -10.539 80.5 6.75 1 93.69 608 GLU A N 1
ATOM 5000 C CA . GLU A 1 608 ? -9.633 79.625 6.031 1 93.69 608 GLU A CA 1
ATOM 5001 C C . GLU A 1 608 ? -8.492 79.125 6.934 1 93.69 608 GLU A C 1
ATOM 5003 O O . GLU A 1 608 ? -7.848 79.938 7.602 1 93.69 608 GLU A O 1
ATOM 5008 N N . LEU A 1 609 ? -8.328 77.812 7.02 1 93.44 609 LEU A N 1
ATOM 5009 C CA . LEU A 1 609 ? -7.199 77.188 7.691 1 93.44 609 LEU A CA 1
ATOM 5010 C C . LEU A 1 609 ? -6.324 76.438 6.688 1 93.44 609 LEU A C 1
ATOM 5012 O O . LEU A 1 609 ? -6.789 75.5 6.016 1 93.44 609 LEU A O 1
ATOM 5016 N N . LEU A 1 610 ? -5.098 76.875 6.5 1 93.38 610 LEU A N 1
ATOM 5017 C CA . LEU A 1 610 ? -4.156 76.188 5.586 1 93.38 610 LEU A CA 1
ATOM 5018 C C . LEU A 1 610 ? -3.068 75.5 6.359 1 93.38 610 LEU A C 1
ATOM 5020 O O . LEU A 1 610 ? -2.316 76.125 7.117 1 93.38 610 LEU A O 1
ATOM 5024 N N . ILE A 1 611 ? -3.055 74.25 6.207 1 92.44 611 ILE A N 1
ATOM 5025 C CA . ILE A 1 611 ? -2.041 73.375 6.836 1 92.44 611 ILE A CA 1
ATOM 5026 C C . ILE A 1 611 ? -0.987 73 5.801 1 92.44 611 ILE A C 1
ATOM 5028 O O . ILE A 1 611 ? -1.273 72.25 4.871 1 92.44 611 ILE A O 1
ATOM 5032 N N . PRO A 1 612 ? 0.229 73.438 6.027 1 84.38 612 PRO A N 1
ATOM 5033 C CA . PRO A 1 612 ? 1.255 73.125 5.023 1 84.38 612 PRO A CA 1
ATOM 5034 C C . PRO A 1 612 ? 1.663 71.625 5 1 84.38 612 PRO A C 1
ATOM 5036 O O . PRO A 1 612 ? 1.822 71.062 6.055 1 84.38 612 PRO A O 1
ATOM 5039 N N . ARG A 1 613 ? 1.499 70.938 3.801 1 77 613 ARG A N 1
ATOM 5040 C CA . ARG A 1 613 ? 1.987 69.625 3.623 1 77 613 ARG A CA 1
ATOM 5041 C C . ARG A 1 613 ? 2.488 69.375 2.201 1 77 613 ARG A C 1
ATOM 5043 O O . ARG A 1 613 ? 1.984 70 1.257 1 77 613 ARG A O 1
ATOM 5050 N N . MET B 1 1 ? -11.391 22.484 -12.906 1 27.33 1 MET B N 1
ATOM 5051 C CA . MET B 1 1 ? -11.5 21.578 -14.047 1 27.33 1 MET B CA 1
ATOM 5052 C C . MET B 1 1 ? -10.188 20.844 -14.297 1 27.33 1 MET B C 1
ATOM 5054 O O . MET B 1 1 ? -10.148 19.875 -15.062 1 27.33 1 MET B O 1
ATOM 5058 N N . LYS B 1 2 ? -9.07 21.609 -14.125 1 35.28 2 LYS B N 1
ATOM 5059 C CA . LYS B 1 2 ? -7.77 21.062 -14.523 1 35.28 2 LYS B CA 1
ATOM 5060 C C . LYS B 1 2 ? -7.41 19.844 -13.695 1 35.28 2 LYS B C 1
ATOM 5062 O O . LYS B 1 2 ? -6.496 19.094 -14.055 1 35.28 2 LYS B O 1
ATOM 5067 N N . LYS B 1 3 ? -7.852 19.781 -12.5 1 38.16 3 LYS B N 1
ATOM 5068 C CA . LYS B 1 3 ? -7.262 18.891 -11.508 1 38.16 3 LYS B CA 1
ATOM 5069 C C . LYS B 1 3 ? -7.789 17.469 -11.664 1 38.16 3 LYS B C 1
ATOM 5071 O O . LYS B 1 3 ? -7.469 16.594 -10.867 1 38.16 3 LYS B O 1
ATOM 5076 N N . ILE B 1 4 ? -8.805 17.312 -12.508 1 35.47 4 ILE B N 1
ATOM 5077 C CA . ILE B 1 4 ? -9.398 15.992 -12.672 1 35.47 4 ILE B CA 1
ATOM 5078 C C . ILE B 1 4 ? -8.516 15.141 -13.578 1 35.47 4 ILE B C 1
ATOM 5080 O O . ILE B 1 4 ? -8.836 13.984 -13.859 1 35.47 4 ILE B O 1
ATOM 5084 N N . SER B 1 5 ? -7.469 15.656 -14.195 1 33.09 5 SER B N 1
ATOM 5085 C CA . SER B 1 5 ? -6.84 14.93 -15.297 1 33.09 5 SER B CA 1
ATOM 5086 C C . SER B 1 5 ? -6.156 13.656 -14.797 1 33.09 5 SER B C 1
ATOM 5088 O O . SER B 1 5 ? -5.836 12.766 -15.586 1 33.09 5 SER B O 1
ATOM 5090 N N . LEU B 1 6 ? -5.773 13.727 -13.664 1 34.12 6 LEU B N 1
ATOM 5091 C CA . LEU B 1 6 ? -4.855 12.617 -13.398 1 34.12 6 LEU B CA 1
ATOM 5092 C C . LEU B 1 6 ? -5.605 11.297 -13.312 1 34.12 6 LEU B C 1
ATOM 5094 O O . LEU B 1 6 ? -4.992 10.227 -13.289 1 34.12 6 LEU B O 1
ATOM 5098 N N . LEU B 1 7 ? -6.883 11.391 -13.273 1 34.19 7 LEU B N 1
ATOM 5099 C CA . LEU B 1 7 ? -7.609 10.148 -13.031 1 34.19 7 LEU B CA 1
ATOM 5100 C C . LEU B 1 7 ? -7.586 9.258 -14.273 1 34.19 7 LEU B C 1
ATOM 5102 O O . LEU B 1 7 ? -7.844 8.062 -14.18 1 34.19 7 LEU B O 1
ATOM 5106 N N . LEU B 1 8 ? -7.371 9.844 -15.469 1 32.12 8 LEU B N 1
ATOM 5107 C CA . LEU B 1 8 ? -7.633 9.109 -16.703 1 32.12 8 LEU B CA 1
ATOM 5108 C C . LEU B 1 8 ? -6.566 8.047 -16.938 1 32.12 8 LEU B C 1
ATOM 5110 O O . LEU B 1 8 ? -6.672 7.254 -17.875 1 32.12 8 LEU B O 1
ATOM 5114 N N . PHE B 1 9 ? -5.496 8.18 -16.328 1 33.22 9 PHE B N 1
ATOM 5115 C CA . PHE B 1 9 ? -4.496 7.293 -16.906 1 33.22 9 PHE B CA 1
ATOM 5116 C C . PHE B 1 9 ? -4.777 5.84 -16.547 1 33.22 9 PHE B C 1
ATOM 5118 O O . PHE B 1 9 ? -4.082 4.934 -17 1 33.22 9 PHE B O 1
ATOM 5125 N N . PHE B 1 10 ? -5.445 5.656 -15.562 1 34.34 10 PHE B N 1
ATOM 5126 C CA . PHE B 1 10 ? -5.496 4.234 -15.25 1 34.34 10 PHE B CA 1
ATOM 5127 C C . PHE B 1 10 ? -6.422 3.494 -16.203 1 34.34 10 PHE B C 1
ATOM 5129 O O . PHE B 1 10 ? -6.625 2.287 -16.078 1 34.34 10 PHE B O 1
ATOM 5136 N N . PHE B 1 11 ? -7.098 4.16 -17.125 1 32.69 11 PHE B N 1
ATOM 5137 C CA . PHE B 1 11 ? -8.125 3.514 -17.938 1 32.69 11 PHE B CA 1
ATOM 5138 C C . PHE B 1 11 ? -7.488 2.615 -18.984 1 32.69 11 PHE B C 1
ATOM 5140 O O . PHE B 1 11 ? -8.172 1.793 -19.609 1 32.69 11 PHE B O 1
ATOM 5147 N N . PRO B 1 12 ? -6.293 2.943 -19.438 1 32.69 12 PRO B N 1
ATOM 5148 C CA . PRO B 1 12 ? -6.066 2.217 -20.688 1 32.69 12 PRO B CA 1
ATOM 5149 C C . PRO B 1 12 ? -6.012 0.704 -20.484 1 32.69 12 PRO B C 1
ATOM 5151 O O . PRO B 1 12 ? -6.164 -0.054 -21.453 1 32.69 12 PRO B O 1
ATOM 5154 N N . TYR B 1 13 ? -5.555 0.312 -19.406 1 34.5 13 TYR B N 1
ATOM 5155 C CA . TYR B 1 13 ? -5.289 -1.12 -19.469 1 34.5 13 TYR B CA 1
ATOM 5156 C C . TYR B 1 13 ? -6.586 -1.916 -19.547 1 34.5 13 TYR B C 1
ATOM 5158 O O . TYR B 1 13 ? -6.562 -3.148 -19.578 1 34.5 13 TYR B O 1
ATOM 5166 N N . LEU B 1 14 ? -7.676 -1.242 -19.391 1 33.88 14 LEU B N 1
ATOM 5167 C CA . LEU B 1 14 ? -8.93 -1.983 -19.516 1 33.88 14 LEU B CA 1
ATOM 5168 C C . LEU B 1 14 ? -9.094 -2.543 -20.922 1 33.88 14 LEU B C 1
ATOM 5170 O O . LEU B 1 14 ? -9.891 -3.453 -21.141 1 33.88 14 LEU B O 1
ATOM 5174 N N . TYR B 1 15 ? -8.555 -1.865 -21.922 1 32.88 15 TYR B N 1
ATOM 5175 C CA . TYR B 1 15 ? -8.953 -2.225 -23.281 1 32.88 15 TYR B CA 1
ATOM 5176 C C . TYR B 1 15 ? -8.383 -3.58 -23.672 1 32.88 15 TYR B C 1
ATOM 5178 O O . TYR B 1 15 ? -8.859 -4.211 -24.609 1 32.88 15 TYR B O 1
ATOM 5186 N N . GLN B 1 16 ? -7.227 -3.91 -23.172 1 34 16 GLN B N 1
ATOM 5187 C CA . GLN B 1 16 ? -6.664 -5.039 -23.891 1 34 16 GLN B CA 1
ATOM 5188 C C . GLN B 1 16 ? -7.48 -6.309 -23.672 1 34 16 GLN B C 1
ATOM 5190 O O . GLN B 1 16 ? -7.188 -7.355 -24.234 1 34 16 GLN B O 1
ATOM 5195 N N . CYS B 1 17 ? -8.234 -6.266 -22.641 1 35.91 17 CYS B N 1
ATOM 5196 C CA . CYS B 1 17 ? -8.859 -7.578 -22.562 1 35.91 17 CYS B CA 1
ATOM 5197 C C . CYS B 1 17 ? -9.805 -7.801 -23.734 1 35.91 17 CYS B C 1
ATOM 5199 O O . CYS B 1 17 ? -10.477 -8.836 -23.812 1 35.91 17 CYS B O 1
ATOM 5201 N N . SER B 1 18 ? -10.266 -6.691 -24.375 1 34.5 18 SER B N 1
ATOM 5202 C CA . SER B 1 18 ? -11.242 -7.055 -25.391 1 34.5 18 SER B CA 1
ATOM 5203 C C . SER B 1 18 ? -10.57 -7.695 -26.594 1 34.5 18 SER B C 1
ATOM 5205 O O . SER B 1 18 ? -10.391 -7.043 -27.625 1 34.5 18 SER B O 1
ATOM 5207 N N . ASP B 1 19 ? -9.438 -8.055 -26.578 1 34.28 19 ASP B N 1
ATOM 5208 C CA . ASP B 1 19 ? -9.25 -8.75 -27.859 1 34.28 19 ASP B CA 1
ATOM 5209 C C . ASP B 1 19 ? -10.492 -9.57 -28.219 1 34.28 19 ASP B C 1
ATOM 5211 O O . ASP B 1 19 ? -10.688 -10.672 -27.719 1 34.28 19 ASP B O 1
ATOM 5215 N N . LEU B 1 20 ? -11.555 -8.852 -28.516 1 34.66 20 LEU B N 1
ATOM 5216 C CA . LEU B 1 20 ? -12.656 -9.367 -29.312 1 34.66 20 LEU B CA 1
ATOM 5217 C C . LEU B 1 20 ? -12.148 -9.992 -30.609 1 34.66 20 LEU B C 1
ATOM 5219 O O . LEU B 1 20 ? -12.047 -9.312 -31.625 1 34.66 20 LEU B O 1
ATOM 5223 N N . THR B 1 21 ? -11.055 -10.453 -30.797 1 35.84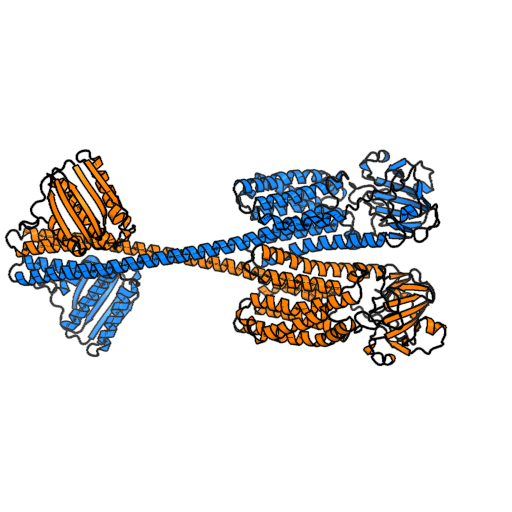 21 THR B N 1
ATOM 5224 C CA . THR B 1 21 ? -11.078 -11.219 -32.031 1 35.84 21 THR B CA 1
ATOM 5225 C C . THR B 1 21 ? -12.453 -11.836 -32.25 1 35.84 21 THR B C 1
ATOM 5227 O O . THR B 1 21 ? -13.188 -12.109 -31.312 1 35.84 21 THR B O 1
ATOM 5230 N N . LYS B 1 22 ? -12.867 -11.695 -33.375 1 42.88 22 LYS B N 1
ATOM 5231 C CA . LYS B 1 22 ? -14.031 -12.43 -33.875 1 42.88 22 LYS B CA 1
ATOM 5232 C C . LYS B 1 22 ? -14.148 -13.789 -33.188 1 42.88 22 LYS B C 1
ATOM 5234 O O . LYS B 1 22 ? -13.227 -14.602 -33.25 1 42.88 22 LYS B O 1
ATOM 5239 N N . PRO B 1 23 ? -14.977 -13.93 -32.219 1 45.16 23 PRO B N 1
ATOM 5240 C CA . PRO B 1 23 ? -15.133 -15.242 -31.609 1 45.16 23 PRO B CA 1
ATOM 5241 C C . PRO B 1 23 ? -15.039 -16.391 -32.594 1 45.16 23 PRO B C 1
ATOM 5243 O O . PRO B 1 23 ? -15.82 -16.453 -33.562 1 45.16 23 PRO B O 1
ATOM 5246 N N . LYS B 1 24 ? -13.93 -16.734 -33 1 53.16 24 LYS B N 1
ATOM 5247 C CA . LYS B 1 24 ? -13.992 -18 -33.75 1 53.16 24 LYS B CA 1
ATOM 5248 C C . LYS B 1 24 ? -15.016 -18.938 -33.156 1 53.16 24 LYS B C 1
ATOM 5250 O O . LYS B 1 24 ? -15.133 -19.047 -31.922 1 53.16 24 LYS B O 1
ATOM 5255 N N . SER B 1 25 ? -16.031 -19.281 -33.844 1 68.12 25 SER B N 1
ATOM 5256 C CA . SER B 1 25 ? -17.125 -20.188 -33.531 1 68.12 25 SER B CA 1
ATOM 5257 C C . SER B 1 25 ? -16.625 -21.5 -32.938 1 68.12 25 SER B C 1
ATOM 5259 O O . SER B 1 25 ? -15.859 -22.219 -33.562 1 68.12 25 SER B O 1
ATOM 5261 N N . PHE B 1 26 ? -16.5 -21.594 -31.641 1 82.5 26 PHE B N 1
ATOM 5262 C CA . PHE B 1 26 ? -16.172 -22.844 -30.984 1 82.5 26 PHE B CA 1
ATOM 5263 C C . PHE B 1 26 ? -17.266 -23.875 -31.188 1 82.5 26 PHE B C 1
ATOM 5265 O O . PHE B 1 26 ? -18.453 -23.516 -31.266 1 82.5 26 PHE B O 1
ATOM 5272 N N . PRO B 1 27 ? -16.828 -25.016 -31.391 1 87.88 27 PRO B N 1
ATOM 5273 C CA . PRO B 1 27 ? -17.859 -26.047 -31.422 1 87.88 27 PRO B CA 1
ATOM 5274 C C . PRO B 1 27 ? -18.641 -26.141 -30.125 1 87.88 27 PRO B C 1
ATOM 5276 O O . PRO B 1 27 ? -18.094 -25.922 -29.047 1 87.88 27 PRO B O 1
ATOM 5279 N N . VAL B 1 28 ? -19.922 -26.438 -30.281 1 91.56 28 VAL B N 1
ATOM 5280 C CA . VAL B 1 28 ? -20.797 -26.594 -29.125 1 91.56 28 VAL B CA 1
ATOM 5281 C C . VAL B 1 28 ? -21.328 -28.016 -29.078 1 91.56 28 VAL B C 1
ATOM 5283 O O . VAL B 1 28 ? -21.562 -28.641 -30.125 1 91.56 28 VAL B O 1
ATOM 5286 N N . SER B 1 29 ? -21.422 -28.5 -27.891 1 93 29 SER B N 1
ATOM 5287 C CA . SER B 1 29 ? -21.938 -29.859 -27.719 1 93 29 SER B CA 1
ATOM 5288 C C . SER B 1 29 ? -23.438 -29.938 -28 1 93 29 SER B C 1
ATOM 5290 O O . SER B 1 29 ? -24.172 -29 -27.688 1 93 29 SER B O 1
ATOM 5292 N N . SER B 1 30 ? -23.766 -31.047 -28.641 1 93.62 30 SER B N 1
ATOM 5293 C CA . SER B 1 30 ? -25.172 -31.359 -28.922 1 93.62 30 SER B CA 1
ATOM 5294 C C . SER B 1 30 ? -25.516 -32.781 -28.5 1 93.62 30 SER B C 1
ATOM 5296 O O . SER B 1 30 ? -24.844 -33.719 -28.906 1 93.62 30 SER B O 1
ATOM 5298 N N . SER B 1 31 ? -26.469 -32.906 -27.672 1 94.12 31 SER B N 1
ATOM 5299 C CA . SER B 1 31 ? -26.969 -34.188 -27.203 1 94.12 31 SER B CA 1
ATOM 5300 C C . SER B 1 31 ? -25.875 -34.969 -26.484 1 94.12 31 SER B C 1
ATOM 5302 O O . SER B 1 31 ? -25.703 -36.188 -26.734 1 94.12 31 SER B O 1
ATOM 5304 N N . GLY B 1 32 ? -25.078 -34.25 -25.828 1 95.06 32 GLY B N 1
ATOM 5305 C CA . GLY B 1 32 ? -24.094 -34.906 -24.984 1 95.06 32 GLY B CA 1
ATOM 5306 C C . GLY B 1 32 ? -22.828 -35.281 -25.719 1 95.06 32 GLY B C 1
ATOM 5307 O O . GLY B 1 32 ? -22 -36.062 -25.203 1 95.06 32 GLY B O 1
ATOM 5308 N N . LYS B 1 33 ? -22.719 -34.812 -26.906 1 95.94 33 LYS B N 1
ATOM 5309 C CA . LYS B 1 33 ? -21.531 -35.156 -27.703 1 95.94 33 LYS B CA 1
ATOM 5310 C C . LYS B 1 33 ? -20.906 -33.906 -28.312 1 95.94 33 LYS B C 1
ATOM 5312 O O . LYS B 1 33 ? -21.625 -32.969 -28.703 1 95.94 33 LYS B O 1
ATOM 5317 N N . ILE B 1 34 ? -19.625 -33.906 -28.297 1 94.56 34 ILE B N 1
ATOM 5318 C CA . ILE B 1 34 ? -18.906 -32.812 -28.922 1 94.56 34 ILE B CA 1
ATOM 5319 C C . ILE B 1 34 ? -17.719 -33.375 -29.719 1 94.56 34 ILE B C 1
ATOM 5321 O O . ILE B 1 34 ? -17.047 -34.281 -29.281 1 94.56 34 ILE B O 1
ATOM 5325 N N . SER B 1 35 ? -17.5 -32.875 -30.922 1 92.06 35 SER B N 1
ATOM 5326 C CA . SER B 1 35 ? -16.359 -33.219 -31.75 1 92.06 35 SER B CA 1
ATOM 5327 C C . SER B 1 35 ? -15.352 -32.094 -31.859 1 92.06 35 SER B C 1
ATOM 5329 O O . SER B 1 35 ? -15.727 -30.953 -32.156 1 92.06 35 SER B O 1
ATOM 5331 N N . ILE B 1 36 ? -14.164 -32.469 -31.578 1 90 36 ILE B N 1
ATOM 5332 C CA . ILE B 1 36 ? -13.148 -31.422 -31.562 1 90 36 ILE B CA 1
ATOM 5333 C C . ILE B 1 36 ? -12.094 -31.688 -32.625 1 90 36 ILE B C 1
ATOM 5335 O O . ILE B 1 36 ? -11.734 -32.844 -32.875 1 90 36 ILE B O 1
ATOM 5339 N N . HIS B 1 37 ? -11.617 -30.547 -33.219 1 88.06 37 HIS B N 1
ATOM 5340 C CA . HIS B 1 37 ? -10.555 -30.578 -34.219 1 88.06 37 HIS B CA 1
ATOM 5341 C C . HIS B 1 37 ? -9.305 -29.859 -33.719 1 88.06 37 HIS B C 1
ATOM 5343 O O . HIS B 1 37 ? -9.367 -29.125 -32.719 1 88.06 37 HIS B O 1
ATOM 5349 N N . LYS B 1 38 ? -8.188 -30.125 -34.375 1 84.56 38 LYS B N 1
ATOM 5350 C CA . LYS B 1 38 ? -6.902 -29.547 -33.969 1 84.56 38 LYS B CA 1
ATOM 5351 C C . LYS B 1 38 ? -6.949 -28.016 -34 1 84.56 38 LYS B C 1
ATOM 5353 O O . LYS B 1 38 ? -6.355 -27.359 -33.156 1 84.56 38 LYS B O 1
ATOM 5358 N N . GLU B 1 39 ? -7.684 -27.469 -34.844 1 82.69 39 GLU B N 1
ATOM 5359 C CA . GLU B 1 39 ? -7.754 -26.031 -35.031 1 82.69 39 GLU B CA 1
ATOM 5360 C C . GLU B 1 39 ? -8.484 -25.359 -33.844 1 82.69 39 GLU B C 1
ATOM 5362 O O . GLU B 1 39 ? -8.258 -24.188 -33.562 1 82.69 39 GLU B O 1
ATOM 5367 N N . ASP B 1 40 ? -9.336 -26.188 -33.25 1 82.88 40 ASP B N 1
ATOM 5368 C CA . ASP B 1 40 ? -10.133 -25.641 -32.156 1 82.88 40 ASP B CA 1
ATOM 5369 C C . ASP B 1 40 ? -9.281 -25.422 -30.922 1 82.88 40 ASP B C 1
ATOM 5371 O O . ASP B 1 40 ? -9.625 -24.609 -30.047 1 82.88 40 ASP B O 1
ATOM 5375 N N . LEU B 1 41 ? -8.164 -26.156 -30.875 1 83.31 41 LEU B N 1
ATOM 5376 C CA . LEU B 1 41 ? -7.379 -26.172 -29.641 1 83.31 41 LEU B CA 1
ATOM 5377 C C . LEU B 1 41 ? -6.281 -25.125 -29.672 1 83.31 41 LEU B C 1
ATOM 5379 O O . LEU B 1 41 ? -5.594 -24.891 -28.672 1 83.31 41 LEU B O 1
ATOM 5383 N N . LEU B 1 42 ? -6.102 -24.484 -30.719 1 72.19 42 LEU B N 1
ATOM 5384 C CA . LEU B 1 42 ? -5 -23.531 -30.891 1 72.19 42 LEU B CA 1
ATOM 5385 C C . LEU B 1 42 ? -5.332 -22.203 -30.234 1 72.19 42 LEU B C 1
ATOM 5387 O O . LEU B 1 42 ? -4.438 -21.391 -29.969 1 72.19 42 LEU B O 1
ATOM 5391 N N . ALA B 1 43 ? -6.57 -22.109 -29.828 1 66.69 43 ALA B N 1
ATOM 5392 C CA . ALA B 1 43 ? -6.984 -20.844 -29.234 1 66.69 43 ALA B CA 1
ATOM 5393 C C . ALA B 1 43 ? -6.75 -20.828 -27.734 1 66.69 43 ALA B C 1
ATOM 5395 O O . ALA B 1 43 ? -6.152 -21.75 -27.188 1 66.69 43 ALA B O 1
ATOM 5396 N N . ARG B 1 44 ? -7.016 -19.688 -27.047 1 69.75 44 ARG B N 1
ATOM 5397 C CA . ARG B 1 44 ? -6.883 -19.422 -25.609 1 69.75 44 ARG B CA 1
ATOM 5398 C C . ARG B 1 44 ? -7.699 -20.422 -24.797 1 69.75 44 ARG B C 1
ATOM 5400 O O . ARG B 1 44 ? -7.977 -20.188 -23.609 1 69.75 44 ARG B O 1
ATOM 5407 N N . GLY B 1 45 ? -8.047 -21.656 -25.375 1 83.31 45 GLY B N 1
ATOM 5408 C CA . GLY B 1 45 ? -8.828 -22.656 -24.656 1 83.31 45 GLY B CA 1
ATOM 5409 C C . GLY B 1 45 ? -10.195 -22.891 -25.281 1 83.31 45 GLY B C 1
ATOM 5410 O O . GLY B 1 45 ? -10.922 -21.938 -25.578 1 83.31 45 GLY B O 1
ATOM 5411 N N . LEU B 1 46 ? -10.547 -24.109 -25.656 1 90.5 46 LEU B N 1
ATOM 5412 C CA . LEU B 1 46 ? -11.852 -24.5 -26.188 1 90.5 46 LEU B CA 1
ATOM 5413 C C . LEU B 1 46 ? -12.82 -24.797 -25.047 1 90.5 46 LEU B C 1
ATOM 5415 O O . LEU B 1 46 ? -12.625 -25.75 -24.281 1 90.5 46 LEU B O 1
ATOM 5419 N N . PRO B 1 47 ? -13.812 -24 -24.906 1 93 47 PRO B N 1
ATOM 5420 C CA . PRO B 1 47 ? -14.805 -24.297 -23.875 1 93 47 PRO B CA 1
ATOM 5421 C C . PRO B 1 47 ? -15.695 -25.484 -24.25 1 93 47 PRO B C 1
ATOM 5423 O O . PRO B 1 47 ? -16.203 -25.562 -25.375 1 93 47 PRO B O 1
ATOM 5426 N N . LEU B 1 48 ? -15.789 -26.406 -23.328 1 95.19 48 LEU B N 1
ATOM 5427 C CA . LEU B 1 48 ? -16.719 -27.516 -23.516 1 95.19 48 LEU B CA 1
ATOM 5428 C C . LEU B 1 48 ? -18.125 -27.109 -23.109 1 95.19 48 LEU B C 1
ATOM 5430 O O . LEU B 1 48 ? -18.672 -27.609 -22.125 1 95.19 48 LEU B O 1
ATOM 5434 N N . ALA B 1 49 ? -18.625 -26.312 -24.016 1 94 49 ALA B N 1
ATOM 5435 C CA . ALA B 1 49 ? -19.938 -25.75 -23.734 1 94 49 ALA B CA 1
ATOM 5436 C C . ALA B 1 49 ? -21 -26.391 -24.625 1 94 49 ALA B C 1
ATOM 5438 O O . ALA B 1 49 ? -20.688 -27.016 -25.625 1 94 49 ALA B O 1
ATOM 5439 N N . GLY B 1 50 ? -22.25 -26.312 -24.125 1 94.62 50 GLY B N 1
ATOM 5440 C CA . GLY B 1 50 ? -23.375 -26.828 -24.891 1 94.62 50 GLY B CA 1
ATOM 5441 C C . GLY B 1 50 ? -24.266 -27.75 -24.078 1 94.62 50 GLY B C 1
ATOM 5442 O O . GLY B 1 50 ? -24.406 -27.562 -22.859 1 94.62 50 GLY B O 1
ATOM 5443 N N . ASP B 1 51 ? -24.859 -28.672 -24.812 1 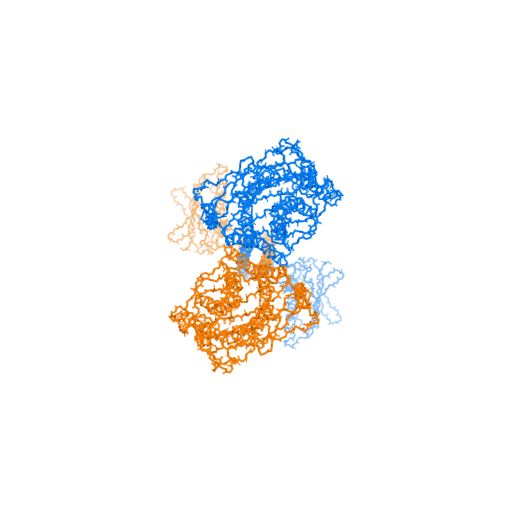95.56 51 ASP B N 1
ATOM 5444 C CA . ASP B 1 51 ? -25.828 -29.562 -24.188 1 95.56 51 ASP B CA 1
ATOM 5445 C C . ASP B 1 51 ? -25.141 -30.797 -23.625 1 95.56 51 ASP B C 1
ATOM 5447 O O . ASP B 1 51 ? -24.641 -31.641 -24.375 1 95.56 51 ASP B O 1
ATOM 5451 N N . TRP B 1 52 ? -25.188 -30.875 -22.328 1 97.12 52 TRP B N 1
ATOM 5452 C CA . TRP B 1 52 ? -24.625 -32.031 -21.641 1 97.12 52 TRP B CA 1
ATOM 5453 C C . TRP B 1 52 ? -25.734 -33 -21.203 1 97.12 52 TRP B C 1
ATOM 5455 O O . TRP B 1 52 ? -26.875 -32.562 -21 1 97.12 52 TRP B O 1
ATOM 5465 N N . GLU B 1 53 ? -25.391 -34.25 -21.062 1 96.62 53 GLU B N 1
ATOM 5466 C CA . GLU B 1 53 ? -26.297 -35.156 -20.391 1 96.62 53 GLU B CA 1
ATOM 5467 C C . GLU B 1 53 ? -26.344 -34.875 -18.891 1 96.62 53 GLU B C 1
ATOM 5469 O O . GLU B 1 53 ? -25.297 -34.656 -18.266 1 96.62 53 GLU B O 1
ATOM 5474 N N . PHE B 1 54 ? -27.516 -34.844 -18.391 1 95.62 54 PHE B N 1
ATOM 5475 C CA . PHE B 1 54 ? -27.656 -34.594 -16.969 1 95.62 54 PHE B CA 1
ATOM 5476 C C . PHE B 1 54 ? -28.656 -35.594 -16.359 1 95.62 54 PHE B C 1
ATOM 5478 O O . PHE B 1 54 ? -29.75 -35.781 -16.875 1 95.62 54 PHE B O 1
ATOM 5485 N N . TYR B 1 55 ? -28.188 -36.219 -15.305 1 95.06 55 TYR B N 1
ATOM 5486 C CA . TYR B 1 55 ? -29 -37.188 -14.555 1 95.06 55 TYR B CA 1
ATOM 5487 C C . TYR B 1 55 ? -29.312 -36.656 -13.156 1 95.06 55 TYR B C 1
ATOM 5489 O O . TYR B 1 55 ? -28.516 -36.812 -12.227 1 95.06 55 TYR B O 1
ATOM 5497 N N . TRP B 1 56 ? -30.453 -36.094 -13.023 1 93.38 56 TRP B N 1
ATOM 5498 C CA . TRP B 1 56 ? -30.859 -35.5 -11.758 1 93.38 56 TRP B CA 1
ATOM 5499 C C . TRP B 1 56 ? -31.25 -36.562 -10.75 1 93.38 56 TRP B C 1
ATOM 5501 O O . TRP B 1 56 ? -31.938 -37.531 -11.094 1 93.38 56 TRP B O 1
ATOM 5511 N N . ASN B 1 57 ? -30.812 -36.5 -9.562 1 92 57 ASN B N 1
ATOM 5512 C CA . ASN B 1 57 ? -31.125 -37.406 -8.453 1 92 57 ASN B CA 1
ATOM 5513 C C . ASN B 1 57 ? -30.578 -38.812 -8.695 1 92 57 ASN B C 1
ATOM 5515 O O . ASN B 1 57 ? -31.234 -39.781 -8.336 1 92 57 ASN B O 1
ATOM 5519 N N . HIS B 1 58 ? -29.5 -38.812 -9.477 1 93.88 58 HIS B N 1
ATOM 5520 C CA . HIS B 1 58 ? -28.797 -40.062 -9.711 1 93.88 58 HIS B CA 1
ATOM 5521 C C . HIS B 1 58 ? -27.344 -39.969 -9.305 1 93.88 58 HIS B C 1
ATOM 5523 O O . HIS B 1 58 ? -26.703 -38.938 -9.539 1 93.88 58 HIS B O 1
ATOM 5529 N N . SER B 1 59 ? -26.906 -40.969 -8.578 1 92.88 59 SER B N 1
ATOM 5530 C CA . SER B 1 59 ? -25.484 -41.062 -8.273 1 92.88 59 SER B CA 1
ATOM 5531 C C . SER B 1 59 ? -24.75 -41.875 -9.344 1 92.88 59 SER B C 1
ATOM 5533 O O . SER B 1 59 ? -25.375 -42.469 -10.219 1 92.88 59 SER B O 1
ATOM 5535 N N . LEU B 1 60 ? -23.453 -41.844 -9.32 1 92.62 60 LEU B N 1
ATOM 5536 C CA . LEU B 1 60 ? -22.656 -42.594 -10.273 1 92.62 60 LEU B CA 1
ATOM 5537 C C . LEU B 1 60 ? -22.953 -44.094 -10.18 1 92.62 60 LEU B C 1
ATOM 5539 O O . LEU B 1 60 ? -22.938 -44.781 -11.188 1 92.62 60 LEU B O 1
ATOM 5543 N N . GLN B 1 61 ? -23.188 -44.562 -8.969 1 90.81 61 GLN B N 1
ATOM 5544 C CA . GLN B 1 61 ? -23.516 -45.969 -8.727 1 90.81 61 GLN B CA 1
ATOM 5545 C C . GLN B 1 61 ? -24.875 -46.312 -9.312 1 90.81 61 GLN B C 1
ATOM 5547 O O . GLN B 1 61 ? -25.062 -47.438 -9.82 1 90.81 61 GLN B O 1
ATOM 5552 N N . ASP B 1 62 ? -25.781 -45.406 -9.25 1 92.12 62 ASP B N 1
ATOM 5553 C CA . ASP B 1 62 ? -27.109 -45.625 -9.812 1 92.12 62 ASP B CA 1
ATOM 5554 C C . ASP B 1 62 ? -27.047 -45.781 -11.328 1 92.12 62 ASP B C 1
ATOM 5556 O O . ASP B 1 62 ? -27.766 -46.594 -11.898 1 92.12 62 ASP B O 1
ATOM 5560 N N . LEU B 1 63 ? -26.219 -45 -11.914 1 91.44 63 LEU B N 1
ATOM 5561 C CA . LEU B 1 63 ? -26.109 -45 -13.375 1 91.44 63 LEU B CA 1
ATOM 5562 C C . LEU B 1 63 ? -25.484 -46.312 -13.867 1 91.44 63 LEU B C 1
ATOM 5564 O O . LEU B 1 63 ? -25.719 -46.719 -15.008 1 91.44 63 LEU B O 1
ATOM 5568 N N . LYS B 1 64 ? -24.625 -46.906 -13.102 1 88.25 64 LYS B N 1
ATOM 5569 C CA . LYS B 1 64 ? -24.031 -48.188 -13.461 1 88.25 64 LYS B CA 1
ATOM 5570 C C . LYS B 1 64 ? -25.047 -49.344 -13.375 1 88.25 64 LYS B C 1
ATOM 5572 O O . LYS B 1 64 ? -24.969 -50.312 -14.117 1 88.25 64 LYS B O 1
ATOM 5577 N N . LYS B 1 65 ? -26.094 -49.156 -12.539 1 88.5 65 LYS B N 1
ATOM 5578 C CA . LYS B 1 65 ? -27.078 -50.219 -12.297 1 88.5 65 LYS B CA 1
ATOM 5579 C C . LYS B 1 65 ? -28.281 -50.062 -13.211 1 88.5 65 LYS B C 1
ATOM 5581 O O . LYS B 1 65 ? -28.891 -51.031 -13.641 1 88.5 65 LYS B O 1
ATOM 5586 N N . GLU B 1 66 ? -28.609 -48.781 -13.375 1 85.06 66 GLU B N 1
ATOM 5587 C CA . GLU B 1 66 ? -29.828 -48.531 -14.133 1 85.06 66 GLU B CA 1
ATOM 5588 C C . GLU B 1 66 ? -29.531 -47.75 -15.414 1 85.06 66 GLU B C 1
ATOM 5590 O O . GLU B 1 66 ? -28.641 -46.906 -15.438 1 85.06 66 GLU B O 1
ATOM 5595 N N . ASN B 1 67 ? -30.203 -48.25 -16.469 1 83.31 67 ASN B N 1
ATOM 5596 C CA . ASN B 1 67 ? -30.141 -47.469 -17.703 1 83.31 67 ASN B CA 1
ATOM 5597 C C . ASN B 1 67 ? -31.141 -46.312 -17.688 1 83.31 67 ASN B C 1
ATOM 5599 O O . ASN B 1 67 ? -32.312 -46.5 -18.078 1 83.31 67 ASN B O 1
ATOM 5603 N N . SER B 1 68 ? -30.734 -45.219 -17.141 1 85.38 68 SER B N 1
ATOM 5604 C CA . SER B 1 68 ? -31.609 -44.031 -17.078 1 85.38 68 SER B CA 1
ATOM 5605 C C . SER B 1 68 ? -31.406 -43.125 -18.297 1 85.38 68 SER B C 1
ATOM 5607 O O . SER B 1 68 ? -30.297 -43.062 -18.828 1 85.38 68 SER B O 1
ATOM 5609 N N . ASN B 1 69 ? -32.531 -42.469 -18.703 1 89.12 69 ASN B N 1
ATOM 5610 C CA . ASN B 1 69 ? -32.469 -41.531 -19.812 1 89.12 69 ASN B CA 1
ATOM 5611 C C . ASN B 1 69 ? -31.969 -40.156 -19.359 1 89.12 69 ASN B C 1
ATOM 5613 O O . ASN B 1 69 ? -32.5 -39.594 -18.391 1 89.12 69 ASN B O 1
ATOM 5617 N N . PRO B 1 70 ? -31.016 -39.719 -20.031 1 91.94 70 PRO B N 1
ATOM 5618 C CA . PRO B 1 70 ? -30.484 -38.406 -19.656 1 91.94 70 PRO B CA 1
ATOM 5619 C C . PRO B 1 70 ? -31.359 -37.25 -20.141 1 91.94 70 PRO B C 1
ATOM 5621 O O . PRO B 1 70 ? -32.125 -37.406 -21.094 1 91.94 70 PRO B O 1
ATOM 5624 N N . VAL B 1 71 ? -31.344 -36.156 -19.422 1 93.38 71 VAL B N 1
ATOM 5625 C CA . VAL B 1 71 ? -31.859 -34.875 -19.875 1 93.38 71 VAL B CA 1
ATOM 5626 C C . VAL B 1 71 ? -30.703 -34 -20.328 1 93.38 71 VAL B C 1
ATOM 5628 O O . VAL B 1 71 ? -29.609 -34.031 -19.766 1 93.38 71 VAL B O 1
ATOM 5631 N N . PHE B 1 72 ? -30.984 -33.25 -21.344 1 95.19 72 PHE B N 1
ATOM 5632 C CA . PHE B 1 72 ? -29.922 -32.375 -21.859 1 95.19 72 PHE B CA 1
ATOM 5633 C C . PHE B 1 72 ? -30.062 -30.969 -21.297 1 95.19 72 PHE B C 1
ATOM 5635 O O . PHE B 1 72 ? -31.141 -30.375 -21.375 1 95.19 72 PHE B O 1
ATOM 5642 N N . VAL B 1 73 ? -29.016 -30.5 -20.703 1 93.94 73 VAL B N 1
ATOM 5643 C CA . VAL B 1 73 ? -29.016 -29.188 -20.078 1 93.94 73 VAL B CA 1
ATOM 5644 C C . VAL B 1 73 ? -27.828 -28.375 -20.594 1 93.94 73 VAL B C 1
ATOM 5646 O O . VAL B 1 73 ? -26.797 -28.938 -20.953 1 93.94 73 VAL B O 1
ATOM 5649 N N . PRO B 1 74 ? -27.938 -27.141 -20.609 1 93.12 74 PRO B N 1
ATOM 5650 C CA . PRO B 1 74 ? -26.828 -26.281 -21.047 1 93.12 74 PRO B CA 1
ATOM 5651 C C . PRO B 1 74 ? -25.719 -26.172 -20.016 1 93.12 74 PRO B C 1
ATOM 5653 O O . PRO B 1 74 ? -25.984 -26 -18.828 1 93.12 74 PRO B O 1
ATOM 5656 N N . VAL B 1 75 ? -24.5 -26.297 -20.438 1 93.31 75 VAL B N 1
ATOM 5657 C CA . VAL B 1 75 ? -23.312 -26.062 -19.641 1 93.31 75 VAL B CA 1
ATOM 5658 C C . VAL B 1 75 ? -22.406 -25.047 -20.328 1 93.31 75 VAL B C 1
ATOM 5660 O O . VAL B 1 75 ? -22.016 -25.25 -21.484 1 93.31 75 VAL B O 1
ATOM 5663 N N . PRO B 1 76 ? -22.047 -24.062 -19.812 1 90.5 76 PRO B N 1
ATOM 5664 C CA . PRO B 1 76 ? -22.297 -23.672 -18.422 1 90.5 76 PRO B CA 1
ATOM 5665 C C . PRO B 1 76 ? -23.75 -23.281 -18.172 1 90.5 76 PRO B C 1
ATOM 5667 O O . PRO B 1 76 ? -24.453 -22.891 -19.094 1 90.5 76 PRO B O 1
ATOM 5670 N N . GLY B 1 77 ? -24.188 -23.516 -16.844 1 87.19 77 GLY B N 1
ATOM 5671 C CA . GLY B 1 77 ? -25.547 -23.203 -16.438 1 87.19 77 GLY B CA 1
ATOM 5672 C C . GLY B 1 77 ? -25.781 -23.359 -14.945 1 87.19 77 GLY B C 1
ATOM 5673 O O . GLY B 1 77 ? -24.922 -23.891 -14.234 1 87.19 77 GLY B O 1
ATOM 5674 N N . ILE B 1 78 ? -26.984 -22.906 -14.547 1 84.88 78 ILE B N 1
ATOM 5675 C CA . ILE B 1 78 ? -27.344 -22.953 -13.133 1 84.88 78 ILE B CA 1
ATOM 5676 C C . ILE B 1 78 ? -28.562 -23.844 -12.945 1 84.88 78 ILE B C 1
ATOM 5678 O O . ILE B 1 78 ? -29.469 -23.844 -13.781 1 84.88 78 ILE B O 1
ATOM 5682 N N . TRP B 1 79 ? -28.547 -24.516 -11.844 1 88.19 79 TRP B N 1
ATOM 5683 C CA . TRP B 1 79 ? -29.609 -25.469 -11.578 1 88.19 79 TRP B CA 1
ATOM 5684 C C . TRP B 1 79 ? -30.969 -24.781 -11.523 1 88.19 79 TRP B C 1
ATOM 5686 O O . TRP B 1 79 ? -31.984 -25.359 -11.883 1 88.19 79 TRP B O 1
ATOM 5696 N N . ARG B 1 80 ? -30.984 -23.531 -11.141 1 82.31 80 ARG B N 1
ATOM 5697 C CA . ARG B 1 80 ? -32.219 -22.781 -11.031 1 82.31 80 ARG B CA 1
ATOM 5698 C C . ARG B 1 80 ? -32.906 -22.656 -12.383 1 82.31 80 ARG B C 1
ATOM 5700 O O . ARG B 1 80 ? -34.125 -22.469 -12.461 1 82.31 80 ARG B O 1
ATOM 5707 N N . GLU B 1 81 ? -32.188 -22.812 -13.391 1 83.62 81 GLU B N 1
ATOM 5708 C CA . GLU B 1 81 ? -32.719 -22.641 -14.742 1 83.62 81 GLU B CA 1
ATOM 5709 C C . GLU B 1 81 ? -33.031 -23.984 -15.391 1 83.62 81 GLU B C 1
ATOM 5711 O O . GLU B 1 81 ? -33.562 -24.031 -16.5 1 83.62 81 GLU B O 1
ATOM 5716 N N . TYR B 1 82 ? -32.625 -25 -14.664 1 86.5 82 TYR B N 1
ATOM 5717 C CA . TYR B 1 82 ? -32.875 -26.344 -15.203 1 86.5 82 TYR B CA 1
ATOM 5718 C C . TYR B 1 82 ? -34.281 -26.797 -14.898 1 86.5 82 TYR B C 1
ATOM 5720 O O . TYR B 1 82 ? -34.688 -26.859 -13.734 1 86.5 82 TYR B O 1
ATOM 5728 N N . PRO B 1 83 ? -35.031 -27.109 -15.828 1 82.75 83 PRO B N 1
ATOM 5729 C CA . PRO B 1 83 ? -36.375 -27.609 -15.562 1 82.75 83 PRO B CA 1
ATOM 5730 C C . PRO B 1 83 ? -36.375 -28.938 -14.805 1 82.75 83 PRO B C 1
ATOM 5732 O O . PRO B 1 83 ? -37.25 -29.172 -13.977 1 82.75 83 PRO B O 1
ATOM 5735 N N . VAL B 1 84 ? -35.469 -29.719 -14.992 1 78.56 84 VAL B N 1
ATOM 5736 C CA . VAL B 1 84 ? -35.406 -31.062 -14.438 1 78.56 84 VAL B CA 1
ATOM 5737 C C . VAL B 1 84 ? -35.188 -30.984 -12.922 1 78.56 84 VAL B C 1
ATOM 5739 O O . VAL B 1 84 ? -35.625 -31.844 -12.18 1 78.56 84 VAL B O 1
ATOM 5742 N N . SER B 1 85 ? -34.562 -30.031 -12.469 1 75.94 85 SER B N 1
ATOM 5743 C CA . SER B 1 85 ? -34.281 -29.906 -11.047 1 75.94 85 SER B CA 1
ATOM 5744 C C . SER B 1 85 ? -35.438 -29.266 -10.297 1 75.94 85 SER B C 1
ATOM 5746 O O . SER B 1 85 ? -35.375 -29.078 -9.086 1 75.94 85 SER B O 1
ATOM 5748 N N . LEU B 1 86 ? -36.5 -29.031 -11 1 72.06 86 LEU B N 1
ATOM 5749 C CA . LEU B 1 86 ? -37.656 -28.344 -10.422 1 72.06 86 LEU B CA 1
ATOM 5750 C C . LEU B 1 86 ? -37.25 -27.031 -9.75 1 72.06 86 LEU B C 1
ATOM 5752 O O . LEU B 1 86 ? -37.781 -26.672 -8.703 1 72.06 86 LEU B O 1
ATOM 5756 N N . TYR B 1 87 ? -36.156 -26.609 -10.242 1 71.12 87 TYR B N 1
ATOM 5757 C CA . TYR B 1 87 ? -35.656 -25.297 -9.859 1 71.12 87 TYR B CA 1
ATOM 5758 C C . TYR B 1 87 ? -35.125 -25.312 -8.43 1 71.12 87 TYR B C 1
ATOM 5760 O O . TYR B 1 87 ? -35.094 -24.281 -7.762 1 71.12 87 TYR B O 1
ATOM 5768 N N . LEU B 1 88 ? -34.844 -26.594 -8.016 1 77.88 88 LEU B N 1
ATOM 5769 C CA . LEU B 1 88 ? -34.25 -26.75 -6.699 1 77.88 88 LEU B CA 1
ATOM 5770 C C . LEU B 1 88 ? -32.75 -26.453 -6.742 1 77.88 88 LEU B C 1
ATOM 5772 O O . LEU B 1 88 ? -32.094 -26.734 -7.75 1 77.88 88 LEU B O 1
ATOM 5776 N N . LEU B 1 89 ? -32.344 -25.906 -5.684 1 82.38 89 LEU B N 1
ATOM 5777 C CA . LEU B 1 89 ? -30.938 -25.531 -5.625 1 82.38 89 LEU B CA 1
ATOM 5778 C C . LEU B 1 89 ? -30.141 -26.547 -4.824 1 82.38 89 LEU B C 1
ATOM 5780 O O . LEU B 1 89 ? -28.922 -26.625 -4.953 1 82.38 89 LEU B O 1
ATOM 5784 N N . LYS B 1 90 ? -30.875 -27.375 -4.098 1 89 90 LYS B N 1
ATOM 5785 C CA . LYS B 1 90 ? -30.266 -28.438 -3.307 1 89 90 LYS B CA 1
ATOM 5786 C C . LYS B 1 90 ? -30.5 -29.812 -3.945 1 89 90 LYS B C 1
ATOM 5788 O O . LYS B 1 90 ? -31.594 -30.094 -4.414 1 89 90 LYS B O 1
ATOM 5793 N N . GLY B 1 91 ? -29.359 -30.531 -4.07 1 92.88 91 GLY B N 1
ATOM 5794 C CA . GLY B 1 91 ? -29.484 -31.875 -4.641 1 92.88 91 GLY B CA 1
ATOM 5795 C C . GLY B 1 91 ? -28.172 -32.438 -5.156 1 92.88 91 GLY B C 1
ATOM 5796 O O . GLY B 1 91 ? -27.109 -32 -4.711 1 92.88 91 GLY B O 1
ATOM 5797 N N . TYR B 1 92 ? -28.344 -33.531 -5.852 1 94.5 92 TYR B N 1
ATOM 5798 C CA . TYR B 1 92 ? -27.172 -34.188 -6.461 1 94.5 92 TYR B CA 1
ATOM 5799 C C . TYR B 1 92 ? -27.5 -34.656 -7.867 1 94.5 92 TYR B C 1
ATOM 5801 O O . TYR B 1 92 ? -28.688 -34.812 -8.227 1 94.5 92 TYR B O 1
ATOM 5809 N N . GLY B 1 93 ? -26.516 -34.75 -8.664 1 94.75 93 GLY B N 1
ATOM 5810 C CA . GLY B 1 93 ? -26.672 -35.219 -10.039 1 94.75 93 GLY B CA 1
ATOM 5811 C C . GLY B 1 93 ? -25.359 -35.531 -10.719 1 94.75 93 GLY B C 1
ATOM 5812 O O . GLY B 1 93 ? -24.281 -35.312 -10.141 1 94.75 93 GLY B O 1
ATOM 5813 N N . VAL B 1 94 ? -25.484 -36.125 -11.93 1 96.38 94 VAL B N 1
ATOM 5814 C CA . VAL B 1 94 ? -24.297 -36.5 -12.695 1 96.38 94 VAL B CA 1
ATOM 5815 C C . VAL B 1 94 ? -24.375 -35.906 -14.094 1 96.38 94 VAL B C 1
ATOM 5817 O O . VAL B 1 94 ? -25.391 -36 -14.781 1 96.38 94 VAL B O 1
ATOM 5820 N N . TYR B 1 95 ? -23.344 -35.156 -14.43 1 97.19 95 TYR B N 1
ATOM 5821 C CA . TYR B 1 95 ? -23.172 -34.625 -15.781 1 97.19 95 TYR B CA 1
ATOM 5822 C C . TYR B 1 95 ? -22.312 -35.594 -16.609 1 97.19 95 TYR B C 1
ATOM 5824 O O . TYR B 1 95 ? -21.359 -36.188 -16.094 1 97.19 95 TYR B O 1
ATOM 5832 N N . ARG B 1 96 ? -22.562 -35.688 -17.922 1 97.12 96 ARG B N 1
ATOM 5833 C CA . ARG B 1 96 ? -21.734 -36.5 -18.797 1 97.12 96 ARG B CA 1
ATOM 5834 C C . ARG B 1 96 ? -21.609 -35.844 -20.188 1 97.12 96 ARG B C 1
ATOM 5836 O O . ARG B 1 96 ? -22.578 -35.344 -20.719 1 97.12 96 ARG B O 1
ATOM 5843 N N . LEU B 1 97 ? -20.453 -35.781 -20.656 1 97.5 97 LEU B N 1
ATOM 5844 C CA . LEU B 1 97 ? -20.156 -35.312 -21.984 1 97.5 97 LEU B CA 1
ATOM 5845 C C . LEU B 1 97 ? -19.203 -36.25 -22.719 1 97.5 97 LEU B C 1
ATOM 5847 O O . LEU B 1 97 ? -18.172 -36.625 -22.156 1 97.5 97 LEU B O 1
ATOM 5851 N N . ASN B 1 98 ? -19.547 -36.656 -23.891 1 96.5 98 ASN B N 1
ATOM 5852 C CA . ASN B 1 98 ? -18.672 -37.469 -24.719 1 96.5 98 ASN B CA 1
ATOM 5853 C C . ASN B 1 98 ? -17.891 -36.625 -25.734 1 96.5 98 ASN B C 1
ATOM 5855 O O . ASN B 1 98 ? -18.5 -35.938 -26.562 1 96.5 98 ASN B O 1
ATOM 5859 N N . VAL B 1 99 ? -16.641 -36.688 -25.641 1 95 99 VAL B N 1
ATOM 5860 C CA . VAL B 1 99 ? -15.781 -35.875 -26.5 1 95 99 VAL B CA 1
ATOM 5861 C C . VAL B 1 99 ? -15.109 -36.75 -27.547 1 95 99 VAL B C 1
ATOM 5863 O O . VAL B 1 99 ? -14.375 -37.688 -27.219 1 95 99 VAL B O 1
ATOM 5866 N N . ARG B 1 100 ? -15.281 -36.438 -28.781 1 93 100 ARG B N 1
ATOM 5867 C CA . ARG B 1 100 ? -14.664 -37.125 -29.906 1 93 100 ARG B CA 1
ATOM 5868 C C . ARG B 1 100 ? -13.523 -36.281 -30.5 1 93 100 ARG B C 1
ATOM 5870 O O . ARG B 1 100 ? -13.742 -35.156 -30.906 1 93 100 ARG B O 1
ATOM 5877 N N . VAL B 1 101 ? -12.398 -36.875 -30.5 1 88.81 101 VAL B N 1
ATOM 5878 C CA . VAL B 1 101 ? -11.227 -36.188 -31.047 1 88.81 101 VAL B CA 1
ATOM 5879 C C . VAL B 1 101 ? -10.961 -36.688 -32.469 1 88.81 101 VAL B C 1
ATOM 5881 O O . VAL B 1 101 ? -10.586 -37.844 -32.688 1 88.81 101 VAL B O 1
ATOM 5884 N N . GLU B 1 102 ? -11.156 -35.938 -33.438 1 84 102 GLU B N 1
ATOM 5885 C CA . GLU B 1 102 ? -11.078 -36.344 -34.844 1 84 102 GLU B CA 1
ATOM 5886 C C . GLU B 1 102 ? -9.625 -36.406 -35.312 1 84 102 GLU B C 1
ATOM 5888 O O . GLU B 1 102 ? -9.281 -37.25 -36.156 1 84 102 GLU B O 1
ATOM 5893 N N . ASP B 1 103 ? -8.742 -35.5 -34.781 1 82.75 103 ASP B N 1
ATOM 5894 C CA . ASP B 1 103 ? -7.344 -35.469 -35.188 1 82.75 103 ASP B CA 1
ATOM 5895 C C . ASP B 1 103 ? -6.434 -36.062 -34.125 1 82.75 103 ASP B C 1
ATOM 5897 O O . ASP B 1 103 ? -6.84 -36.219 -32.969 1 82.75 103 ASP B O 1
ATOM 5901 N N . GLU B 1 104 ? -5.363 -36.719 -34.625 1 83.25 104 GLU B N 1
ATOM 5902 C CA . GLU B 1 104 ? -4.352 -37.156 -33.656 1 83.25 104 GLU B CA 1
ATOM 5903 C C . GLU B 1 104 ? -3.621 -36 -33.031 1 83.25 104 GLU B C 1
ATOM 5905 O O . GLU B 1 104 ? -2.75 -35.375 -33.656 1 83.25 104 GLU B O 1
ATOM 5910 N N . ILE B 1 105 ? -4.152 -35.625 -32.031 1 83.19 105 ILE B N 1
ATOM 5911 C CA . ILE B 1 105 ? -3.568 -34.5 -31.328 1 83.19 105 ILE B CA 1
ATOM 5912 C C . ILE B 1 105 ? -2.889 -34.969 -30.047 1 83.19 105 ILE B C 1
ATOM 5914 O O . ILE B 1 105 ? -3.494 -35.688 -29.234 1 83.19 105 ILE B O 1
ATOM 5918 N N . SER B 1 106 ? -1.611 -34.625 -29.859 1 84.25 106 SER B N 1
ATOM 5919 C CA . SER B 1 106 ? -0.9 -35 -28.641 1 84.25 106 SER B CA 1
ATOM 5920 C C . SER B 1 106 ? -0.841 -33.812 -27.656 1 84.25 106 SER B C 1
ATOM 5922 O O . SER B 1 106 ? -0.9 -32.656 -28.062 1 84.25 106 SER B O 1
ATOM 5924 N N . GLY B 1 107 ? -0.883 -34.125 -26.344 1 86.62 107 GLY B N 1
ATOM 5925 C CA . GLY B 1 107 ? -0.656 -33.125 -25.297 1 86.62 107 GLY B CA 1
ATOM 5926 C C . GLY B 1 107 ? -1.888 -32.312 -25 1 86.62 107 GLY B C 1
ATOM 5927 O O . GLY B 1 107 ? -1.793 -31.078 -24.812 1 86.62 107 GLY B O 1
ATOM 5928 N N . ILE B 1 108 ? -3.109 -32.906 -25.078 1 90.75 108 ILE B N 1
ATOM 5929 C CA . ILE B 1 108 ? -4.336 -32.188 -24.75 1 90.75 108 ILE B CA 1
ATOM 5930 C C . ILE B 1 108 ? -4.484 -32.094 -23.234 1 90.75 108 ILE B C 1
ATOM 5932 O O . ILE B 1 108 ? -4.23 -33.062 -22.516 1 90.75 108 ILE B O 1
ATOM 5936 N N . LYS B 1 109 ? -4.762 -30.906 -22.844 1 92.25 109 LYS B N 1
ATOM 5937 C CA . LYS B 1 109 ? -4.969 -30.656 -21.422 1 92.25 109 LYS B CA 1
ATOM 5938 C C . LYS B 1 109 ? -6.387 -30.156 -21.156 1 92.25 109 LYS B C 1
ATOM 5940 O O . LYS B 1 109 ? -6.988 -29.5 -22 1 92.25 109 LYS B O 1
ATOM 5945 N N . LEU B 1 110 ? -6.93 -30.5 -19.984 1 94.81 110 LEU B N 1
ATOM 5946 C CA . LEU B 1 110 ? -8.266 -30.125 -19.547 1 94.81 110 LEU B CA 1
ATOM 5947 C C . LEU B 1 110 ? -8.195 -29.297 -18.266 1 94.81 110 LEU B C 1
ATOM 5949 O O . LEU B 1 110 ? -7.551 -29.719 -17.297 1 94.81 110 LEU B O 1
ATOM 5953 N N . LYS B 1 111 ? -8.766 -28.188 -18.297 1 95.25 111 LYS B N 1
ATOM 5954 C CA . LYS B 1 111 ? -8.906 -27.391 -17.078 1 95.25 111 LYS B CA 1
ATOM 5955 C C . LYS B 1 111 ? -10.273 -27.594 -16.438 1 95.25 111 LYS B C 1
ATOM 5957 O O . LYS B 1 111 ? -11.305 -27.391 -17.094 1 95.25 111 LYS B O 1
ATOM 5962 N N . ILE B 1 112 ? -10.297 -27.984 -15.25 1 96.06 112 ILE B N 1
ATOM 5963 C CA . ILE B 1 112 ? -11.523 -28.203 -14.492 1 96.06 112 ILE B CA 1
ATOM 5964 C C . ILE B 1 112 ? -11.898 -26.922 -13.75 1 96.06 112 ILE B C 1
ATOM 5966 O O . ILE B 1 112 ? -11.125 -26.422 -12.922 1 96.06 112 ILE B O 1
ATOM 5970 N N . PRO B 1 113 ? -13.008 -26.391 -14.047 1 93.31 113 PRO B N 1
ATOM 5971 C CA . PRO B 1 113 ? -13.445 -25.203 -13.305 1 93.31 113 PRO B CA 1
ATOM 5972 C C . PRO B 1 113 ? -13.898 -25.516 -11.883 1 93.31 113 PRO B C 1
ATOM 5974 O O . PRO B 1 113 ? -14.188 -26.672 -11.57 1 93.31 113 PRO B O 1
ATOM 5977 N N . ARG B 1 114 ? -13.859 -24.531 -11.141 1 91.31 114 ARG B N 1
ATOM 5978 C CA . ARG B 1 114 ? -14.367 -24.703 -9.781 1 91.31 114 ARG B CA 1
ATOM 5979 C C . ARG B 1 114 ? -15.891 -24.75 -9.766 1 91.31 114 ARG B C 1
ATOM 5981 O O . ARG B 1 114 ? -16.547 -23.844 -10.281 1 91.31 114 ARG B O 1
ATOM 5988 N N . LEU B 1 115 ? -16.391 -25.781 -9.203 1 92.69 115 LEU B N 1
ATOM 5989 C CA . LEU B 1 115 ? -17.828 -25.953 -9.07 1 92.69 115 LEU B CA 1
ATOM 5990 C C . LEU B 1 115 ? -18.266 -25.719 -7.629 1 92.69 115 LEU B C 1
ATOM 5992 O O . LEU B 1 115 ? -17.531 -26.031 -6.691 1 92.69 115 LEU B O 1
ATOM 5996 N N . PRO B 1 116 ? -19.422 -25.219 -7.539 1 91 116 PRO B N 1
ATOM 5997 C CA . PRO B 1 116 ? -19.969 -25.125 -6.18 1 91 116 PRO B CA 1
ATOM 5998 C C . PRO B 1 116 ? -20.281 -26.5 -5.59 1 91 116 PRO B C 1
ATOM 6000 O O . PRO B 1 116 ? -20.688 -27.422 -6.32 1 91 116 PRO B O 1
ATOM 6003 N N . GLY B 1 117 ? -20.016 -26.641 -4.309 1 93.12 117 GLY B N 1
ATOM 6004 C CA . GLY B 1 117 ? -20.359 -27.875 -3.617 1 93.12 117 GLY B CA 1
ATOM 6005 C C . GLY B 1 117 ? -19.266 -28.922 -3.713 1 93.12 117 GLY B C 1
ATOM 6006 O O . GLY B 1 117 ? -18.078 -28.594 -3.717 1 93.12 117 GLY B O 1
ATOM 6007 N N . ILE B 1 118 ? -19.75 -30.203 -3.621 1 96.25 118 ILE B N 1
ATOM 6008 C CA . ILE B 1 118 ? -18.828 -31.328 -3.639 1 96.25 118 ILE B CA 1
ATOM 6009 C C . ILE B 1 118 ? -18.984 -32.094 -4.957 1 96.25 118 ILE B C 1
ATOM 6011 O O . ILE B 1 118 ? -20.109 -32.344 -5.406 1 96.25 118 ILE B O 1
ATOM 6015 N N . TYR B 1 119 ? -17.828 -32.344 -5.523 1 96.81 119 TYR B N 1
ATOM 6016 C CA . TYR B 1 119 ? -17.938 -32.969 -6.836 1 96.81 119 TYR B CA 1
ATOM 6017 C C . TYR B 1 119 ? -16.719 -33.844 -7.129 1 96.81 119 TYR B C 1
ATOM 6019 O O . TYR B 1 119 ? -15.68 -33.719 -6.461 1 96.81 119 TYR B O 1
ATOM 6027 N N . GLU B 1 120 ? -16.891 -34.719 -8.039 1 97.56 120 GLU B N 1
ATOM 6028 C CA . GLU B 1 120 ? -15.867 -35.594 -8.594 1 97.56 120 GLU B CA 1
ATOM 6029 C C . GLU B 1 120 ? -15.898 -35.594 -10.125 1 97.56 120 GLU B C 1
ATOM 6031 O O . GLU B 1 120 ? -16.969 -35.469 -10.727 1 97.56 120 GLU B O 1
ATOM 6036 N N . VAL B 1 121 ? -14.766 -35.656 -10.664 1 97.44 121 VAL B N 1
ATOM 6037 C CA . VAL B 1 121 ? -14.656 -35.656 -12.117 1 97.44 121 VAL B CA 1
ATOM 6038 C C . VAL B 1 121 ? -13.992 -36.938 -12.578 1 97.44 121 VAL B C 1
ATOM 6040 O O . VAL B 1 121 ? -12.977 -37.344 -12.016 1 97.44 121 VAL B O 1
ATOM 6043 N N . TYR B 1 122 ? -14.57 -37.531 -13.594 1 96.5 122 TYR B N 1
ATOM 6044 C CA . TYR B 1 122 ? -14.078 -38.812 -14.141 1 96.5 122 TYR B CA 1
ATOM 6045 C C . TYR B 1 122 ? -13.766 -38.656 -15.625 1 96.5 122 TYR B C 1
ATOM 6047 O O . TYR B 1 122 ? -14.508 -38 -16.359 1 96.5 122 TYR B O 1
ATOM 6055 N N . LEU B 1 123 ? -12.688 -39.125 -16.031 1 95.44 123 LEU B N 1
ATOM 6056 C CA . LEU B 1 123 ? -12.375 -39.375 -17.438 1 95.44 123 LEU B CA 1
ATOM 6057 C C . LEU B 1 123 ? -12.539 -40.844 -17.781 1 95.44 123 LEU B C 1
ATOM 6059 O O . LEU B 1 123 ? -11.773 -41.688 -17.312 1 95.44 123 LEU B O 1
ATOM 6063 N N . ASN B 1 124 ? -13.539 -41 -18.578 1 92.5 124 ASN B N 1
ATOM 6064 C CA . ASN B 1 124 ? -13.969 -42.375 -18.781 1 92.5 124 ASN B CA 1
ATOM 6065 C C . ASN B 1 124 ? -14.367 -43.062 -17.469 1 92.5 124 ASN B C 1
ATOM 6067 O O . ASN B 1 124 ? -15.305 -42.594 -16.797 1 92.5 124 ASN B O 1
ATOM 6071 N N . ASP B 1 125 ? -13.57 -43.938 -16.922 1 89.38 125 ASP B N 1
ATOM 6072 C CA . ASP B 1 125 ? -13.953 -44.594 -15.68 1 89.38 125 ASP B CA 1
ATOM 6073 C C . ASP B 1 125 ? -12.93 -44.344 -14.578 1 89.38 125 ASP B C 1
ATOM 6075 O O . ASP B 1 125 ? -13.016 -44.938 -13.492 1 89.38 125 ASP B O 1
ATOM 6079 N N . THR B 1 126 ? -12.117 -43.406 -14.859 1 93.69 126 THR B N 1
ATOM 6080 C CA . THR B 1 126 ? -11.07 -43.125 -13.883 1 93.69 126 THR B CA 1
ATOM 6081 C C . THR B 1 126 ? -11.297 -41.781 -13.203 1 93.69 126 THR B C 1
ATOM 6083 O O . THR B 1 126 ? -11.461 -40.75 -13.883 1 93.69 126 THR B O 1
ATOM 6086 N N . LYS B 1 127 ? -11.398 -41.781 -11.883 1 95.56 127 LYS B N 1
ATOM 6087 C CA . LYS B 1 127 ? -11.523 -40.562 -11.125 1 95.56 127 LYS B CA 1
ATOM 6088 C C . LYS B 1 127 ? -10.25 -39.719 -11.219 1 95.56 127 LYS B C 1
ATOM 6090 O O . LYS B 1 127 ? -9.172 -40.156 -10.812 1 95.56 127 LYS B O 1
ATOM 6095 N N . VAL B 1 128 ? -10.328 -38.531 -11.711 1 94.12 128 VAL B N 1
ATOM 6096 C CA . VAL B 1 128 ? -9.133 -37.719 -11.93 1 94.12 128 VAL B CA 1
ATOM 6097 C C . VAL B 1 128 ? -9.156 -36.5 -11.023 1 94.12 128 VAL B C 1
ATOM 6099 O O . VAL B 1 128 ? -8.133 -35.844 -10.812 1 94.12 128 VAL B O 1
ATOM 6102 N N . PHE B 1 129 ? -10.266 -36.156 -10.547 1 95.31 129 PHE B N 1
ATOM 6103 C CA . PHE B 1 129 ? -10.422 -34.969 -9.734 1 95.31 129 PHE B CA 1
ATOM 6104 C C . PHE B 1 129 ? -11.523 -35.156 -8.703 1 95.31 129 PHE B C 1
ATOM 6106 O O . PHE B 1 129 ? -12.594 -35.688 -9.008 1 95.31 129 PHE B O 1
ATOM 6113 N N . SER B 1 130 ? -11.273 -34.812 -7.453 1 96.44 130 SER B N 1
ATOM 6114 C CA . SER B 1 130 ? -12.273 -34.906 -6.398 1 96.44 130 SER B CA 1
ATOM 6115 C C . SER B 1 130 ? -11.953 -33.969 -5.242 1 96.44 130 SER B C 1
ATOM 6117 O O . SER B 1 130 ? -10.805 -33.875 -4.809 1 96.44 130 SER B O 1
ATOM 6119 N N . ASN B 1 131 ? -12.891 -33.219 -4.785 1 95.19 131 ASN B N 1
ATOM 6120 C CA . ASN B 1 131 ? -12.688 -32.406 -3.598 1 95.19 131 ASN B CA 1
ATOM 6121 C C . ASN B 1 131 ? -13.359 -33 -2.373 1 95.19 131 ASN B C 1
ATOM 6123 O O . ASN B 1 131 ? -13.258 -32.469 -1.269 1 95.19 131 ASN B O 1
ATOM 6127 N N . GLY B 1 132 ? -13.984 -34.094 -2.592 1 96.56 132 GLY B N 1
ATOM 6128 C CA . GLY B 1 132 ? -14.703 -34.781 -1.526 1 96.56 132 GLY B CA 1
ATOM 6129 C C . GLY B 1 132 ? -15.57 -35.906 -2.027 1 96.56 132 GLY B C 1
ATOM 6130 O O . GLY B 1 132 ? -15.266 -36.531 -3.049 1 96.56 132 GLY B O 1
ATOM 6131 N N . HIS B 1 133 ? -16.562 -36.219 -1.228 1 96.19 133 HIS B N 1
ATOM 6132 C CA . HIS B 1 133 ? -17.469 -37.312 -1.584 1 96.19 133 HIS B CA 1
ATOM 6133 C C . HIS B 1 133 ? -18.875 -36.781 -1.823 1 96.19 133 HIS B C 1
ATOM 6135 O O . HIS B 1 133 ? -19.594 -36.438 -0.873 1 96.19 133 HIS B O 1
ATOM 6141 N N . PRO B 1 134 ? -19.203 -36.75 -3.111 1 96.62 134 PRO B N 1
ATOM 6142 C CA . PRO B 1 134 ? -20.578 -36.312 -3.393 1 96.62 134 PRO B CA 1
ATOM 6143 C C . PRO B 1 134 ? -21.609 -37.375 -3.018 1 96.62 134 PRO B C 1
ATOM 6145 O O . PRO B 1 134 ? -21.734 -38.375 -3.721 1 96.62 134 PRO B O 1
ATOM 6148 N N . GLY B 1 135 ? -22.344 -37.125 -2.016 1 95 135 GLY B N 1
ATOM 6149 C CA . GLY B 1 135 ? -23.359 -38.062 -1.535 1 95 135 GLY B CA 1
ATOM 6150 C C . GLY B 1 135 ? -24.75 -37.719 -1.989 1 95 135 GLY B C 1
ATOM 6151 O O . GLY B 1 135 ? -24.953 -36.781 -2.773 1 95 135 GLY B O 1
ATOM 6152 N N . LYS B 1 136 ? -25.719 -38.5 -1.481 1 94.56 136 LYS B N 1
ATOM 6153 C CA . LYS B 1 136 ? -27.109 -38.344 -1.85 1 94.56 136 LYS B CA 1
ATOM 6154 C C . LYS B 1 136 ? -27.828 -37.375 -0.885 1 94.56 136 LYS B C 1
ATOM 6156 O O . LYS B 1 136 ? -28.922 -36.906 -1.186 1 94.56 136 LYS B O 1
ATOM 6161 N N . ASN B 1 137 ? -27.203 -37.188 0.24 1 93.25 137 ASN B N 1
ATOM 6162 C CA . ASN B 1 137 ? -27.766 -36.281 1.25 1 93.25 137 ASN B CA 1
ATOM 6163 C C . ASN B 1 137 ? -26.672 -35.469 1.92 1 93.25 137 ASN B C 1
ATOM 6165 O O . ASN B 1 137 ? -25.484 -35.594 1.59 1 93.25 137 ASN B O 1
ATOM 6169 N N . SER B 1 138 ? -27.094 -34.594 2.771 1 91.56 138 SER B N 1
ATOM 6170 C CA . SER B 1 138 ? -26.172 -33.688 3.453 1 91.56 138 SER B CA 1
ATOM 6171 C C . SER B 1 138 ? -25.219 -34.469 4.363 1 91.56 138 SER B C 1
ATOM 6173 O O . SER B 1 138 ? -24.062 -34.094 4.5 1 91.56 138 SER B O 1
ATOM 6175 N N . SER B 1 139 ? -25.625 -35.5 4.941 1 92.19 139 SER B N 1
ATOM 6176 C CA . SER B 1 139 ? -24.812 -36.281 5.887 1 92.19 139 SER B CA 1
ATOM 6177 C C . SER B 1 139 ? -23.781 -37.125 5.164 1 92.19 139 SER B C 1
ATOM 6179 O O . SER B 1 139 ? -22.688 -37.344 5.684 1 92.19 139 SER B O 1
ATOM 6181 N N . ASP B 1 140 ? -24.094 -37.531 3.939 1 93.5 140 ASP B N 1
ATOM 6182 C CA . ASP B 1 140 ? -23.219 -38.406 3.188 1 93.5 140 ASP B CA 1
ATOM 6183 C C . ASP B 1 140 ? -22.25 -37.594 2.316 1 93.5 140 ASP B C 1
ATOM 6185 O O . ASP B 1 140 ? -21.297 -38.156 1.751 1 93.5 140 ASP B O 1
ATOM 6189 N N . SER B 1 141 ? -22.531 -36.406 2.18 1 94.56 141 SER B N 1
ATOM 6190 C CA . SER B 1 141 ? -21.688 -35.531 1.377 1 94.56 141 SER B CA 1
ATOM 6191 C C . SER B 1 141 ? -20.688 -34.781 2.25 1 94.56 141 SER B C 1
ATOM 6193 O O . SER B 1 141 ? -21.094 -34.094 3.197 1 94.56 141 SER B O 1
ATOM 6195 N N . TYR B 1 142 ? -19.422 -34.906 1.988 1 93.88 142 TYR B N 1
ATOM 6196 C CA . TYR B 1 142 ? -18.453 -34.188 2.797 1 93.88 142 TYR B CA 1
ATOM 6197 C C . TYR B 1 142 ? -17.25 -33.75 1.955 1 93.88 142 TYR B C 1
ATOM 6199 O O . TYR B 1 142 ? -16.859 -34.438 1.024 1 93.88 142 TYR B O 1
ATOM 6207 N N . LEU B 1 143 ? -16.719 -32.688 2.332 1 95 143 LEU B N 1
ATOM 6208 C CA . LEU B 1 143 ? -15.539 -32.094 1.688 1 95 143 LEU B CA 1
ATOM 6209 C C . LEU B 1 143 ? -14.258 -32.625 2.322 1 95 143 LEU B C 1
ATOM 6211 O O . LEU B 1 143 ? -14.18 -32.781 3.547 1 95 143 LEU B O 1
ATOM 6215 N N . ILE B 1 144 ? -13.289 -32.938 1.564 1 93.81 144 ILE B N 1
ATOM 6216 C CA . ILE B 1 144 ? -11.977 -33.344 2.049 1 93.81 144 ILE B CA 1
ATOM 6217 C C . ILE B 1 144 ? -10.984 -32.188 1.847 1 93.81 144 ILE B C 1
ATOM 6219 O O . ILE B 1 144 ? -10.555 -31.562 2.812 1 93.81 144 ILE B O 1
ATOM 6223 N N . ALA B 1 145 ? -10.625 -31.953 0.622 1 93.56 145 ALA B N 1
ATOM 6224 C CA . ALA B 1 145 ? -9.742 -30.844 0.262 1 93.56 145 ALA B CA 1
ATOM 6225 C C . ALA B 1 145 ? -9.844 -30.516 -1.227 1 93.56 145 ALA B C 1
ATOM 6227 O O . ALA B 1 145 ? -9.945 -31.422 -2.057 1 93.56 145 ALA B O 1
ATOM 6228 N N . HIS B 1 146 ? -9.828 -29.266 -1.455 1 92.69 146 HIS B N 1
ATOM 6229 C CA . HIS B 1 146 ? -9.797 -28.906 -2.865 1 92.69 146 HIS B CA 1
ATOM 6230 C C . HIS B 1 146 ? -8.438 -29.219 -3.486 1 92.69 146 HIS B C 1
ATOM 6232 O O . HIS B 1 146 ? -7.398 -28.875 -2.928 1 92.69 146 HIS B O 1
ATOM 6238 N N . PRO B 1 147 ? -8.531 -29.859 -4.578 1 90.94 147 PRO B N 1
ATOM 6239 C CA . PRO B 1 147 ? -7.262 -30.203 -5.215 1 90.94 147 PRO B CA 1
ATOM 6240 C C . PRO B 1 147 ? -6.457 -28.984 -5.645 1 90.94 147 PRO B C 1
ATOM 6242 O O . PRO B 1 147 ? -7.031 -27.969 -6.043 1 90.94 147 PRO B O 1
ATOM 6245 N N . PHE B 1 148 ? -5.27 -29.219 -5.617 1 87.44 148 PHE B N 1
ATOM 6246 C CA . PHE B 1 148 ? -4.328 -28.156 -5.941 1 87.44 148 PHE B CA 1
ATOM 6247 C C . PHE B 1 148 ? -4.25 -27.953 -7.445 1 87.44 148 PHE B C 1
ATOM 6249 O O . PHE B 1 148 ? -4.219 -26.812 -7.918 1 87.44 148 PHE B O 1
ATOM 6256 N N . GLN B 1 149 ? -4.184 -29 -8.18 1 86.31 149 GLN B N 1
ATOM 6257 C CA . GLN B 1 149 ? -4.094 -28.938 -9.641 1 86.31 149 GLN B CA 1
ATOM 6258 C C . GLN B 1 149 ? -5.477 -29.016 -10.281 1 86.31 149 GLN B C 1
ATOM 6260 O O . GLN B 1 149 ? -6.277 -29.891 -9.938 1 86.31 149 GLN B O 1
ATOM 6265 N N . THR B 1 150 ? -5.672 -28.047 -11.164 1 91.31 150 THR B N 1
ATOM 6266 C CA . THR B 1 150 ? -6.957 -28.016 -11.852 1 91.31 150 THR B CA 1
ATOM 6267 C C . THR B 1 150 ? -6.789 -28.375 -13.328 1 91.31 150 THR B C 1
ATOM 6269 O O . THR B 1 150 ? -7.773 -28.5 -14.062 1 91.31 150 THR B O 1
ATOM 6272 N N . ILE B 1 151 ? -5.574 -28.469 -13.734 1 92.38 151 ILE B N 1
ATOM 6273 C CA . ILE B 1 151 ? -5.293 -28.797 -15.125 1 92.38 151 ILE B CA 1
ATOM 6274 C C . ILE B 1 151 ? -4.711 -30.203 -15.219 1 92.38 151 ILE B C 1
ATOM 6276 O O . ILE B 1 151 ? -3.738 -30.516 -14.531 1 92.38 151 ILE B O 1
ATOM 6280 N N . LEU B 1 152 ? -5.352 -31.016 -16 1 91.81 152 LEU B N 1
ATOM 6281 C CA . LEU B 1 152 ? -4.941 -32.406 -16.141 1 91.81 152 LEU B CA 1
ATOM 6282 C C . LEU B 1 152 ? -4.762 -32.781 -17.609 1 91.81 152 LEU B C 1
ATOM 6284 O O . LEU B 1 152 ? -5.332 -32.156 -18.484 1 91.81 152 LEU B O 1
ATOM 6288 N N . SER B 1 153 ? -3.922 -33.781 -17.812 1 89.56 153 SER B N 1
ATOM 6289 C CA . SER B 1 153 ? -3.752 -34.312 -19.156 1 89.56 153 SER B CA 1
ATOM 6290 C C . SER B 1 153 ? -4.891 -35.281 -19.516 1 89.56 153 SER B C 1
ATOM 6292 O O . SER B 1 153 ? -5.371 -36.031 -18.656 1 89.56 153 SER B O 1
ATOM 6294 N N . VAL B 1 154 ? -5.336 -35.188 -20.719 1 90.44 154 VAL B N 1
ATOM 6295 C CA . VAL B 1 154 ? -6.422 -36.031 -21.172 1 90.44 154 VAL B CA 1
ATOM 6296 C C . VAL B 1 154 ? -5.891 -37.062 -22.172 1 90.44 154 VAL B C 1
ATOM 6298 O O . VAL B 1 154 ? -4.848 -36.844 -22.797 1 90.44 154 VAL B O 1
ATOM 6301 N N . PRO B 1 155 ? -6.664 -38.125 -22.234 1 83.19 155 PRO B N 1
ATOM 6302 C CA . PRO B 1 155 ? -6.27 -39.125 -23.234 1 83.19 155 PRO B CA 1
ATOM 6303 C C . PRO B 1 155 ? -6.34 -38.594 -24.656 1 83.19 155 PRO B C 1
ATOM 6305 O O . PRO B 1 155 ? -7.164 -37.719 -24.953 1 83.19 155 PRO B O 1
ATOM 6308 N N . GLU B 1 156 ? -5.473 -39.062 -25.547 1 80.62 156 GLU B N 1
ATOM 6309 C CA . GLU B 1 156 ? -5.348 -38.562 -26.922 1 80.62 156 GLU B CA 1
ATOM 6310 C C . GLU B 1 156 ? -6.43 -39.156 -27.812 1 80.62 156 GLU B C 1
ATOM 6312 O O . GLU B 1 156 ? -6.531 -38.812 -29 1 80.62 156 GLU B O 1
ATOM 6317 N N . LYS B 1 157 ? -7.25 -39.938 -27.188 1 86.12 157 LYS B N 1
ATOM 6318 C CA . LYS B 1 157 ? -8.375 -40.531 -27.906 1 86.12 157 LYS B CA 1
ATOM 6319 C C . LYS B 1 157 ? -9.703 -40.031 -27.344 1 86.12 157 LYS B C 1
ATOM 6321 O O . LYS B 1 157 ? -9.742 -39.094 -26.547 1 86.12 157 LYS B O 1
ATOM 6326 N N . ASP B 1 158 ? -10.812 -40.656 -28.047 1 92.94 158 ASP B N 1
ATOM 6327 C CA . ASP B 1 158 ? -12.148 -40.344 -27.547 1 92.94 158 ASP B CA 1
ATOM 6328 C C . ASP B 1 158 ? -12.266 -40.656 -26.062 1 92.94 158 ASP B C 1
ATOM 6330 O O . ASP B 1 158 ? -11.75 -41.656 -25.578 1 92.94 158 ASP B O 1
ATOM 6334 N N . PHE B 1 159 ? -12.812 -39.656 -25.406 1 94.12 159 PHE B N 1
ATOM 6335 C CA . PHE B 1 159 ? -13 -39.875 -23.984 1 94.12 159 PHE B CA 1
ATOM 6336 C C . PHE B 1 159 ? -14.344 -39.312 -23.516 1 94.12 159 PHE B C 1
ATOM 6338 O O . PHE B 1 159 ? -14.969 -38.531 -24.219 1 94.12 159 PHE B O 1
ATOM 6345 N N . SER B 1 160 ? -14.797 -39.812 -22.375 1 95.75 160 SER B N 1
ATOM 6346 C CA . SER B 1 160 ? -16.016 -39.312 -21.734 1 95.75 160 SER B CA 1
ATOM 6347 C C . SER B 1 160 ? -15.688 -38.562 -20.469 1 95.75 160 SER B C 1
ATOM 6349 O O . SER B 1 160 ? -14.812 -38.969 -19.688 1 95.75 160 SER B O 1
ATOM 6351 N N . LEU B 1 161 ? -16.312 -37.438 -20.406 1 96.62 161 LEU B N 1
ATOM 6352 C CA . LEU B 1 161 ? -16.188 -36.625 -19.219 1 96.62 161 LEU B CA 1
ATOM 6353 C C . LEU B 1 161 ? -17.438 -36.719 -18.344 1 96.62 161 LEU B C 1
ATOM 6355 O O . LEU B 1 161 ? -18.531 -36.406 -18.797 1 96.62 161 LEU B O 1
ATOM 6359 N N . THR B 1 162 ? -17.281 -37.219 -17.141 1 97.5 162 THR B N 1
ATOM 6360 C CA . THR B 1 162 ? -18.391 -37.406 -16.203 1 97.5 162 THR B CA 1
ATOM 6361 C C . THR B 1 162 ? -18.141 -36.594 -14.922 1 97.5 162 THR B C 1
ATOM 6363 O O . THR B 1 162 ? -17.078 -36.688 -14.328 1 97.5 162 THR B O 1
ATOM 6366 N N . VAL B 1 163 ? -19.109 -35.844 -14.5 1 97.81 163 VAL B N 1
ATOM 6367 C CA . VAL B 1 163 ? -19 -35 -13.305 1 97.81 163 VAL B CA 1
ATOM 6368 C C . VAL B 1 163 ? -20.125 -35.344 -12.336 1 97.81 163 VAL B C 1
ATOM 6370 O O . VAL B 1 163 ? -21.297 -35.125 -12.648 1 97.81 163 VAL B O 1
ATOM 6373 N N . ALA B 1 164 ? -19.812 -35.906 -11.227 1 97.56 164 ALA B N 1
ATOM 6374 C CA . ALA B 1 164 ? -20.781 -36.125 -10.148 1 97.56 164 ALA B CA 1
ATOM 6375 C C . ALA B 1 164 ? -20.781 -34.969 -9.164 1 97.56 164 ALA B C 1
ATOM 6377 O O . ALA B 1 164 ? -19.75 -34.625 -8.594 1 97.56 164 ALA B O 1
ATOM 6378 N N . VAL B 1 165 ? -21.906 -34.375 -8.969 1 96.12 165 VAL B N 1
ATOM 6379 C CA . VAL B 1 165 ? -21.969 -33.188 -8.125 1 96.12 165 VAL B CA 1
ATOM 6380 C C . VAL B 1 165 ? -23.016 -33.406 -7.039 1 96.12 165 VAL B C 1
ATOM 6382 O O . VAL B 1 165 ? -24.047 -34.031 -7.266 1 96.12 165 VAL B O 1
ATOM 6385 N N . SER B 1 166 ? -22.734 -32.938 -5.871 1 95.5 166 SER B N 1
ATOM 6386 C CA . SER B 1 166 ? -23.641 -32.875 -4.738 1 95.5 166 SER B CA 1
ATOM 6387 C C . SER B 1 166 ? -23.625 -31.469 -4.125 1 95.5 166 SER B C 1
ATOM 6389 O O . SER B 1 166 ? -22.594 -31 -3.658 1 95.5 166 SER B O 1
ATOM 6391 N N . ASN B 1 167 ? -24.766 -30.797 -4.094 1 93.31 167 ASN B N 1
ATOM 6392 C CA . ASN B 1 167 ? -24.859 -29.422 -3.609 1 93.31 167 ASN B CA 1
ATOM 6393 C C . ASN B 1 167 ? -25.719 -29.328 -2.359 1 93.31 167 ASN B C 1
ATOM 6395 O O . ASN B 1 167 ? -26.781 -28.703 -2.379 1 93.31 167 ASN B O 1
ATOM 6399 N N . PHE B 1 168 ? -25.234 -29.875 -1.282 1 92.5 168 PHE B N 1
ATOM 6400 C CA . PHE B 1 168 ? -25.922 -29.812 -0 1 92.5 168 PHE B CA 1
ATOM 6401 C C . PHE B 1 168 ? -25.203 -28.875 0.958 1 92.5 168 PHE B C 1
ATOM 6403 O O . PHE B 1 168 ? -25.766 -28.453 1.969 1 92.5 168 PHE B O 1
ATOM 6410 N N . HIS B 1 169 ? -23.953 -28.656 0.577 1 91.06 169 HIS B N 1
ATOM 6411 C CA . HIS B 1 169 ? -23.109 -27.812 1.402 1 91.06 169 HIS B CA 1
ATOM 6412 C C . HIS B 1 169 ? -22.578 -26.625 0.602 1 91.06 169 HIS B C 1
ATOM 6414 O O . HIS B 1 169 ? -22.484 -26.688 -0.625 1 91.06 169 HIS B O 1
ATOM 6420 N N . GLY B 1 170 ? -22.281 -25.562 1.289 1 86.62 170 GLY B N 1
ATOM 6421 C CA . GLY B 1 170 ? -21.719 -24.406 0.623 1 86.62 170 GLY B CA 1
ATOM 6422 C C . GLY B 1 170 ? -22.781 -23.453 0.082 1 86.62 170 GLY B C 1
ATOM 6423 O O . GLY B 1 170 ? -23.906 -23.406 0.605 1 86.62 170 GLY B O 1
ATOM 6424 N N . ASN B 1 171 ? -22.375 -22.719 -0.87 1 84.25 171 ASN B N 1
ATOM 6425 C CA . ASN B 1 171 ? -23.297 -21.766 -1.466 1 84.25 171 ASN B CA 1
ATOM 6426 C C . ASN B 1 171 ? -24.219 -22.438 -2.48 1 84.25 171 ASN B C 1
ATOM 6428 O O . ASN B 1 171 ? -23.938 -22.438 -3.68 1 84.25 171 ASN B O 1
ATOM 6432 N N . ILE B 1 172 ? -25.312 -22.859 -2.041 1 85.06 172 ILE B N 1
ATOM 6433 C CA . ILE B 1 172 ? -26.266 -23.641 -2.836 1 85.06 172 ILE B CA 1
ATOM 6434 C C . ILE B 1 172 ? -26.891 -22.75 -3.9 1 85.06 172 ILE B C 1
ATOM 6436 O O . ILE B 1 172 ? -27.438 -23.234 -4.891 1 85.06 172 ILE B O 1
ATOM 6440 N N . LEU B 1 173 ? -26.781 -21.469 -3.646 1 80.62 173 LEU B N 1
ATOM 6441 C CA . LEU B 1 173 ? -27.391 -20.516 -4.582 1 80.62 173 LEU B CA 1
ATOM 6442 C C . LEU B 1 173 ? -26.625 -20.5 -5.902 1 80.62 173 LEU B C 1
ATOM 6444 O O . LEU B 1 173 ? -27.156 -20.047 -6.922 1 80.62 173 LEU B O 1
ATOM 6448 N N . LYS B 1 174 ? -25.453 -21.094 -5.855 1 82 174 LYS B N 1
ATOM 6449 C CA . LYS B 1 174 ? -24.609 -21.078 -7.047 1 82 174 LYS B CA 1
ATOM 6450 C C . LYS B 1 174 ? -24.5 -22.469 -7.66 1 82 174 LYS B C 1
ATOM 6452 O O . LYS B 1 174 ? -23.578 -22.766 -8.422 1 82 174 LYS B O 1
ATOM 6457 N N . ALA B 1 175 ? -25.453 -23.281 -7.438 1 88.12 175 ALA B N 1
ATOM 6458 C CA . ALA B 1 175 ? -25.422 -24.672 -7.891 1 88.12 175 ALA B CA 1
ATOM 6459 C C . ALA B 1 175 ? -25.406 -24.75 -9.414 1 88.12 175 ALA B C 1
ATOM 6461 O O . ALA B 1 175 ? -26.078 -23.953 -10.086 1 88.12 175 ALA B O 1
ATOM 6462 N N . GLY B 1 176 ? -24.625 -25.75 -9.859 1 89.06 176 GLY B N 1
ATOM 6463 C CA . GLY B 1 176 ? -24.453 -25.938 -11.289 1 89.06 176 GLY B CA 1
ATOM 6464 C C . GLY B 1 176 ? -23.031 -25.672 -11.758 1 89.06 176 GLY B C 1
ATOM 6465 O O . GLY B 1 176 ? -22.156 -25.312 -10.961 1 89.06 176 GLY B O 1
ATOM 6466 N N . ILE B 1 177 ? -22.766 -25.969 -13.023 1 92.56 177 ILE B N 1
ATOM 6467 C CA . ILE B 1 177 ? -21.469 -25.672 -13.625 1 92.56 177 ILE B CA 1
ATOM 6468 C C . ILE B 1 177 ? -21.5 -24.297 -14.266 1 92.56 177 ILE B C 1
ATOM 6470 O O . ILE B 1 177 ? -21.984 -24.125 -15.383 1 92.56 177 ILE B O 1
ATOM 6474 N N . ARG B 1 178 ? -20.859 -23.391 -13.648 1 86.44 178 ARG B N 1
ATOM 6475 C CA . ARG B 1 178 ? -21.016 -22 -14.023 1 86.44 178 ARG B CA 1
ATOM 6476 C C . ARG B 1 178 ? -19.938 -21.562 -15.016 1 86.44 178 ARG B C 1
ATOM 6478 O O . ARG B 1 178 ? -20.094 -20.562 -15.711 1 86.44 178 ARG B O 1
ATOM 6485 N N . LYS B 1 179 ? -18.875 -22.234 -14.992 1 88.69 179 LYS B N 1
ATOM 6486 C CA . LYS B 1 179 ? -17.797 -22 -15.945 1 88.69 179 LYS B CA 1
ATOM 6487 C C . LYS B 1 179 ? -17.516 -23.25 -16.766 1 88.69 179 LYS B C 1
ATOM 6489 O O . LYS B 1 179 ? -17.578 -24.375 -16.25 1 88.69 179 LYS B O 1
ATOM 6494 N N . PRO B 1 180 ? -17.188 -23.016 -17.938 1 92.69 180 PRO B N 1
ATOM 6495 C CA . PRO B 1 180 ? -16.969 -24.203 -18.781 1 92.69 180 PRO B CA 1
ATOM 6496 C C . PRO B 1 180 ? -15.633 -24.875 -18.5 1 92.69 180 PRO B C 1
ATOM 6498 O O . PRO B 1 180 ? -14.703 -24.234 -18.016 1 92.69 180 PRO B O 1
ATOM 6501 N N . PHE B 1 181 ? -15.688 -26.156 -18.766 1 95.31 181 PHE B N 1
ATOM 6502 C CA . PHE B 1 181 ? -14.422 -26.875 -18.891 1 95.31 181 PHE B CA 1
ATOM 6503 C C . PHE B 1 181 ? -13.641 -26.391 -20.109 1 95.31 181 PHE B C 1
ATOM 6505 O O . PHE B 1 181 ? -14.227 -26.109 -21.156 1 95.31 181 PHE B O 1
ATOM 6512 N N . LEU B 1 182 ? -12.375 -26.266 -19.969 1 94.56 182 LEU B N 1
ATOM 6513 C CA . LEU B 1 182 ? -11.57 -25.766 -21.078 1 94.56 182 LEU B CA 1
ATOM 6514 C C . LEU B 1 182 ? -10.57 -26.812 -21.547 1 94.56 182 LEU B C 1
ATOM 6516 O O . LEU B 1 182 ? -9.945 -27.484 -20.719 1 94.56 182 LEU B O 1
ATOM 6520 N N . LEU B 1 183 ? -10.477 -26.969 -22.828 1 93.12 183 LEU B N 1
ATOM 6521 C CA . LEU B 1 183 ? -9.492 -27.844 -23.453 1 93.12 183 LEU B CA 1
ATOM 6522 C C . LEU B 1 183 ? -8.477 -27.031 -24.25 1 93.12 183 LEU B C 1
ATOM 6524 O O . LEU B 1 183 ? -8.836 -26.047 -24.906 1 93.12 183 LEU B O 1
ATOM 6528 N N . SER B 1 184 ? -7.281 -27.344 -24.094 1 91.44 184 SER B N 1
ATOM 6529 C CA . SER B 1 184 ? -6.242 -26.719 -24.891 1 91.44 184 SER B CA 1
ATOM 6530 C C . SER B 1 184 ? -5.066 -27.656 -25.125 1 91.44 184 SER B C 1
ATOM 6532 O O . SER B 1 184 ? -5.023 -28.75 -24.562 1 91.44 184 SER B O 1
ATOM 6534 N N . GLN B 1 185 ? -4.242 -27.188 -26.016 1 87.94 185 GLN B N 1
ATOM 6535 C CA . GLN B 1 185 ? -3.016 -27.938 -26.281 1 87.94 185 GLN B CA 1
ATOM 6536 C C . GLN B 1 185 ? -1.808 -27.25 -25.641 1 87.94 185 GLN B C 1
ATOM 6538 O O . GLN B 1 185 ? -1.729 -26.016 -25.609 1 87.94 185 GLN B O 1
ATOM 6543 N N . GLY B 1 186 ? -0.955 -28.062 -25.094 1 81.62 186 GLY B N 1
ATOM 6544 C CA . GLY B 1 186 ? 0.296 -27.516 -24.594 1 81.62 186 GLY B CA 1
ATOM 6545 C C . GLY B 1 186 ? 0.159 -26.875 -23.219 1 81.62 186 GLY B C 1
ATOM 6546 O O . GLY B 1 186 ? -0.5 -27.422 -22.344 1 81.62 186 GLY B O 1
ATOM 6547 N N . GLU B 1 187 ? 0.872 -25.656 -23.094 1 85.88 187 GLU B N 1
ATOM 6548 C CA . GLU B 1 187 ? 0.94 -25.016 -21.781 1 85.88 187 GLU B CA 1
ATOM 6549 C C . GLU B 1 187 ? 0.112 -23.734 -21.734 1 85.88 187 GLU B C 1
ATOM 6551 O O . GLU B 1 187 ? 0.321 -22.875 -20.875 1 85.88 187 GLU B O 1
ATOM 6556 N N . LEU B 1 188 ? -0.787 -23.656 -22.609 1 87.44 188 LEU B N 1
ATOM 6557 C CA . LEU B 1 188 ? -1.556 -22.422 -22.703 1 87.44 188 LEU B CA 1
ATOM 6558 C C . LEU B 1 188 ? -2.461 -22.25 -21.5 1 87.44 188 LEU B C 1
ATOM 6560 O O . LEU B 1 188 ? -2.572 -21.141 -20.953 1 87.44 188 LEU B O 1
ATOM 6564 N N . LEU B 1 189 ? -3.082 -23.297 -21.078 1 90.56 189 LEU B N 1
ATOM 6565 C CA . LEU B 1 189 ? -3.988 -23.219 -19.938 1 90.56 189 LEU B CA 1
ATOM 6566 C C . LEU B 1 189 ? -3.225 -22.891 -18.656 1 90.56 189 LEU B C 1
ATOM 6568 O O . LEU B 1 189 ? -3.695 -22.109 -17.828 1 90.56 189 LEU B O 1
ATOM 6572 N N . GLU B 1 190 ? -2.09 -23.438 -18.562 1 89.75 190 GLU B N 1
ATOM 6573 C CA . GLU B 1 190 ? -1.269 -23.172 -17.375 1 89.75 190 GLU B CA 1
ATOM 6574 C C . GLU B 1 190 ? -0.811 -21.719 -17.344 1 89.75 190 GLU B C 1
ATOM 6576 O O . GLU B 1 190 ? -0.787 -21.094 -16.281 1 89.75 190 GLU B O 1
ATOM 6581 N N . LYS B 1 191 ? -0.454 -21.234 -18.469 1 89.06 191 LYS B N 1
ATOM 6582 C CA . LYS B 1 191 ? -0.014 -19.844 -18.562 1 89.06 191 LYS B CA 1
ATOM 6583 C C . LYS B 1 191 ? -1.148 -18.891 -18.203 1 89.06 191 LYS B C 1
ATOM 6585 O O . LYS B 1 191 ? -0.951 -17.922 -17.469 1 89.06 191 LYS B O 1
ATOM 6590 N N . GLU B 1 192 ? -2.283 -19.172 -18.703 1 88.94 192 GLU B N 1
ATOM 6591 C CA . GLU B 1 192 ? -3.434 -18.312 -18.422 1 88.94 192 GLU B CA 1
ATOM 6592 C C . GLU B 1 192 ? -3.832 -18.391 -16.953 1 88.94 192 GLU B C 1
ATOM 6594 O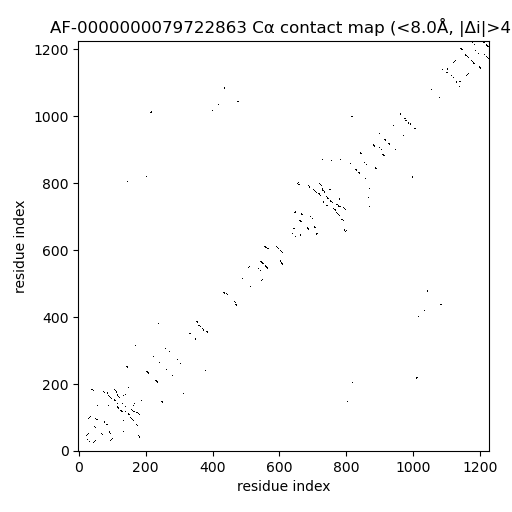 O . GLU B 1 192 ? -4.223 -17.375 -16.359 1 88.94 192 GLU B O 1
ATOM 6599 N N . GLU B 1 193 ? -3.799 -19.516 -16.422 1 89.38 193 GLU B N 1
ATOM 6600 C CA . GLU B 1 193 ? -4.129 -19.672 -15.008 1 89.38 193 GLU B CA 1
ATOM 6601 C C . GLU B 1 193 ? -3.152 -18.922 -14.117 1 89.38 193 GLU B C 1
ATOM 6603 O O . GLU B 1 193 ? -3.557 -18.297 -13.133 1 89.38 193 GLU B O 1
ATOM 6608 N N . LYS B 1 194 ? -1.921 -19 -14.484 1 90.38 194 LYS B N 1
ATOM 6609 C CA . LYS B 1 194 ? -0.91 -18.297 -13.695 1 90.38 194 LYS B CA 1
ATOM 6610 C C . LYS B 1 194 ? -1.1 -16.781 -13.781 1 90.38 194 LYS B C 1
ATOM 6612 O O . LYS B 1 194 ? -0.965 -16.078 -12.781 1 90.38 194 LYS B O 1
ATOM 6617 N N . LYS B 1 195 ? -1.397 -16.359 -14.93 1 88.88 195 LYS B N 1
ATOM 6618 C CA . LYS B 1 195 ? -1.63 -14.93 -15.102 1 88.88 195 LYS B CA 1
ATOM 6619 C C . LYS B 1 195 ? -2.807 -14.461 -14.25 1 88.88 195 LYS B C 1
ATOM 6621 O O . LYS B 1 195 ? -2.729 -13.414 -13.602 1 88.88 195 LYS B O 1
ATOM 6626 N N . THR B 1 196 ? -3.824 -15.219 -14.266 1 87.81 196 THR B N 1
ATOM 6627 C CA . THR B 1 196 ? -4.996 -14.875 -13.469 1 87.81 196 THR B CA 1
ATOM 6628 C C . THR B 1 196 ? -4.66 -14.914 -11.977 1 87.81 196 THR B C 1
ATOM 6630 O O . THR B 1 196 ? -5.094 -14.039 -11.219 1 87.81 196 THR B O 1
ATOM 6633 N N . GLU B 1 197 ? -3.908 -15.852 -11.664 1 90.75 197 GLU B N 1
ATOM 6634 C CA . GLU B 1 197 ? -3.486 -15.977 -10.273 1 90.75 197 GLU B CA 1
ATOM 6635 C C . GLU B 1 197 ? -2.645 -14.781 -9.836 1 90.75 197 GLU B C 1
ATOM 6637 O O . GLU B 1 197 ? -2.855 -14.227 -8.758 1 90.75 197 GLU B O 1
ATOM 6642 N N . TRP B 1 198 ? -1.727 -14.422 -10.664 1 91.25 198 TRP B N 1
ATOM 6643 C CA . TRP B 1 198 ? -0.865 -13.289 -10.359 1 91.25 198 TRP B CA 1
ATOM 6644 C C . TRP B 1 198 ? -1.684 -12.008 -10.211 1 91.25 198 TRP B C 1
ATOM 6646 O O . TRP B 1 198 ? -1.446 -11.211 -9.297 1 91.25 198 TRP B O 1
ATOM 6656 N N . LEU B 1 199 ? -2.598 -11.859 -11.039 1 88.5 199 LEU B N 1
ATOM 6657 C CA . LEU B 1 199 ? -3.426 -10.656 -11.008 1 88.5 199 LEU B CA 1
ATOM 6658 C C . LEU B 1 199 ? -4.277 -10.617 -9.742 1 88.5 199 LEU B C 1
ATOM 6660 O O . LEU B 1 199 ? -4.426 -9.555 -9.125 1 88.5 199 LEU B O 1
ATOM 6664 N N . GLU B 1 200 ? -4.797 -11.734 -9.391 1 88.5 200 GLU B N 1
ATOM 6665 C CA . GLU B 1 200 ? -5.609 -11.797 -8.18 1 88.5 200 GLU B CA 1
ATOM 6666 C C . GLU B 1 200 ? -4.781 -11.469 -6.941 1 88.5 200 GLU B C 1
ATOM 6668 O O . GLU B 1 200 ? -5.207 -10.68 -6.094 1 88.5 200 GLU B O 1
ATOM 6673 N N . ILE B 1 201 ? -3.623 -12.023 -6.902 1 92.38 201 ILE B N 1
ATOM 6674 C CA . ILE B 1 201 ? -2.768 -11.781 -5.746 1 92.38 201 ILE B CA 1
ATOM 6675 C C . ILE B 1 201 ? -2.338 -10.312 -5.723 1 92.38 201 ILE B C 1
ATOM 6677 O O . ILE B 1 201 ? -2.297 -9.688 -4.66 1 92.38 201 ILE B O 1
ATOM 6681 N N . PHE B 1 202 ? -2.064 -9.805 -6.859 1 91.25 202 PHE B N 1
ATOM 6682 C CA . PHE B 1 202 ? -1.668 -8.406 -6.977 1 91.25 202 PHE B CA 1
ATOM 6683 C C . PHE B 1 202 ? -2.762 -7.484 -6.445 1 91.25 202 PHE B C 1
ATOM 6685 O O . PHE B 1 202 ? -2.5 -6.621 -5.605 1 91.25 202 PHE B O 1
ATOM 6692 N N . LEU B 1 203 ? -3.936 -7.723 -6.879 1 86.75 203 LEU B N 1
ATOM 6693 C CA . LEU B 1 203 ? -5.059 -6.867 -6.512 1 86.75 203 LEU B CA 1
ATOM 6694 C C . LEU B 1 203 ? -5.355 -6.973 -5.02 1 86.75 203 LEU B C 1
ATOM 6696 O O . LEU B 1 203 ? -5.531 -5.957 -4.344 1 86.75 203 LEU B O 1
ATOM 6700 N N . ILE B 1 204 ? -5.391 -8.148 -4.496 1 90.19 204 ILE B N 1
ATOM 6701 C CA . ILE B 1 204 ? -5.664 -8.383 -3.086 1 90.19 204 ILE B CA 1
ATOM 6702 C C . ILE B 1 204 ? -4.59 -7.719 -2.23 1 90.19 204 ILE B C 1
ATOM 6704 O O . ILE B 1 204 ? -4.898 -7.062 -1.233 1 90.19 204 ILE B O 1
ATOM 6708 N N . THR B 1 205 ? -3.365 -7.801 -2.695 1 90.88 205 THR B N 1
ATOM 6709 C CA . THR B 1 205 ? -2.24 -7.285 -1.923 1 90.88 205 THR B CA 1
ATOM 6710 C C . THR B 1 205 ? -2.201 -5.762 -1.974 1 90.88 205 THR B C 1
ATOM 6712 O O . THR B 1 205 ? -1.869 -5.109 -0.98 1 90.88 205 THR B O 1
ATOM 6715 N N . VAL B 1 206 ? -2.521 -5.242 -3.086 1 88.38 206 VAL B N 1
ATOM 6716 C CA . VAL B 1 206 ? -2.521 -3.789 -3.221 1 88.38 206 VAL B CA 1
ATOM 6717 C C . VAL B 1 206 ? -3.527 -3.18 -2.248 1 88.38 206 VAL B C 1
ATOM 6719 O O . VAL B 1 206 ? -3.205 -2.236 -1.522 1 88.38 206 VAL B O 1
ATOM 6722 N N . ILE B 1 207 ? -4.719 -3.725 -2.221 1 87.31 207 ILE B N 1
ATOM 6723 C CA . ILE B 1 207 ? -5.773 -3.211 -1.354 1 87.31 207 ILE B CA 1
ATOM 6724 C C . ILE B 1 207 ? -5.371 -3.387 0.108 1 87.31 207 ILE B C 1
ATOM 6726 O O . ILE B 1 207 ? -5.531 -2.471 0.918 1 87.31 207 ILE B O 1
ATOM 6730 N N . PHE B 1 208 ? -4.848 -4.469 0.385 1 90.94 208 PHE B N 1
ATOM 6731 C CA . PHE B 1 208 ? -4.398 -4.758 1.742 1 90.94 208 PHE B CA 1
ATOM 6732 C C . PHE B 1 208 ? -3.312 -3.775 2.174 1 90.94 208 PHE B C 1
ATOM 6734 O O . PHE B 1 208 ? -3.314 -3.301 3.311 1 90.94 208 PHE B O 1
ATOM 6741 N N . SER B 1 209 ? -2.408 -3.498 1.276 1 88.25 209 SER B N 1
ATOM 6742 C CA . SER B 1 209 ? -1.287 -2.613 1.575 1 88.25 209 SER B CA 1
ATOM 6743 C C . SER B 1 209 ? -1.763 -1.189 1.842 1 88.25 209 SER B C 1
ATOM 6745 O O . SER B 1 209 ? -1.222 -0.501 2.711 1 88.25 209 SER B O 1
ATOM 6747 N N . PHE B 1 210 ? -2.746 -0.777 1.14 1 85.19 210 PHE B N 1
ATOM 6748 C CA . PHE B 1 210 ? -3.322 0.536 1.406 1 85.19 210 PHE B CA 1
ATOM 6749 C C . PHE B 1 210 ? -3.939 0.585 2.799 1 85.19 210 PHE B C 1
ATOM 6751 O O . PHE B 1 210 ? -3.848 1.602 3.488 1 85.19 210 PHE B O 1
ATOM 6758 N N . GLY B 1 211 ? -4.617 -0.519 3.133 1 87.38 211 GLY B N 1
ATOM 6759 C CA . GLY B 1 211 ? -5.145 -0.619 4.484 1 87.38 211 GLY B CA 1
ATOM 6760 C C . GLY B 1 211 ? -4.07 -0.556 5.551 1 87.38 211 GLY B C 1
ATOM 6761 O O . GLY B 1 211 ? -4.223 0.143 6.555 1 87.38 211 GLY B O 1
ATOM 6762 N N . LEU B 1 212 ? -3.041 -1.232 5.289 1 85.12 212 LEU B N 1
ATOM 6763 C CA . LEU B 1 212 ? -1.927 -1.234 6.23 1 85.12 212 LEU B CA 1
ATOM 6764 C C . LEU B 1 212 ? -1.339 0.165 6.383 1 85.12 212 LEU B C 1
ATOM 6766 O O . LEU B 1 212 ? -1.016 0.592 7.492 1 85.12 212 LEU B O 1
ATOM 6770 N N . TYR B 1 213 ? -1.198 0.833 5.336 1 82.88 213 TYR B N 1
ATOM 6771 C CA . TYR B 1 213 ? -0.663 2.189 5.367 1 82.88 213 TYR B CA 1
ATOM 6772 C C . TYR B 1 213 ? -1.548 3.105 6.207 1 82.88 213 TYR B C 1
ATOM 6774 O O . TYR B 1 213 ? -1.05 3.893 7.016 1 82.88 213 TYR B O 1
ATOM 6782 N N . HIS B 1 214 ? -2.787 3.088 5.945 1 85.88 214 HIS B N 1
ATOM 6783 C CA . HIS B 1 214 ? -3.697 3.977 6.66 1 85.88 214 HIS B CA 1
ATOM 6784 C C . HIS B 1 214 ? -3.775 3.613 8.141 1 85.88 214 HIS B C 1
ATOM 6786 O O . HIS B 1 214 ? -4.02 4.477 8.984 1 85.88 214 HIS B O 1
ATOM 6792 N N . PHE B 1 215 ? -3.555 2.416 8.406 1 87.88 215 PHE B N 1
ATOM 6793 C CA . PHE B 1 215 ? -3.475 2.025 9.812 1 87.88 215 PHE B CA 1
ATOM 6794 C C . PHE B 1 215 ? -2.258 2.656 10.477 1 87.88 215 PHE B C 1
ATOM 6796 O O . PHE B 1 215 ? -2.346 3.154 11.602 1 87.88 215 PHE B O 1
ATOM 6803 N N . VAL B 1 216 ? -1.17 2.621 9.75 1 78.56 216 VAL B N 1
ATOM 6804 C CA . VAL B 1 216 ? 0.053 3.24 10.25 1 78.56 216 VAL B CA 1
ATOM 6805 C C . VAL B 1 216 ? -0.153 4.746 10.398 1 78.56 216 VAL B C 1
ATOM 6807 O O . VAL B 1 216 ? 0.295 5.344 11.383 1 78.56 216 VAL B O 1
ATOM 6810 N N . PHE B 1 217 ? -0.785 5.328 9.438 1 79.94 217 PHE B N 1
ATOM 6811 C CA . PHE B 1 217 ? -1.098 6.75 9.492 1 79.94 217 PHE B CA 1
ATOM 6812 C C . PHE B 1 217 ? -1.953 7.074 10.711 1 79.94 217 PHE B C 1
ATOM 6814 O O . PHE B 1 217 ? -1.728 8.078 11.383 1 79.94 217 PHE B O 1
ATOM 6821 N N . TYR B 1 218 ? -2.928 6.285 11.055 1 85.38 218 TYR B N 1
ATOM 6822 C CA . TYR B 1 218 ? -3.777 6.465 12.227 1 85.38 218 TYR B CA 1
ATOM 6823 C C . TYR B 1 218 ? -2.959 6.398 13.508 1 85.38 218 TYR B C 1
ATOM 6825 O O . TYR B 1 218 ? -3.191 7.172 14.438 1 85.38 218 TYR B O 1
ATOM 6833 N N . LEU B 1 219 ? -2.033 5.484 13.547 1 79.06 219 LEU B N 1
ATOM 6834 C CA . LEU B 1 219 ? -1.193 5.348 14.727 1 79.06 219 LEU B CA 1
ATOM 6835 C C . LEU B 1 219 ? -0.365 6.605 14.961 1 79.06 219 LEU B C 1
ATOM 6837 O O . LEU B 1 219 ? -0.043 6.941 16.109 1 79.06 219 LEU B O 1
ATOM 6841 N N . SER B 1 220 ? -0.034 7.266 13.844 1 74.38 220 SER B N 1
ATOM 6842 C CA . SER B 1 220 ? 0.748 8.492 13.945 1 74.38 220 SER B CA 1
ATOM 6843 C C . SER B 1 220 ? -0.119 9.664 14.391 1 74.38 220 SER B C 1
ATOM 6845 O O . SER B 1 220 ? 0.38 10.617 15 1 74.38 220 SER B O 1
ATOM 6847 N N . TYR B 1 221 ? -1.331 9.625 14.086 1 76.88 221 TYR B N 1
ATOM 6848 C CA . TYR B 1 221 ? -2.27 10.68 14.453 1 76.88 221 TYR B CA 1
ATOM 6849 C C . TYR B 1 221 ? -3.594 10.094 14.922 1 76.88 221 TYR B C 1
ATOM 6851 O O . TYR B 1 221 ? -4.57 10.062 14.164 1 76.88 221 TYR B O 1
ATOM 6859 N N . ARG B 1 222 ? -3.814 9.867 16.188 1 80.94 222 ARG B N 1
ATOM 6860 C CA . ARG B 1 222 ? -4.93 9.117 16.75 1 80.94 222 ARG B CA 1
ATOM 6861 C C . ARG B 1 222 ? -6.137 10.016 16.984 1 80.94 222 ARG B C 1
ATOM 6863 O O . ARG B 1 222 ? -7.238 9.531 17.25 1 80.94 222 ARG B O 1
ATOM 6870 N N . LYS B 1 223 ? -5.949 11.234 16.844 1 78.94 223 LYS B N 1
ATOM 6871 C CA . LYS B 1 223 ? -7.055 12.156 17.094 1 78.94 223 LYS B CA 1
ATOM 6872 C C . LYS B 1 223 ? -8.109 12.07 16 1 78.94 223 LYS B C 1
ATOM 6874 O O . LYS B 1 223 ? -9.289 12.344 16.234 1 78.94 223 LYS B O 1
ATOM 6879 N N . ASP B 1 224 ? -7.668 11.703 14.797 1 82.06 224 ASP B N 1
ATOM 6880 C CA . ASP B 1 224 ? -8.586 11.523 13.672 1 82.06 224 ASP B CA 1
ATOM 6881 C C . ASP B 1 224 ? -8.82 10.039 13.391 1 82.06 224 ASP B C 1
ATOM 6883 O O . ASP B 1 224 ? -7.879 9.305 13.094 1 82.06 224 ASP B O 1
ATOM 6887 N N . LEU B 1 225 ? -10 9.609 13.422 1 89.81 225 LEU B N 1
ATOM 6888 C CA . LEU B 1 225 ? -10.328 8.195 13.258 1 89.81 225 LEU B CA 1
ATOM 6889 C C . LEU B 1 225 ? -10.609 7.867 11.797 1 89.81 225 LEU B C 1
ATOM 6891 O O . LEU B 1 225 ? -10.797 6.703 11.445 1 89.81 225 LEU B O 1
ATOM 6895 N N . THR B 1 226 ? -10.633 8.766 10.898 1 87.06 226 THR B N 1
ATOM 6896 C CA . THR B 1 226 ? -10.961 8.562 9.492 1 87.06 226 THR B CA 1
ATOM 6897 C C . THR B 1 226 ? -9.992 7.566 8.852 1 87.06 226 THR B C 1
ATOM 6899 O O . THR B 1 226 ? -10.414 6.594 8.227 1 87.06 226 THR B O 1
ATOM 6902 N N . PRO B 1 227 ? -8.648 7.691 9.07 1 85.88 227 PRO B N 1
ATOM 6903 C CA . PRO B 1 227 ? -7.738 6.711 8.477 1 85.88 227 PRO B CA 1
ATOM 6904 C C . PRO B 1 227 ? -7.93 5.305 9.039 1 85.88 227 PRO B C 1
ATOM 6906 O O . PRO B 1 227 ? -7.719 4.316 8.336 1 85.88 227 PRO B O 1
ATOM 6909 N N . PHE B 1 228 ? -8.344 5.246 10.258 1 91.75 228 PHE B N 1
ATOM 6910 C CA . PHE B 1 228 ? -8.57 3.943 10.875 1 91.75 228 PHE B CA 1
ATOM 6911 C C . PHE B 1 228 ? -9.727 3.217 10.203 1 91.75 228 PHE B C 1
ATOM 6913 O O . PHE B 1 228 ? -9.602 2.049 9.828 1 91.75 228 PHE B O 1
ATOM 6920 N N . TYR B 1 229 ? -10.828 3.885 10.078 1 92.25 229 TYR B N 1
ATOM 6921 C CA . TYR B 1 229 ? -11.992 3.262 9.461 1 92.25 229 TYR B CA 1
ATOM 6922 C C . TYR B 1 229 ? -11.734 2.949 7.988 1 92.25 229 TYR B C 1
ATOM 6924 O O . TYR B 1 229 ? -12.234 1.958 7.461 1 92.25 229 TYR B O 1
ATOM 6932 N N . PHE B 1 230 ? -10.992 3.773 7.398 1 89.31 230 PHE B N 1
ATOM 6933 C CA . PHE B 1 230 ? -10.625 3.492 6.016 1 89.31 230 PHE B CA 1
ATOM 6934 C C . PHE B 1 230 ? -9.727 2.264 5.934 1 89.31 230 PHE B C 1
ATOM 6936 O O . PHE B 1 230 ? -9.828 1.476 4.992 1 89.31 230 PHE B O 1
ATOM 6943 N N . SER B 1 231 ? -8.766 2.131 6.844 1 91 231 SER B N 1
ATOM 6944 C CA . SER B 1 231 ? -7.941 0.927 6.926 1 91 231 SER B CA 1
ATOM 6945 C C . SER B 1 231 ? -8.805 -0.322 7.078 1 91 231 SER B C 1
ATOM 6947 O O . SER B 1 231 ? -8.57 -1.329 6.41 1 91 231 SER B O 1
ATOM 6949 N N . LEU B 1 232 ? -9.773 -0.19 7.945 1 93.31 232 LEU B N 1
ATOM 6950 C CA . LEU B 1 232 ? -10.688 -1.312 8.156 1 93.31 232 LEU B CA 1
ATOM 6951 C C . LEU B 1 232 ? -11.445 -1.645 6.875 1 93.31 232 LEU B C 1
ATOM 6953 O O . LEU B 1 232 ? -11.656 -2.818 6.562 1 93.31 232 LEU B O 1
ATOM 6957 N N . PHE B 1 233 ? -11.891 -0.645 6.184 1 90.94 233 PHE B N 1
ATOM 6958 C CA . PHE B 1 233 ? -12.57 -0.816 4.902 1 90.94 233 PHE B CA 1
ATOM 6959 C C . PHE B 1 233 ? -11.688 -1.581 3.924 1 90.94 233 PHE B C 1
ATOM 6961 O O . PHE B 1 233 ? -12.141 -2.537 3.291 1 90.94 233 PHE B O 1
ATOM 6968 N N . CYS B 1 234 ? -10.43 -1.23 3.785 1 89.12 234 CYS B N 1
ATOM 6969 C CA . CYS B 1 234 ? -9.5 -1.87 2.861 1 89.12 234 CYS B CA 1
ATOM 6970 C C . CYS B 1 234 ? -9.258 -3.324 3.25 1 89.12 234 CYS B C 1
ATOM 6972 O O . CYS B 1 234 ? -9.195 -4.199 2.385 1 89.12 234 CYS B O 1
ATOM 6974 N N . VAL B 1 235 ? -9.156 -3.574 4.52 1 92.19 235 VAL B N 1
ATOM 6975 C CA . VAL B 1 235 ? -8.898 -4.93 4.996 1 92.19 235 VAL B CA 1
ATOM 6976 C C . VAL B 1 235 ? -10.102 -5.824 4.688 1 92.19 235 VAL B C 1
ATOM 6978 O O . VAL B 1 235 ? -9.938 -6.965 4.25 1 92.19 235 VAL B O 1
ATOM 6981 N N . ILE B 1 236 ? -11.234 -5.301 4.883 1 90.81 236 ILE B N 1
ATOM 6982 C CA . ILE B 1 236 ? -12.445 -6.082 4.637 1 90.81 236 ILE B CA 1
ATOM 6983 C C . ILE B 1 236 ? -12.594 -6.344 3.141 1 90.81 236 ILE B C 1
ATOM 6985 O O . ILE B 1 236 ? -12.969 -7.445 2.73 1 90.81 236 ILE B O 1
ATOM 6989 N N . VAL B 1 237 ? -12.352 -5.383 2.377 1 86.62 237 VAL B N 1
ATOM 6990 C CA . VAL B 1 237 ? -12.461 -5.531 0.93 1 86.62 237 VAL B CA 1
ATOM 6991 C C . VAL B 1 237 ? -11.406 -6.508 0.427 1 86.62 237 VAL B C 1
ATOM 699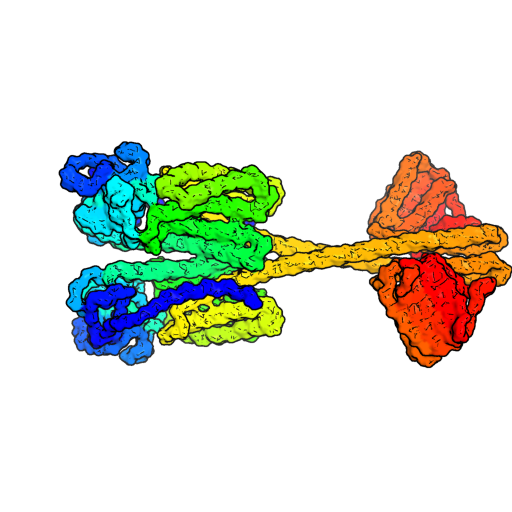3 O O . VAL B 1 237 ? -11.672 -7.324 -0.46 1 86.62 237 VAL B O 1
ATOM 6996 N N . SER B 1 238 ? -10.188 -6.371 0.921 1 90.5 238 SER B N 1
ATOM 6997 C CA . SER B 1 238 ? -9.133 -7.32 0.569 1 90.5 238 SER B CA 1
ATOM 6998 C C . SER B 1 238 ? -9.516 -8.742 0.967 1 90.5 238 SER B C 1
ATOM 7000 O O . SER B 1 238 ? -9.305 -9.688 0.201 1 90.5 238 SER B O 1
ATOM 7002 N N . SER B 1 239 ? -10.062 -8.875 2.129 1 91.69 239 SER B N 1
ATOM 7003 C CA . SER B 1 239 ? -10.508 -10.18 2.596 1 91.69 239 SER B CA 1
ATOM 7004 C C . SER B 1 239 ? -11.633 -10.727 1.722 1 91.69 239 SER B C 1
ATOM 7006 O O . SER B 1 239 ? -11.672 -11.922 1.424 1 91.69 239 SER B O 1
ATOM 7008 N N . TYR B 1 240 ? -12.5 -9.875 1.344 1 88.88 240 TYR B N 1
ATOM 7009 C CA . TYR B 1 240 ? -13.586 -10.266 0.453 1 88.88 240 TYR B CA 1
ATOM 7010 C C . TYR B 1 240 ? -13.047 -10.727 -0.897 1 88.88 240 TYR B C 1
ATOM 7012 O O . TYR B 1 240 ? -13.484 -11.742 -1.433 1 88.88 240 TYR B O 1
ATOM 7020 N N . SER B 1 241 ? -12.164 -9.961 -1.478 1 85.94 241 SER B N 1
ATOM 7021 C CA . SER B 1 241 ? -11.547 -10.312 -2.752 1 85.94 241 SER B CA 1
ATOM 7022 C C . SER B 1 241 ? -10.828 -11.656 -2.66 1 85.94 241 SER B C 1
ATOM 7024 O O . SER B 1 241 ? -10.836 -12.438 -3.613 1 85.94 241 SER B O 1
ATOM 7026 N N . PHE B 1 242 ? -10.266 -11.93 -1.542 1 92.19 242 PHE B N 1
ATOM 7027 C CA . PHE B 1 242 ? -9.555 -13.18 -1.344 1 92.19 242 PHE B CA 1
ATOM 7028 C C . PHE B 1 242 ? -10.531 -14.352 -1.28 1 92.19 242 PHE B C 1
ATOM 7030 O O . PHE B 1 242 ? -10.352 -15.359 -1.974 1 92.19 242 PHE B O 1
ATOM 7037 N N . ILE B 1 243 ? -11.562 -14.172 -0.506 1 91.06 243 ILE B N 1
ATOM 7038 C CA . ILE B 1 243 ? -12.477 -15.281 -0.258 1 91.06 243 ILE B CA 1
ATOM 7039 C C . ILE B 1 243 ? -13.281 -15.578 -1.52 1 91.06 243 ILE B C 1
ATOM 7041 O O . ILE B 1 243 ? -13.789 -16.688 -1.697 1 91.06 243 ILE B O 1
ATOM 7045 N N . THR B 1 244 ? -13.406 -14.648 -2.387 1 85.69 244 THR B N 1
ATOM 7046 C CA . THR B 1 244 ? -14.172 -14.859 -3.611 1 85.69 244 THR B CA 1
ATOM 7047 C C . THR B 1 244 ? -13.242 -15.18 -4.781 1 85.69 244 THR B C 1
ATOM 7049 O O . THR B 1 244 ? -13.703 -15.438 -5.895 1 85.69 244 THR B O 1
ATOM 7052 N N . SER B 1 245 ? -11.969 -15.203 -4.52 1 87.31 245 SER B N 1
ATOM 7053 C CA . SER B 1 245 ? -11 -15.516 -5.566 1 87.31 245 SER B CA 1
ATOM 7054 C C . SER B 1 245 ? -10.805 -17.016 -5.707 1 87.31 245 SER B C 1
ATOM 7056 O O . SER B 1 245 ? -11.289 -17.797 -4.875 1 87.31 245 SER B O 1
ATOM 7058 N N . GLU B 1 246 ? -10.172 -17.422 -6.789 1 88.25 246 GLU B N 1
ATOM 7059 C CA . GLU B 1 246 ? -9.867 -18.828 -7.012 1 88.25 246 GLU B CA 1
ATOM 7060 C C . GLU B 1 246 ? -8.648 -19.266 -6.203 1 88.25 246 GLU B C 1
ATOM 7062 O O . GLU B 1 246 ? -8.508 -20.438 -5.879 1 88.25 246 GLU B O 1
ATOM 7067 N N . ILE B 1 247 ? -7.895 -18.359 -5.816 1 90.62 247 ILE B N 1
ATOM 7068 C CA . ILE B 1 247 ? -6.629 -18.688 -5.172 1 90.62 247 ILE B CA 1
ATOM 7069 C C . ILE B 1 247 ? -6.887 -19.203 -3.764 1 90.62 247 ILE B C 1
ATOM 7071 O O . ILE B 1 247 ? -6.078 -19.969 -3.221 1 90.62 247 ILE B O 1
ATOM 7075 N N . GLN B 1 248 ? -8.023 -18.844 -3.158 1 92 248 GLN B N 1
ATOM 7076 C CA . GLN B 1 248 ? -8.281 -19.25 -1.783 1 92 248 GLN B CA 1
ATOM 7077 C C . GLN B 1 248 ? -8.383 -20.781 -1.675 1 92 248 GLN B C 1
ATOM 7079 O O . GLN B 1 248 ? -8.016 -21.359 -0.653 1 92 248 GLN B O 1
ATOM 7084 N N . TYR B 1 249 ? -8.812 -21.422 -2.756 1 92.44 249 TYR B N 1
ATOM 7085 C CA . TYR B 1 249 ? -8.969 -22.875 -2.75 1 92.44 249 TYR B CA 1
ATOM 7086 C C . TYR B 1 249 ? -7.617 -23.578 -2.74 1 92.44 249 TYR B C 1
ATOM 7088 O O . TYR B 1 249 ? -7.488 -24.688 -2.215 1 92.44 249 TYR B O 1
ATOM 7096 N N . ARG B 1 250 ? -6.668 -22.938 -3.299 1 91.19 250 ARG B N 1
ATOM 7097 C CA . ARG B 1 250 ? -5.324 -23.5 -3.332 1 91.19 250 ARG B CA 1
ATOM 7098 C C . ARG B 1 250 ? -4.555 -23.156 -2.061 1 91.19 250 ARG B C 1
ATOM 7100 O O . ARG B 1 250 ? -3.768 -23.969 -1.569 1 91.19 250 ARG B O 1
ATOM 7107 N N . MET B 1 251 ? -4.824 -22.047 -1.545 1 90.75 251 MET B N 1
ATOM 7108 C CA . MET B 1 251 ? -4.094 -21.594 -0.365 1 90.75 251 MET B CA 1
ATOM 7109 C C . MET B 1 251 ? -4.602 -22.281 0.892 1 90.75 251 MET B C 1
ATOM 7111 O O . MET B 1 251 ? -3.818 -22.641 1.772 1 90.75 251 MET B O 1
ATOM 7115 N N . ILE B 1 252 ? -5.902 -22.422 0.909 1 93.56 252 ILE B N 1
ATOM 7116 C CA . ILE B 1 252 ? -6.512 -23.094 2.047 1 93.56 252 ILE B CA 1
ATOM 7117 C C . ILE B 1 252 ? -7.457 -24.188 1.549 1 93.56 252 ILE B C 1
ATOM 7119 O O . ILE B 1 252 ? -8.68 -24.062 1.671 1 93.56 252 ILE B O 1
ATOM 7123 N N . PRO B 1 253 ? -6.902 -25.266 1.175 1 92.69 253 PRO B N 1
ATOM 7124 C CA . PRO B 1 253 ? -7.719 -26.312 0.54 1 92.69 253 PRO B CA 1
ATOM 7125 C C . PRO B 1 253 ? -8.656 -27 1.523 1 92.69 253 PRO B C 1
ATOM 7127 O O . PRO B 1 253 ? -9.711 -27.516 1.125 1 92.69 253 PRO B O 1
ATOM 7130 N N . HIS B 1 254 ? -8.398 -26.922 2.803 1 93.88 254 HIS B N 1
ATOM 7131 C CA . HIS B 1 254 ? -9.164 -27.688 3.779 1 93.88 254 HIS B CA 1
ATOM 7132 C C . HIS B 1 254 ? -10.258 -26.844 4.41 1 93.88 254 HIS B C 1
ATOM 7134 O O . HIS B 1 254 ? -11.031 -27.328 5.242 1 93.88 254 HIS B O 1
ATOM 7140 N N . LEU B 1 255 ? -10.359 -25.609 4.008 1 94.19 255 LEU B N 1
ATOM 7141 C CA . LEU B 1 255 ? -11.406 -24.75 4.559 1 94.19 255 LEU B CA 1
ATOM 7142 C C . LEU B 1 255 ? -12.789 -25.281 4.188 1 94.19 255 LEU B C 1
ATOM 7144 O O . LEU B 1 255 ? -13.062 -25.547 3.016 1 94.19 255 LEU B O 1
ATOM 7148 N N . THR B 1 256 ? -13.602 -25.438 5.109 1 94.69 256 THR B N 1
ATOM 7149 C CA . THR B 1 256 ? -14.922 -26 4.879 1 94.69 256 THR B CA 1
ATOM 7150 C C . THR B 1 256 ? -15.773 -25.047 4.035 1 94.69 256 THR B C 1
ATOM 7152 O O . THR B 1 256 ? -15.516 -23.844 3.998 1 94.69 256 THR B O 1
ATOM 7155 N N . LEU B 1 257 ? -16.75 -25.594 3.385 1 94.25 257 LEU B N 1
ATOM 7156 C CA . LEU B 1 257 ? -17.641 -24.797 2.549 1 94.25 257 LEU B CA 1
ATOM 7157 C C . LEU B 1 257 ? -18.516 -23.875 3.402 1 94.25 257 LEU B C 1
ATOM 7159 O O . LEU B 1 257 ? -18.859 -22.766 2.986 1 94.25 257 LEU B O 1
ATOM 7163 N N . ASP B 1 258 ? -18.812 -24.266 4.551 1 94.06 258 ASP B N 1
ATOM 7164 C CA . ASP B 1 258 ? -19.594 -23.469 5.484 1 94.06 258 ASP B CA 1
ATOM 7165 C C . ASP B 1 258 ? -18.844 -22.203 5.891 1 94.06 258 ASP B C 1
ATOM 7167 O O . ASP B 1 258 ? -19.391 -21.094 5.836 1 94.06 258 ASP B O 1
ATOM 7171 N N . LEU B 1 259 ? -17.641 -22.406 6.238 1 94.88 259 LEU B N 1
ATOM 7172 C CA . LEU B 1 259 ? -16.828 -21.266 6.672 1 94.88 259 LEU B CA 1
ATOM 7173 C C . LEU B 1 259 ? -16.594 -20.312 5.516 1 94.88 259 LEU B C 1
ATOM 7175 O O . LEU B 1 259 ? -16.484 -19.094 5.727 1 94.88 259 LEU B O 1
ATOM 7179 N N . ARG B 1 260 ? -16.516 -20.797 4.363 1 94.38 260 ARG B N 1
ATOM 7180 C CA . ARG B 1 260 ? -16.297 -19.938 3.201 1 94.38 260 ARG B CA 1
ATOM 7181 C C . ARG B 1 260 ? -17.5 -19.031 2.961 1 94.38 260 ARG B C 1
ATOM 7183 O O . ARG B 1 260 ? -17.344 -17.828 2.723 1 94.38 260 ARG B O 1
ATOM 7190 N N . ILE B 1 261 ? -18.656 -19.562 3.07 1 93 261 ILE B N 1
ATOM 7191 C CA . ILE B 1 261 ? -19.844 -18.75 2.846 1 93 261 ILE B CA 1
ATOM 7192 C C . ILE B 1 261 ? -20.031 -17.766 4.004 1 93 261 ILE B C 1
ATOM 7194 O O . ILE B 1 261 ? -20.469 -16.641 3.799 1 93 261 ILE B O 1
ATOM 7198 N N . ARG B 1 262 ? -19.766 -18.219 5.16 1 95.81 262 ARG B N 1
ATOM 7199 C CA . ARG B 1 262 ? -19.875 -17.328 6.316 1 95.81 262 ARG B CA 1
ATOM 7200 C C . ARG B 1 262 ? -18.906 -16.156 6.191 1 95.81 262 ARG B C 1
ATOM 7202 O O . ARG B 1 262 ? -19.266 -15.016 6.5 1 95.81 262 ARG B O 1
ATOM 7209 N N . ALA B 1 263 ? -17.719 -16.484 5.734 1 95 263 ALA B N 1
ATOM 7210 C CA . ALA B 1 263 ? -16.719 -15.438 5.57 1 95 263 ALA B CA 1
ATOM 7211 C C . ALA B 1 263 ? -17.125 -14.445 4.48 1 95 263 ALA B C 1
ATOM 7213 O O . ALA B 1 263 ? -16.984 -13.234 4.652 1 95 263 ALA B O 1
ATOM 7214 N N . GLU B 1 264 ? -17.578 -14.992 3.416 1 91.12 264 GLU B N 1
ATOM 7215 C CA . GLU B 1 264 ? -18.047 -14.141 2.332 1 91.12 264 GLU B CA 1
ATOM 7216 C C . GLU B 1 264 ? -19.188 -13.25 2.793 1 91.12 264 GLU B C 1
ATOM 7218 O O . GLU B 1 264 ? -19.172 -12.031 2.572 1 91.12 264 GLU B O 1
ATOM 7223 N N . PHE B 1 265 ? -20.125 -13.859 3.457 1 92.81 265 PHE B N 1
ATOM 7224 C CA . PHE B 1 265 ? -21.297 -13.164 3.98 1 92.81 265 PHE B CA 1
ATOM 7225 C C . PHE B 1 265 ? -20.891 -12.102 4.992 1 92.81 265 PHE B C 1
ATOM 7227 O O . PHE B 1 265 ? -21.391 -10.977 4.957 1 92.81 265 PHE B O 1
ATOM 7234 N N . PHE B 1 266 ? -19.984 -12.398 5.77 1 95.5 266 PHE B N 1
ATOM 7235 C CA . PHE B 1 266 ? -19.484 -11.484 6.793 1 95.5 266 PHE B CA 1
ATOM 7236 C C . PHE B 1 266 ? -18.875 -10.242 6.164 1 95.5 266 PHE B C 1
ATOM 7238 O O . PHE B 1 266 ? -19.172 -9.117 6.578 1 95.5 266 PHE B O 1
ATOM 7245 N N . CYS B 1 267 ? -18.062 -10.469 5.195 1 92 267 CYS B N 1
ATOM 7246 C CA . CYS B 1 267 ? -17.406 -9.344 4.543 1 92 267 CYS B CA 1
ATOM 7247 C C . CYS B 1 267 ? -18.406 -8.438 3.855 1 92 267 CYS B C 1
ATOM 7249 O O . CYS B 1 267 ? -18.297 -7.211 3.916 1 92 267 CYS B O 1
ATOM 7251 N N . GLU B 1 268 ? -19.375 -9.023 3.287 1 88.12 268 GLU B N 1
ATOM 7252 C CA . GLU B 1 268 ? -20.391 -8.242 2.588 1 88.12 268 GLU B CA 1
ATOM 7253 C C . GLU B 1 268 ? -21.203 -7.391 3.562 1 88.12 268 GLU B C 1
ATOM 7255 O O . GLU B 1 268 ? -21.484 -6.223 3.285 1 88.12 268 GLU B O 1
ATOM 7260 N N . VAL B 1 269 ? -21.5 -7.953 4.652 1 93.25 269 VAL B N 1
ATOM 7261 C CA . VAL B 1 269 ? -22.297 -7.238 5.645 1 93.25 269 VAL B CA 1
ATOM 7262 C C . VAL B 1 269 ? -21.438 -6.164 6.312 1 93.25 269 VAL B C 1
ATOM 7264 O O . VAL B 1 269 ? -21.906 -5.047 6.547 1 93.25 269 VAL B O 1
ATOM 7267 N N . ALA B 1 270 ? -20.203 -6.488 6.555 1 93.88 270 ALA B N 1
ATOM 7268 C CA . ALA B 1 270 ? -19.312 -5.586 7.273 1 93.88 270 ALA B CA 1
ATOM 7269 C C . ALA B 1 270 ? -19.031 -4.332 6.457 1 93.88 270 ALA B C 1
ATOM 7271 O O . ALA B 1 270 ? -18.688 -3.283 7.016 1 93.88 270 ALA B O 1
ATOM 7272 N N . PHE B 1 271 ? -19.219 -4.395 5.219 1 88.19 271 PHE B N 1
ATOM 7273 C CA . PHE B 1 271 ? -18.969 -3.275 4.316 1 88.19 271 PHE B CA 1
ATOM 7274 C C . PHE B 1 271 ? -19.844 -2.082 4.688 1 88.19 271 PHE B C 1
ATOM 7276 O O . PHE B 1 271 ? -19.359 -0.947 4.734 1 88.19 271 PHE B O 1
ATOM 7283 N N . VAL B 1 272 ? -21.016 -2.277 5.023 1 90.06 272 VAL B N 1
ATOM 7284 C CA . VAL B 1 272 ? -22.016 -1.232 5.199 1 90.06 272 VAL B CA 1
ATOM 7285 C C . VAL B 1 272 ? -21.719 -0.429 6.461 1 90.06 272 VAL B C 1
ATOM 7287 O O . VAL B 1 272 ? -21.547 0.791 6.402 1 90.06 272 VAL B O 1
ATOM 7290 N N . PRO B 1 273 ? -21.578 -1.049 7.582 1 93.56 273 PRO B N 1
ATOM 7291 C CA . PRO B 1 273 ? -21.297 -0.254 8.781 1 93.56 273 PRO B CA 1
ATOM 7292 C C . PRO B 1 273 ? -19.938 0.43 8.719 1 93.56 273 PRO B C 1
ATOM 7294 O O . PRO B 1 273 ? -19.766 1.524 9.266 1 93.56 273 PRO B O 1
ATOM 7297 N N . ILE B 1 274 ? -18.984 -0.151 8.117 1 92.56 274 ILE B N 1
ATOM 7298 C CA . ILE B 1 274 ? -17.656 0.437 8.055 1 92.56 274 ILE B CA 1
ATOM 7299 C C . ILE B 1 274 ? -17.688 1.699 7.199 1 92.56 274 ILE B C 1
ATOM 7301 O O . ILE B 1 274 ? -17.094 2.721 7.562 1 92.56 274 ILE B O 1
ATOM 7305 N N . VAL B 1 275 ? -18.375 1.634 6.074 1 87.94 275 VAL B N 1
ATOM 7306 C CA . VAL B 1 275 ? -18.516 2.805 5.215 1 87.94 275 VAL B CA 1
ATOM 7307 C C . VAL B 1 275 ? -19.266 3.906 5.957 1 87.94 275 VAL B C 1
ATOM 7309 O O . VAL B 1 275 ? -18.906 5.082 5.867 1 87.94 275 VAL B O 1
ATOM 7312 N N . TYR B 1 276 ? -20.266 3.545 6.672 1 91.5 276 TYR B N 1
ATOM 7313 C CA . TYR B 1 276 ? -21.016 4.496 7.484 1 91.5 276 TYR B CA 1
ATOM 7314 C C . TYR B 1 276 ? -20.109 5.18 8.5 1 91.5 276 TYR B C 1
ATOM 7316 O O . TYR B 1 276 ? -20.141 6.402 8.656 1 91.5 276 TYR B O 1
ATOM 7324 N N . LEU B 1 277 ? -19.328 4.363 9.195 1 91.88 277 LEU B N 1
ATOM 7325 C CA . LEU B 1 277 ? -18.422 4.91 10.211 1 91.88 277 LEU B CA 1
ATOM 7326 C C . LEU B 1 277 ? -17.391 5.836 9.578 1 91.88 277 LEU B C 1
ATOM 7328 O O . LEU B 1 277 ? -17.047 6.871 10.156 1 91.88 277 LEU B O 1
ATOM 7332 N N . LEU B 1 278 ? -16.906 5.453 8.422 1 88.31 278 LEU B N 1
ATOM 7333 C CA . LEU B 1 278 ? -15.961 6.289 7.695 1 88.31 278 LEU B CA 1
ATOM 7334 C C . LEU B 1 278 ? -16.578 7.645 7.359 1 88.31 278 LEU B C 1
ATOM 7336 O O . LEU B 1 278 ? -16 8.688 7.68 1 88.31 278 LEU B O 1
ATOM 7340 N N . PHE B 1 279 ? -17.781 7.656 6.848 1 87.94 279 PHE B N 1
ATOM 7341 C CA . PHE B 1 279 ? -18.422 8.891 6.418 1 87.94 279 PHE B CA 1
ATOM 7342 C C . PHE B 1 279 ? -18.922 9.695 7.617 1 87.94 279 PHE B C 1
ATOM 7344 O O . PHE B 1 279 ? -18.969 10.922 7.57 1 87.94 279 PHE B O 1
ATOM 7351 N N . SER B 1 280 ? -19.234 9.031 8.688 1 89.88 280 SER B N 1
ATOM 7352 C CA . SER B 1 280 ? -19.656 9.719 9.898 1 89.88 280 SER B CA 1
ATOM 7353 C C . SER B 1 280 ? -18.531 10.562 10.484 1 89.88 280 SER B C 1
ATOM 7355 O O . SER B 1 280 ? -18.781 11.562 11.164 1 89.88 280 SER B O 1
ATOM 7357 N N . LYS B 1 281 ? -17.312 10.117 10.258 1 87.06 281 LYS B N 1
ATOM 7358 C CA . LYS B 1 281 ? -16.172 10.883 10.734 1 87.06 281 LYS B CA 1
ATOM 7359 C C . LYS B 1 281 ? -15.797 11.984 9.75 1 87.06 281 LYS B C 1
ATOM 7361 O O . LYS B 1 281 ? -15.32 13.047 10.156 1 87.06 281 LYS B O 1
ATOM 7366 N N . MET B 1 282 ? -16.016 11.766 8.531 1 82.31 282 MET B N 1
ATOM 7367 C CA . MET B 1 282 ? -15.703 12.758 7.508 1 82.31 282 MET B CA 1
ATOM 7368 C C . MET B 1 282 ? -16.75 13.875 7.496 1 82.31 282 MET B C 1
ATOM 7370 O O . MET B 1 282 ? -16.406 15.047 7.336 1 82.31 282 MET B O 1
ATOM 7374 N N . PHE B 1 283 ? -18.016 13.398 7.625 1 85.62 283 PHE B N 1
ATOM 7375 C CA . PHE B 1 283 ? -19.141 14.328 7.641 1 85.62 283 PHE B CA 1
ATOM 7376 C C . PHE B 1 283 ? -20.016 14.109 8.867 1 85.62 283 PHE B C 1
ATOM 7378 O O . PHE B 1 283 ? -21.141 13.617 8.75 1 85.62 283 PHE B O 1
ATOM 7385 N N . PRO B 1 284 ? -19.625 14.523 9.984 1 87 284 PRO B N 1
ATOM 7386 C CA . PRO B 1 284 ? -20.312 14.195 11.227 1 87 284 PRO B CA 1
ATOM 7387 C C . PRO B 1 284 ? -21.703 14.828 11.312 1 87 284 PRO B C 1
ATOM 7389 O O . PRO B 1 284 ? -22.641 14.219 11.844 1 87 284 PRO B O 1
ATOM 7392 N N . ASN B 1 285 ? -21.875 16 10.797 1 85.62 285 ASN B N 1
ATOM 7393 C CA . ASN B 1 285 ? -23.156 16.688 10.898 1 85.62 285 ASN B CA 1
ATOM 7394 C C . ASN B 1 285 ? -24.234 15.992 10.094 1 85.62 285 ASN B C 1
ATOM 7396 O O . ASN B 1 285 ? -25.391 15.93 10.516 1 85.62 285 ASN B O 1
ATOM 7400 N N . GLN B 1 286 ? -23.875 15.391 9.055 1 86.25 286 GLN B N 1
ATOM 7401 C CA . GLN B 1 286 ? -24.859 14.742 8.188 1 86.25 286 GLN B CA 1
ATOM 7402 C C . GLN B 1 286 ? -25.141 13.312 8.648 1 86.25 286 GLN B C 1
ATOM 7404 O O . GLN B 1 286 ? -26.297 12.883 8.664 1 86.25 286 GLN B O 1
ATOM 7409 N N . TYR B 1 287 ? -24.203 12.625 9.109 1 89.56 287 TYR B N 1
ATOM 7410 C CA . TYR B 1 287 ? -24.328 11.195 9.352 1 89.56 287 TYR B CA 1
ATOM 7411 C C . TYR B 1 287 ? -24.703 10.914 10.797 1 89.56 287 TYR B C 1
ATOM 7413 O O . TYR B 1 287 ? -24.938 9.758 11.172 1 89.56 287 TYR B O 1
ATOM 7421 N N . ARG B 1 288 ? -24.875 11.898 11.57 1 82.5 288 ARG B N 1
ATOM 7422 C CA . ARG B 1 288 ? -25.375 11.734 12.938 1 82.5 288 ARG B CA 1
ATOM 7423 C C . ARG B 1 288 ? -26.891 11.656 12.953 1 82.5 288 ARG B C 1
ATOM 7425 O O . ARG B 1 288 ? -27.484 11.297 13.977 1 82.5 288 ARG B O 1
ATOM 7432 N N . SER B 1 289 ? -27.406 11.781 11.875 1 85.44 289 SER B N 1
ATOM 7433 C CA . SER B 1 289 ? -28.859 11.742 11.781 1 85.44 289 SER B CA 1
ATOM 7434 C C . SER B 1 289 ? -29.391 10.32 11.977 1 85.44 289 SER B C 1
ATOM 7436 O O . SER B 1 289 ? -28.766 9.359 11.523 1 85.44 289 SER B O 1
ATOM 7438 N N . LYS B 1 290 ? -30.531 10.188 12.578 1 88.25 290 LYS B N 1
ATOM 7439 C CA . LYS B 1 290 ? -31.125 8.906 12.938 1 88.25 290 LYS B CA 1
ATOM 7440 C C . LYS B 1 290 ? -31.609 8.156 11.703 1 88.25 290 LYS B C 1
ATOM 7442 O O . LYS B 1 290 ? -31.609 6.922 11.68 1 88.25 290 LYS B O 1
ATOM 7447 N N . TRP B 1 291 ? -31.953 8.898 10.742 1 86.69 291 TRP B N 1
ATOM 7448 C CA . TRP B 1 291 ? -32.5 8.25 9.555 1 86.69 291 TRP B CA 1
ATOM 7449 C C . TRP B 1 291 ? -31.406 7.527 8.773 1 86.69 291 TRP B C 1
ATOM 7451 O O . TRP B 1 291 ? -31.688 6.676 7.93 1 86.69 291 TRP B O 1
ATOM 7461 N N . ILE B 1 292 ? -30.234 7.793 9.055 1 89.19 292 ILE B N 1
ATOM 7462 C CA . ILE B 1 292 ? -29.109 7.094 8.43 1 89.19 292 ILE B CA 1
ATOM 7463 C C . ILE B 1 292 ? -28.594 5.996 9.359 1 89.19 292 ILE B C 1
ATOM 7465 O O . ILE B 1 292 ? -28.391 4.859 8.93 1 89.19 292 ILE B O 1
ATOM 7469 N N . SER B 1 293 ? -28.516 6.23 10.656 1 87.69 293 SER B N 1
ATOM 7470 C CA . SER B 1 293 ? -27.875 5.32 11.602 1 87.69 293 SER B CA 1
ATOM 7471 C C . SER B 1 293 ? -28.75 4.109 11.883 1 87.69 293 SER B C 1
ATOM 7473 O O . SER B 1 293 ? -28.25 2.992 12.023 1 87.69 293 SER B O 1
ATOM 7475 N N . TYR B 1 294 ? -30.031 4.266 11.852 1 88.44 294 TYR B N 1
ATOM 7476 C CA . TYR B 1 294 ? -30.922 3.182 12.258 1 88.44 294 TYR B CA 1
ATOM 7477 C C . TYR B 1 294 ? -30.906 2.055 11.234 1 88.44 294 TYR B C 1
ATOM 7479 O O . TYR B 1 294 ? -30.719 0.888 11.594 1 88.44 294 TYR B O 1
ATOM 7487 N N . PRO B 1 295 ? -31.047 2.402 9.992 1 88.38 295 PRO B N 1
ATOM 7488 C CA . PRO B 1 295 ? -30.953 1.317 9.016 1 88.38 295 PRO B CA 1
ATOM 7489 C C . PRO B 1 295 ? -29.609 0.578 9.078 1 88.38 295 PRO B C 1
ATOM 7491 O O . PRO B 1 295 ? -29.578 -0.645 8.922 1 88.38 295 PRO B O 1
ATOM 7494 N N . ILE B 1 296 ? -28.609 1.223 9.344 1 89 296 ILE B N 1
ATOM 7495 C CA . ILE B 1 296 ? -27.281 0.623 9.375 1 89 296 ILE B CA 1
ATOM 7496 C C . ILE B 1 296 ? -27.156 -0.298 10.594 1 89 296 ILE B C 1
ATOM 7498 O O . ILE B 1 296 ? -26.516 -1.343 10.523 1 89 296 ILE B O 1
ATOM 7502 N N . MET B 1 297 ? -27.938 -0.003 11.586 1 90.12 297 MET B N 1
ATOM 7503 C CA . MET B 1 297 ? -27.906 -0.801 12.812 1 90.12 297 MET B CA 1
ATOM 7504 C C . MET B 1 297 ? -28.562 -2.162 12.586 1 90.12 297 MET B C 1
ATOM 7506 O O . MET B 1 297 ? -28.266 -3.121 13.297 1 90.12 297 MET B O 1
ATOM 7510 N N . THR B 1 298 ? -29.312 -2.232 11.547 1 91.44 298 THR B N 1
ATOM 7511 C CA . THR B 1 298 ? -29.969 -3.496 11.266 1 91.44 298 THR B CA 1
ATOM 7512 C C . THR B 1 298 ? -28.969 -4.543 10.781 1 91.44 298 THR B C 1
ATOM 7514 O O . THR B 1 298 ? -29.281 -5.738 10.758 1 91.44 298 THR B O 1
ATOM 7517 N N . THR B 1 299 ? -27.781 -4.129 10.406 1 94.44 299 THR B N 1
ATOM 7518 C CA . THR B 1 299 ? -26.75 -5.074 9.984 1 94.44 299 THR B CA 1
ATOM 7519 C C . THR B 1 299 ? -26.375 -6.016 11.125 1 94.44 299 THR B C 1
ATOM 7521 O O . THR B 1 299 ? -25.859 -7.105 10.891 1 94.44 299 THR B O 1
ATOM 7524 N N . ILE B 1 300 ? -26.688 -5.609 12.359 1 94.75 300 ILE B N 1
ATOM 7525 C CA . ILE B 1 300 ? -26.359 -6.41 13.531 1 94.75 300 ILE B CA 1
ATOM 7526 C C . ILE B 1 300 ? -27.125 -7.73 13.484 1 94.75 300 ILE B C 1
ATOM 7528 O O . ILE B 1 300 ? -26.609 -8.766 13.914 1 94.75 300 ILE B O 1
ATOM 7532 N N . VAL B 1 301 ? -28.266 -7.695 12.922 1 94.31 301 VAL B N 1
ATOM 7533 C CA . VAL B 1 301 ? -29.094 -8.898 12.789 1 94.31 301 VAL B CA 1
ATOM 7534 C C . VAL B 1 301 ? -28.391 -9.906 11.883 1 94.31 301 VAL B C 1
ATOM 7536 O O . VAL B 1 301 ? -28.359 -11.102 12.188 1 94.31 301 VAL B O 1
ATOM 7539 N N . PHE B 1 302 ? -27.859 -9.453 10.859 1 96 302 PHE B N 1
ATOM 7540 C CA . PHE B 1 302 ? -27.172 -10.336 9.922 1 96 302 PHE B CA 1
ATOM 7541 C C . PHE B 1 302 ? -25.891 -10.883 10.539 1 96 302 PHE B C 1
ATOM 7543 O O . PHE B 1 302 ? -25.547 -12.047 10.352 1 96 302 PHE B O 1
ATOM 7550 N N . PHE B 1 303 ? -25.188 -10.047 11.289 1 96.06 303 PHE B N 1
ATOM 7551 C CA . PHE B 1 303 ? -23.984 -10.523 11.969 1 96.06 303 PHE B CA 1
ATOM 7552 C C . PHE B 1 303 ? -24.328 -11.633 12.953 1 96.06 303 PHE B C 1
ATOM 7554 O O . PHE B 1 303 ? -23.625 -12.641 13.023 1 96.06 303 PHE B O 1
ATOM 7561 N N . SER B 1 304 ? -25.375 -11.406 13.672 1 96.12 304 SER B N 1
ATOM 7562 C CA . SER B 1 304 ? -25.828 -12.406 14.633 1 96.12 304 SER B CA 1
ATOM 7563 C C . SER B 1 304 ? -26.203 -13.711 13.938 1 96.12 304 SER B C 1
ATOM 7565 O O . SER B 1 304 ? -25.891 -14.797 14.422 1 96.12 304 SER B O 1
ATOM 7567 N N . GLY B 1 305 ? -26.844 -13.625 12.852 1 96.06 305 GLY B N 1
ATOM 7568 C CA . GLY B 1 305 ? -27.203 -14.805 12.086 1 96.06 305 GLY B CA 1
ATOM 7569 C C . GLY B 1 305 ? -26.016 -15.562 11.547 1 96.06 305 GLY B C 1
ATOM 7570 O O . GLY B 1 305 ? -25.984 -16.797 11.562 1 96.06 305 GLY B O 1
ATOM 7571 N N . ILE B 1 306 ? -25.031 -14.883 11.125 1 96.38 306 ILE B N 1
ATOM 7572 C CA . ILE B 1 306 ? -23.828 -15.492 10.57 1 96.38 306 ILE B CA 1
ATOM 7573 C C . ILE B 1 306 ? -23.141 -16.328 11.648 1 96.38 306 ILE B C 1
ATOM 7575 O O . ILE B 1 306 ? -22.625 -17.406 11.375 1 96.38 306 ILE B O 1
ATOM 7579 N N . ILE B 1 307 ? -23.219 -15.836 12.875 1 94.81 307 ILE B N 1
ATOM 7580 C CA . ILE B 1 307 ? -22.484 -16.484 13.961 1 94.81 307 ILE B CA 1
ATOM 7581 C C . ILE B 1 307 ? -23.312 -17.625 14.547 1 94.81 307 ILE B C 1
ATOM 7583 O O . ILE B 1 307 ? -22.797 -18.703 14.789 1 94.81 307 ILE B O 1
ATOM 7587 N N . PHE B 1 308 ? -24.656 -17.484 14.617 1 94.94 308 PHE B N 1
ATOM 7588 C CA . PHE B 1 308 ? -25.438 -18.391 15.453 1 94.94 308 PHE B CA 1
ATOM 7589 C C . PHE B 1 308 ? -26.234 -19.375 14.602 1 94.94 308 PHE B C 1
ATOM 7591 O O . PHE B 1 308 ? -26.625 -20.438 15.07 1 94.94 308 PHE B O 1
ATOM 7598 N N . PHE B 1 309 ? -26.453 -19.141 13.406 1 95.75 309 PHE B N 1
ATOM 7599 C CA . PHE B 1 309 ? -27.312 -20 12.602 1 95.75 309 PHE B CA 1
ATOM 7600 C C . PHE B 1 309 ? -26.531 -21.188 12.062 1 95.75 309 PHE B C 1
ATOM 7602 O O . PHE B 1 309 ? -25.312 -21.156 12.008 1 95.75 309 PHE B O 1
ATOM 7609 N N . SER B 1 310 ? -27.312 -22.234 11.773 1 93.5 310 SER B N 1
ATOM 7610 C CA . SER B 1 310 ? -26.75 -23.406 11.102 1 93.5 310 SER B CA 1
ATOM 7611 C C . SER B 1 310 ? -26.406 -23.078 9.648 1 93.5 310 SER B C 1
ATOM 7613 O O . SER B 1 310 ? -26.719 -22 9.148 1 93.5 310 SER B O 1
ATOM 7615 N N . GLU B 1 311 ? -25.766 -23.953 8.961 1 92.5 311 GLU B N 1
ATOM 7616 C CA . GLU B 1 311 ? -25.359 -23.734 7.574 1 92.5 311 GLU B CA 1
ATOM 7617 C C . GLU B 1 311 ? -26.578 -23.422 6.699 1 92.5 311 GLU B C 1
ATOM 7619 O O . GLU B 1 311 ? -26.531 -22.5 5.883 1 92.5 311 GLU B O 1
ATOM 7624 N N . ALA B 1 312 ? -27.625 -24.141 6.906 1 89.12 312 ALA B N 1
ATOM 7625 C CA . ALA B 1 312 ? -28.844 -23.906 6.137 1 89.12 312 ALA B CA 1
ATOM 7626 C C . ALA B 1 312 ? -29.453 -22.547 6.477 1 89.12 312 ALA B C 1
ATOM 7628 O O . ALA B 1 312 ? -29.953 -21.844 5.594 1 89.12 312 ALA B O 1
ATOM 7629 N N . GLY B 1 313 ? -29.438 -22.234 7.723 1 92.19 313 GLY B N 1
ATOM 7630 C CA . GLY B 1 313 ? -29.969 -20.953 8.164 1 92.19 313 GLY B CA 1
ATOM 7631 C C . GLY B 1 313 ? -29.203 -19.766 7.605 1 92.19 313 GLY B C 1
ATOM 7632 O O . GLY B 1 313 ? -29.797 -18.75 7.238 1 92.19 313 GLY B O 1
ATOM 7633 N N . VAL B 1 314 ? -27.938 -19.953 7.566 1 94.38 314 VAL B N 1
ATOM 7634 C CA . VAL B 1 314 ? -27.094 -18.875 7.047 1 94.38 314 VAL B CA 1
ATOM 7635 C C . VAL B 1 314 ? -27.422 -18.641 5.574 1 94.38 314 VAL B C 1
ATOM 7637 O O . VAL B 1 314 ? -27.469 -17.484 5.125 1 94.38 314 VAL B O 1
ATOM 7640 N N . LEU B 1 315 ? -27.672 -19.641 4.883 1 90.38 315 LEU B N 1
ATOM 7641 C CA . LEU B 1 315 ? -27.969 -19.531 3.461 1 90.38 315 LEU B CA 1
ATOM 7642 C C . LEU B 1 315 ? -29.328 -18.859 3.252 1 90.38 315 LEU B C 1
ATOM 7644 O O . LEU B 1 315 ? -29.484 -18.047 2.332 1 90.38 315 LEU B O 1
ATOM 7648 N N . GLU B 1 316 ? -30.188 -19.219 4.062 1 90.38 316 GLU B N 1
ATOM 7649 C CA . GLU B 1 316 ? -31.484 -18.547 3.992 1 90.38 316 GLU B CA 1
ATOM 7650 C C . GLU B 1 316 ? -31.359 -17.062 4.305 1 90.38 316 GLU B C 1
ATOM 7652 O O . GLU B 1 316 ? -31.953 -16.219 3.613 1 90.38 316 GLU B O 1
ATOM 7657 N N . LEU B 1 317 ? -30.641 -16.859 5.285 1 93.38 317 LEU B N 1
ATOM 7658 C CA . LEU B 1 317 ? -30.422 -15.477 5.668 1 93.38 317 LEU B CA 1
ATOM 7659 C C . LEU B 1 317 ? -29.703 -14.719 4.555 1 93.38 317 LEU B C 1
ATOM 7661 O O . LEU B 1 317 ? -29.984 -13.547 4.312 1 93.38 317 LEU B O 1
ATOM 7665 N N . TYR B 1 318 ? -28.812 -15.367 3.922 1 90.19 318 TYR B N 1
ATOM 7666 C CA . TYR B 1 318 ? -28.047 -14.758 2.84 1 90.19 318 TYR B CA 1
ATOM 7667 C C . TYR B 1 318 ? -28.953 -14.406 1.665 1 90.19 318 TYR B C 1
ATOM 7669 O O . TYR B 1 318 ? -28.781 -13.352 1.042 1 90.19 318 TYR B O 1
ATOM 7677 N N . GLN B 1 319 ? -29.875 -15.195 1.372 1 85.88 319 GLN B N 1
ATOM 7678 C CA . GLN B 1 319 ? -30.828 -14.922 0.299 1 85.88 319 GLN B CA 1
ATOM 7679 C C . GLN B 1 319 ? -31.625 -13.648 0.577 1 85.88 319 GLN B C 1
ATOM 7681 O O . GLN B 1 319 ? -31.859 -12.852 -0.333 1 85.88 319 GLN B O 1
ATOM 7686 N N . TYR B 1 320 ? -31.922 -13.5 1.78 1 87.62 320 TYR B N 1
ATOM 7687 C CA . TYR B 1 320 ? -32.625 -12.281 2.166 1 87.62 320 TYR B CA 1
ATOM 7688 C C . TYR B 1 320 ? -31.719 -11.07 2.102 1 87.62 320 TYR B C 1
ATOM 7690 O O . TYR B 1 320 ? -32.125 -9.992 1.659 1 87.62 320 TYR B O 1
ATOM 7698 N N . TYR B 1 321 ? -30.516 -11.312 2.496 1 89.38 321 TYR B N 1
ATOM 7699 C CA . TYR B 1 321 ? -29.578 -10.203 2.562 1 89.38 321 TYR B CA 1
ATOM 7700 C C . TYR B 1 321 ? -29.297 -9.633 1.176 1 89.38 321 TYR B C 1
ATOM 7702 O O . TYR B 1 321 ? -29 -8.445 1.031 1 89.38 321 TYR B O 1
ATOM 7710 N N . LEU B 1 322 ? -29.375 -10.422 0.204 1 81.44 322 LEU B N 1
ATOM 7711 C CA . LEU B 1 322 ? -29.047 -10 -1.154 1 81.44 322 LEU B CA 1
ATOM 7712 C C . LEU B 1 322 ? -29.922 -8.828 -1.587 1 81.44 322 LEU B C 1
ATOM 7714 O O . LEU B 1 322 ? -29.562 -8.086 -2.502 1 81.44 322 LEU B O 1
ATOM 7718 N N . TYR B 1 323 ? -30.984 -8.5 -0.858 1 80.75 323 TYR B N 1
ATOM 7719 C CA . TYR B 1 323 ? -31.891 -7.402 -1.189 1 80.75 323 TYR B CA 1
ATOM 7720 C C . TYR B 1 323 ? -31.594 -6.176 -0.333 1 80.75 323 TYR B C 1
ATOM 7722 O O . TYR B 1 323 ? -32.156 -5.102 -0.562 1 80.75 323 TYR B O 1
ATOM 7730 N N . PHE B 1 324 ? -30.672 -6.266 0.521 1 85.62 324 PHE B N 1
ATOM 7731 C CA . PHE B 1 324 ? -30.5 -5.207 1.508 1 85.62 324 PHE B CA 1
ATOM 7732 C C . PHE B 1 324 ? -29.422 -4.227 1.065 1 85.62 324 PHE B C 1
ATOM 7734 O O . PHE B 1 324 ? -29.453 -3.049 1.427 1 85.62 324 PHE B O 1
ATOM 7741 N N . PRO B 1 325 ? -28.422 -4.648 0.344 1 83.06 325 PRO B N 1
ATOM 7742 C CA . PRO B 1 325 ? -27.359 -3.705 -0.013 1 83.06 325 PRO B CA 1
ATOM 7743 C C . PRO B 1 325 ? -27.891 -2.467 -0.732 1 83.06 325 PRO B C 1
ATOM 7745 O O . PRO B 1 325 ? -27.547 -1.34 -0.37 1 83.06 325 PRO B O 1
ATOM 7748 N N . PRO B 1 326 ? -28.797 -2.588 -1.667 1 79.25 326 PRO B N 1
ATOM 7749 C CA . PRO B 1 326 ? -29.328 -1.36 -2.25 1 79.25 326 PRO B CA 1
ATOM 7750 C C . PRO B 1 326 ? -30.109 -0.517 -1.236 1 79.25 326 PRO B C 1
ATOM 7752 O O . PRO B 1 326 ? -30.109 0.713 -1.322 1 79.25 326 PRO B O 1
ATOM 7755 N N . LEU B 1 327 ? -30.703 -1.116 -0.296 1 86.5 327 LEU B N 1
ATOM 7756 C CA . LEU B 1 327 ? -31.438 -0.412 0.747 1 86.5 327 LEU B CA 1
ATOM 7757 C C . LEU B 1 327 ? -30.484 0.341 1.671 1 86.5 327 LEU B C 1
ATOM 7759 O O . LEU B 1 327 ? -30.812 1.431 2.148 1 86.5 327 LEU B O 1
ATOM 7763 N N . TYR B 1 328 ? -29.359 -0.247 1.931 1 88.38 328 TYR B N 1
ATOM 7764 C CA . TYR B 1 328 ? -28.359 0.409 2.768 1 88.38 328 TYR B CA 1
ATOM 7765 C C . TYR B 1 328 ? -27.672 1.532 2.006 1 88.38 328 TYR B C 1
ATOM 7767 O O . TYR B 1 328 ? -27.203 2.5 2.609 1 88.38 328 TYR B O 1
ATOM 7775 N N . ALA B 1 329 ? -27.578 1.413 0.68 1 83.62 329 ALA B N 1
ATOM 7776 C CA . ALA B 1 329 ? -26.906 2.408 -0.146 1 83.62 329 ALA B CA 1
ATOM 7777 C C . ALA B 1 329 ? -27.672 3.725 -0.165 1 83.62 329 ALA B C 1
ATOM 7779 O O . ALA B 1 329 ? -27.078 4.801 -0.244 1 83.62 329 ALA B O 1
ATOM 7780 N N . ILE B 1 330 ? -28.922 3.695 0.042 1 86.5 330 ILE B N 1
ATOM 7781 C CA . ILE B 1 330 ? -29.766 4.875 -0.059 1 86.5 330 ILE B CA 1
ATOM 7782 C C . ILE B 1 330 ? -29.438 5.848 1.068 1 86.5 330 ILE B C 1
ATOM 7784 O O . ILE B 1 330 ? -29.094 7.008 0.816 1 86.5 330 ILE B O 1
ATOM 7788 N N . PRO B 1 331 ? -29.5 5.41 2.264 1 89.69 331 PRO B N 1
ATOM 7789 C CA . PRO B 1 331 ? -29.156 6.367 3.314 1 89.69 331 PRO B CA 1
ATOM 7790 C C . PRO B 1 331 ? -27.688 6.816 3.246 1 89.69 331 PRO B C 1
ATOM 7792 O O . PRO B 1 331 ? -27.391 7.969 3.549 1 89.69 331 PRO B O 1
ATOM 7795 N N . ILE B 1 332 ? -26.797 6.016 2.932 1 88.5 332 ILE B N 1
ATOM 7796 C CA . ILE B 1 332 ? -25.391 6.371 2.859 1 88.5 332 ILE B CA 1
ATOM 7797 C C . ILE B 1 332 ? -25.188 7.43 1.779 1 88.5 332 ILE B C 1
ATOM 7799 O O . ILE B 1 332 ? -24.516 8.445 2.014 1 88.5 332 ILE B O 1
ATOM 7803 N N . LEU B 1 333 ? -25.797 7.215 0.659 1 86 333 LEU B N 1
ATOM 7804 C CA . LEU B 1 333 ? -25.688 8.188 -0.424 1 86 333 LEU B CA 1
ATOM 7805 C C . LEU B 1 333 ? -26.438 9.461 -0.091 1 86 333 LEU B C 1
ATOM 7807 O O . LEU B 1 333 ? -26.031 10.555 -0.483 1 86 333 LEU B O 1
ATOM 7811 N N . GLY B 1 334 ? -27.516 9.297 0.582 1 87.19 334 GLY B N 1
ATOM 7812 C CA . GLY B 1 334 ? -28.281 10.469 1.017 1 87.19 334 GLY B CA 1
ATOM 7813 C C . GLY B 1 334 ? -27.469 11.406 1.886 1 87.19 334 GLY B C 1
ATOM 7814 O O . GLY B 1 334 ? -27.562 12.625 1.745 1 87.19 334 GLY B O 1
ATOM 7815 N N . GLY B 1 335 ? -26.656 10.836 2.768 1 88.62 335 GLY B N 1
ATOM 7816 C CA . GLY B 1 335 ? -25.797 11.656 3.6 1 88.62 335 GLY B CA 1
ATOM 7817 C C . GLY B 1 335 ? -24.766 12.438 2.803 1 88.62 335 GLY B C 1
ATOM 7818 O O . GLY B 1 335 ? -24.516 13.609 3.096 1 88.62 335 GLY B O 1
ATOM 7819 N N . ILE B 1 336 ? -24.234 11.852 1.821 1 88.19 336 ILE B N 1
ATOM 7820 C CA . ILE B 1 336 ? -23.219 12.516 0.997 1 88.19 336 ILE B CA 1
ATOM 7821 C C . ILE B 1 336 ? -23.875 13.633 0.188 1 88.19 336 ILE B C 1
ATOM 7823 O O . ILE B 1 336 ? -23.281 14.695 -0.014 1 88.19 336 ILE B O 1
ATOM 7827 N N . VAL B 1 337 ? -25.094 13.375 -0.284 1 88.25 337 VAL B N 1
ATOM 7828 C CA . VAL B 1 337 ? -25.828 14.383 -1.041 1 88.25 337 VAL B CA 1
ATOM 7829 C C . VAL B 1 337 ? -26.094 15.602 -0.155 1 88.25 337 VAL B C 1
ATOM 7831 O O . VAL B 1 337 ? -25.969 16.75 -0.603 1 88.25 337 VAL B O 1
ATOM 7834 N N . GLN B 1 338 ? -26.406 15.367 1.025 1 90.88 338 GLN B N 1
ATOM 7835 C CA . GLN B 1 338 ? -26.594 16.453 1.973 1 90.88 338 GLN B CA 1
ATOM 7836 C C . GLN B 1 338 ? -25.297 17.219 2.197 1 90.88 338 GLN B C 1
ATOM 7838 O O . GLN B 1 338 ? -25.312 18.453 2.332 1 90.88 338 GLN B O 1
ATOM 7843 N N . ALA B 1 339 ? -24.266 16.484 2.244 1 89 339 ALA B N 1
ATOM 7844 C CA . ALA B 1 339 ? -22.969 17.125 2.424 1 89 339 ALA B CA 1
ATOM 7845 C C . ALA B 1 339 ? -22.609 17.984 1.221 1 89 339 ALA B C 1
ATOM 7847 O O . ALA B 1 339 ? -22 19.062 1.374 1 89 339 ALA B O 1
ATOM 7848 N N . ILE B 1 340 ? -22.969 17.562 0.066 1 88.94 340 ILE B N 1
ATOM 7849 C CA . ILE B 1 340 ? -22.734 18.328 -1.157 1 88.94 340 ILE B CA 1
ATOM 7850 C C . ILE B 1 340 ? -23.578 19.594 -1.147 1 88.94 340 ILE B C 1
ATOM 7852 O O . ILE B 1 340 ? -23.078 20.672 -1.498 1 88.94 340 ILE B O 1
ATOM 7856 N N . LYS B 1 341 ? -24.781 19.5 -0.739 1 90.5 341 LYS B N 1
ATOM 7857 C CA . LYS B 1 341 ? -25.672 20.641 -0.674 1 90.5 341 LYS B CA 1
ATOM 7858 C C . LYS B 1 341 ? -25.141 21.703 0.294 1 90.5 341 LYS B C 1
ATOM 7860 O O . LYS B 1 341 ? -25.281 22.906 0.049 1 90.5 341 LYS B O 1
ATOM 7865 N N . GLU B 1 342 ? -24.5 21.219 1.286 1 89.19 342 GLU B N 1
ATOM 7866 C CA . GLU B 1 342 ? -23.953 22.125 2.283 1 89.19 342 GLU B CA 1
ATOM 7867 C C . GLU B 1 342 ? -22.547 22.578 1.9 1 89.19 342 GLU B C 1
ATOM 7869 O O . GLU B 1 342 ? -21.859 23.234 2.691 1 89.19 342 GLU B O 1
ATOM 7874 N N . LYS B 1 343 ? -22.047 22.172 0.736 1 83.38 343 LYS B N 1
ATOM 7875 C CA . LYS B 1 343 ? -20.781 22.594 0.132 1 83.38 343 LYS B CA 1
ATOM 7876 C C . LYS B 1 343 ? -19.594 22.219 1.011 1 83.38 343 LYS B C 1
ATOM 7878 O O . LYS B 1 343 ? -18.703 23.031 1.247 1 83.38 343 LYS B O 1
ATOM 7883 N N . GLN B 1 344 ? -19.75 21.078 1.581 1 80.81 344 GLN B N 1
ATOM 7884 C CA . GLN B 1 344 ? -18.609 20.562 2.332 1 80.81 344 GLN B CA 1
ATOM 7885 C C . GLN B 1 344 ? -17.422 20.281 1.407 1 80.81 344 GLN B C 1
ATOM 7887 O O . GLN B 1 344 ? -17.625 19.844 0.268 1 80.81 344 GLN B O 1
ATOM 7892 N N . PRO B 1 345 ? -16.234 20.5 1.833 1 76.5 345 PRO B N 1
ATOM 7893 C CA . PRO B 1 345 ? -15.078 20.297 0.955 1 76.5 345 PRO B CA 1
ATOM 7894 C C . PRO B 1 345 ? -14.93 18.844 0.505 1 76.5 345 PRO B C 1
ATOM 7896 O O . PRO B 1 345 ? -15.094 17.922 1.311 1 76.5 345 PRO B O 1
ATOM 7899 N N . LYS B 1 346 ? -14.703 18.641 -0.741 1 76.69 346 LYS B N 1
ATOM 7900 C CA . LYS B 1 346 ? -14.375 17.391 -1.419 1 76.69 346 LYS B CA 1
ATOM 7901 C C . LYS B 1 346 ? -15.547 16.406 -1.341 1 76.69 346 LYS B C 1
ATOM 7903 O O . LYS B 1 346 ? -15.375 15.219 -1.616 1 76.69 346 LYS B O 1
ATOM 7908 N N . ALA B 1 347 ? -16.734 16.812 -0.961 1 81.38 347 ALA B N 1
ATOM 7909 C CA . ALA B 1 347 ? -17.906 15.945 -0.863 1 81.38 347 ALA B CA 1
ATOM 7910 C C . ALA B 1 347 ? -18.297 15.391 -2.232 1 81.38 347 ALA B C 1
ATOM 7912 O O . ALA B 1 347 ? -18.688 14.227 -2.354 1 81.38 347 ALA B O 1
ATOM 7913 N N . ILE B 1 348 ? -18.062 16.156 -3.201 1 82.56 348 ILE B N 1
ATOM 7914 C CA . ILE B 1 348 ? -18.422 15.742 -4.551 1 82.56 348 ILE B CA 1
ATOM 7915 C C . ILE B 1 348 ? -17.5 14.617 -5.012 1 82.56 348 ILE B C 1
ATOM 7917 O O . ILE B 1 348 ? -17.938 13.633 -5.605 1 82.56 348 ILE B O 1
ATOM 7921 N N . THR B 1 349 ? -16.281 14.797 -4.766 1 77.25 349 THR B N 1
ATOM 7922 C CA . THR B 1 349 ? -15.32 13.773 -5.16 1 77.25 349 THR B CA 1
ATOM 7923 C C . THR B 1 349 ? -15.586 12.461 -4.434 1 77.25 349 THR B C 1
ATOM 7925 O O . THR B 1 349 ? -15.523 11.391 -5.031 1 77.25 349 THR B O 1
ATOM 7928 N N . ILE B 1 350 ? -15.883 12.609 -3.215 1 78.88 350 ILE B N 1
ATOM 7929 C CA . ILE B 1 350 ? -16.172 11.43 -2.42 1 78.88 350 ILE B CA 1
ATOM 7930 C C . ILE B 1 350 ? -17.438 10.75 -2.949 1 78.88 350 ILE B C 1
ATOM 7932 O O . ILE B 1 350 ? -17.5 9.523 -3.037 1 78.88 350 ILE B O 1
ATOM 7936 N N . PHE B 1 351 ? -18.328 11.531 -3.355 1 81.31 351 PHE B N 1
ATOM 7937 C CA . PHE B 1 351 ? -19.578 11.008 -3.912 1 81.31 351 PHE B CA 1
ATOM 7938 C C . PHE B 1 351 ? -19.312 10.266 -5.215 1 81.31 351 PHE B C 1
ATOM 7940 O O . PHE B 1 351 ? -19.828 9.156 -5.414 1 81.31 351 PHE B O 1
ATOM 7947 N N . LEU B 1 352 ? -18.547 10.805 -6.012 1 78.62 352 LEU B N 1
ATOM 7948 C CA . LEU B 1 352 ? -18.266 10.203 -7.309 1 78.62 352 LEU B CA 1
ATOM 7949 C C . LEU B 1 352 ? -17.5 8.883 -7.148 1 78.62 352 LEU B C 1
ATOM 7951 O O . LEU B 1 352 ? -17.812 7.902 -7.824 1 78.62 352 LEU B O 1
ATOM 7955 N N . THR B 1 353 ? -16.562 8.875 -6.293 1 74.44 353 THR B N 1
ATOM 7956 C CA . THR B 1 353 ? -15.82 7.645 -6.074 1 74.44 353 THR B CA 1
ATOM 7957 C C . THR B 1 353 ? -16.703 6.586 -5.414 1 74.44 353 THR B C 1
ATOM 7959 O O . THR B 1 353 ? -16.594 5.398 -5.734 1 74.44 353 THR B O 1
ATOM 7962 N N . GLY B 1 354 ? -17.531 7.039 -4.57 1 74.44 354 GLY B N 1
ATOM 7963 C CA . GLY B 1 354 ? -18.484 6.125 -3.953 1 74.44 354 GLY B CA 1
ATOM 7964 C C . GLY B 1 354 ? -19.469 5.535 -4.938 1 74.44 354 GLY B C 1
ATOM 7965 O O . GLY B 1 354 ? -19.797 4.352 -4.859 1 74.44 354 GLY B O 1
ATOM 7966 N N . LEU B 1 355 ? -19.812 6.367 -5.809 1 76.5 355 LEU B N 1
ATOM 7967 C CA . LEU B 1 355 ? -20.75 5.922 -6.832 1 76.5 355 LEU B CA 1
ATOM 7968 C C . LEU B 1 355 ? -20.109 4.867 -7.73 1 76.5 355 LEU B C 1
ATOM 7970 O O . LEU B 1 355 ? -20.75 3.867 -8.07 1 76.5 355 LEU B O 1
ATOM 7974 N N . ILE B 1 356 ? -18.938 5.082 -8.062 1 72.56 356 ILE B N 1
ATOM 7975 C CA . ILE B 1 356 ? -18.234 4.117 -8.891 1 72.56 356 ILE B CA 1
ATOM 7976 C C . ILE B 1 356 ? -18.109 2.789 -8.148 1 72.56 356 ILE B C 1
ATOM 7978 O O . ILE B 1 356 ? -18.312 1.723 -8.734 1 72.56 356 ILE B O 1
ATOM 7982 N N . LEU B 1 357 ? -17.844 2.867 -6.977 1 73.06 357 LEU B N 1
ATOM 7983 C CA . LEU B 1 357 ? -17.719 1.652 -6.176 1 73.06 357 LEU B CA 1
ATOM 7984 C C . LEU B 1 357 ? -19.062 0.932 -6.086 1 73.06 357 LEU B C 1
ATOM 7986 O O . LEU B 1 357 ? -19.125 -0.291 -6.23 1 73.06 357 LEU B O 1
ATOM 7990 N N . ALA B 1 358 ? -20.062 1.704 -5.883 1 72.5 358 ALA B N 1
ATOM 7991 C CA . ALA B 1 358 ? -21.406 1.123 -5.77 1 72.5 358 ALA B CA 1
ATOM 7992 C C . ALA B 1 358 ? -21.828 0.452 -7.074 1 72.5 358 ALA B C 1
ATOM 7994 O O . ALA B 1 358 ? -22.359 -0.654 -7.062 1 72.5 358 ALA B O 1
ATOM 7995 N N . ILE B 1 359 ? -21.438 1.058 -8.109 1 73.56 359 ILE B N 1
ATOM 7996 C CA . ILE B 1 359 ? -21.828 0.532 -9.414 1 73.56 359 ILE B CA 1
ATOM 7997 C C . ILE B 1 359 ? -21.047 -0.748 -9.703 1 73.56 359 ILE B C 1
ATOM 7999 O O . ILE B 1 359 ? -21.609 -1.734 -10.188 1 73.56 359 ILE B O 1
ATOM 8003 N N . THR B 1 360 ? -19.828 -0.747 -9.367 1 72.19 360 THR B N 1
ATOM 8004 C CA . THR B 1 360 ? -19.016 -1.931 -9.633 1 72.19 360 THR B CA 1
ATOM 8005 C C . THR B 1 360 ? -19.422 -3.076 -8.703 1 72.19 360 THR B C 1
ATOM 8007 O O . THR B 1 360 ? -19.391 -4.242 -9.109 1 72.19 360 THR B O 1
ATOM 8010 N N . MET B 1 361 ? -19.812 -2.689 -7.566 1 70.12 361 MET B N 1
ATOM 8011 C CA . MET B 1 361 ? -20.281 -3.707 -6.633 1 70.12 361 MET B CA 1
ATOM 8012 C C . MET B 1 361 ? -21.594 -4.305 -7.098 1 70.12 361 MET B C 1
ATOM 8014 O O . MET B 1 361 ? -21.797 -5.523 -7.035 1 70.12 361 MET B O 1
ATOM 8018 N N . LEU B 1 362 ? -22.438 -3.441 -7.547 1 69.94 362 LEU B N 1
ATOM 8019 C CA . LEU B 1 362 ? -23.734 -3.902 -8.039 1 69.94 362 LEU B CA 1
ATOM 8020 C C . LEU B 1 362 ? -23.578 -4.777 -9.273 1 69.94 362 LEU B C 1
ATOM 8022 O O . LEU B 1 362 ? -24.297 -5.758 -9.445 1 69.94 362 LEU B O 1
ATOM 8026 N N . ASN B 1 363 ? -22.594 -4.465 -9.992 1 70.25 363 ASN B N 1
ATOM 8027 C CA . ASN B 1 363 ? -22.312 -5.27 -11.18 1 70.25 363 ASN B CA 1
ATOM 8028 C C . ASN B 1 363 ? -21.938 -6.699 -10.805 1 70.25 363 ASN B C 1
ATOM 8030 O O . ASN B 1 363 ? -22.422 -7.652 -11.414 1 70.25 363 ASN B O 1
ATOM 8034 N N . ASP B 1 364 ? -21.219 -6.824 -9.867 1 65.81 364 ASP B N 1
ATOM 8035 C CA . ASP B 1 364 ? -20.766 -8.148 -9.461 1 65.81 364 ASP B CA 1
ATOM 8036 C C . ASP B 1 364 ? -21.891 -8.93 -8.773 1 65.81 364 ASP B C 1
ATOM 8038 O O . ASP B 1 364 ? -22 -10.141 -8.961 1 65.81 364 ASP B O 1
ATOM 8042 N N . VAL B 1 365 ? -22.672 -8.195 -8.031 1 64.69 365 VAL B N 1
ATOM 8043 C CA . VAL B 1 365 ? -23.781 -8.852 -7.344 1 64.69 365 VAL B CA 1
ATOM 8044 C C . VAL B 1 365 ? -24.812 -9.328 -8.359 1 64.69 365 VAL B C 1
ATOM 8046 O O . VAL B 1 365 ? -25.328 -10.438 -8.25 1 64.69 365 VAL B O 1
ATOM 8049 N N . ILE B 1 366 ? -24.969 -8.492 -9.305 1 67.31 366 ILE B N 1
ATOM 8050 C CA . ILE B 1 366 ? -25.922 -8.852 -10.336 1 67.31 366 ILE B CA 1
ATOM 8051 C C . ILE B 1 366 ? -25.406 -10.047 -11.133 1 67.31 366 ILE B C 1
ATOM 8053 O O . ILE B 1 366 ? -26.156 -10.961 -11.461 1 67.31 366 ILE B O 1
ATOM 8057 N N . TYR B 1 367 ? -24.172 -10.055 -11.352 1 64.31 367 TYR B N 1
ATOM 8058 C CA . TYR B 1 367 ? -23.594 -11.188 -12.055 1 64.31 367 TYR B CA 1
ATOM 8059 C C . TYR B 1 367 ? -23.703 -12.461 -11.234 1 64.31 367 TYR B C 1
ATOM 8061 O O . TYR B 1 367 ? -24 -13.531 -11.773 1 64.31 367 TYR B O 1
ATOM 8069 N N . GLY B 1 368 ? -23.438 -12.32 -10.039 1 61.06 368 GLY B N 1
ATOM 8070 C CA . GLY B 1 368 ? -23.547 -13.492 -9.18 1 61.06 368 GLY B CA 1
ATOM 8071 C C . GLY B 1 368 ? -24.938 -14.078 -9.141 1 61.06 368 GLY B C 1
ATOM 8072 O O . GLY B 1 368 ? -25.109 -15.297 -9.094 1 61.06 368 GLY B O 1
ATOM 8073 N N . LEU B 1 369 ? -25.875 -13.164 -9.242 1 60.22 369 LEU B N 1
ATOM 8074 C CA . LEU B 1 369 ? -27.266 -13.617 -9.086 1 60.22 369 LEU B CA 1
ATOM 8075 C C . LEU B 1 369 ? -27.859 -14.016 -10.43 1 60.22 369 LEU B C 1
ATOM 8077 O O . LEU B 1 369 ? -28.562 -15.023 -10.523 1 60.22 369 LEU B O 1
ATOM 8081 N N . TYR B 1 370 ? -27.484 -13.211 -11.375 1 58.38 370 TYR B N 1
ATOM 8082 C CA . TYR B 1 370 ? -28.219 -13.391 -12.617 1 58.38 370 TYR B CA 1
ATOM 8083 C C . TYR B 1 370 ? -27.281 -13.758 -13.766 1 58.38 370 TYR B C 1
ATOM 8085 O O . TYR B 1 370 ? -27.719 -14.016 -14.883 1 58.38 370 TYR B O 1
ATOM 8093 N N . GLU B 1 371 ? -25.953 -13.977 -13.414 1 58 371 GLU B N 1
ATOM 8094 C CA . GLU B 1 371 ? -24.922 -14.297 -14.398 1 58 371 GLU B CA 1
ATOM 8095 C C . GLU B 1 371 ? -24.969 -13.336 -15.578 1 58 371 GLU B C 1
ATOM 8097 O O . GLU B 1 371 ? -24.844 -13.75 -16.734 1 58 371 GLU B O 1
ATOM 8102 N N . VAL B 1 372 ? -25.562 -12.203 -15.375 1 55.56 372 VAL B N 1
ATOM 8103 C CA . VAL B 1 372 ? -25.562 -11.164 -16.391 1 55.56 372 VAL B CA 1
ATOM 8104 C C . VAL B 1 372 ? -24.609 -10.031 -15.984 1 55.56 372 VAL B C 1
ATOM 8106 O O . VAL B 1 372 ? -24.719 -9.516 -14.867 1 55.56 372 VAL B O 1
ATOM 8109 N N . TYR B 1 373 ? -23.531 -9.969 -16.828 1 54.34 373 TYR B N 1
ATOM 8110 C CA . TYR B 1 373 ? -22.672 -8.82 -16.578 1 54.34 373 TYR B CA 1
ATOM 8111 C C . TYR B 1 373 ? -23.266 -7.555 -17.188 1 54.34 373 TYR B C 1
ATOM 8113 O O . TYR B 1 373 ? -23.672 -7.547 -18.359 1 54.34 373 TYR B O 1
ATOM 8121 N N . ILE B 1 374 ? -23.609 -6.551 -16.344 1 56.19 374 ILE B N 1
ATOM 8122 C CA . ILE B 1 374 ? -24 -5.254 -16.891 1 56.19 374 ILE B CA 1
ATOM 8123 C C . ILE B 1 374 ? -22.766 -4.48 -17.328 1 56.19 374 ILE B C 1
ATOM 8125 O O . ILE B 1 374 ? -22.781 -3.797 -18.359 1 56.19 374 ILE B O 1
ATOM 8129 N N . LEU B 1 375 ? -21.719 -4.707 -16.516 1 60.75 375 LEU B N 1
ATOM 8130 C CA . LEU B 1 375 ? -20.438 -4.098 -16.844 1 60.75 375 LEU B CA 1
ATOM 8131 C C . LEU B 1 375 ? -19.375 -5.164 -17.094 1 60.75 375 LEU B C 1
ATOM 8133 O O . LEU B 1 375 ? -19.688 -6.359 -17.109 1 60.75 375 LEU B O 1
ATOM 8137 N N . PHE B 1 376 ? -18.125 -4.711 -17.312 1 55.03 376 PHE B N 1
ATOM 8138 C CA . PHE B 1 376 ? -17.016 -5.617 -17.594 1 55.03 376 PHE B CA 1
ATOM 8139 C C . PHE B 1 376 ? -16.797 -6.574 -16.422 1 55.03 376 PHE B C 1
ATOM 8141 O O . PHE B 1 376 ? -17.094 -6.238 -15.281 1 55.03 376 PHE B O 1
ATOM 8148 N N . PRO B 1 377 ? -16.438 -7.738 -16.797 1 57.03 377 PRO B N 1
ATOM 8149 C CA . PRO B 1 377 ? -16.125 -8.703 -15.742 1 57.03 377 PRO B CA 1
ATOM 8150 C C . PRO B 1 377 ? -14.992 -8.227 -14.828 1 57.03 377 PRO B C 1
ATOM 8152 O O . PRO B 1 377 ? -14.125 -7.465 -15.266 1 57.03 377 PRO B O 1
ATOM 8155 N N . TYR B 1 378 ? -15 -8.523 -13.625 1 55.59 378 TYR B N 1
ATOM 8156 C CA . TYR B 1 378 ? -13.992 -8.242 -12.617 1 55.59 378 TYR B CA 1
ATOM 8157 C C . TYR B 1 378 ? -13.844 -6.738 -12.398 1 55.59 378 TYR B C 1
ATOM 8159 O O . TYR B 1 378 ? -12.727 -6.238 -12.234 1 55.59 378 TYR B O 1
ATOM 8167 N N . SER B 1 379 ? -14.945 -6.051 -12.555 1 62.72 379 SER B N 1
ATOM 8168 C CA . SER B 1 379 ? -14.938 -4.598 -12.438 1 62.72 379 SER B CA 1
ATOM 8169 C C . SER B 1 379 ? -14.797 -4.164 -10.977 1 62.72 379 SER B C 1
ATOM 8171 O O . SER B 1 379 ? -14.242 -3.102 -10.695 1 62.72 379 SER B O 1
ATOM 8173 N N . PHE B 1 380 ? -15.102 -5.027 -10.141 1 66.38 380 PHE B N 1
ATOM 8174 C CA . PHE B 1 380 ? -15.148 -4.605 -8.742 1 66.38 380 PHE B CA 1
ATOM 8175 C C . PHE B 1 380 ? -13.742 -4.395 -8.195 1 66.38 380 PHE B C 1
ATOM 8177 O O . PHE B 1 380 ? -13.453 -3.354 -7.602 1 66.38 380 PHE B O 1
ATOM 8184 N N . PRO B 1 381 ? -12.906 -5.32 -8.555 1 65.19 381 PRO B N 1
ATOM 8185 C CA . PRO B 1 381 ? -11.57 -5.105 -7.988 1 65.19 381 PRO B CA 1
ATOM 8186 C C . PRO B 1 381 ? -10.898 -3.844 -8.523 1 65.19 381 PRO B C 1
ATOM 8188 O O . PRO B 1 381 ? -10.227 -3.133 -7.773 1 65.19 381 PRO B O 1
ATOM 8191 N N . ILE B 1 382 ? -11.156 -3.564 -9.727 1 65 382 ILE B N 1
ATOM 8192 C CA . ILE B 1 382 ? -10.547 -2.383 -10.328 1 65 382 ILE B CA 1
ATOM 8193 C C . ILE B 1 382 ? -11.18 -1.122 -9.742 1 65 382 ILE B C 1
ATOM 8195 O O . ILE B 1 382 ? -10.477 -0.157 -9.43 1 65 382 ILE B O 1
ATOM 8199 N N . GLY B 1 383 ? -12.516 -1.213 -9.781 1 66.56 383 GLY B N 1
ATOM 8200 C CA . GLY B 1 383 ? -13.195 -0.096 -9.148 1 66.56 383 GLY B CA 1
ATOM 8201 C C . GLY B 1 383 ? -12.766 0.135 -7.711 1 66.56 383 GLY B C 1
ATOM 8202 O O . GLY B 1 383 ? -12.648 1.279 -7.27 1 66.56 383 GLY B O 1
ATOM 8203 N N . LEU B 1 384 ? -12.391 -0.943 -7.172 1 72.06 384 LEU B N 1
ATOM 8204 C CA . LEU B 1 384 ? -11.977 -0.882 -5.773 1 72.06 384 LEU B CA 1
ATOM 8205 C C . LEU B 1 384 ? -10.617 -0.211 -5.637 1 72.06 384 LEU B C 1
ATOM 8207 O O . LEU B 1 384 ? -10.406 0.591 -4.723 1 72.06 384 LEU B O 1
ATOM 8211 N N . VAL B 1 385 ? -9.734 -0.54 -6.547 1 69.94 385 VAL B N 1
ATOM 8212 C CA . VAL B 1 385 ? -8.414 0.068 -6.496 1 69.94 385 VAL B CA 1
ATOM 8213 C C . VAL B 1 385 ? -8.531 1.578 -6.695 1 69.94 385 VAL B C 1
ATOM 8215 O O . VAL B 1 385 ? -7.895 2.355 -5.977 1 69.94 385 VAL B O 1
ATOM 8218 N N . GLY B 1 386 ? -9.43 1.89 -7.602 1 67.12 386 GLY B N 1
ATOM 8219 C CA . GLY B 1 386 ? -9.664 3.309 -7.824 1 67.12 386 GLY B CA 1
ATOM 8220 C C . GLY B 1 386 ? -10.258 4.012 -6.617 1 67.12 386 GLY B C 1
ATOM 8221 O O . GLY B 1 386 ? -9.828 5.109 -6.254 1 67.12 386 GLY B O 1
ATOM 8222 N N . PHE B 1 387 ? -11.18 3.408 -6.02 1 73.81 387 PHE B N 1
ATOM 8223 C CA . PHE B 1 387 ? -11.828 3.963 -4.832 1 73.81 387 PHE B CA 1
ATOM 8224 C C . PHE B 1 387 ? -10.812 4.168 -3.713 1 73.81 387 PHE B C 1
ATOM 8226 O O . PHE B 1 387 ? -10.781 5.23 -3.088 1 73.81 387 PHE B O 1
ATOM 8233 N N . VAL B 1 388 ? -10.008 3.178 -3.586 1 74.19 388 VAL B N 1
ATOM 8234 C CA . VAL B 1 388 ? -9.047 3.225 -2.484 1 74.19 388 VAL B CA 1
ATOM 8235 C C . VAL B 1 388 ? -8 4.305 -2.756 1 74.19 388 VAL B C 1
ATOM 8237 O O . VAL B 1 388 ? -7.652 5.078 -1.862 1 74.19 388 VAL B O 1
ATOM 8240 N N . ALA B 1 389 ? -7.566 4.355 -3.969 1 70.75 389 ALA B N 1
ATOM 8241 C CA . ALA B 1 389 ? -6.551 5.348 -4.316 1 70.75 389 ALA B CA 1
ATOM 8242 C C . ALA B 1 389 ? -7.102 6.766 -4.168 1 70.75 389 ALA B C 1
ATOM 8244 O O . ALA B 1 389 ? -6.441 7.637 -3.596 1 70.75 389 ALA B O 1
ATOM 8245 N N . LEU B 1 390 ? -8.289 6.957 -4.586 1 74.06 390 LEU B N 1
ATOM 8246 C CA . LEU B 1 390 ? -8.875 8.297 -4.559 1 74.06 390 LEU B CA 1
ATOM 8247 C C . LEU B 1 390 ? -9.203 8.719 -3.131 1 74.06 390 LEU B C 1
ATOM 8249 O O . LEU B 1 390 ? -9.008 9.875 -2.764 1 74.06 390 LEU B O 1
ATOM 8253 N N . ASN B 1 391 ? -9.672 7.812 -2.42 1 75.5 391 ASN B N 1
ATOM 8254 C CA . ASN B 1 391 ? -9.961 8.156 -1.032 1 75.5 391 ASN B CA 1
ATOM 8255 C C . ASN B 1 391 ? -8.68 8.391 -0.237 1 75.5 391 ASN B C 1
ATOM 8257 O O . ASN B 1 391 ? -8.656 9.211 0.683 1 75.5 391 ASN B O 1
ATOM 8261 N N . SER B 1 392 ? -7.684 7.664 -0.57 1 73.94 392 SER B N 1
ATOM 8262 C CA . SER B 1 392 ? -6.387 7.938 0.044 1 73.94 392 SER B CA 1
ATOM 8263 C C . SER B 1 392 ? -5.918 9.352 -0.266 1 73.94 392 SER B C 1
ATOM 8265 O O . SER B 1 392 ? -5.383 10.039 0.606 1 73.94 392 SER B O 1
ATOM 8267 N N . TYR B 1 393 ? -6.188 9.766 -1.422 1 72.38 393 TYR B N 1
ATOM 8268 C CA . TYR B 1 393 ? -5.859 11.125 -1.83 1 72.38 393 TYR B CA 1
ATOM 8269 C C . TYR B 1 393 ? -6.668 12.148 -1.035 1 72.38 393 TYR B C 1
ATOM 8271 O O . TYR B 1 393 ? -6.125 13.148 -0.566 1 72.38 393 TYR B O 1
ATOM 8279 N N . ILE B 1 394 ? -7.879 11.883 -0.9 1 75 394 ILE B N 1
ATOM 8280 C CA . ILE B 1 394 ? -8.773 12.812 -0.222 1 75 394 ILE B CA 1
ATOM 8281 C C . ILE B 1 394 ? -8.367 12.953 1.243 1 75 394 ILE B C 1
ATOM 8283 O O . ILE B 1 394 ? -8.32 14.062 1.779 1 75 394 ILE B O 1
ATOM 8287 N N . ILE B 1 395 ? -8.078 11.891 1.818 1 73.38 395 ILE B N 1
ATOM 8288 C CA . ILE B 1 395 ? -7.672 11.898 3.221 1 73.38 395 ILE B CA 1
ATOM 8289 C C . ILE B 1 395 ? -6.359 12.664 3.373 1 73.38 395 ILE B C 1
ATOM 8291 O O . ILE B 1 395 ? -6.234 13.523 4.25 1 73.38 395 ILE B O 1
ATOM 8295 N N . SER B 1 396 ? -5.43 12.391 2.537 1 73.5 396 SER B N 1
ATOM 8296 C CA . SER B 1 396 ? -4.148 13.086 2.572 1 73.5 396 SER B CA 1
ATOM 8297 C C . SER B 1 396 ? -4.324 14.578 2.326 1 73.5 396 SER B C 1
ATOM 8299 O O . SER B 1 396 ? -3.697 15.398 2.998 1 73.5 396 SER B O 1
ATOM 8301 N N . TYR B 1 397 ? -5.215 14.852 1.448 1 71.31 397 TYR B N 1
ATOM 8302 C CA . TYR B 1 397 ? -5.473 16.25 1.109 1 71.31 397 TYR B CA 1
ATOM 8303 C C . TYR B 1 397 ? -6.094 16.984 2.287 1 71.31 397 TYR B C 1
ATOM 8305 O O . TYR B 1 397 ? -5.746 18.141 2.557 1 71.31 397 TYR B O 1
ATOM 8313 N N . ARG B 1 398 ? -7.02 16.391 2.859 1 72.25 398 ARG B N 1
ATOM 8314 C CA . ARG B 1 398 ? -7.668 16.984 4.023 1 72.25 398 ARG B CA 1
ATOM 8315 C C . ARG B 1 398 ? -6.641 17.375 5.086 1 72.25 398 ARG B C 1
ATOM 8317 O O . ARG B 1 398 ? -6.711 18.453 5.668 1 72.25 398 ARG B O 1
ATOM 8324 N N . PHE B 1 399 ? -5.711 16.578 5.289 1 71.75 399 PHE B N 1
ATOM 8325 C CA . PHE B 1 399 ? -4.688 16.844 6.289 1 71.75 399 PHE B CA 1
ATOM 8326 C C . PHE B 1 399 ? -3.785 18 5.859 1 71.75 399 PHE B C 1
ATOM 8328 O O . PHE B 1 399 ? -3.443 18.859 6.668 1 71.75 399 PHE B O 1
ATOM 8335 N N . THR B 1 400 ? -3.4 17.969 4.664 1 71.94 400 THR B N 1
ATOM 8336 C CA . THR B 1 400 ? -2.523 19.016 4.16 1 71.94 400 THR B CA 1
ATOM 8337 C C . THR B 1 400 ? -3.248 20.359 4.129 1 71.94 400 THR B C 1
ATOM 8339 O O . THR B 1 400 ? -2.652 21.406 4.418 1 71.94 400 THR B O 1
ATOM 8342 N N . ASP B 1 401 ? -4.5 20.281 3.76 1 73.25 401 ASP B N 1
ATOM 8343 C CA . ASP B 1 401 ? -5.316 21.5 3.756 1 73.25 401 ASP B CA 1
ATOM 8344 C C . ASP B 1 401 ? -5.465 22.062 5.168 1 73.25 401 ASP B C 1
ATOM 8346 O O . ASP B 1 401 ? -5.387 23.281 5.363 1 73.25 401 ASP B O 1
ATOM 8350 N N . ASP B 1 402 ? -5.691 21.203 6.133 1 74.19 402 ASP B N 1
ATOM 8351 C CA . ASP B 1 402 ? -5.773 21.625 7.531 1 74.19 402 ASP B CA 1
ATOM 8352 C C . ASP B 1 402 ? -4.473 22.281 7.984 1 74.19 402 ASP B C 1
ATOM 8354 O O . ASP B 1 402 ? -4.496 23.281 8.703 1 74.19 402 ASP B O 1
ATOM 8358 N N . LEU B 1 403 ? -3.412 21.75 7.59 1 74.56 403 LEU B N 1
ATOM 8359 C CA . LEU B 1 403 ? -2.107 22.297 7.93 1 74.56 403 LEU B CA 1
ATOM 8360 C C . LEU B 1 403 ? -1.935 23.688 7.332 1 74.56 403 LEU B C 1
ATOM 8362 O O . LEU B 1 403 ? -1.522 24.625 8.023 1 74.56 403 LEU B O 1
ATOM 8366 N N . GLU B 1 404 ? -2.264 23.828 6.098 1 76.25 404 GLU B N 1
ATOM 8367 C CA . GLU B 1 404 ? -2.111 25.125 5.422 1 76.25 404 GLU B CA 1
ATOM 8368 C C . GLU B 1 404 ? -3.023 26.172 6.035 1 76.25 404 GLU B C 1
ATOM 8370 O O . GLU B 1 404 ? -2.617 27.328 6.207 1 76.25 404 GLU B O 1
ATOM 8375 N N . ARG B 1 405 ? -4.199 25.812 6.352 1 77.25 405 ARG B N 1
ATOM 8376 C CA . ARG B 1 405 ? -5.137 26.734 6.98 1 77.25 405 ARG B CA 1
ATOM 8377 C C . ARG B 1 405 ? -4.637 27.172 8.352 1 77.25 405 ARG B C 1
ATOM 8379 O O . ARG B 1 405 ? -4.742 28.344 8.711 1 77.25 405 ARG B O 1
ATOM 8386 N N . THR B 1 406 ? -4.129 26.203 9.047 1 77.69 406 THR B N 1
ATOM 8387 C CA . THR B 1 406 ? -3.605 26.531 10.367 1 77.69 406 THR B CA 1
ATOM 8388 C C . THR B 1 406 ? -2.412 27.484 10.258 1 77.69 406 THR B C 1
ATOM 8390 O O . THR B 1 406 ? -2.254 28.391 11.07 1 77.69 406 THR B O 1
ATOM 8393 N N . LYS B 1 407 ? -1.629 27.312 9.273 1 77.56 407 LYS B N 1
ATOM 8394 C CA . LYS B 1 407 ? -0.494 28.203 9.031 1 77.56 407 LYS B CA 1
ATOM 8395 C C . LYS B 1 407 ? -0.962 29.609 8.688 1 77.56 407 LYS B C 1
ATOM 8397 O O . LYS B 1 407 ? -0.416 30.594 9.195 1 77.56 407 LYS B O 1
ATOM 8402 N N . GLU B 1 408 ? -1.921 29.609 7.836 1 75.56 408 GLU B N 1
ATOM 8403 C CA . GLU B 1 408 ? -2.48 30.906 7.457 1 75.56 408 GLU B CA 1
ATOM 8404 C C . GLU B 1 408 ? -3.076 31.625 8.664 1 75.56 408 GLU B C 1
ATOM 8406 O O . GLU B 1 408 ? -2.896 32.844 8.82 1 75.56 408 GLU B O 1
ATOM 8411 N N . PHE B 1 409 ? -3.742 30.844 9.43 1 77.31 409 PHE B N 1
ATOM 8412 C CA . PHE B 1 409 ? -4.336 31.406 10.641 1 77.31 409 PHE B CA 1
ATOM 8413 C C . PHE B 1 409 ? -3.258 31.922 11.578 1 77.31 409 PHE B C 1
ATOM 8415 O O . PHE B 1 409 ? -3.402 33 12.164 1 77.31 409 PHE B O 1
ATOM 8422 N N . ALA B 1 410 ? -2.242 31.203 11.727 1 77.38 410 ALA B N 1
ATOM 8423 C CA . ALA B 1 410 ? -1.122 31.625 12.562 1 77.38 410 ALA B CA 1
ATOM 8424 C C . ALA B 1 410 ? -0.494 32.906 12.031 1 77.38 410 ALA B C 1
ATOM 8426 O O . ALA B 1 410 ? -0.146 33.812 12.805 1 77.38 410 ALA B O 1
ATOM 8427 N N . GLN B 1 411 ? -0.392 33.031 10.773 1 78.06 411 GLN B N 1
ATOM 8428 C CA . GLN B 1 411 ? 0.175 34.219 10.148 1 78.06 411 GLN B CA 1
ATOM 8429 C C . GLN B 1 411 ? -0.723 35.438 10.367 1 78.06 411 GLN B C 1
ATOM 8431 O O . GLN B 1 411 ? -0.234 36.531 10.602 1 78.06 411 GLN B O 1
ATOM 8436 N N . LEU B 1 412 ? -1.977 35.156 10.234 1 76.81 412 LEU B N 1
ATOM 8437 C CA . LEU B 1 412 ? -2.934 36.25 10.469 1 76.81 412 LEU B CA 1
ATOM 8438 C C . LEU B 1 412 ? -2.854 36.75 11.906 1 76.81 412 LEU B C 1
ATOM 8440 O O . LEU B 1 412 ? -2.916 37.938 12.148 1 76.81 412 LEU B O 1
ATOM 8444 N N . GLN B 1 413 ? -2.693 35.781 12.789 1 76.56 413 GLN B N 1
ATOM 8445 C CA . GLN B 1 413 ? -2.586 36.156 14.195 1 76.56 413 GLN B CA 1
ATOM 8446 C C . GLN B 1 413 ? -1.314 36.969 14.453 1 76.56 413 GLN B C 1
ATOM 8448 O O . GLN B 1 413 ? -1.316 37.875 15.266 1 76.56 413 GLN B O 1
ATOM 8453 N N . LEU B 1 414 ? -0.282 36.688 13.758 1 78.44 414 LEU B N 1
ATOM 8454 C CA . LEU B 1 414 ? 0.973 37.406 13.883 1 78.44 414 LEU B CA 1
ATOM 8455 C C . LEU B 1 414 ? 0.815 38.844 13.375 1 78.44 414 LEU B C 1
ATOM 8457 O O . LEU B 1 414 ? 1.314 39.781 14 1 78.44 414 LEU B O 1
ATOM 8461 N N . ARG B 1 415 ? 0.112 38.969 12.32 1 73.88 415 ARG B N 1
ATOM 8462 C CA . ARG B 1 415 ? -0.133 40.312 11.773 1 73.88 415 ARG B CA 1
ATOM 8463 C C . ARG B 1 415 ? -0.99 41.156 12.711 1 73.88 415 ARG B C 1
ATOM 8465 O O . ARG B 1 415 ? -0.745 42.344 12.883 1 73.88 415 ARG B O 1
ATOM 8472 N N . TYR B 1 416 ? -1.941 40.438 13.219 1 75.12 416 TYR B N 1
ATOM 8473 C CA . TYR B 1 416 ? -2.82 41.125 14.172 1 75.12 416 TYR B CA 1
ATOM 8474 C C . TYR B 1 416 ? -2.041 41.594 15.391 1 75.12 416 TYR B C 1
ATOM 8476 O O . TYR B 1 416 ? -2.252 42.719 15.867 1 75.12 416 TYR B O 1
ATOM 8484 N N . ASN B 1 417 ? -1.192 40.781 15.828 1 73.12 417 ASN B N 1
ATOM 8485 C CA . ASN B 1 417 ? -0.339 41.125 16.953 1 73.12 417 ASN B CA 1
ATOM 8486 C C . ASN B 1 417 ? 0.547 42.344 16.641 1 73.12 417 ASN B C 1
ATOM 8488 O O . ASN B 1 417 ? 0.745 43.219 17.484 1 73.12 417 ASN B O 1
ATOM 8492 N N . GLU B 1 418 ? 1.056 42.312 15.516 1 74.5 418 GLU B N 1
ATOM 8493 C CA . GLU B 1 418 ? 1.895 43.438 15.086 1 74.5 418 GLU B CA 1
ATOM 8494 C C . GLU B 1 418 ? 1.097 44.75 15.031 1 74.5 418 GLU B C 1
ATOM 8496 O O . GLU B 1 418 ? 1.591 45.781 15.43 1 74.5 418 GLU B O 1
ATOM 8501 N N . GLN B 1 419 ? -0.052 44.656 14.555 1 71.25 419 GLN B N 1
ATOM 8502 C CA . GLN B 1 419 ? -0.925 45.812 14.477 1 71.25 419 GLN B CA 1
ATOM 8503 C C . GLN B 1 419 ? -1.261 46.344 15.867 1 71.25 419 GLN B C 1
ATOM 8505 O O . GLN B 1 419 ? -1.268 47.562 16.094 1 71.25 419 GLN B O 1
ATOM 8510 N N . LEU B 1 420 ? -1.471 45.438 16.75 1 70.31 420 LEU B N 1
ATOM 8511 C CA . LEU B 1 420 ? -1.784 45.844 18.109 1 70.31 420 LEU B CA 1
ATOM 8512 C C . LEU B 1 420 ? -0.583 46.5 18.781 1 70.31 420 LEU B C 1
ATOM 8514 O O . LEU B 1 420 ? -0.74 47.438 19.547 1 70.31 420 LEU B O 1
ATOM 8518 N N . LYS B 1 421 ? 0.516 45.938 18.438 1 69.06 421 LYS B N 1
ATOM 8519 C CA . LYS B 1 421 ? 1.744 46.531 18.984 1 69.06 421 LYS B CA 1
ATOM 8520 C C . LYS B 1 421 ? 1.961 47.938 18.453 1 69.06 421 LYS B C 1
ATOM 8522 O O . LYS B 1 421 ? 2.34 48.844 19.219 1 69.06 421 LYS B O 1
ATOM 8527 N N . PHE B 1 422 ? 1.712 48.094 17.219 1 64.25 422 PHE B N 1
ATOM 8528 C CA . PHE B 1 422 ? 1.846 49.406 16.609 1 64.25 422 PHE B CA 1
ATOM 8529 C C . PHE B 1 422 ? 0.867 50.375 17.234 1 64.25 422 PHE B C 1
ATOM 8531 O O . PHE B 1 422 ? 1.219 51.531 17.5 1 64.25 422 PHE B O 1
ATOM 8538 N N . GLN B 1 423 ? -0.265 49.906 17.438 1 65.19 423 GLN B N 1
ATOM 8539 C CA . GLN B 1 423 ? -1.285 50.75 18.031 1 65.19 423 GLN B CA 1
ATOM 8540 C C . GLN B 1 423 ? -0.913 51.156 19.453 1 65.19 423 GLN B C 1
ATOM 8542 O O . GLN B 1 423 ? -1.114 52.281 19.859 1 65.19 423 GLN B O 1
ATOM 8547 N N . THR B 1 424 ? -0.312 50.219 20.109 1 64.62 424 THR B N 1
ATOM 8548 C CA . THR B 1 424 ? 0.111 50.469 21.469 1 64.62 424 THR B CA 1
ATOM 8549 C C . THR B 1 424 ? 1.27 51.469 21.5 1 64.62 424 THR B C 1
ATOM 8551 O O . THR B 1 424 ? 1.317 52.344 22.344 1 64.62 424 THR B O 1
ATOM 8554 N N . GLU B 1 425 ? 2.102 51.375 20.625 1 61.47 425 GLU B N 1
ATOM 8555 C CA . GLU B 1 425 ? 3.232 52.281 20.531 1 61.47 425 GLU B CA 1
ATOM 8556 C C . GLU B 1 425 ? 2.773 53.688 20.172 1 61.47 425 GLU B C 1
ATOM 8558 O O . GLU B 1 425 ? 3.293 54.688 20.703 1 61.47 425 GLU B O 1
ATOM 8563 N N . GLU B 1 426 ? 1.9 53.656 19.297 1 59.91 426 GLU B N 1
ATOM 8564 C CA . GLU B 1 426 ? 1.377 54.969 18.875 1 59.91 426 GLU B CA 1
ATOM 8565 C C . GLU B 1 426 ? 0.659 55.656 20.016 1 59.91 426 GLU B C 1
ATOM 8567 O O . GLU B 1 426 ? 0.828 56.875 20.219 1 59.91 426 GLU B O 1
ATOM 8572 N N . ARG B 1 427 ? 0.044 54.969 20.766 1 58.69 427 ARG B N 1
ATOM 8573 C CA . ARG B 1 427 ? -0.656 55.531 21.906 1 58.69 427 ARG B CA 1
ATOM 8574 C C . ARG B 1 427 ? 0.331 56.031 22.953 1 58.69 427 ARG B C 1
ATOM 8576 O O . ARG B 1 427 ? 0.121 57.094 23.562 1 58.69 427 ARG B O 1
ATOM 8583 N N . SER B 1 428 ? 1.344 55.25 23.094 1 57.41 428 SER B N 1
ATOM 8584 C CA . SER B 1 428 ? 2.387 55.656 24.031 1 57.41 428 SER B CA 1
ATOM 8585 C C . SER B 1 428 ? 3.061 56.938 23.578 1 57.41 428 SER B C 1
ATOM 8587 O O . SER B 1 428 ? 3.367 57.812 24.406 1 57.41 428 SER B O 1
ATOM 8589 N N . ARG B 1 429 ? 3.262 57.062 22.375 1 56.69 429 ARG B N 1
ATOM 8590 C CA . ARG B 1 429 ? 3.873 58.25 21.828 1 56.69 429 ARG B CA 1
ATOM 8591 C C . ARG B 1 429 ? 2.965 59.469 22.016 1 56.69 429 ARG B C 1
ATOM 8593 O O . ARG B 1 429 ? 3.422 60.531 22.438 1 56.69 429 ARG B O 1
ATOM 8600 N N . ILE B 1 430 ? 1.759 59.281 21.781 1 54.56 430 ILE B N 1
ATOM 8601 C CA . ILE B 1 430 ? 0.778 60.344 21.922 1 54.56 430 ILE B CA 1
ATOM 8602 C C . ILE B 1 430 ? 0.709 60.781 23.375 1 54.56 430 ILE B C 1
ATOM 8604 O O . ILE B 1 430 ? 0.678 62 23.672 1 54.56 430 ILE B O 1
ATOM 8608 N N . ALA B 1 431 ? 0.809 59.844 24.219 1 57.06 431 ALA B N 1
ATOM 8609 C CA . ALA B 1 431 ? 0.775 60.125 25.641 1 57.06 431 ALA B CA 1
ATOM 8610 C C . ALA B 1 431 ? 1.988 60.969 26.062 1 57.06 431 ALA B C 1
ATOM 8612 O O . ALA B 1 431 ? 1.865 61.906 26.844 1 57.06 431 ALA B O 1
ATOM 8613 N N . SER B 1 432 ? 3.125 60.688 25.516 1 54.81 432 SER B N 1
ATOM 8614 C CA . SER B 1 432 ? 4.352 61.406 25.828 1 54.81 432 SER B CA 1
ATOM 8615 C C . SER B 1 432 ? 4.301 62.812 25.297 1 54.81 432 SER B C 1
ATOM 8617 O O . SER B 1 432 ? 4.715 63.781 25.969 1 54.81 432 SER B O 1
ATOM 8619 N N . ASP B 1 433 ? 3.875 62.906 24.156 1 53.12 433 ASP B N 1
ATOM 8620 C CA . ASP B 1 433 ? 3.791 64.25 23.531 1 53.12 433 ASP B CA 1
ATOM 8621 C C . ASP B 1 433 ? 2.832 65.125 24.312 1 53.12 433 ASP B C 1
ATOM 8623 O O . ASP B 1 433 ? 3.107 66.312 24.484 1 53.12 433 ASP B O 1
ATOM 8627 N N . ILE B 1 434 ? 1.884 64.625 24.828 1 54.03 434 ILE B N 1
ATOM 8628 C CA . ILE B 1 434 ? 0.898 65.312 25.609 1 54.03 434 ILE B CA 1
ATOM 8629 C C . ILE B 1 434 ? 1.523 65.812 26.938 1 54.03 434 ILE B C 1
ATOM 8631 O O . ILE B 1 434 ? 1.342 66.938 27.359 1 54.03 434 ILE B O 1
ATOM 8635 N N . HIS B 1 435 ? 2.236 64.938 27.484 1 52.28 435 HIS B N 1
ATOM 8636 C CA . HIS B 1 435 ? 2.963 65.25 28.703 1 52.28 435 HIS B CA 1
ATOM 8637 C C . HIS B 1 435 ? 3.863 66.438 28.547 1 52.28 435 HIS B C 1
ATOM 8639 O O . HIS B 1 435 ? 3.805 67.375 29.344 1 52.28 435 HIS B O 1
ATOM 8645 N N . ASP B 1 436 ? 4.562 66.312 27.453 1 50.59 436 ASP B N 1
ATOM 8646 C CA . ASP B 1 436 ? 5.523 67.375 27.219 1 50.59 436 ASP B CA 1
ATOM 8647 C C . ASP B 1 436 ? 4.816 68.688 26.969 1 50.59 436 ASP B C 1
ATOM 8649 O O . ASP B 1 436 ? 5.219 69.75 27.5 1 50.59 436 ASP B O 1
ATOM 8653 N N . SER B 1 437 ? 3.732 68.625 26.328 1 52.09 437 SER B N 1
ATOM 8654 C CA . SER B 1 437 ? 3.045 69.875 25.953 1 52.09 437 SER B CA 1
ATOM 8655 C C . SER B 1 437 ? 2.295 70.438 27.141 1 52.09 437 SER B C 1
ATOM 8657 O O . SER B 1 437 ? 2.441 71.625 27.438 1 52.09 437 SER B O 1
ATOM 8659 N N . ILE B 1 438 ? 1.602 69.562 27.859 1 55.06 438 ILE B N 1
ATOM 8660 C CA . ILE B 1 438 ? 0.815 70.062 29 1 55.06 438 ILE B CA 1
ATOM 8661 C C . ILE B 1 438 ? 1.747 70.5 30.109 1 55.06 438 ILE B C 1
ATOM 8663 O O . ILE B 1 438 ? 1.501 71.562 30.75 1 55.06 438 ILE B O 1
ATOM 8667 N N . GLY B 1 439 ? 2.824 69.812 30.266 1 50.88 439 GLY B N 1
ATOM 8668 C CA . GLY B 1 439 ? 3.803 70.188 31.281 1 50.88 439 GLY B CA 1
ATOM 8669 C C . GLY B 1 439 ? 4.398 71.562 31.062 1 50.88 439 GLY B C 1
ATOM 8670 O O . GLY B 1 439 ? 4.508 72.312 32 1 50.88 439 GLY B O 1
ATOM 8671 N N . SER B 1 440 ? 4.75 71.812 29.906 1 52.91 440 SER B N 1
ATOM 8672 C CA . SER B 1 440 ? 5.375 73.062 29.578 1 52.91 440 SER B CA 1
ATOM 8673 C C . SER B 1 440 ? 4.391 74.25 29.75 1 52.91 440 SER B C 1
ATOM 8675 O O . SER B 1 440 ? 4.746 75.312 30.281 1 52.91 440 SER B O 1
ATOM 8677 N N . GLU B 1 441 ? 3.146 74 29.359 1 54.44 441 GLU B N 1
ATOM 8678 C CA . GLU B 1 441 ? 2.143 75.062 29.422 1 54.44 441 GLU B CA 1
ATOM 8679 C C . GLU B 1 441 ? 1.765 75.375 30.875 1 54.44 441 GLU B C 1
ATOM 8681 O O . GLU B 1 441 ? 1.645 76.562 31.25 1 54.44 441 GLU B O 1
ATOM 8686 N N . LEU B 1 442 ? 1.738 74.375 31.594 1 57.38 442 LEU B N 1
ATOM 8687 C CA . LEU B 1 442 ? 1.387 74.5 33 1 57.38 442 LEU B CA 1
ATOM 8688 C C . LEU B 1 442 ? 2.512 75.188 33.75 1 57.38 442 LEU B C 1
ATOM 8690 O O . LEU B 1 442 ? 2.258 76.062 34.625 1 57.38 442 LEU B O 1
ATOM 8694 N N . THR B 1 443 ? 3.674 74.875 33.375 1 53.72 443 THR B N 1
ATOM 8695 C CA . THR B 1 443 ? 4.832 75.5 34.031 1 53.72 443 THR B CA 1
ATOM 8696 C C . THR B 1 443 ? 4.879 77 33.719 1 53.72 443 THR B C 1
ATOM 8698 O O . THR B 1 443 ? 5.207 77.812 34.562 1 53.72 443 THR B O 1
ATOM 8701 N N . ALA B 1 444 ? 4.52 77.312 32.594 1 55.69 444 ALA B N 1
ATOM 8702 C CA . ALA B 1 444 ? 4.512 78.75 32.188 1 55.69 444 ALA B CA 1
ATOM 8703 C C . ALA B 1 444 ? 3.475 79.562 32.969 1 55.69 444 ALA B C 1
ATOM 8705 O O . ALA B 1 444 ? 3.742 80.625 33.406 1 55.69 444 ALA B O 1
ATOM 8706 N N . ILE B 1 445 ? 2.4 78.938 33.156 1 58.5 445 ILE B N 1
ATOM 8707 C CA . ILE B 1 445 ? 1.337 79.562 33.906 1 58.5 445 ILE B CA 1
ATOM 8708 C C . ILE B 1 445 ? 1.773 79.75 35.344 1 58.5 445 ILE B C 1
ATOM 8710 O O . ILE B 1 445 ? 1.552 80.812 35.938 1 58.5 445 ILE B O 1
ATOM 8714 N N . LEU B 1 446 ? 2.479 78.812 35.844 1 55.41 446 LEU B N 1
ATOM 8715 C CA . LEU B 1 446 ? 2.975 78.875 37.219 1 55.41 446 LEU B CA 1
ATOM 8716 C C . LEU B 1 446 ? 3.986 80 37.375 1 55.41 446 LEU B C 1
ATOM 8718 O O . LEU B 1 446 ? 3.963 80.75 38.375 1 55.41 446 LEU B O 1
ATOM 8722 N N . PHE B 1 447 ? 4.742 80.125 36.406 1 53.03 447 PHE B N 1
ATOM 8723 C CA . PHE B 1 447 ? 5.754 81.188 36.469 1 53.03 447 PHE B CA 1
ATOM 8724 C C . PHE B 1 447 ? 5.105 82.562 36.406 1 53.03 447 PHE B C 1
ATOM 8726 O O . PHE B 1 447 ? 5.527 83.5 37.125 1 53.03 447 PHE B O 1
ATOM 8733 N N . GLU B 1 448 ? 4.094 82.688 35.719 1 55.62 448 GLU B N 1
ATOM 8734 C CA . GLU B 1 448 ? 3.396 84 35.594 1 55.62 448 GLU B CA 1
ATOM 8735 C C . GLU B 1 448 ? 2.65 84.312 36.875 1 55.62 448 GLU B C 1
ATOM 8737 O O . GLU B 1 448 ? 2.637 85.5 37.281 1 55.62 448 GLU B O 1
ATOM 8742 N N . LEU B 1 449 ? 2.148 83.312 37.438 1 58.69 449 LEU B N 1
ATOM 8743 C CA . LEU B 1 449 ? 1.449 83.562 38.688 1 58.69 449 LEU B CA 1
ATOM 8744 C C . LEU B 1 449 ? 2.43 83.875 39.812 1 58.69 449 LEU B C 1
ATOM 8746 O O . LEU B 1 449 ? 2.127 84.75 40.656 1 58.69 449 LEU B O 1
ATOM 8750 N N . GLU B 1 450 ? 3.547 83.25 39.75 1 54.06 450 GLU B N 1
ATOM 8751 C CA . GLU B 1 450 ? 4.586 83.562 40.75 1 54.06 450 GLU B CA 1
ATOM 8752 C C . GLU B 1 450 ? 5.133 84.938 40.594 1 54.06 450 GLU B C 1
ATOM 8754 O O . GLU B 1 450 ? 5.414 85.625 41.594 1 54.06 450 GLU B O 1
ATOM 8759 N N . ALA B 1 451 ? 5.254 85.375 39.469 1 51.94 451 ALA B N 1
ATOM 8760 C CA . ALA B 1 451 ? 5.832 86.688 39.188 1 51.94 451 ALA B CA 1
ATOM 8761 C C . ALA B 1 451 ? 4.898 87.812 39.656 1 51.94 451 ALA B C 1
ATOM 8763 O O . ALA B 1 451 ? 5.352 88.812 40.188 1 51.94 451 ALA B O 1
ATOM 8764 N N . ASN B 1 452 ? 3.674 87.562 39.562 1 53.06 452 ASN B N 1
ATOM 8765 C CA . ASN B 1 452 ? 2.754 88.688 39.906 1 53.06 452 ASN B CA 1
ATOM 8766 C C . ASN B 1 452 ? 2.117 88.5 41.281 1 53.06 452 ASN B C 1
ATOM 8768 O O . ASN B 1 452 ? 1.425 89.375 41.75 1 53.06 452 ASN B O 1
ATOM 8772 N N . GLY B 1 453 ? 2.057 87.375 41.844 1 52.62 453 GLY B N 1
ATOM 8773 C CA . GLY B 1 453 ? 1.264 87 43 1 52.62 453 GLY B CA 1
ATOM 8774 C C . GLY B 1 453 ? 1.941 87.312 44.312 1 52.62 453 GLY B C 1
ATOM 8775 O O . GLY B 1 453 ? 1.508 86.875 45.375 1 52.62 453 GLY B O 1
ATOM 8776 N N . LYS B 1 454 ? 2.965 87.938 44.469 1 53.03 454 LYS B N 1
ATOM 8777 C CA . LYS B 1 454 ? 3.561 88.062 45.781 1 53.03 454 LYS B CA 1
ATOM 8778 C C . LYS B 1 454 ? 2.531 88.562 46.781 1 53.03 454 LYS B C 1
ATOM 8780 O O . LYS B 1 454 ? 2.717 88.438 48 1 53.03 454 LYS B O 1
ATOM 8785 N N . LYS B 1 455 ? 1.496 89.375 46.406 1 56.16 455 LYS B N 1
ATOM 8786 C CA . LYS B 1 455 ? 0.784 90 47.5 1 56.16 455 LYS B CA 1
ATOM 8787 C C . LYS B 1 455 ? -0.668 89.562 47.562 1 56.16 455 LYS B C 1
ATOM 8789 O O . LYS B 1 455 ? -1.441 90.062 48.375 1 56.16 455 LYS B O 1
ATOM 8794 N N . ASP B 1 456 ? -1.15 88.625 46.625 1 55.16 456 ASP B N 1
ATOM 8795 C CA . ASP B 1 456 ? -2.588 88.375 46.625 1 55.16 456 ASP B CA 1
ATOM 8796 C C . ASP B 1 456 ? -2.887 86.875 46.938 1 55.16 456 ASP B C 1
ATOM 8798 O O . ASP B 1 456 ? -2.303 86 46.344 1 55.16 456 ASP B O 1
ATOM 8802 N N . GLN B 1 457 ? -3.469 86.438 48.094 1 58.06 457 GLN B N 1
ATOM 8803 C CA . GLN B 1 457 ? -3.863 85.125 48.625 1 58.06 457 GLN B CA 1
ATOM 8804 C C . GLN B 1 457 ? -4.578 84.312 47.594 1 58.06 457 GLN B C 1
ATOM 8806 O O . GLN B 1 457 ? -4.418 83.062 47.531 1 58.06 457 GLN B O 1
ATOM 8811 N N . THR B 1 458 ? -5.293 84.938 46.719 1 58.75 458 THR B N 1
ATOM 8812 C CA . THR B 1 458 ? -6.02 84.188 45.656 1 58.75 458 THR B CA 1
ATOM 8813 C C . THR B 1 458 ? -5.055 83.625 44.625 1 58.75 458 THR B C 1
ATOM 8815 O O . THR B 1 458 ? -5.246 82.5 44.156 1 58.75 458 THR B O 1
ATOM 8818 N N . LEU B 1 459 ? -4.027 84.312 44.438 1 61.44 459 LEU B N 1
ATOM 8819 C CA . LEU B 1 459 ? -3.033 83.875 43.438 1 61.44 459 LEU B CA 1
ATOM 8820 C C . LEU B 1 459 ? -2.203 82.75 44 1 61.44 459 LEU B C 1
ATOM 8822 O O . LEU B 1 459 ? -1.809 81.812 43.25 1 61.44 459 LEU B O 1
ATOM 8826 N N . LEU B 1 460 ? -2.039 82.812 45.281 1 61.59 460 LEU B N 1
ATOM 8827 C CA . LEU B 1 460 ? -1.312 81.688 45.906 1 61.59 460 LEU B CA 1
ATOM 8828 C C . LEU B 1 460 ? -2.115 80.438 45.875 1 61.59 460 LEU B C 1
ATOM 8830 O O . LEU B 1 460 ? -1.555 79.312 45.688 1 61.59 460 LEU B O 1
ATOM 8834 N N . LYS B 1 461 ? -3.402 80.562 46.062 1 62.62 461 LYS B N 1
ATOM 8835 C CA . LYS B 1 461 ? -4.273 79.375 46 1 62.62 461 LYS B CA 1
ATOM 8836 C C . LYS B 1 461 ? -4.316 78.812 44.562 1 62.62 461 LYS B C 1
ATOM 8838 O O . LYS B 1 461 ? -4.27 77.625 44.375 1 62.62 461 LYS B O 1
ATOM 8843 N N . LEU B 1 462 ? -4.355 79.688 43.719 1 61.22 462 LEU B N 1
ATOM 8844 C CA . LEU B 1 462 ? -4.391 79.25 42.312 1 61.22 462 LEU B CA 1
ATOM 8845 C C . LEU B 1 462 ? -3.088 78.562 41.906 1 61.22 462 LEU B C 1
ATOM 8847 O O . LEU B 1 462 ? -3.098 77.625 41.125 1 61.22 462 LEU B O 1
ATOM 8851 N N . LYS B 1 463 ? -2.041 79.062 42.375 1 60.62 463 LYS B N 1
ATOM 8852 C CA . LYS B 1 463 ? -0.734 78.5 42.125 1 60.62 463 LYS B CA 1
ATOM 8853 C C . LYS B 1 463 ? -0.689 77.062 42.656 1 60.62 463 LYS B C 1
ATOM 8855 O O . LYS B 1 463 ? -0.184 76.125 42 1 60.62 463 LYS B O 1
ATOM 8860 N N . LYS B 1 464 ? -1.256 76.938 43.75 1 61.41 464 LYS B N 1
ATOM 8861 C CA . LYS B 1 464 ? -1.283 75.625 44.406 1 61.41 464 LYS B CA 1
ATOM 8862 C C . LYS B 1 464 ? -2.133 74.625 43.594 1 61.41 464 LYS B C 1
ATOM 8864 O O . LYS B 1 464 ? -1.723 73.5 43.344 1 61.41 464 LYS B O 1
ATOM 8869 N N . GLU B 1 465 ? -3.205 75.062 43.188 1 60.78 465 GLU B N 1
ATOM 8870 C CA . GLU B 1 465 ? -4.121 74.25 42.406 1 60.78 465 GLU B CA 1
ATOM 8871 C C . GLU B 1 465 ? -3.545 73.875 41.062 1 60.78 465 GLU B C 1
ATOM 8873 O O . GLU B 1 465 ? -3.684 72.75 40.594 1 60.78 465 GLU B O 1
ATOM 8878 N N . MET B 1 466 ? -2.877 74.75 40.531 1 59.88 466 MET B N 1
ATOM 8879 C CA . MET B 1 466 ? -2.258 74.562 39.219 1 59.88 466 MET B CA 1
ATOM 8880 C C . MET B 1 466 ? -1.094 73.562 39.344 1 59.88 466 MET B C 1
ATOM 8882 O O . MET B 1 466 ? -0.904 72.688 38.469 1 59.88 466 MET B O 1
ATOM 8886 N N . SER B 1 467 ? -0.374 73.75 40.312 1 59.75 467 SER B N 1
ATOM 8887 C CA . SER B 1 467 ? 0.739 72.875 40.562 1 59.75 467 SER B CA 1
ATOM 8888 C C . SER B 1 467 ? 0.25 71.438 40.719 1 59.75 467 SER B C 1
ATOM 8890 O O . SER B 1 467 ? 0.87 70.5 40.219 1 59.75 467 SER B O 1
ATOM 8892 N N . GLN B 1 468 ? -0.87 71.375 41.344 1 60.25 468 GLN B N 1
ATOM 8893 C CA . GLN B 1 468 ? -1.467 70.062 41.562 1 60.25 468 GLN B CA 1
ATOM 8894 C C . GLN B 1 468 ? -1.969 69.438 40.25 1 60.25 468 GLN B C 1
ATOM 8896 O O . GLN B 1 468 ? -1.819 68.25 39.969 1 60.25 468 GLN B O 1
ATOM 8901 N N . LEU B 1 469 ? -2.518 70.25 39.5 1 59.53 469 LEU B N 1
ATOM 8902 C CA . LEU B 1 469 ? -3.023 69.812 38.188 1 59.53 469 LEU B CA 1
ATOM 8903 C C . LEU B 1 469 ? -1.885 69.312 37.281 1 59.53 469 LEU B C 1
ATOM 8905 O O . LEU B 1 469 ? -2.014 68.312 36.625 1 59.53 469 LEU B O 1
ATOM 8909 N N . ILE B 1 470 ? -0.823 70.062 37.281 1 57.97 470 ILE B N 1
ATOM 8910 C CA . ILE B 1 470 ? 0.354 69.688 36.5 1 57.97 470 ILE B CA 1
ATOM 8911 C C . ILE B 1 470 ? 0.861 68.312 36.969 1 57.97 470 ILE B C 1
ATOM 8913 O O . ILE B 1 470 ? 1.179 67.5 36.125 1 57.97 470 ILE B O 1
ATOM 8917 N N . SER B 1 471 ? 0.864 68.25 38.188 1 59.94 471 SER B N 1
ATOM 8918 C CA . SER B 1 471 ? 1.331 67 38.75 1 59.94 471 SER B CA 1
ATOM 8919 C C . SER B 1 471 ? 0.42 65.812 38.344 1 59.94 471 SER B C 1
ATOM 8921 O O . SER B 1 471 ? 0.898 64.75 38 1 59.94 471 SER B O 1
ATOM 8923 N N . ASN B 1 472 ? -0.812 66.062 38.281 1 59.12 472 ASN B N 1
ATOM 8924 C CA . ASN B 1 472 ? -1.789 65.062 37.906 1 59.12 472 ASN B CA 1
ATOM 8925 C C . ASN B 1 472 ? -1.648 64.688 36.438 1 59.12 472 ASN B C 1
ATOM 8927 O O . ASN B 1 472 ? -1.687 63.5 36.094 1 59.12 472 ASN B O 1
ATOM 8931 N N . VAL B 1 473 ? -1.548 65.688 35.656 1 60.22 473 VAL B N 1
ATOM 8932 C CA . VAL B 1 473 ? -1.396 65.438 34.219 1 60.22 473 VAL B CA 1
ATOM 8933 C C . VAL B 1 473 ? -0.125 64.625 33.969 1 60.22 473 VAL B C 1
ATOM 8935 O O . VAL B 1 473 ? -0.125 63.688 33.188 1 60.22 473 VAL B O 1
ATOM 8938 N N . ARG B 1 474 ? 0.926 65 34.625 1 55.91 474 ARG B N 1
ATOM 8939 C CA . ARG B 1 474 ? 2.195 64.312 34.5 1 55.91 474 ARG B CA 1
ATOM 8940 C C . ARG B 1 474 ? 2.043 62.844 34.906 1 55.91 474 ARG B C 1
ATOM 8942 O O . ARG B 1 474 ? 2.607 61.938 34.281 1 55.91 474 ARG B O 1
ATOM 8949 N N . ASP B 1 475 ? 1.282 62.625 35.906 1 60.69 475 ASP B N 1
ATOM 8950 C CA . ASP B 1 475 ? 1.052 61.281 36.375 1 60.69 475 ASP B CA 1
ATOM 8951 C C . ASP B 1 475 ? 0.273 60.438 35.375 1 60.69 475 ASP B C 1
ATOM 8953 O O . ASP B 1 475 ? 0.571 59.281 35.156 1 60.69 475 ASP B O 1
ATOM 8957 N N . ILE B 1 476 ? -0.543 61 34.812 1 58.12 476 ILE B N 1
ATOM 8958 C CA . ILE B 1 476 ? -1.387 60.344 33.812 1 58.12 476 ILE B CA 1
ATOM 8959 C C . ILE B 1 476 ? -0.552 59.969 32.594 1 58.12 476 ILE B C 1
ATOM 8961 O O . ILE B 1 476 ? -0.637 58.812 32.125 1 58.12 476 ILE B O 1
ATOM 8965 N N . VAL B 1 477 ? 0.122 60.906 32.125 1 56.97 477 VAL B N 1
ATOM 8966 C CA . VAL B 1 477 ? 0.993 60.688 31 1 56.97 477 VAL B CA 1
ATOM 8967 C C . VAL B 1 477 ? 1.969 59.562 31.312 1 56.97 477 VAL B C 1
ATOM 8969 O O . VAL B 1 477 ? 2.221 58.688 30.469 1 56.97 477 VAL B O 1
ATOM 8972 N N . PHE B 1 478 ? 2.434 59.594 32.438 1 57.38 478 PHE B N 1
ATOM 8973 C CA . PHE B 1 478 ? 3.346 58.562 32.875 1 57.38 478 PHE B CA 1
ATOM 8974 C C . PHE B 1 478 ? 2.668 57.188 32.844 1 57.38 478 PHE B C 1
ATOM 8976 O O . PHE B 1 478 ? 3.24 56.219 32.312 1 57.38 478 PHE B O 1
ATOM 8983 N N . LEU B 1 479 ? 1.504 57.188 33.312 1 59.69 479 LEU B N 1
ATOM 8984 C CA . LEU B 1 479 ? 0.778 55.906 33.406 1 59.69 479 LEU B CA 1
ATOM 8985 C C . LEU B 1 479 ? 0.432 55.406 32 1 59.69 479 LEU B C 1
ATOM 8987 O O . LEU B 1 479 ? 0.417 54.188 31.766 1 59.69 479 LEU B O 1
ATOM 8991 N N . MET B 1 480 ? 0.256 56.25 31.25 1 57.31 480 MET B N 1
ATOM 8992 C CA . MET B 1 480 ? -0.063 55.875 29.875 1 57.31 480 MET B CA 1
ATOM 8993 C C . MET B 1 480 ? 1.148 55.281 29.172 1 57.31 480 MET B C 1
ATOM 8995 O O . MET B 1 480 ? 1.001 54.438 28.281 1 57.31 480 MET B O 1
ATOM 8999 N N . HIS B 1 481 ? 2.291 55.719 29.672 1 55.72 481 HIS B N 1
ATOM 9000 C CA . HIS B 1 481 ? 3.553 55.25 29.109 1 55.72 481 HIS B CA 1
ATOM 9001 C C . HIS B 1 481 ? 4.027 53.969 29.781 1 55.72 481 HIS B C 1
ATOM 9003 O O . HIS B 1 481 ? 4.855 53.25 29.234 1 55.72 481 HIS B O 1
ATOM 9009 N N . HIS B 1 482 ? 3.482 53.906 30.875 1 56.41 482 HIS B N 1
ATOM 9010 C CA . HIS B 1 482 ? 4.035 52.812 31.656 1 56.41 482 HIS B CA 1
ATOM 9011 C C . HIS B 1 482 ? 3.619 51.469 31.062 1 56.41 482 HIS B C 1
ATOM 9013 O O . HIS B 1 482 ? 2.426 51.156 30.953 1 56.41 482 HIS B O 1
ATOM 9019 N N . GLN B 1 483 ? 4.508 50.75 30.453 1 55.03 483 GLN B N 1
ATOM 9020 C CA . GLN B 1 483 ? 4.324 49.406 29.906 1 55.03 483 GLN B CA 1
ATOM 9021 C C . GLN B 1 483 ? 4.676 48.344 30.938 1 55.03 483 GLN B C 1
ATOM 9023 O O . GLN B 1 483 ? 4.543 47.125 30.656 1 55.03 483 GLN B O 1
ATOM 9028 N N . GLY B 1 484 ? 5.031 48.812 32.188 1 58.44 484 GLY B N 1
ATOM 9029 C CA . GLY B 1 484 ? 5.52 47.844 33.156 1 58.44 484 GLY B CA 1
ATOM 9030 C C . GLY B 1 484 ? 4.434 47.344 34.094 1 58.44 484 GLY B C 1
ATOM 9031 O O . GLY B 1 484 ? 3.26 47.656 33.938 1 58.44 484 GLY B O 1
ATOM 9032 N N . SER B 1 485 ? 4.742 46.312 34.812 1 71.31 485 SER B N 1
ATOM 9033 C CA . SER B 1 485 ? 3.861 45.719 35.812 1 71.31 485 SER B CA 1
ATOM 9034 C C . SER B 1 485 ? 3.619 46.656 37 1 71.31 485 SER B C 1
ATOM 9036 O O . SER B 1 485 ? 4.332 47.656 37.156 1 71.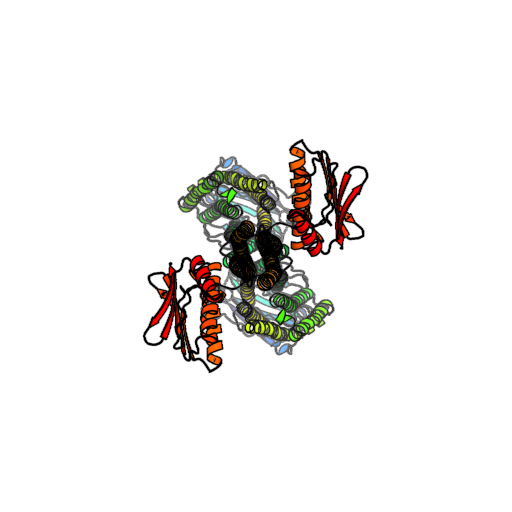31 485 SER B O 1
ATOM 9038 N N . LYS B 1 486 ? 2.586 46.5 37.688 1 78.94 486 LYS B N 1
ATOM 9039 C CA . LYS B 1 486 ? 2.305 47.188 38.906 1 78.94 486 LYS B CA 1
ATOM 9040 C C . LYS B 1 486 ? 3.494 47.125 39.875 1 78.94 486 LYS B C 1
ATOM 9042 O O . LYS B 1 486 ? 3.82 48.125 40.531 1 78.94 486 LYS B O 1
ATOM 9047 N N . ASN B 1 487 ? 4.133 46.094 39.75 1 85.38 487 ASN B N 1
ATOM 9048 C CA . ASN B 1 487 ? 5.305 45.875 40.594 1 85.38 487 ASN B CA 1
ATOM 9049 C C . ASN B 1 487 ? 6.426 46.844 40.25 1 85.38 487 ASN B C 1
ATOM 9051 O O . ASN B 1 487 ? 7.137 47.344 41.125 1 85.38 487 ASN B O 1
ATOM 9055 N N . GLU B 1 488 ? 6.508 47.156 39.031 1 80.62 488 GLU B N 1
ATOM 9056 C CA . GLU B 1 488 ? 7.555 48.062 38.562 1 80.62 488 GLU B CA 1
ATOM 9057 C C . GLU B 1 488 ? 7.289 49.5 39.031 1 80.62 488 GLU B C 1
ATOM 9059 O O . GLU B 1 488 ? 8.219 50.281 39.188 1 80.62 488 GLU B O 1
ATOM 9064 N N . LEU B 1 489 ? 6.086 49.75 39.312 1 81.5 489 LEU B N 1
ATOM 9065 C CA . LEU B 1 489 ? 5.691 51.094 39.656 1 81.5 489 LEU B CA 1
ATOM 9066 C C . LEU B 1 489 ? 5.879 51.344 41.156 1 81.5 489 LEU B C 1
ATOM 9068 O O . LEU B 1 489 ? 6.094 52.469 41.594 1 81.5 489 LEU B O 1
ATOM 9072 N N . VAL B 1 490 ? 5.82 50.312 41.969 1 90.06 490 VAL B N 1
ATOM 9073 C CA . VAL B 1 490 ? 5.852 50.531 43.438 1 90.06 490 VAL B CA 1
ATOM 9074 C C . VAL B 1 490 ? 7.098 49.875 44.031 1 90.06 490 VAL B C 1
ATOM 9076 O O . VAL B 1 490 ? 8.102 50.531 44.281 1 90.06 490 VAL B O 1
ATOM 9079 N N . GLU B 1 491 ? 7.066 48.594 44.031 1 91.94 491 GLU B N 1
ATOM 9080 C CA . GLU B 1 491 ? 8.109 47.844 44.719 1 91.94 491 GLU B CA 1
ATOM 9081 C C . GLU B 1 491 ? 9.477 48.094 44.094 1 91.94 491 GLU B C 1
ATOM 9083 O O . GLU B 1 491 ? 10.445 48.375 44.781 1 91.94 491 GLU B O 1
ATOM 9088 N N . GLU B 1 492 ? 9.539 48.062 42.812 1 86.38 492 GLU B N 1
ATOM 9089 C CA . GLU B 1 492 ? 10.836 48.219 42.156 1 86.38 492 GLU B CA 1
ATOM 9090 C C . GLU B 1 492 ? 11.367 49.656 42.312 1 86.38 492 GLU B C 1
ATOM 9092 O O . GLU B 1 492 ? 12.57 49.844 42.5 1 86.38 492 GLU B O 1
ATOM 9097 N N . VAL B 1 493 ? 10.547 50.562 42.219 1 83.44 493 VAL B N 1
ATOM 9098 C CA . VAL B 1 493 ? 10.961 51.969 42.406 1 83.44 493 VAL B CA 1
ATOM 9099 C C . VAL B 1 493 ? 11.461 52.156 43.812 1 83.44 493 VAL B C 1
ATOM 9101 O O . VAL B 1 493 ? 12.5 52.781 44.031 1 83.44 493 VAL B O 1
ATOM 9104 N N . ILE B 1 494 ? 10.781 51.688 44.844 1 90.12 494 ILE B N 1
ATOM 9105 C CA . ILE B 1 494 ? 11.164 51.812 46.219 1 90.12 494 ILE B CA 1
ATOM 9106 C C . ILE B 1 494 ? 12.523 51.188 46.469 1 90.12 494 ILE B C 1
ATOM 9108 O O . ILE B 1 494 ? 13.414 51.781 47.062 1 90.12 494 ILE B O 1
ATOM 9112 N N . ILE B 1 495 ? 12.594 50 45.969 1 91.81 495 ILE B N 1
ATOM 9113 C CA . ILE B 1 495 ? 13.828 49.25 46.156 1 91.81 495 ILE B CA 1
ATOM 9114 C C . ILE B 1 495 ? 14.992 49.969 45.5 1 91.81 495 ILE B C 1
ATOM 9116 O O . ILE B 1 495 ? 16.047 50.156 46.094 1 91.81 495 ILE B O 1
ATOM 9120 N N . ARG B 1 496 ? 14.797 50.406 44.312 1 84.94 496 ARG B N 1
ATOM 9121 C CA . ARG B 1 496 ? 15.852 51.094 43.562 1 84.94 496 ARG B CA 1
ATOM 9122 C C . ARG B 1 496 ? 16.234 52.406 44.25 1 84.94 496 ARG B C 1
ATOM 9124 O O . ARG B 1 496 ? 17.422 52.75 44.312 1 84.94 496 ARG B O 1
ATOM 9131 N N . TYR B 1 497 ? 15.32 53.125 44.625 1 84.38 497 TYR B N 1
ATOM 9132 C CA . TYR B 1 497 ? 15.57 54.438 45.25 1 84.38 497 TYR B CA 1
ATOM 9133 C C . TYR B 1 497 ? 16.328 54.25 46.562 1 84.38 497 TYR B C 1
ATOM 9135 O O . TYR B 1 497 ? 17.297 54.938 46.844 1 84.38 497 TYR B O 1
ATOM 9143 N N . CYS B 1 498 ? 15.906 53.312 47.406 1 89.81 498 CYS B N 1
ATOM 9144 C CA . CYS B 1 498 ? 16.547 53.031 48.656 1 89.81 498 CYS B CA 1
ATOM 9145 C C . CYS B 1 498 ? 17.984 52.562 48.469 1 89.81 498 CYS B C 1
ATOM 9147 O O . CYS B 1 498 ? 18.891 53 49.188 1 89.81 498 CYS B O 1
ATOM 9149 N N . LYS B 1 499 ? 18.125 51.781 47.5 1 88.06 499 LYS B N 1
ATOM 9150 C CA . LYS B 1 499 ? 19.469 51.281 47.188 1 88.06 499 LYS B CA 1
ATOM 9151 C C . LYS B 1 499 ? 20.391 52.438 46.75 1 88.06 499 LYS B C 1
ATOM 9153 O O . LYS B 1 499 ? 21.531 52.5 47.188 1 88.06 499 LYS B O 1
ATOM 9158 N N . ARG B 1 500 ? 19.875 53.25 46 1 81.88 500 ARG B N 1
ATOM 9159 C CA . ARG B 1 500 ? 20.656 54.375 45.5 1 81.88 500 ARG B CA 1
ATOM 9160 C C . ARG B 1 500 ? 21.094 55.281 46.656 1 81.88 500 ARG B C 1
ATOM 9162 O O . ARG B 1 500 ? 22.25 55.719 46.719 1 81.88 500 ARG B O 1
ATOM 9169 N N . ILE B 1 501 ? 20.266 55.562 47.562 1 83 501 ILE B N 1
ATOM 9170 C CA . ILE B 1 501 ? 20.562 56.406 48.688 1 83 501 ILE B CA 1
ATOM 9171 C C . ILE B 1 501 ? 21.562 55.719 49.625 1 83 501 ILE B C 1
ATOM 9173 O O . ILE B 1 501 ? 22.5 56.344 50.125 1 83 501 ILE B O 1
ATOM 9177 N N . HIS B 1 502 ? 21.359 54.469 49.781 1 86.44 502 HIS B N 1
ATOM 9178 C CA . HIS B 1 502 ? 22.25 53.688 50.656 1 86.44 502 HIS B CA 1
ATOM 9179 C C . HIS B 1 502 ? 23.672 53.656 50.094 1 86.44 502 HIS B C 1
ATOM 9181 O O . HIS B 1 502 ? 24.641 53.75 50.844 1 86.44 502 HIS B O 1
ATOM 9187 N N . GLU B 1 503 ? 23.703 53.688 48.844 1 82.19 503 GLU B N 1
ATOM 9188 C CA . GLU B 1 503 ? 25 53.562 48.188 1 82.19 503 GLU B CA 1
ATOM 9189 C C . GLU B 1 503 ? 25.766 54.875 48.25 1 82.19 503 GLU B C 1
ATOM 9191 O O . GLU B 1 503 ? 26.984 54.906 48.062 1 82.19 503 GLU B O 1
ATOM 9196 N N . THR B 1 504 ? 25.031 55.938 48.438 1 73.62 504 THR B N 1
ATOM 9197 C CA . THR B 1 504 ? 25.734 57.188 48.562 1 73.62 504 THR B CA 1
ATOM 9198 C C . THR B 1 504 ? 26.578 57.219 49.812 1 73.62 504 THR B C 1
ATOM 9200 O O . THR B 1 504 ? 27.516 58.031 49.938 1 73.62 504 THR B O 1
ATOM 9203 N N . GLY B 1 505 ? 26.375 56.312 50.812 1 77.31 505 GLY B N 1
ATOM 9204 C CA . GLY B 1 505 ? 27.188 56.156 52 1 77.31 505 GLY B CA 1
ATOM 9205 C C . GLY B 1 505 ? 26.844 57.125 53.125 1 77.31 505 GLY B C 1
ATOM 9206 O O . GLY B 1 505 ? 27.266 56.938 54.25 1 77.31 505 GLY B O 1
ATOM 9207 N N . ARG B 1 506 ? 26.141 58.188 52.938 1 77.56 506 ARG B N 1
ATOM 9208 C CA . ARG B 1 506 ? 25.859 59.25 53.906 1 77.56 506 ARG B CA 1
ATOM 9209 C C . ARG B 1 506 ? 24.672 58.844 54.812 1 77.56 506 ARG B C 1
ATOM 9211 O O . ARG B 1 506 ? 24.641 59.188 55.969 1 77.56 506 ARG B O 1
ATOM 9218 N N . ILE B 1 507 ? 23.766 58.062 54.25 1 87.31 507 ILE B N 1
ATOM 9219 C CA . ILE B 1 507 ? 22.547 57.688 54.969 1 87.31 507 ILE B CA 1
ATOM 9220 C C . ILE B 1 507 ? 22.359 56.188 54.906 1 87.31 507 ILE B C 1
ATOM 9222 O O . ILE B 1 507 ? 22.5 55.562 53.812 1 87.31 507 ILE B O 1
ATOM 9226 N N . GLN B 1 508 ? 22.266 55.5 55.969 1 92.25 508 GLN B N 1
ATOM 9227 C CA . GLN B 1 508 ? 21.953 54.094 56.031 1 92.25 508 GLN B CA 1
ATOM 9228 C C . GLN B 1 508 ? 20.469 53.812 55.812 1 92.25 508 GLN B C 1
ATOM 9230 O O . GLN B 1 508 ? 19.641 54.375 56.562 1 92.25 508 GLN B O 1
ATOM 9235 N N . VAL B 1 509 ? 20.109 53.062 54.781 1 92.44 509 VAL B N 1
ATOM 9236 C CA . VAL B 1 509 ? 18.703 52.781 54.469 1 92.44 509 VAL B CA 1
ATOM 9237 C C . VAL B 1 509 ? 18.422 51.312 54.688 1 92.44 509 VAL B C 1
ATOM 9239 O O . VAL B 1 509 ? 19.141 50.438 54.156 1 92.44 509 VAL B O 1
ATOM 9242 N N . HIS B 1 510 ? 17.516 50.875 55.531 1 92.88 510 HIS B N 1
ATOM 9243 C CA . HIS B 1 510 ? 17 49.531 55.719 1 92.88 510 HIS B CA 1
ATOM 9244 C C . HIS B 1 510 ? 15.586 49.375 55.125 1 92.88 510 HIS B C 1
ATOM 9246 O O . HIS B 1 510 ? 14.688 50.156 55.5 1 92.88 510 HIS B O 1
ATOM 9252 N N . SER B 1 511 ? 15.43 48.562 54.156 1 92.69 511 SER B N 1
ATOM 9253 C CA . SER B 1 511 ? 14.125 48.438 53.5 1 92.69 511 SER B CA 1
ATOM 9254 C C . SER B 1 511 ? 13.602 47.031 53.562 1 92.69 511 SER B C 1
ATOM 9256 O O . SER B 1 511 ? 14.375 46.062 53.469 1 92.69 511 SER B O 1
ATOM 9258 N N . MET B 1 512 ? 12.359 46.781 53.938 1 92.69 512 MET B N 1
ATOM 9259 C CA . MET B 1 512 ? 11.586 45.562 53.844 1 92.69 512 MET B CA 1
ATOM 9260 C C . MET B 1 512 ? 10.367 45.719 52.938 1 92.69 512 MET B C 1
ATOM 9262 O O . MET B 1 512 ? 9.336 46.25 53.406 1 92.69 512 MET B O 1
ATOM 9266 N N . ILE B 1 513 ? 10.523 45.25 51.719 1 93.12 513 ILE B N 1
ATOM 9267 C CA . ILE B 1 513 ? 9.508 45.531 50.688 1 93.12 513 ILE B CA 1
ATOM 9268 C C . ILE B 1 513 ? 8.875 44.219 50.25 1 93.12 513 ILE B C 1
ATOM 9270 O O . ILE B 1 513 ? 9.562 43.344 49.719 1 93.12 513 ILE B O 1
ATOM 9274 N N . GLY B 1 514 ? 7.539 44.094 50.531 1 89.56 514 GLY B N 1
ATOM 9275 C CA . GLY B 1 514 ? 6.789 42.938 50.031 1 89.56 514 GLY B CA 1
ATOM 9276 C C . GLY B 1 514 ? 6.156 43.188 48.656 1 89.56 514 GLY B C 1
ATOM 9277 O O . GLY B 1 514 ? 6.148 44.344 48.188 1 89.56 514 GLY B O 1
ATOM 9278 N N . ASP B 1 515 ? 5.777 42.156 47.969 1 89.38 515 ASP B N 1
ATOM 9279 C CA . ASP B 1 515 ? 5.113 42.25 46.656 1 89.38 515 ASP B CA 1
ATOM 9280 C C . ASP B 1 515 ? 3.596 42.281 46.812 1 89.38 515 ASP B C 1
ATOM 9282 O O . ASP B 1 515 ? 2.953 41.219 46.938 1 89.38 515 ASP B O 1
ATOM 9286 N N . PHE B 1 516 ? 3.045 43.562 46.906 1 87.62 516 PHE B N 1
ATOM 9287 C CA . PHE B 1 516 ? 1.618 43.656 47.188 1 87.62 516 PHE B CA 1
ATOM 9288 C C . PHE B 1 516 ? 0.938 44.625 46.25 1 87.62 516 PHE B C 1
ATOM 9290 O O . PHE B 1 516 ? -0.247 44.938 46.406 1 87.62 516 PHE B O 1
ATOM 9297 N N . SER B 1 517 ? 1.669 45.125 45.281 1 85.88 517 SER B N 1
ATOM 9298 C CA . SER B 1 517 ? 1.119 46.094 44.344 1 85.88 517 SER B CA 1
ATOM 9299 C C . SER B 1 517 ? -0.015 45.5 43.5 1 85.88 517 SER B C 1
ATOM 9301 O O . SER B 1 517 ? -0.825 46.25 42.938 1 85.88 517 SER B O 1
ATOM 9303 N N . GLY B 1 518 ? -0.055 44.188 43.438 1 81.81 518 GLY B N 1
ATOM 9304 C CA . GLY B 1 518 ? -1.108 43.5 42.719 1 81.81 518 GLY B CA 1
ATOM 9305 C C . GLY B 1 518 ? -2.498 43.812 43.219 1 81.81 518 GLY B C 1
ATOM 9306 O O . GLY B 1 518 ? -3.477 43.75 42.469 1 81.81 518 GLY B O 1
ATOM 9307 N N . ALA B 1 519 ? -2.637 44.25 44.469 1 81.12 519 ALA B N 1
ATOM 9308 C CA . ALA B 1 519 ? -3.922 44.531 45.094 1 81.12 519 ALA B CA 1
ATOM 9309 C C . ALA B 1 519 ? -4.383 45.969 44.75 1 81.12 519 ALA B C 1
ATOM 9311 O O . ALA B 1 519 ? -5.516 46.344 45.062 1 81.12 519 ALA B O 1
ATOM 9312 N N . LEU B 1 520 ? -3.514 46.781 44.094 1 82.25 520 LEU B N 1
ATOM 9313 C CA . LEU B 1 520 ? -3.807 48.156 43.781 1 82.25 520 LEU B CA 1
ATOM 9314 C C . LEU B 1 520 ? -4.07 48.344 42.281 1 82.25 520 LEU B C 1
ATOM 9316 O O . LEU B 1 520 ? -3.639 47.5 41.469 1 82.25 520 LEU B O 1
ATOM 9320 N N . LYS B 1 521 ? -4.797 49.219 41.969 1 78.75 521 LYS B N 1
ATOM 9321 C CA . LYS B 1 521 ? -4.914 49.656 40.562 1 78.75 521 LYS B CA 1
ATOM 9322 C C . LYS B 1 521 ? -3.66 50.375 40.125 1 78.75 521 LYS B C 1
ATOM 9324 O O . LYS B 1 521 ? -2.893 50.875 40.938 1 78.75 521 LYS B O 1
ATOM 9329 N N . ILE B 1 522 ? -3.412 50.438 38.938 1 75 522 ILE B N 1
ATOM 9330 C CA . ILE B 1 522 ? -2.189 51 38.375 1 75 522 ILE B CA 1
ATOM 9331 C C . ILE B 1 522 ? -2.092 52.469 38.781 1 75 522 ILE B C 1
ATOM 9333 O O . ILE B 1 522 ? -1.003 52.969 39.062 1 75 522 ILE B O 1
ATOM 9337 N N . ASP B 1 523 ? -3.189 53.219 38.844 1 73.06 523 ASP B N 1
ATOM 9338 C CA . ASP B 1 523 ? -3.188 54.625 39.219 1 73.06 523 ASP B CA 1
ATOM 9339 C C . ASP B 1 523 ? -2.844 54.75 40.719 1 73.06 523 ASP B C 1
ATOM 9341 O O . ASP B 1 523 ? -2.139 55.688 41.094 1 73.06 523 ASP B O 1
ATOM 9345 N N . GLU B 1 524 ? -3.348 53.906 41.5 1 81.12 524 GLU B N 1
ATOM 9346 C CA . GLU B 1 524 ? -3.041 53.906 42.906 1 81.12 524 GLU B CA 1
ATOM 9347 C C . GLU B 1 524 ? -1.56 53.625 43.156 1 81.12 524 GLU B C 1
ATOM 9349 O O . GLU B 1 524 ? -0.953 54.219 44.062 1 81.12 524 GLU B O 1
ATOM 9354 N N . CYS B 1 525 ? -1.062 52.688 42.344 1 86.44 525 CYS B N 1
ATOM 9355 C CA . CYS B 1 525 ? 0.365 52.406 42.438 1 86.44 525 CYS B CA 1
ATOM 9356 C C . CYS B 1 525 ? 1.193 53.656 42.188 1 86.44 525 CYS B C 1
ATOM 9358 O O . CYS B 1 525 ? 2.184 53.875 42.875 1 86.44 525 CYS B O 1
ATOM 9360 N N . LEU B 1 526 ? 0.782 54.344 41.281 1 80.5 526 LEU B N 1
ATOM 9361 C CA . LEU B 1 526 ? 1.497 55.594 40.969 1 80.5 526 LEU B CA 1
ATOM 9362 C C . LEU B 1 526 ? 1.437 56.562 42.156 1 80.5 526 LEU B C 1
ATOM 9364 O O . LEU B 1 526 ? 2.43 57.219 42.469 1 80.5 526 LEU B O 1
ATOM 9368 N N . HIS B 1 527 ? 0.236 56.719 42.75 1 84.12 527 HIS B N 1
ATOM 9369 C CA . HIS B 1 527 ? 0.103 57.562 43.938 1 84.12 527 HIS B CA 1
ATOM 9370 C C . HIS B 1 527 ? 1.032 57.125 45.062 1 84.12 527 HIS B C 1
ATOM 9372 O O . HIS B 1 527 ? 1.678 57.969 45.688 1 84.12 527 HIS B O 1
ATOM 9378 N N . VAL B 1 528 ? 1.123 55.875 45.281 1 89.81 528 VAL B N 1
ATOM 9379 C CA . VAL B 1 528 ? 2.008 55.344 46.312 1 89.81 528 VAL B CA 1
ATOM 9380 C C . VAL B 1 528 ? 3.457 55.688 46 1 89.81 528 VAL B C 1
ATOM 9382 O O . VAL B 1 528 ? 4.207 56.156 46.875 1 89.81 528 VAL B O 1
ATOM 9385 N N . GLN B 1 529 ? 3.807 55.5 44.781 1 87.12 529 GLN B N 1
ATOM 9386 C CA . GLN B 1 529 ? 5.156 55.812 44.312 1 87.12 529 GLN B CA 1
ATOM 9387 C C . GLN B 1 529 ? 5.504 57.281 44.562 1 87.12 529 GLN B C 1
ATOM 9389 O O . GLN B 1 529 ? 6.566 57.594 45.094 1 87.12 529 GLN B O 1
ATOM 9394 N N . LYS B 1 530 ? 4.637 58.094 44.156 1 82.38 530 LYS B N 1
ATOM 9395 C CA . LYS B 1 530 ? 4.887 59.531 44.25 1 82.38 530 LYS B CA 1
ATOM 9396 C C . LYS B 1 530 ? 4.941 60 45.688 1 82.38 530 LYS B C 1
ATOM 9398 O O . LYS B 1 530 ? 5.746 60.844 46.062 1 82.38 530 LYS B O 1
ATOM 9403 N N . ILE B 1 531 ? 4.105 59.469 46.5 1 87.38 531 ILE B N 1
ATOM 9404 C CA . ILE B 1 531 ? 4.125 59.781 47.938 1 87.38 531 ILE B CA 1
ATOM 9405 C C . ILE B 1 531 ? 5.457 59.344 48.531 1 87.38 531 ILE B C 1
ATOM 9407 O O . ILE B 1 531 ? 6.094 60.125 49.25 1 87.38 531 ILE B O 1
ATOM 9411 N N . PHE B 1 532 ? 5.863 58.219 48.219 1 91.38 532 PHE B N 1
ATOM 9412 C CA . PHE B 1 532 ? 7.141 57.719 48.688 1 91.38 532 PHE B CA 1
ATOM 9413 C C . PHE B 1 532 ? 8.281 58.656 48.312 1 91.38 532 PHE B C 1
ATOM 9415 O O . PHE B 1 532 ? 9.094 59.031 49.156 1 91.38 532 PHE B O 1
ATOM 9422 N N . LEU B 1 533 ? 8.281 58.969 47.062 1 85.06 533 LEU B N 1
ATOM 9423 C CA . LEU B 1 533 ? 9.367 59.812 46.562 1 85.06 533 LEU B CA 1
ATOM 9424 C C . LEU B 1 533 ? 9.359 61.188 47.219 1 85.06 533 LEU B C 1
ATOM 9426 O O . LEU B 1 533 ? 10.414 61.719 47.531 1 85.06 533 LEU B O 1
ATOM 9430 N N . GLU B 1 534 ? 8.164 61.625 47.406 1 81.44 534 GLU B N 1
ATOM 9431 C CA . GLU B 1 534 ? 8.039 62.938 48.031 1 81.44 534 GLU B CA 1
ATOM 9432 C C . GLU B 1 534 ? 8.516 62.875 49.5 1 81.44 534 GLU B C 1
ATOM 9434 O O . GLU B 1 534 ? 9.234 63.781 49.938 1 81.44 534 GLU B O 1
ATOM 9439 N N . VAL B 1 535 ? 8.172 61.906 50.25 1 87.44 535 VAL B N 1
ATOM 9440 C CA . VAL B 1 535 ? 8.562 61.719 51.625 1 87.44 535 VAL B CA 1
ATOM 9441 C C . VAL B 1 535 ? 10.078 61.562 51.719 1 87.44 535 VAL B C 1
ATOM 9443 O O . VAL B 1 535 ? 10.742 62.188 52.531 1 87.44 535 VAL B O 1
ATOM 9446 N N . MET B 1 536 ? 10.586 60.781 50.875 1 85.62 536 MET B N 1
ATOM 9447 C CA . MET B 1 536 ? 12.023 60.531 50.875 1 85.62 536 MET B CA 1
ATOM 9448 C C . MET B 1 536 ? 12.805 61.812 50.5 1 85.62 536 MET B C 1
ATOM 9450 O O . MET B 1 536 ? 13.828 62.094 51.125 1 85.62 536 MET B O 1
ATOM 9454 N N . SER B 1 537 ? 12.359 62.469 49.562 1 80.69 537 SER B N 1
ATOM 9455 C CA . SER B 1 537 ? 13.008 63.719 49.156 1 80.69 537 SER B CA 1
ATOM 9456 C C . SER B 1 537 ? 13.023 64.688 50.312 1 80.69 537 SER B C 1
ATOM 9458 O O . SER B 1 537 ? 14.023 65.438 50.531 1 80.69 537 SER B O 1
ATOM 9460 N N . ASN B 1 538 ? 11.992 64.812 51 1 80.06 538 ASN B N 1
ATOM 9461 C CA . ASN B 1 538 ? 11.906 65.688 52.156 1 80.06 538 ASN B CA 1
ATOM 9462 C C . ASN B 1 538 ? 12.891 65.312 53.25 1 80.06 538 ASN B C 1
ATOM 9464 O O . ASN B 1 538 ? 13.531 66.188 53.844 1 80.06 538 ASN B O 1
ATOM 9468 N N . ILE B 1 539 ? 13.008 64.062 53.469 1 85.62 539 ILE B N 1
ATOM 9469 C CA . ILE B 1 539 ? 13.938 63.562 54.469 1 85.62 539 ILE B CA 1
ATOM 9470 C C . ILE B 1 539 ? 15.375 63.906 54.062 1 85.62 539 ILE B C 1
ATOM 9472 O O . ILE B 1 539 ? 16.172 64.312 54.906 1 85.62 539 ILE B O 1
ATOM 9476 N N . LEU B 1 540 ? 15.586 63.812 52.844 1 82.69 540 LEU B N 1
ATOM 9477 C CA . LEU B 1 540 ? 16.938 64 52.344 1 82.69 540 LEU B CA 1
ATOM 9478 C C . LEU B 1 540 ? 17.266 65.5 52.344 1 82.69 540 LEU B C 1
ATOM 9480 O O . LEU B 1 540 ? 18.406 65.938 52.625 1 82.69 540 LEU B O 1
ATOM 9484 N N . ARG B 1 541 ? 16.312 66.312 52.031 1 74.38 541 ARG B N 1
ATOM 9485 C CA . ARG B 1 541 ? 16.547 67.75 51.906 1 74.38 541 ARG B CA 1
ATOM 9486 C C . ARG B 1 541 ? 16.531 68.438 53.281 1 74.38 541 ARG B C 1
ATOM 9488 O O . ARG B 1 541 ? 17.359 69.312 53.562 1 74.38 541 ARG B O 1
ATOM 9495 N N . HIS B 1 542 ? 15.531 68 54.062 1 74.94 542 HIS B N 1
ATOM 9496 C CA . HIS B 1 542 ? 15.289 68.75 55.281 1 74.94 542 HIS B CA 1
ATOM 9497 C C . HIS B 1 542 ? 15.578 67.938 56.531 1 74.94 542 HIS B C 1
ATOM 9499 O O . HIS B 1 542 ? 15.617 68.5 57.625 1 74.94 542 HIS B O 1
ATOM 9505 N N . GLY B 1 543 ? 15.812 66.75 56.531 1 76.88 543 GLY B N 1
ATOM 9506 C CA . GLY B 1 543 ? 15.789 65.875 57.719 1 76.88 543 GLY B CA 1
ATOM 9507 C C . GLY B 1 543 ? 17.156 65.688 58.312 1 76.88 543 GLY B C 1
ATOM 9508 O O . GLY B 1 543 ? 17.266 65.375 59.531 1 76.88 543 GLY B O 1
ATOM 9509 N N . GLU B 1 544 ? 18.219 65.812 57.594 1 80.38 544 GLU B N 1
ATOM 9510 C CA . GLU B 1 544 ? 19.562 65.5 58.062 1 80.38 544 GLU B CA 1
ATOM 9511 C C . GLU B 1 544 ? 19.625 64.125 58.75 1 80.38 544 GLU B C 1
ATOM 9513 O O . GLU B 1 544 ? 20.188 64 59.812 1 80.38 544 GLU B O 1
ATOM 9518 N N . ALA B 1 545 ? 18.938 63.188 58.25 1 87.19 545 ALA B N 1
ATOM 9519 C CA . ALA B 1 545 ? 18.828 61.844 58.812 1 87.19 545 ALA B CA 1
ATOM 9520 C C . ALA B 1 545 ? 20.078 61.031 58.531 1 87.19 545 ALA B C 1
ATOM 9522 O O . ALA B 1 545 ? 20.719 61.188 57.5 1 87.19 545 ALA B O 1
ATOM 9523 N N . GLU B 1 546 ? 20.516 60.188 59.438 1 89.69 546 GLU B N 1
ATOM 9524 C CA . GLU B 1 546 ? 21.641 59.281 59.281 1 89.69 546 GLU B CA 1
ATOM 9525 C C . GLU B 1 546 ? 21.141 57.844 58.969 1 89.69 546 GLU B C 1
ATOM 9527 O O . GLU B 1 546 ? 21.859 57.062 58.375 1 89.69 546 GLU B O 1
ATOM 9532 N N . SER B 1 547 ? 19.969 57.625 59.406 1 93.12 547 SER B N 1
ATOM 9533 C CA . SER B 1 547 ? 19.391 56.312 59.156 1 93.12 547 SER B CA 1
ATOM 9534 C C . SER B 1 547 ? 17.922 56.438 58.75 1 93.12 547 SER B C 1
ATOM 9536 O O . SER B 1 547 ? 17.172 57.25 59.312 1 93.12 547 SER B O 1
ATOM 9538 N N . ILE B 1 548 ? 17.484 55.656 57.719 1 93.69 548 ILE B N 1
ATOM 9539 C CA . ILE B 1 548 ? 16.109 55.625 57.25 1 93.69 548 ILE B CA 1
ATOM 9540 C C . ILE B 1 548 ? 15.625 54.188 57.188 1 93.69 548 ILE B C 1
ATOM 9542 O O . ILE B 1 548 ? 16.375 53.281 56.75 1 93.69 548 ILE B O 1
ATOM 9546 N N . HIS B 1 549 ? 14.438 53.906 57.625 1 94.88 549 HIS B N 1
ATOM 9547 C CA . HIS B 1 549 ? 13.789 52.594 57.531 1 94.88 549 HIS B CA 1
ATOM 9548 C C . HIS B 1 549 ? 12.516 52.656 56.688 1 94.88 549 HIS B C 1
ATOM 9550 O O . HIS B 1 549 ? 11.656 53.5 56.938 1 94.88 549 HIS B O 1
ATOM 9556 N N . VAL B 1 550 ? 12.398 51.844 55.688 1 95 550 VAL B N 1
ATOM 9557 C CA . VAL B 1 550 ? 11.227 51.812 54.812 1 95 550 VAL B CA 1
ATOM 9558 C C . VAL B 1 550 ? 10.57 50.438 54.875 1 95 550 VAL B C 1
ATOM 9560 O O . VAL B 1 550 ? 11.234 49.406 54.688 1 95 550 VAL B O 1
ATOM 9563 N N . PHE B 1 551 ? 9.258 50.344 55.188 1 94.94 551 PHE B N 1
ATOM 9564 C CA . PHE B 1 551 ? 8.484 49.125 55.25 1 94.94 551 PHE B CA 1
ATOM 9565 C C . PHE B 1 551 ? 7.27 49.188 54.344 1 94.94 551 PHE B C 1
ATOM 9567 O O . PHE B 1 551 ? 6.523 50.188 54.375 1 94.94 551 PHE B O 1
ATOM 9574 N N . TRP B 1 552 ? 7.109 48.25 53.406 1 94.56 552 TRP B N 1
ATOM 9575 C CA . TRP B 1 552 ? 5.941 48.062 52.531 1 94.56 552 TRP B CA 1
ATOM 9576 C C . TRP B 1 552 ? 5.355 46.656 52.75 1 94.56 552 TRP B C 1
ATOM 9578 O O . TRP B 1 552 ? 5.938 45.688 52.312 1 94.56 552 TRP B O 1
ATOM 9588 N N . ARG B 1 553 ? 4.254 46.469 53.469 1 92.38 553 ARG B N 1
ATOM 9589 C CA . ARG B 1 553 ? 3.703 45.156 53.812 1 92.38 553 ARG B CA 1
ATOM 9590 C C . ARG B 1 553 ? 2.18 45.188 53.875 1 92.38 553 ARG B C 1
ATOM 9592 O O . ARG B 1 553 ? 1.582 46.281 53.812 1 92.38 553 ARG B O 1
ATOM 9599 N N . LYS B 1 554 ? 1.61 44.031 53.781 1 91.12 554 LYS B N 1
ATOM 9600 C CA . LYS B 1 554 ? 0.167 43.875 53.938 1 91.12 554 LYS B CA 1
ATOM 9601 C C . LYS B 1 554 ? -0.207 43.625 55.406 1 91.12 554 LYS B C 1
ATOM 9603 O O . LYS B 1 554 ? 0.409 42.781 56.062 1 91.12 554 LYS B O 1
ATOM 9608 N N . GLU B 1 555 ? -1.08 44.438 55.938 1 85 555 GLU B N 1
ATOM 9609 C CA . GLU B 1 555 ? -1.604 44.219 57.281 1 85 555 GLU B CA 1
ATOM 9610 C C . GLU B 1 555 ? -3.104 43.969 57.281 1 85 555 GLU B C 1
ATOM 9612 O O . GLU B 1 555 ? -3.715 43.906 56.188 1 85 555 GLU B O 1
ATOM 9617 N N . VAL B 1 556 ? -3.668 43.656 58.438 1 80.31 556 VAL B N 1
ATOM 9618 C CA . VAL B 1 556 ? -5.07 43.281 58.594 1 80.31 556 VAL B CA 1
ATOM 9619 C C . VAL B 1 556 ? -5.965 44.375 58 1 80.31 556 VAL B C 1
ATOM 9621 O O . VAL B 1 556 ? -6.949 44.062 57.312 1 80.31 556 VAL B O 1
ATOM 9624 N N . GLN B 1 557 ? -5.598 45.562 58.062 1 79.81 557 GLN B N 1
ATOM 9625 C CA . GLN B 1 557 ? -6.453 46.656 57.656 1 79.81 557 GLN B CA 1
ATOM 9626 C C . GLN B 1 557 ? -6.152 47.094 56.25 1 79.81 557 GLN B C 1
ATOM 9628 O O . GLN B 1 557 ? -6.914 47.875 55.656 1 79.81 557 GLN B O 1
ATOM 9633 N N . GLY B 1 558 ? -5.117 46.625 55.719 1 89.12 558 GLY B N 1
ATOM 9634 C CA . GLY B 1 558 ? -4.793 47 54.344 1 89.12 558 GLY B CA 1
ATOM 9635 C C . GLY B 1 558 ? -3.301 47.031 54.094 1 89.12 558 GLY B C 1
ATOM 9636 O O . GLY B 1 558 ? -2.527 46.312 54.75 1 89.12 558 GLY B O 1
ATOM 9637 N N . LEU B 1 559 ? -2.92 47.75 53.031 1 92.88 559 LEU B N 1
ATOM 9638 C CA . LEU B 1 559 ? -1.513 47.938 52.688 1 92.88 559 LEU B CA 1
ATOM 9639 C C . LEU B 1 559 ? -0.93 49.125 53.438 1 92.88 559 LEU B C 1
ATOM 9641 O O . LEU B 1 559 ? -1.588 50.156 53.562 1 92.88 559 LEU B O 1
ATOM 9645 N N . ILE B 1 560 ? 0.234 48.938 54.031 1 93.88 560 ILE B N 1
ATOM 9646 C CA . ILE B 1 560 ? 0.822 50 54.844 1 93.88 560 ILE B CA 1
ATOM 9647 C C . ILE B 1 560 ? 2.227 50.312 54.312 1 93.88 560 ILE B C 1
ATOM 9649 O O . ILE B 1 560 ? 3.027 49.406 54.094 1 93.88 560 ILE B O 1
ATOM 9653 N N . LEU B 1 561 ? 2.506 51.531 54.062 1 95.12 561 LEU B N 1
ATOM 9654 C CA . LEU B 1 561 ? 3.84 52.062 53.812 1 95.12 561 LEU B CA 1
ATOM 9655 C C . LEU B 1 561 ? 4.34 52.844 55.031 1 95.12 561 LEU B C 1
ATOM 9657 O O . LEU B 1 561 ? 3.713 53.812 55.438 1 95.12 561 LEU B O 1
ATOM 9661 N N . LYS B 1 562 ? 5.414 52.406 55.656 1 94.62 562 LYS B N 1
ATOM 9662 C CA . LYS B 1 562 ? 6.012 53.062 56.812 1 94.62 562 LYS B CA 1
ATOM 9663 C C . LYS B 1 562 ? 7.441 53.531 56.5 1 94.62 562 LYS B C 1
ATOM 9665 O O . LYS B 1 562 ? 8.242 52.75 56 1 94.62 562 LYS B O 1
ATOM 9670 N N . ILE B 1 563 ? 7.707 54.75 56.75 1 93.88 563 ILE B N 1
ATOM 9671 C CA . ILE B 1 563 ? 9.047 55.312 56.625 1 93.88 563 ILE B CA 1
ATOM 9672 C C . ILE B 1 563 ? 9.477 55.969 57.938 1 93.88 563 ILE B C 1
ATOM 9674 O O . ILE B 1 563 ? 8.766 56.844 58.438 1 93.88 563 ILE B O 1
ATOM 9678 N N . SER B 1 564 ? 10.547 55.562 58.5 1 93.56 564 SER B N 1
ATOM 9679 C CA . SER B 1 564 ? 11.086 56.156 59.719 1 93.56 564 SER B CA 1
ATOM 9680 C C . SER B 1 564 ? 12.523 56.625 59.531 1 93.56 564 SER B C 1
ATOM 9682 O O . SER B 1 564 ? 13.266 56.062 58.75 1 93.56 564 SER B O 1
ATOM 9684 N N . ASN B 1 565 ? 12.789 57.719 60.156 1 91.56 565 ASN B N 1
ATOM 9685 C CA . ASN B 1 565 ? 14.148 58.25 60.094 1 91.56 565 ASN B CA 1
ATOM 9686 C C . ASN B 1 565 ? 14.562 58.906 61.406 1 91.56 565 ASN B C 1
ATOM 9688 O O . ASN B 1 565 ? 13.719 59.25 62.219 1 91.56 565 ASN B O 1
ATOM 9692 N N . ASP B 1 566 ? 15.883 59.031 61.625 1 88.62 566 ASP B N 1
ATOM 9693 C CA . ASP B 1 566 ? 16.422 59.594 62.844 1 88.62 566 ASP B CA 1
ATOM 9694 C C . ASP B 1 566 ? 16.766 61.062 62.688 1 88.62 566 ASP B C 1
ATOM 9696 O O . ASP B 1 566 ? 17.562 61.625 63.438 1 88.62 566 ASP B O 1
ATOM 9700 N N . GLY B 1 567 ? 16.203 61.656 61.75 1 83.81 567 GLY B N 1
ATOM 9701 C CA . GLY B 1 567 ? 16.484 63.062 61.5 1 83.81 567 GLY B CA 1
ATOM 9702 C C . GLY B 1 567 ? 15.57 64 62.219 1 83.81 567 GLY B C 1
ATOM 9703 O O . GLY B 1 567 ? 15.062 63.688 63.312 1 83.81 567 GLY B O 1
ATOM 9704 N N . LYS B 1 568 ? 15.414 65.25 61.688 1 81.88 568 LYS B N 1
ATOM 9705 C CA . LYS B 1 568 ? 14.609 66.25 62.281 1 81.88 568 LYS B CA 1
ATOM 9706 C C . LYS B 1 568 ? 13.117 65.938 62.219 1 81.88 568 LYS B C 1
ATOM 9708 O O . LYS B 1 568 ? 12.695 65.125 61.375 1 81.88 568 LYS B O 1
ATOM 9713 N N . LYS B 1 569 ? 12.422 66.438 63.156 1 76.56 569 LYS B N 1
ATOM 9714 C CA . LYS B 1 569 ? 10.977 66.25 63.219 1 76.56 569 LYS B CA 1
ATOM 9715 C C . LYS B 1 569 ? 10.297 66.812 61.969 1 76.56 569 LYS B C 1
ATOM 9717 O O . LYS B 1 569 ? 10.695 67.875 61.469 1 76.56 569 LYS B O 1
ATOM 9722 N N . PHE B 1 570 ? 9.344 66 61.438 1 72.69 570 PHE B N 1
ATOM 9723 C CA . PHE B 1 570 ? 8.555 66.562 60.344 1 72.69 570 PHE B CA 1
ATOM 9724 C C . PHE B 1 570 ? 7.812 67.812 60.781 1 72.69 570 PHE B C 1
ATOM 9726 O O . PHE B 1 570 ? 7.359 67.938 61.938 1 72.69 570 PHE B O 1
ATOM 9733 N N . GLU B 1 571 ? 7.926 68.938 60.156 1 59.56 571 GLU B N 1
ATOM 9734 C CA . GLU B 1 571 ? 7.176 70.125 60.531 1 59.56 571 GLU B CA 1
ATOM 9735 C C . GLU B 1 571 ? 5.68 69.812 60.625 1 59.56 571 GLU B C 1
ATOM 9737 O O . GLU B 1 571 ? 5.168 69 59.906 1 59.56 571 GLU B O 1
ATOM 9742 N N . ASN B 1 572 ? 4.914 70.375 61.594 1 54.91 572 ASN B N 1
ATOM 9743 C CA . ASN B 1 572 ? 3.492 70.188 61.844 1 54.91 572 ASN B CA 1
ATOM 9744 C C . ASN B 1 572 ? 2.662 70.312 60.594 1 54.91 572 ASN B C 1
ATOM 9746 O O . ASN B 1 572 ? 2.627 71.375 60 1 54.91 572 ASN B O 1
ATOM 9750 N N . PRO B 1 573 ? 2.152 69.25 60.031 1 54.78 573 PRO B N 1
ATOM 9751 C CA . PRO B 1 573 ? 1.436 69.25 58.75 1 54.78 573 PRO B CA 1
ATOM 9752 C C . PRO B 1 573 ? 0.241 70.188 58.75 1 54.78 573 PRO B C 1
ATOM 9754 O O . PRO B 1 573 ? -0.29 70.5 57.688 1 54.78 573 PRO B O 1
ATOM 9757 N N . TYR B 1 574 ? -0.313 70.562 59.969 1 50.59 574 TYR B N 1
ATOM 9758 C CA . TYR B 1 574 ? -1.489 71.375 60.125 1 50.59 574 TYR B CA 1
ATOM 9759 C C . TYR B 1 574 ? -1.096 72.875 60.125 1 50.59 574 TYR B C 1
ATOM 9761 O O . TYR B 1 574 ? -1.955 73.75 60.25 1 50.59 574 TYR B O 1
ATOM 9769 N N . LEU B 1 575 ? 0.136 73.312 60.188 1 47.62 575 LEU B N 1
ATOM 9770 C CA . LEU B 1 575 ? 0.47 74.75 60.188 1 47.62 575 LEU B CA 1
ATOM 9771 C C . LEU B 1 575 ? 0.374 75.312 58.812 1 47.62 575 LEU B C 1
ATOM 9773 O O . LEU B 1 575 ? 0.607 74.625 57.812 1 47.62 575 LEU B O 1
ATOM 9777 N N . GLU B 1 576 ? -0.166 76.562 58.562 1 47.44 576 GLU B N 1
ATOM 9778 C CA . GLU B 1 576 ? -0.604 77.375 57.438 1 47.44 576 GLU B CA 1
ATOM 9779 C C . GLU B 1 576 ? 0.484 77.438 56.375 1 47.44 576 GLU B C 1
ATOM 9781 O O . GLU B 1 576 ? 0.192 77.688 55.188 1 47.44 576 GLU B O 1
ATOM 9786 N N . THR B 1 577 ? 1.762 77.812 56.594 1 47 577 THR B N 1
ATOM 9787 C CA . THR B 1 577 ? 2.752 78.062 55.562 1 47 577 THR B CA 1
ATOM 9788 C C . THR B 1 577 ? 3.127 76.812 54.812 1 47 577 THR B C 1
ATOM 9790 O O . THR B 1 577 ? 4.098 76.125 55.156 1 47 577 THR B O 1
ATOM 9793 N N . LYS B 1 578 ? 2.352 75.938 54.281 1 54.97 578 LYS B N 1
ATOM 9794 C CA . LYS B 1 578 ? 2.408 74.562 53.875 1 54.97 578 LYS B CA 1
ATOM 9795 C C . LYS B 1 578 ? 3.184 74.375 52.562 1 54.97 578 LYS B C 1
ATOM 9797 O O . LYS B 1 578 ? 2.889 75.062 51.562 1 54.97 578 LYS B O 1
ATOM 9802 N N . GLY B 1 579 ? 4.406 73.875 52.625 1 57.5 579 GLY B N 1
ATOM 9803 C CA . GLY B 1 579 ? 5.211 73.562 51.469 1 57.5 579 GLY B CA 1
ATOM 9804 C C . GLY B 1 579 ? 4.488 72.688 50.469 1 57.5 579 GLY B C 1
ATOM 9805 O O . GLY B 1 579 ? 3.527 72 50.812 1 57.5 579 GLY B O 1
ATOM 9806 N N . ILE B 1 580 ? 4.746 72.875 49.219 1 61.5 580 ILE B N 1
ATOM 9807 C CA . ILE B 1 580 ? 4.152 72.25 48.062 1 61.5 580 ILE B CA 1
ATOM 9808 C C . ILE B 1 580 ? 4.238 70.75 48.188 1 61.5 580 ILE B C 1
ATOM 9810 O O . ILE B 1 580 ? 3.307 70 47.812 1 61.5 580 ILE B O 1
ATOM 9814 N N . GLY B 1 581 ? 5.184 70.312 49.031 1 68.62 581 GLY B N 1
ATOM 9815 C CA . GLY B 1 581 ? 5.406 68.875 49.156 1 68.62 581 GLY B CA 1
ATOM 9816 C C . GLY B 1 581 ? 4.387 68.188 50.031 1 68.62 581 GLY B C 1
ATOM 9817 O O . GLY B 1 581 ? 3.852 67.125 49.688 1 68.62 581 GLY B O 1
ATOM 9818 N N . LEU B 1 582 ? 4.203 68.75 51.188 1 75.31 582 LEU B N 1
ATOM 9819 C CA . LEU B 1 582 ? 3.27 68.125 52.125 1 75.31 582 LEU B CA 1
ATOM 9820 C C . LEU B 1 582 ? 1.841 68.188 51.594 1 75.31 582 LEU B C 1
ATOM 9822 O O . LEU B 1 582 ? 1.051 67.25 51.844 1 75.31 582 LEU B O 1
ATOM 9826 N N . GLU B 1 583 ? 1.573 69.125 50.844 1 73.19 583 GLU B N 1
ATOM 9827 C CA . GLU B 1 583 ? 0.26 69.25 50.219 1 73.19 583 GLU B CA 1
ATOM 9828 C C . GLU B 1 583 ? 0.065 68.188 49.156 1 73.19 583 GLU B C 1
ATOM 9830 O O . GLU B 1 583 ? -1.03 67.625 49.031 1 73.19 583 GLU B O 1
ATOM 9835 N N . ASN B 1 584 ? 1.142 67.938 48.5 1 72.88 584 ASN B N 1
ATOM 9836 C CA . ASN B 1 584 ? 1.097 66.875 47.5 1 72.88 584 ASN B CA 1
ATOM 9837 C C . ASN B 1 584 ? 0.824 65.5 48.125 1 72.88 584 ASN B C 1
ATOM 9839 O O . ASN B 1 584 ? 0.05 64.75 47.594 1 72.88 584 ASN B O 1
ATOM 9843 N N . ILE B 1 585 ? 1.41 65.25 49.219 1 81.81 585 ILE B N 1
ATOM 9844 C CA . ILE B 1 585 ? 1.242 63.969 49.906 1 81.81 585 ILE B CA 1
ATOM 9845 C C . ILE B 1 585 ? -0.203 63.812 50.375 1 81.81 585 ILE B C 1
ATOM 9847 O O . ILE B 1 585 ? -0.821 62.75 50.188 1 81.81 585 ILE B O 1
ATOM 9851 N N . LYS B 1 586 ? -0.743 64.875 50.875 1 80.06 586 LYS B N 1
ATOM 9852 C CA . LYS B 1 586 ? -2.111 64.875 51.375 1 80.06 586 LYS B CA 1
ATOM 9853 C C . LYS B 1 586 ? -3.113 64.688 50.25 1 80.06 586 LYS B C 1
ATOM 9855 O O . LYS B 1 586 ? -4.066 63.906 50.406 1 80.06 586 LYS B O 1
ATOM 9860 N N . MET B 1 587 ? -2.844 65.312 49.25 1 76.94 587 MET B N 1
ATOM 9861 C CA . MET B 1 587 ? -3.729 65.188 48.094 1 76.94 587 MET B CA 1
ATOM 9862 C C . MET B 1 587 ? -3.734 63.75 47.531 1 76.94 587 MET B C 1
ATOM 9864 O O . MET B 1 587 ? -4.797 63.188 47.281 1 76.94 587 MET B O 1
ATOM 9868 N N . ARG B 1 588 ? -2.621 63.25 47.375 1 79.62 588 ARG B N 1
ATOM 9869 C CA . ARG B 1 588 ? -2.5 61.875 46.844 1 79.62 588 ARG B CA 1
ATOM 9870 C C . ARG B 1 588 ? -3.061 60.844 47.812 1 79.62 588 ARG B C 1
ATOM 9872 O O . ARG B 1 588 ? -3.666 59.875 47.406 1 79.62 588 ARG B O 1
ATOM 9879 N N . ALA B 1 589 ? -2.816 61.125 49.094 1 85.25 589 ALA B N 1
ATOM 9880 C CA . ALA B 1 589 ? -3.383 60.25 50.094 1 85.25 589 ALA B CA 1
ATOM 9881 C C . ALA B 1 589 ? -4.91 60.281 50.062 1 85.25 589 ALA B C 1
ATOM 9883 O O . ALA B 1 589 ? -5.562 59.25 50.25 1 85.25 589 ALA B O 1
ATOM 9884 N N . PHE B 1 590 ? -5.348 61.406 49.75 1 81.56 590 PHE B N 1
ATOM 9885 C CA . PHE B 1 590 ? -6.793 61.562 49.656 1 81.56 590 PHE B CA 1
ATOM 9886 C C . PHE B 1 590 ? -7.34 60.75 48.469 1 81.56 590 PHE B C 1
ATOM 9888 O O . PHE B 1 590 ? -8.367 60.094 48.594 1 81.56 590 PHE B O 1
ATOM 9895 N N . LYS B 1 591 ? -6.637 60.781 47.469 1 76.88 591 LYS B N 1
ATOM 9896 C CA . LYS B 1 591 ? -7.043 60.062 46.281 1 76.88 591 LYS B CA 1
ATOM 9897 C C . LYS B 1 591 ? -6.984 58.562 46.469 1 76.88 591 LYS B C 1
ATOM 9899 O O . LYS B 1 591 ? -7.758 57.812 45.875 1 76.88 591 LYS B O 1
ATOM 9904 N N . LEU B 1 592 ? -6.148 58.125 47.281 1 85.31 592 LEU B N 1
ATOM 9905 C CA . LEU B 1 592 ? -5.988 56.719 47.625 1 85.31 592 LEU B CA 1
ATOM 9906 C C . LEU B 1 592 ? -6.984 56.312 48.688 1 85.31 592 LEU B C 1
ATOM 9908 O O . LEU B 1 592 ? -7.055 55.156 49.062 1 85.31 592 LEU B O 1
ATOM 9912 N N . GLU B 1 593 ? -7.73 57.344 49.125 1 84.62 593 GLU B N 1
ATOM 9913 C CA . GLU B 1 593 ? -8.617 57.125 50.25 1 84.62 593 GLU B CA 1
ATOM 9914 C C . GLU B 1 593 ? -7.859 56.562 51.438 1 84.62 593 GLU B C 1
ATOM 9916 O O . GLU B 1 593 ? -8.344 55.656 52.125 1 84.62 593 GLU B O 1
ATOM 9921 N N . SER B 1 594 ? -6.742 57.031 51.531 1 87.5 594 SER B N 1
ATOM 9922 C CA . SER B 1 594 ? -5.844 56.531 52.562 1 87.5 594 SER B CA 1
ATOM 9923 C C . SER B 1 594 ? -5.652 57.562 53.688 1 87.5 594 SER B C 1
ATOM 9925 O O . SER B 1 594 ? -6.027 58.719 53.531 1 87.5 594 SER B O 1
ATOM 9927 N N . ASN B 1 595 ? -5.195 57.031 54.812 1 84.81 595 ASN B N 1
ATOM 9928 C CA . ASN B 1 595 ? -4.828 57.875 55.969 1 84.81 595 ASN B CA 1
ATOM 9929 C C . ASN B 1 595 ? -3.316 58 56.094 1 84.81 595 ASN B C 1
ATOM 9931 O O . ASN B 1 595 ? -2.59 57.031 55.969 1 84.81 595 ASN B O 1
ATOM 9935 N N . VAL B 1 596 ? -2.912 59.312 56.125 1 89.12 596 VAL B N 1
ATOM 9936 C CA . VAL B 1 596 ? -1.489 59.594 56.312 1 89.12 596 VAL B CA 1
ATOM 9937 C C . VAL B 1 596 ? -1.234 60.094 57.75 1 89.12 596 VAL B C 1
ATOM 9939 O O . VAL B 1 596 ? -1.988 60.906 58.25 1 89.12 596 VAL B O 1
ATOM 9942 N N . ARG B 1 597 ? -0.225 59.594 58.438 1 87.75 597 ARG B N 1
ATOM 9943 C CA . ARG B 1 597 ? 0.153 60 59.781 1 87.75 597 ARG B CA 1
ATOM 9944 C C . ARG B 1 597 ? 1.636 60.344 59.844 1 87.75 597 ARG B C 1
ATOM 9946 O O . ARG B 1 597 ? 2.473 59.625 59.281 1 87.75 597 ARG B O 1
ATOM 9953 N N . PHE B 1 598 ? 1.846 61.562 60.375 1 88 598 PHE B N 1
ATOM 9954 C CA . PHE B 1 598 ? 3.201 61.938 60.75 1 88 598 PHE B CA 1
ATOM 9955 C C . PHE B 1 598 ? 3.367 62 62.25 1 88 598 PHE B C 1
ATOM 9957 O O . PHE B 1 598 ? 2.58 62.656 62.938 1 88 598 PHE B O 1
ATOM 9964 N N . TYR B 1 599 ? 4.242 61.312 62.812 1 86 599 TYR B N 1
ATOM 9965 C CA . TYR B 1 599 ? 4.426 61.375 64.25 1 86 599 TYR B CA 1
ATOM 9966 C C . TYR B 1 599 ? 5.887 61.156 64.625 1 86 599 TYR B C 1
ATOM 9968 O O . TYR B 1 599 ? 6.68 60.688 63.844 1 86 599 TYR B O 1
ATOM 9976 N N . TYR B 1 600 ? 6.23 61.75 65.75 1 85.88 600 TYR B N 1
ATOM 9977 C CA . TYR B 1 600 ? 7.582 61.656 66.312 1 85.88 600 TYR B CA 1
ATOM 9978 C C . TYR B 1 600 ? 7.602 60.812 67.562 1 85.88 600 TYR B C 1
ATOM 9980 O O . TYR B 1 600 ? 6.848 61.062 68.5 1 85.88 600 TYR B O 1
ATOM 9988 N N . GLU B 1 601 ? 8.219 59.719 67.5 1 84.06 601 GLU B N 1
ATOM 9989 C CA . GLU B 1 601 ? 8.297 58.812 68.625 1 84.06 601 GLU B CA 1
ATOM 9990 C C . GLU B 1 601 ? 9.719 58.281 68.812 1 84.06 601 GLU B C 1
ATOM 9992 O O . GLU B 1 601 ? 10.391 57.969 67.812 1 84.06 601 GLU B O 1
ATOM 9997 N N . LYS B 1 602 ? 10.195 58.219 70.125 1 84 602 LYS B N 1
ATOM 9998 C CA . LYS B 1 602 ? 11.469 57.625 70.5 1 84 602 LYS B CA 1
ATOM 9999 C C . LYS B 1 602 ? 12.617 58.25 69.688 1 84 602 LYS B C 1
ATOM 10001 O O . LYS B 1 602 ? 13.461 57.531 69.125 1 84 602 LYS B O 1
ATOM 10006 N N . SER B 1 603 ? 12.68 59.562 69.438 1 81.94 603 SER B N 1
ATOM 10007 C CA . SER B 1 603 ? 13.734 60.344 68.812 1 81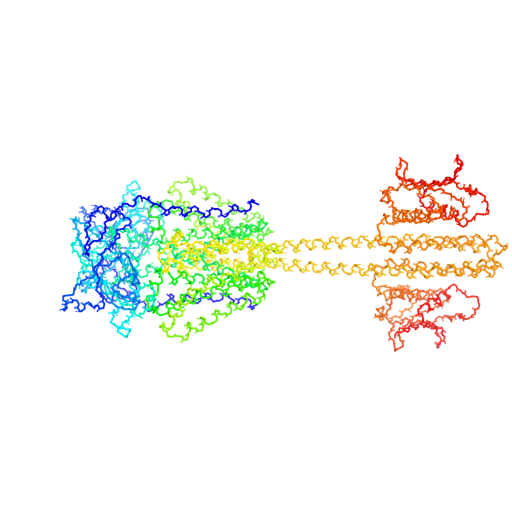.94 603 SER B CA 1
ATOM 10008 C C . SER B 1 603 ? 13.82 60.031 67.312 1 81.94 603 SER B C 1
ATOM 10010 O O . SER B 1 603 ? 14.891 60.188 66.688 1 81.94 603 SER B O 1
ATOM 10012 N N . LYS B 1 604 ? 12.703 59.562 66.75 1 89 604 LYS B N 1
ATOM 10013 C CA . LYS B 1 604 ? 12.656 59.312 65.312 1 89 604 LYS B CA 1
ATOM 10014 C C . LYS B 1 604 ? 11.398 59.906 64.688 1 89 604 LYS B C 1
ATOM 10016 O O . LYS B 1 604 ? 10.352 60 65.375 1 89 604 LYS B O 1
ATOM 10021 N N . SER B 1 605 ? 11.492 60.312 63.5 1 90.38 605 SER B N 1
ATOM 10022 C CA . SER B 1 605 ? 10.359 60.812 62.75 1 90.38 605 SER B CA 1
ATOM 10023 C C . SER B 1 605 ? 9.727 59.688 61.906 1 90.38 605 SER B C 1
ATOM 10025 O O . SER B 1 605 ? 10.438 58.938 61.25 1 90.38 605 SER B O 1
ATOM 10027 N N . HIS B 1 606 ? 8.461 59.594 62.094 1 91.38 606 HIS B N 1
ATOM 10028 C CA . HIS B 1 606 ? 7.75 58.5 61.406 1 91.38 606 HIS B CA 1
ATOM 10029 C C . HIS B 1 606 ? 6.711 59.062 60.438 1 91.38 606 HIS B C 1
ATOM 10031 O O . HIS B 1 606 ? 6.027 60.031 60.75 1 91.38 606 HIS B O 1
ATOM 10037 N N . PHE B 1 607 ? 6.609 58.375 59.281 1 92 607 PHE B N 1
ATOM 10038 C CA . PHE B 1 607 ? 5.555 58.562 58.281 1 92 607 PHE B CA 1
ATOM 10039 C C . PHE B 1 607 ? 4.82 57.25 58.031 1 92 607 PHE B C 1
ATOM 10041 O O . PHE B 1 607 ? 5.445 56.188 57.906 1 92 607 PHE B O 1
ATOM 10048 N N . GLU B 1 608 ? 3.498 57.312 58.062 1 93.62 608 GLU B N 1
ATOM 10049 C CA . GLU B 1 608 ? 2.695 56.125 57.812 1 93.62 608 GLU B CA 1
ATOM 10050 C C . GLU B 1 608 ? 1.563 56.406 56.812 1 93.62 608 GLU B C 1
ATOM 10052 O O . GLU B 1 608 ? 0.829 57.375 57 1 93.62 608 GLU B O 1
ATOM 10057 N N . LEU B 1 609 ? 1.508 55.625 55.75 1 93.38 609 LEU B N 1
ATOM 10058 C CA . LEU B 1 609 ? 0.413 55.625 54.812 1 93.38 609 LEU B CA 1
ATOM 10059 C C . LEU B 1 609 ? -0.359 54.312 54.844 1 93.38 609 LEU B C 1
ATOM 10061 O O . LEU B 1 609 ? 0.205 53.25 54.594 1 93.38 609 LEU B O 1
ATOM 10065 N N . LEU B 1 610 ? -1.61 54.312 55.25 1 93.31 610 LEU B N 1
ATOM 10066 C CA . LEU B 1 610 ? -2.457 53.125 55.312 1 93.31 610 LEU B CA 1
ATOM 10067 C C . LEU B 1 610 ? -3.512 53.156 54.219 1 93.31 610 LEU B C 1
ATOM 10069 O O . LEU B 1 610 ? -4.34 54.062 54.156 1 93.31 610 LEU B O 1
ATOM 10073 N N . ILE B 1 611 ? -3.41 52.25 53.344 1 92.44 611 ILE B N 1
ATOM 10074 C CA . ILE B 1 611 ? -4.375 52.125 52.25 1 92.44 611 ILE B CA 1
ATOM 10075 C C . ILE B 1 611 ? -5.348 50.969 52.594 1 92.44 611 ILE B C 1
ATOM 10077 O O . ILE B 1 611 ? -4.965 49.812 52.625 1 92.44 611 ILE B O 1
ATOM 10081 N N . PRO B 1 612 ? -6.602 51.312 52.719 1 84.12 612 PRO B N 1
ATOM 10082 C CA . PRO B 1 612 ? -7.562 50.281 53.094 1 84.12 612 PRO B CA 1
ATOM 10083 C C . PRO B 1 612 ? -7.848 49.281 51.969 1 84.12 612 PRO B C 1
ATOM 10085 O O . PRO B 1 612 ? -8.008 49.688 50.812 1 84.12 612 PRO B O 1
ATOM 10088 N N . ARG B 1 613 ? -7.559 47.938 52.219 1 77.06 613 ARG B N 1
ATOM 10089 C CA . ARG B 1 613 ? -7.926 46.906 51.281 1 77.06 613 ARG B CA 1
ATOM 10090 C C . ARG B 1 613 ? -8.359 45.625 52.031 1 77.06 613 ARG B C 1
ATOM 10092 O O . ARG B 1 613 ? -7.867 45.344 53.125 1 77.06 613 ARG B O 1
#

Secondary structure (DSSP, 8-state):
--TTGGGGGGSGGGGGG-----------BBTTEEEE-GGGGSSS-EE--EEEEEEET--HHHHHHS-PPPEEEEES--GGG-GGGTT-SSEEEEEEEEEEE-S---SEEEEPPP-SSEEEEEETTEEEEESEE--SSTTT-EE----S--EEE--SS-EEEEEEEEESSS-GGG-S--S--EEEETTHHHHHHHHHHHHHHHHHHHHHHHHHHHHHHHHH-TT--HHHHHHHHHHHHHHHHHHTSSHHHHH-TT--HHHHHHHHHHHHHHHHHHHHHHHHHHSHHHHTSHHHHHHHHTHHHHHHHHHHS-HHHHHHHHHHHTTHHHHHHHHHHHHHHHHHHTT-TTHHHHHHHHHHHHHHHHHHHHHHHH---SS-TTHHHHHHHHHHHHHHHHHHHHHHHHHHHHHHHHHHHHHHHHHHHHHHHHHHHHHHHHHHHHHHHHHHHHHHHHHHGGG-HHHHHHHHHHHHHHHHHHHHHHHHH--S-HHHHTHHHHHHHHHHHHHTSSSEEEEEE---GGGS-HHHHHHHHHHHHHHHHHIIIII--SEEEEEEEEETTEEEEEEEESSSPPP-TTSSS--HHHHHHHHHHHHTT-EEEEEEETTEEEEEEEEE-/-GGGGGGGGGSGGGGGG-----------BBTTEEEE-GGGGGSS-EE--EEEEEEET--HHHHHHS-PPPEEEEES--GGG-GGGTT-SSEEEEEEEEEEE-S---SEEEEPPP-SSEEEEEETTEEEEESEE--SSTTT-EE----S--EEE--SS-EEEEEEEEESSS-GGG-S--S--EEEETTHHHHHHHHHHHHHHHHHHHHHHHHHHHHHHHHH-TT--HHHHHHHHHHHHHHHHHHTSSHHHHH-TT--HHHHHHHHHHHHHHHHHHHHHHHHHHSHHHHTSHHHHHHHHTHHHHHHHHHHS-HHHHHHHHHHHTTHHHHHHHHHHHHHHHHHHTT-TTHHHHHHHHHHHHHHHHHHHHHHHH---SS-TTHHHHHHHHHHHHHHHHHHHHHHHHHHHHHHHHHHHHHHHHHHHHHHHHHHHHHHHHHHHHHHHHHHHHHHHHHH-TT-HHHHHHHHHHHHHHHHHHHHHHHHH--S-HHHHTHHHHHHHHHHHHHTSSSEEEEEE---GGGS-HHHHHHHHHHHHHHHHHIIIII--SEEEEEEEEETTEEEEEEEESSSPPP-TTSSS--HHHHHHHHHHHHTT-EEEEEEETTEEEEEEEEE-

Organism: NCBI:txid2484901

Radius of gyration: 50.03 Å; Cα contacts (8 Å, |Δi|>4): 1933; chains: 2; bounding box: 78×144×106 Å

Foldseek 3Di:
DPVVPVLPPVPPVVPVVPPPPPPPDAWEDDPQETEDEPVNFADLWGFHWYWWWKFFLDDPVRVVVDVDGTDTDTPPDALLPPVVSVSDLFFKIKIKHKYFYPDQDPAKKKFADDFAAWKWKDKANHTDATQWDADGAPVRTFGAFHDQDRMDTHDSGIIMIMMIGGHHFAQSLRHGRNGTMTMHGDCSNVVVVVVLVVVLVVLLVLLLVLLVVLCVVCVVPVVQCLSVLLSVLSNLVSQLSLLPDPCVRNVGGRDGSLVSLLSNQVSVLVNLVSLLVNVCRVQVVLSVDPVLVVLNVCSVVLVVQSPPPDSVSNNVSVVVCLPCVVVNVVSSLVSLVVCVVVVPPCSVVLNVLVVLLVVQVVQVSCCSNPVDGPDDPPSNSVSVSSSSVSVVVVVVVVVVVVVVVVVVVVVVVVVVVVVVVVVLVVQLVVLVVQLVVLLVVLVVVLVVLVVPPPDPPVSVVVSLVSVLVNVVSNLVSCLSNDPDDLCCLAVVLLVVVQVVVCVVVQAAEAEDADDDSVVDDSSLSNLNNLLVVLVVVCCVVPWSFRYKYWYWDADPFGTKIKIKTLTDADPDCPDDVHDSRSVSNVVSLVVLVWDWDWDDDPNMTMIMIGRGD/DVVPPVLPPVPPVVPVVCPVPPPPDAWEDDPQETEDEPVNFADLWRFHWYWWWKFFLDFPVRVVVDVDDTDTDTPPDALLPDVVSVSDLFFKIKIKHKYFYPDQDPAKKKFADDFAAWKWKDKANHTDAGQWDADGAPVRTFGAFHDQDRMDTHDSGIIMIMMIGGHHFAQSLRHGRNGTMTMHGDCSNVVVVVVLVVVLVVLLVLLLVLLVVLVVVCVVPVVQCLSVLLSVLSNLVSQLSLLPDPCVRNVPGRDGSLVSVLSNQVSVLVNLVSLLVNVCRVQVVLSVDPVLVVLNVCSVVLVVQSPPPDSVSNNVSVVVCLPCVVVNVVSSLVSLVVCVVVVPPCSVVLNVLVVLLVVQVVQVSCCSNVVDRPDDPPSNSVSVSSSSVSVVVVVVVVVVVVVVVVVVVVVVVVVVVVVVVVVLVVQLVVLVVQLVVLLVVLVVVLVVLVVVVPPPPVSVVVSLVSVLVNVVSNLVSVLSNDPDDLCCLAVVLVVVVQVVVCVVVQAAEAEDADDDSVVDDSSLSNLNNLLVVLVVVCCVPPWSFRYKYWYWDADPFGTKIKMKTLTDADPDCPDDVHDSRSVSNVVSLVVLVWDWDWDDDPNMTMIMIGRGD